Protein AF-0000000078033186 (afdb_homodimer)

Structure (mmCIF, N/CA/C/O backbone):
data_AF-0000000078033186-model_v1
#
loop_
_entity.id
_entity.type
_entity.pdbx_description
1 polymer 'Succinate-semialdehyde dehydrogenase'
#
loop_
_atom_site.group_PDB
_atom_site.id
_atom_site.type_symbol
_atom_site.label_atom_id
_atom_site.label_alt_id
_atom_site.label_comp_id
_atom_site.label_asym_id
_atom_site.label_entity_id
_atom_site.label_seq_id
_atom_site.pdbx_PDB_ins_code
_atom_site.Cartn_x
_atom_site.Cartn_y
_atom_site.Cartn_z
_atom_site.occupancy
_atom_site.B_iso_or_equiv
_atom_site.auth_seq_id
_atom_site.auth_comp_id
_atom_site.auth_asym_id
_atom_site.auth_atom_id
_atom_site.pdbx_PDB_model_num
ATOM 1 N N . MET A 1 1 ? -29.734 -29.344 -22.781 1 25.22 1 MET A N 1
ATOM 2 C CA . MET A 1 1 ? -29.172 -30.688 -22.641 1 25.22 1 MET A CA 1
ATOM 3 C C . MET A 1 1 ? -27.781 -30.625 -22 1 25.22 1 MET A C 1
ATOM 5 O O . MET A 1 1 ? -26.828 -30.156 -22.609 1 25.22 1 MET A O 1
ATOM 9 N N . ILE A 1 2 ? -27.625 -30.25 -20.719 1 39.34 2 ILE A N 1
ATOM 10 C CA . ILE A 1 2 ? -26.391 -30.297 -19.922 1 39.34 2 ILE A CA 1
ATOM 11 C C . ILE A 1 2 ? -25.641 -31.594 -20.234 1 39.34 2 ILE A C 1
ATOM 13 O O . ILE A 1 2 ? -26.172 -32.688 -20.062 1 39.34 2 ILE A O 1
ATOM 17 N N . SER A 1 3 ? -24.766 -31.625 -21.25 1 38.44 3 SER A N 1
ATOM 18 C CA . SER A 1 3 ? -23.938 -32.75 -21.688 1 38.44 3 SER A CA 1
ATOM 19 C C . SER A 1 3 ? -23.625 -33.688 -20.516 1 38.44 3 SER A C 1
ATOM 21 O O . SER A 1 3 ? -23.656 -33.25 -19.359 1 38.44 3 SER A O 1
ATOM 23 N N . LYS A 1 4 ? -23.625 -35.031 -20.75 1 42.16 4 LYS A N 1
ATOM 24 C CA . LYS A 1 4 ? -23.297 -36.156 -19.859 1 42.16 4 LYS A CA 1
ATOM 25 C C . LYS A 1 4 ? -22.062 -35.844 -19.016 1 42.16 4 LYS A C 1
ATOM 27 O O . LYS A 1 4 ? -20.953 -36.25 -19.359 1 42.16 4 LYS A O 1
ATOM 32 N N . ILE A 1 5 ? -21.656 -34.625 -18.703 1 46.28 5 ILE A N 1
ATOM 33 C CA . ILE A 1 5 ? -20.688 -34.312 -17.656 1 46.28 5 ILE A CA 1
ATOM 34 C C . ILE A 1 5 ? -20.875 -35.25 -16.484 1 46.28 5 ILE A C 1
ATOM 36 O O . ILE A 1 5 ? -22.016 -35.5 -16.047 1 46.28 5 ILE A O 1
ATOM 40 N N . HIS A 1 6 ? -19.891 -36.094 -16.156 1 56 6 HIS A N 1
ATOM 41 C CA . HIS A 1 6 ? -19.844 -37.062 -15.078 1 56 6 HIS A CA 1
ATOM 42 C C . HIS A 1 6 ? -20.594 -36.562 -13.852 1 56 6 HIS A C 1
ATOM 44 O O . HIS A 1 6 ? -20.516 -35.375 -13.5 1 56 6 HIS A O 1
ATOM 50 N N . PRO A 1 7 ? -21.609 -37.25 -13.445 1 74 7 PRO A N 1
ATOM 51 C CA . PRO A 1 7 ? -22.531 -37 -12.328 1 74 7 PRO A CA 1
ATOM 52 C C . PRO A 1 7 ? -21.797 -36.594 -11.047 1 74 7 PRO A C 1
ATOM 54 O O . PRO A 1 7 ? -20.906 -37.312 -10.594 1 74 7 PRO A O 1
ATOM 57 N N . LEU A 1 8 ? -21.641 -35.25 -10.844 1 93 8 LEU A N 1
ATOM 58 C CA . LEU A 1 8 ? -21.25 -34.844 -9.5 1 93 8 LEU A CA 1
ATOM 59 C C . LEU A 1 8 ? -22.031 -35.594 -8.438 1 93 8 LEU A C 1
ATOM 61 O O . LEU A 1 8 ? -23.188 -35.969 -8.672 1 93 8 LEU A O 1
ATOM 65 N N . HIS A 1 9 ? -21.344 -36 -7.438 1 95.5 9 HIS A N 1
ATOM 66 C CA . HIS A 1 9 ? -22.062 -36.562 -6.301 1 95.5 9 HIS A CA 1
ATOM 67 C C . HIS A 1 9 ? -23.156 -35.625 -5.816 1 95.5 9 HIS A C 1
ATOM 69 O O . HIS A 1 9 ? -24.266 -36.062 -5.523 1 95.5 9 HIS A O 1
ATOM 75 N N . ASP A 1 10 ? -22.828 -34.375 -5.758 1 96.88 10 ASP A N 1
ATOM 76 C CA . ASP A 1 10 ? -23.781 -33.312 -5.422 1 96.88 10 ASP A CA 1
ATOM 77 C C . ASP A 1 10 ? -24 -32.375 -6.613 1 96.88 10 ASP A C 1
ATOM 79 O O . ASP A 1 10 ? -23.281 -31.391 -6.766 1 96.88 10 ASP A O 1
ATOM 83 N N . PRO A 1 11 ? -24.984 -32.625 -7.363 1 94.94 11 PRO A N 1
ATOM 84 C CA . PRO A 1 11 ? -25.203 -31.844 -8.594 1 94.94 11 PRO A CA 1
ATOM 85 C C . PRO A 1 11 ? -25.469 -30.375 -8.328 1 94.94 11 PRO A C 1
ATOM 87 O O . PRO A 1 11 ? -25.359 -29.547 -9.234 1 94.94 11 PRO A O 1
ATOM 90 N N . PHE A 1 12 ? -25.812 -29.984 -7.055 1 95.38 12 PHE A N 1
ATOM 91 C CA . PHE A 1 12 ? -26.156 -28.609 -6.719 1 95.38 12 PHE A CA 1
ATOM 92 C C . PHE A 1 12 ? -24.906 -27.75 -6.613 1 95.38 12 PHE A C 1
ATOM 94 O O . PHE A 1 12 ? -24.984 -26.531 -6.484 1 95.38 12 PHE A O 1
ATOM 101 N N . LEU A 1 13 ? -23.766 -28.375 -6.719 1 97.88 13 LEU A N 1
ATOM 102 C CA . LEU A 1 13 ? -22.516 -27.625 -6.734 1 97.88 13 LEU A CA 1
ATOM 103 C C . LEU A 1 13 ? -22.266 -27.016 -8.109 1 97.88 13 LEU A C 1
ATOM 105 O O . LEU A 1 13 ? -21.484 -26.062 -8.25 1 97.88 13 LEU A O 1
ATOM 109 N N . MET A 1 14 ? -22.844 -27.578 -9.133 1 97.19 14 MET A N 1
ATOM 110 C CA . MET A 1 14 ? -22.719 -27 -10.469 1 97.19 14 MET A CA 1
ATOM 111 C C . MET A 1 14 ? -23.703 -25.844 -10.641 1 97.19 14 MET A C 1
ATOM 113 O O . MET A 1 14 ? -24.828 -26.031 -11.102 1 97.19 14 MET A O 1
ATOM 117 N N . ARG A 1 15 ? -23.234 -24.656 -10.289 1 96.88 15 ARG A N 1
ATOM 118 C CA . ARG A 1 15 ? -24.031 -23.438 -10.438 1 96.88 15 ARG A CA 1
ATOM 119 C C . ARG A 1 15 ? -23.656 -22.688 -11.711 1 96.88 15 ARG A C 1
ATOM 121 O O . ARG A 1 15 ? -22.484 -22.656 -12.094 1 96.88 15 ARG A O 1
ATOM 128 N N . THR A 1 16 ? -24.656 -22.109 -12.352 1 97.38 16 THR A N 1
ATOM 129 C CA . THR A 1 16 ? -24.391 -21.406 -13.602 1 97.38 16 THR A CA 1
ATOM 130 C C . THR A 1 16 ? -24.984 -20 -13.562 1 97.38 16 THR A C 1
ATOM 132 O O . THR A 1 16 ? -25.172 -19.359 -14.602 1 97.38 16 THR A O 1
ATOM 135 N N . ALA A 1 17 ? -25.406 -19.578 -12.398 1 98.44 17 ALA A N 1
ATOM 136 C CA . ALA A 1 17 ? -25.828 -18.203 -12.148 1 98.44 17 ALA A CA 1
ATOM 137 C C . ALA A 1 17 ? -24.859 -17.5 -11.195 1 98.44 17 ALA A C 1
ATOM 139 O O . ALA A 1 17 ? -24.141 -18.141 -10.438 1 98.44 17 ALA A O 1
ATOM 140 N N . CYS A 1 18 ? -24.859 -16.172 -11.281 1 98.81 18 CYS A N 1
ATOM 141 C CA . CYS A 1 18 ? -24.047 -15.406 -10.344 1 98.81 18 CYS A CA 1
ATOM 142 C C . CYS A 1 18 ? -24.688 -15.383 -8.961 1 98.81 18 CYS A C 1
ATOM 144 O O . CYS A 1 18 ? -25.891 -15.562 -8.836 1 98.81 18 CYS A O 1
ATOM 146 N N . TYR A 1 19 ? -23.859 -15.25 -7.938 1 98.88 19 TYR A N 1
ATOM 147 C CA . TYR A 1 19 ? -24.328 -15.188 -6.551 1 98.88 19 TYR A CA 1
ATOM 148 C C . TYR A 1 19 ? -24.219 -13.773 -6.008 1 98.88 19 TYR A C 1
ATOM 150 O O . TYR A 1 19 ? -23.125 -13.258 -5.789 1 98.88 19 TYR A O 1
ATOM 158 N N . VAL A 1 20 ? -25.359 -13.07 -5.836 1 98.88 20 VAL A N 1
ATOM 159 C CA . VAL A 1 20 ? -25.422 -11.688 -5.379 1 98.88 20 VAL A CA 1
ATOM 160 C C . VAL A 1 20 ? -26.484 -11.539 -4.285 1 98.88 20 VAL A C 1
ATOM 162 O O . VAL A 1 20 ? -27.641 -11.922 -4.484 1 98.88 20 VAL A O 1
ATOM 165 N N . ASN A 1 21 ? -26.078 -11.078 -3.156 1 98.75 21 ASN A N 1
ATOM 166 C CA . ASN A 1 21 ? -26.969 -10.805 -2.039 1 98.75 21 ASN A CA 1
ATOM 167 C C . ASN A 1 21 ? -27.734 -12.055 -1.605 1 98.75 21 ASN A C 1
ATOM 169 O O . ASN A 1 21 ? -28.922 -11.984 -1.306 1 98.75 21 ASN A O 1
ATOM 173 N N . GLY A 1 22 ? -27.047 -13.172 -1.694 1 98.5 22 GLY A N 1
ATOM 174 C CA . GLY A 1 22 ? -27.641 -14.414 -1.222 1 98.5 22 GLY A CA 1
ATOM 175 C C . GLY A 1 22 ? -28.531 -15.086 -2.252 1 98.5 22 GLY A C 1
ATOM 176 O O . GLY A 1 22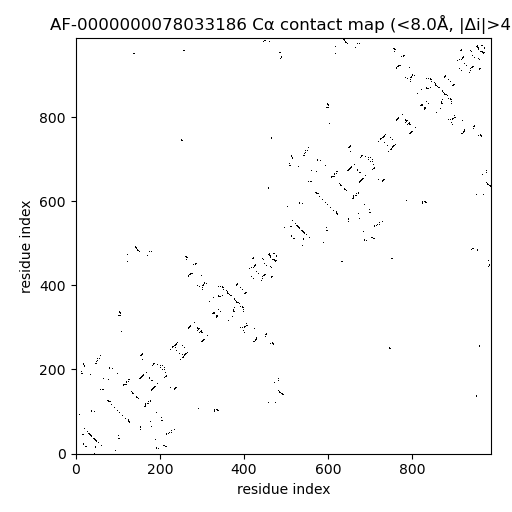 ? -29.141 -16.125 -1.974 1 98.5 22 GLY A O 1
ATOM 177 N N . ASP A 1 23 ? -28.578 -14.547 -3.441 1 98.56 23 ASP A N 1
ATOM 178 C CA . ASP A 1 23 ? -29.438 -15.086 -4.488 1 98.56 23 ASP A CA 1
ATOM 179 C C . ASP A 1 23 ? -28.625 -15.461 -5.73 1 98.56 23 ASP A C 1
ATOM 181 O O . ASP A 1 23 ? -27.562 -14.883 -5.98 1 98.56 23 ASP A O 1
ATOM 185 N N . TRP A 1 24 ? -29.078 -16.453 -6.41 1 98.62 24 TRP A N 1
ATOM 186 C CA . TRP A 1 24 ? -28.531 -16.812 -7.719 1 98.62 24 TRP A CA 1
ATOM 187 C C . TRP A 1 24 ? -29.203 -15.992 -8.828 1 98.62 24 TRP A C 1
ATOM 189 O O . TRP A 1 24 ? -30.422 -16.078 -9.023 1 98.62 24 TRP A O 1
ATOM 199 N N . VAL A 1 25 ? -28.391 -15.156 -9.562 1 98.5 25 VAL A N 1
ATOM 200 C CA . VAL A 1 25 ? -29 -14.148 -10.43 1 98.5 25 VAL A CA 1
ATOM 201 C C . VAL A 1 25 ? -28.391 -14.219 -11.82 1 98.5 25 VAL A C 1
ATOM 203 O O . VAL A 1 25 ? -27.188 -14.453 -11.969 1 98.5 25 VAL A O 1
ATOM 206 N N . ALA A 1 26 ? -29.172 -14.023 -12.859 1 98.38 26 ALA A N 1
ATOM 207 C CA . ALA A 1 26 ? -28.734 -13.859 -14.242 1 98.38 26 ALA A CA 1
ATOM 208 C C . ALA A 1 26 ? -28.266 -12.422 -14.5 1 98.38 26 ALA A C 1
ATOM 210 O O . ALA A 1 26 ? -28.453 -11.547 -13.656 1 98.38 26 ALA A O 1
ATOM 211 N N . ALA A 1 27 ? -27.641 -12.234 -15.609 1 98.56 27 ALA A N 1
ATOM 212 C CA . ALA A 1 27 ? -27.359 -10.859 -16.031 1 98.56 27 ALA A CA 1
ATOM 213 C C . ALA A 1 27 ? -28.656 -10.109 -16.359 1 98.56 27 ALA A C 1
ATOM 215 O O . ALA A 1 27 ? -29.594 -10.68 -16.891 1 98.56 27 ALA A O 1
ATOM 216 N N . GLY A 1 28 ? -28.656 -8.852 -16.016 1 98 28 GLY A N 1
ATOM 217 C CA . GLY A 1 28 ? -29.812 -8.062 -16.391 1 98 28 GLY A CA 1
ATOM 218 C C . GLY A 1 28 ? -30.125 -8.125 -17.875 1 98 28 GLY A C 1
ATOM 219 O O . GLY A 1 28 ? -31.297 -8.141 -18.266 1 98 28 GLY A O 1
ATOM 220 N N . SER A 1 29 ? -29.141 -8.227 -18.688 1 97.56 29 SER A N 1
ATOM 221 C CA . SER A 1 29 ? -29.281 -8.281 -20.141 1 97.56 29 SER A CA 1
ATOM 222 C C . SER A 1 29 ? -29.672 -9.68 -20.609 1 97.56 29 SER A C 1
ATOM 224 O O . SER A 1 29 ? -30.031 -9.875 -21.766 1 97.56 29 SER A O 1
ATOM 226 N N . SER A 1 30 ? -29.516 -10.727 -19.812 1 97.62 30 SER A N 1
ATOM 227 C CA . SER A 1 30 ? -29.766 -12.133 -20.078 1 97.62 30 SER A CA 1
ATOM 228 C C . SER A 1 30 ? -28.656 -12.742 -20.922 1 97.62 30 SER A C 1
ATOM 230 O O . SER A 1 30 ? -28.734 -13.914 -21.312 1 97.62 30 SER A O 1
ATOM 232 N N . LYS A 1 31 ? -27.656 -11.938 -21.156 1 98.19 31 LYS A N 1
ATOM 233 C CA . LYS A 1 31 ? -26.531 -12.453 -21.953 1 98.19 31 LYS A CA 1
ATOM 234 C C . LYS A 1 31 ? -25.719 -13.453 -21.141 1 98.19 31 LYS A C 1
ATOM 236 O O . LYS A 1 31 ? -25.594 -13.328 -19.922 1 98.19 31 LYS A O 1
ATOM 241 N N . LYS A 1 32 ? -25.172 -14.461 -21.797 1 98.31 32 LYS A N 1
ATOM 242 C CA . LYS A 1 32 ? -24.312 -15.5 -21.234 1 98.31 32 LYS A CA 1
ATOM 243 C C . LYS A 1 32 ? -23.078 -15.711 -22.094 1 98.31 32 LYS A C 1
ATOM 245 O O . LYS A 1 32 ? -23 -15.234 -23.234 1 98.31 32 LYS A O 1
ATOM 250 N N . PHE A 1 33 ? -22.047 -16.266 -21.594 1 98.38 33 PHE A N 1
ATOM 251 C CA . PHE A 1 33 ? -20.891 -16.719 -22.344 1 98.38 33 PHE A CA 1
ATOM 252 C C . PHE A 1 33 ? -20.578 -18.188 -22.031 1 98.38 33 PHE A C 1
ATOM 254 O O . PHE A 1 33 ? -21.016 -18.719 -21 1 98.38 33 PHE A O 1
ATOM 261 N N . SER A 1 34 ? -19.906 -18.828 -22.922 1 97.75 34 SER A N 1
ATOM 262 C CA . SER A 1 34 ? -19.672 -20.266 -22.828 1 97.75 34 SER A CA 1
ATOM 263 C C . SER A 1 34 ? -18.375 -20.562 -22.078 1 97.75 34 SER A C 1
ATOM 265 O O . SER A 1 34 ? -17.375 -19.859 -22.25 1 97.75 34 SER A O 1
ATOM 267 N N . VAL A 1 35 ? -18.422 -21.562 -21.234 1 97.69 35 VAL A N 1
ATOM 268 C CA . VAL A 1 35 ? -17.25 -22.172 -20.609 1 97.69 35 VAL A CA 1
ATOM 269 C C . VAL A 1 35 ? -16.969 -23.531 -21.25 1 97.69 35 VAL A C 1
ATOM 271 O O . VAL A 1 35 ? -17.812 -24.422 -21.234 1 97.69 35 VAL A O 1
ATOM 274 N N . GLU A 1 36 ? -15.805 -23.609 -21.812 1 97.06 36 GLU A N 1
ATOM 275 C CA . GLU A 1 36 ? -15.461 -24.828 -22.531 1 97.06 36 GLU A CA 1
ATOM 276 C C . GLU A 1 36 ? -14.352 -25.594 -21.828 1 97.06 36 GLU A C 1
ATOM 278 O O . GLU A 1 36 ? -13.508 -25 -21.156 1 97.06 36 GLU A O 1
ATOM 283 N N . ASN A 1 37 ? -14.414 -26.938 -21.953 1 97.69 37 ASN A N 1
ATOM 284 C CA . ASN A 1 37 ? -13.312 -27.781 -21.5 1 97.69 37 ASN A CA 1
ATOM 285 C C . ASN A 1 37 ? -12.07 -27.609 -22.375 1 97.69 37 ASN A C 1
ATOM 287 O O . ASN A 1 37 ? -12.094 -27.938 -23.562 1 97.69 37 ASN A O 1
ATOM 291 N N . PRO A 1 38 ? -10.953 -27.156 -21.75 1 98 38 PRO A N 1
ATOM 292 C CA . PRO A 1 38 ? -9.773 -26.875 -22.578 1 98 38 PRO A CA 1
ATOM 293 C C . PRO A 1 38 ? -9.219 -28.125 -23.266 1 98 38 PRO A C 1
ATOM 295 O O . PRO A 1 38 ? -8.516 -28.031 -24.266 1 98 38 PRO A O 1
ATOM 298 N N . SER A 1 39 ? -9.5 -29.328 -22.75 1 97.19 39 SER A N 1
ATOM 299 C CA . SER A 1 39 ? -9 -30.578 -23.312 1 97.19 39 SER A CA 1
ATOM 300 C C . SER A 1 39 ? -9.789 -30.984 -24.547 1 97.19 39 SER A C 1
ATOM 302 O O . SER A 1 39 ? -9.203 -31.391 -25.547 1 97.19 39 SER A O 1
ATOM 304 N N . THR A 1 40 ? -11.148 -30.797 -24.484 1 96.12 40 THR A N 1
ATOM 305 C CA . THR A 1 40 ? -12 -31.391 -25.5 1 96.12 40 THR A CA 1
ATOM 306 C C . THR A 1 40 ? -12.695 -30.297 -26.312 1 96.12 40 THR A C 1
ATOM 308 O O . THR A 1 40 ? -13.25 -30.578 -27.391 1 96.12 40 THR A O 1
ATOM 311 N N . LEU A 1 41 ? -12.766 -29.094 -25.797 1 96.81 41 LEU A N 1
ATOM 312 C CA . LEU A 1 41 ? -13.453 -27.938 -26.375 1 96.81 41 LEU A CA 1
ATOM 313 C C . LEU A 1 41 ? -14.969 -28.109 -26.281 1 96.81 41 LEU A C 1
ATOM 315 O O . LEU A 1 41 ? -15.719 -27.312 -26.844 1 96.81 41 LEU A O 1
ATOM 319 N N . ALA A 1 42 ? -15.336 -29.094 -25.562 1 96.62 42 ALA A N 1
ATOM 320 C CA . ALA A 1 42 ? -16.766 -29.312 -25.328 1 96.62 42 ALA A CA 1
ATOM 321 C C . ALA A 1 42 ? -17.328 -28.25 -24.391 1 96.62 42 ALA A C 1
ATOM 323 O O . ALA A 1 42 ? -16.641 -27.812 -23.453 1 96.62 42 ALA A O 1
ATOM 324 N N . LEU A 1 43 ? -18.562 -27.875 -24.641 1 97.44 43 LEU A N 1
ATOM 325 C CA . LEU A 1 43 ? -19.266 -26.953 -23.75 1 97.44 43 LEU A CA 1
ATOM 326 C C . LEU A 1 43 ? -19.484 -27.578 -22.375 1 97.44 43 LEU A C 1
ATOM 328 O O . LEU A 1 43 ? -20.031 -28.688 -22.281 1 97.44 43 LEU A O 1
ATOM 332 N N . VAL A 1 44 ? -19.016 -26.953 -21.344 1 97.12 44 VAL A N 1
ATOM 333 C CA . VAL A 1 44 ? -19.234 -27.406 -19.984 1 97.12 44 VAL A CA 1
ATOM 334 C C . VAL A 1 44 ? -20.516 -26.766 -19.422 1 97.12 44 VAL A C 1
ATOM 336 O O . VAL A 1 44 ? -21.359 -27.469 -18.859 1 97.12 44 VAL A O 1
ATOM 339 N N . ALA A 1 45 ? -20.562 -25.422 -19.531 1 97.38 45 ALA A N 1
ATOM 340 C CA . ALA A 1 45 ? -21.703 -24.656 -19.062 1 97.38 45 ALA A CA 1
ATOM 341 C C . ALA A 1 45 ? -21.719 -23.25 -19.672 1 97.38 45 ALA A C 1
ATOM 343 O O . ALA A 1 45 ? -20.828 -22.906 -20.453 1 97.38 45 ALA A O 1
ATOM 344 N N . GLN A 1 46 ? -22.797 -22.562 -19.438 1 98.12 46 GLN A N 1
ATOM 345 C CA . GLN A 1 46 ? -22.875 -21.141 -19.734 1 98.12 46 GLN A CA 1
ATOM 346 C C . GLN A 1 46 ? -23.094 -20.312 -18.469 1 98.12 46 GLN A C 1
ATOM 348 O O . GLN A 1 46 ? -23.828 -20.734 -17.578 1 98.12 46 GLN A O 1
ATOM 353 N N . CYS A 1 47 ? -22.438 -19.203 -18.359 1 98.38 47 CYS A N 1
ATOM 354 C CA . CYS A 1 47 ? -22.531 -18.344 -17.188 1 98.38 47 CYS A CA 1
ATOM 355 C C . CYS A 1 47 ? -23.016 -16.953 -17.562 1 98.38 47 CYS A C 1
ATOM 357 O O . CYS A 1 47 ? -22.828 -16.531 -18.703 1 98.38 47 CYS A O 1
ATOM 359 N N . PRO A 1 48 ? -23.609 -16.203 -16.625 1 98.75 48 PRO A N 1
ATOM 360 C CA . PRO A 1 48 ? -24.078 -14.844 -16.906 1 98.75 48 PRO A CA 1
ATOM 361 C C . PRO A 1 48 ? -22.938 -13.906 -17.312 1 98.75 48 PRO A C 1
ATOM 363 O O . PRO A 1 48 ? -21.844 -13.984 -16.75 1 98.75 48 PRO A O 1
ATOM 366 N N . ASP A 1 49 ? -23.156 -13.078 -18.297 1 98.81 49 ASP A N 1
ATOM 367 C CA . ASP A 1 49 ? -22.219 -12.047 -18.703 1 98.81 49 ASP A CA 1
ATOM 368 C C . ASP A 1 49 ? -22.578 -10.695 -18.094 1 98.81 49 ASP A C 1
ATOM 370 O O . ASP A 1 49 ? -23.25 -9.875 -18.734 1 98.81 49 ASP A O 1
ATOM 374 N N . PHE A 1 50 ? -22.141 -10.461 -16.859 1 98.75 50 PHE A N 1
ATOM 375 C CA . PHE A 1 50 ? -22.453 -9.242 -16.109 1 98.75 50 PHE A CA 1
ATOM 376 C C . PHE A 1 50 ? -21.828 -8.023 -16.781 1 98.75 50 PHE A C 1
ATOM 378 O O . PHE A 1 50 ? -20.75 -8.109 -17.359 1 98.75 50 PHE A O 1
ATOM 385 N N . ASP A 1 51 ? -22.547 -6.914 -16.734 1 98.31 51 ASP A N 1
ATOM 386 C CA . ASP A 1 51 ? -22.047 -5.625 -17.203 1 98.31 51 ASP A CA 1
ATOM 387 C C . ASP A 1 51 ? -21.891 -4.641 -16.047 1 98.31 51 ASP A C 1
ATOM 389 O O . ASP A 1 51 ? -21.812 -5.051 -14.883 1 98.31 51 ASP A O 1
ATOM 393 N N . VAL A 1 52 ? -21.766 -3.367 -16.328 1 98.56 52 VAL A N 1
ATOM 394 C CA . VAL A 1 52 ? -21.5 -2.312 -15.359 1 98.56 52 VAL A CA 1
ATOM 395 C C . VAL A 1 52 ? -22.641 -2.252 -14.344 1 98.56 52 VAL A C 1
ATOM 397 O O . VAL A 1 52 ? -22.406 -2.23 -13.133 1 98.56 52 VAL A O 1
ATOM 400 N N . GLU A 1 53 ? -23.859 -2.277 -14.82 1 98.62 53 GLU A N 1
ATOM 401 C CA . GLU A 1 53 ? -25.031 -2.15 -13.953 1 98.62 53 GLU A CA 1
ATOM 402 C C . GLU A 1 53 ? -25.141 -3.336 -13 1 98.62 53 GLU A C 1
ATOM 404 O O . GLU A 1 53 ? -25.438 -3.16 -11.812 1 98.62 53 GLU A O 1
ATOM 409 N N . ASP A 1 54 ? -24.938 -4.527 -13.594 1 98.81 54 ASP A N 1
ATOM 410 C CA . ASP A 1 54 ? -24.953 -5.73 -12.758 1 98.81 54 ASP A CA 1
ATOM 411 C C . ASP A 1 54 ? -23.891 -5.656 -11.664 1 98.81 54 ASP A C 1
ATOM 413 O O . ASP A 1 54 ? -24.141 -6.031 -10.523 1 98.81 54 ASP A O 1
ATOM 417 N N . THR A 1 55 ? -22.734 -5.199 -12.047 1 98.88 55 THR A N 1
ATOM 418 C CA . THR A 1 55 ? -21.609 -5.09 -11.117 1 98.88 55 THR A CA 1
ATOM 419 C C . THR A 1 55 ? -21.922 -4.082 -10.016 1 98.88 55 THR A C 1
ATOM 421 O O . THR A 1 55 ? -21.656 -4.336 -8.836 1 98.88 55 THR A O 1
ATOM 424 N N . GLU A 1 56 ? -22.484 -2.957 -10.344 1 98.88 56 GLU A N 1
ATOM 425 C CA . GLU A 1 56 ? -22.859 -1.935 -9.367 1 98.88 56 GLU A CA 1
ATOM 426 C C . GLU A 1 56 ? -23.891 -2.469 -8.375 1 98.88 56 GLU A C 1
ATOM 428 O O . GLU A 1 56 ? -23.844 -2.133 -7.188 1 98.88 56 GLU A O 1
ATOM 433 N N . ALA A 1 57 ? -24.781 -3.295 -8.883 1 98.88 57 ALA A N 1
ATOM 434 C CA . ALA A 1 57 ? -25.766 -3.906 -7.988 1 98.88 57 ALA A CA 1
ATOM 435 C C . ALA A 1 57 ? -25.094 -4.812 -6.965 1 98.88 57 ALA A C 1
ATOM 437 O O . ALA A 1 57 ? -25.484 -4.836 -5.797 1 98.88 57 ALA A O 1
ATOM 438 N N . ALA A 1 58 ? -24.109 -5.57 -7.414 1 98.94 58 ALA A N 1
ATOM 439 C CA . ALA A 1 58 ? -23.359 -6.426 -6.508 1 98.94 58 ALA A CA 1
ATOM 440 C C . ALA A 1 58 ? -22.594 -5.594 -5.48 1 98.94 58 ALA A C 1
ATOM 442 O O . ALA A 1 58 ? -22.531 -5.953 -4.305 1 98.94 58 ALA A O 1
ATOM 443 N N . ILE A 1 59 ? -22 -4.473 -5.906 1 98.94 59 ILE A N 1
ATOM 444 C CA . ILE A 1 59 ? -21.266 -3.57 -5.023 1 98.94 59 ILE A CA 1
ATOM 445 C C . ILE A 1 59 ? -22.219 -3.006 -3.965 1 98.94 59 ILE A C 1
ATOM 447 O O . ILE A 1 59 ? -21.875 -2.959 -2.781 1 98.94 59 ILE A O 1
ATOM 451 N N . GLU A 1 60 ? -23.375 -2.604 -4.375 1 98.88 60 GLU A N 1
ATOM 452 C CA . GLU A 1 60 ? -24.359 -2.066 -3.439 1 98.88 60 GLU A CA 1
ATOM 453 C C . GLU A 1 60 ? -24.781 -3.113 -2.41 1 98.88 60 GLU A C 1
ATOM 455 O O . GLU A 1 60 ? -24.953 -2.799 -1.231 1 98.88 60 GLU A O 1
ATOM 460 N N . ALA A 1 61 ? -24.953 -4.344 -2.889 1 98.94 61 ALA A N 1
ATOM 461 C CA . ALA A 1 61 ? -25.281 -5.434 -1.973 1 98.94 61 ALA A CA 1
ATOM 462 C C . ALA A 1 61 ? -24.188 -5.605 -0.921 1 98.94 61 ALA A C 1
ATOM 464 O O . ALA A 1 61 ? -24.469 -5.754 0.268 1 98.94 61 ALA A O 1
ATOM 465 N N . ALA A 1 62 ? -22.953 -5.613 -1.337 1 98.94 62 ALA A N 1
ATOM 466 C CA . ALA A 1 62 ? -21.812 -5.734 -0.429 1 98.94 62 ALA A CA 1
ATOM 467 C C . ALA A 1 62 ? -21.781 -4.57 0.557 1 98.94 62 ALA A C 1
ATOM 469 O O . ALA A 1 62 ? -21.484 -4.762 1.738 1 98.94 62 ALA A O 1
ATOM 470 N N . HIS A 1 63 ? -22.062 -3.375 0.052 1 98.81 63 HIS A N 1
ATOM 471 C CA . HIS A 1 63 ? -22.047 -2.166 0.868 1 98.81 63 HIS A CA 1
ATOM 472 C C . HIS A 1 63 ? -23.094 -2.252 1.983 1 98.81 63 HIS A C 1
ATOM 474 O O . HIS A 1 63 ? -22.797 -1.931 3.137 1 98.81 63 HIS A O 1
ATOM 480 N N . GLN A 1 64 ? -24.281 -2.666 1.627 1 98.75 64 GLN A N 1
ATOM 481 C CA . GLN A 1 64 ? -25.359 -2.795 2.611 1 98.75 64 GLN A CA 1
ATOM 482 C C . GLN A 1 64 ? -25 -3.84 3.668 1 98.75 64 GLN A C 1
ATOM 484 O O . GLN A 1 64 ? -25.234 -3.623 4.859 1 98.75 64 GLN A O 1
ATOM 489 N N . ALA A 1 65 ? -24.391 -4.902 3.246 1 98.94 65 ALA A N 1
ATOM 490 C CA . ALA A 1 65 ? -24.016 -5.98 4.16 1 98.94 65 ALA A CA 1
ATOM 491 C C . ALA A 1 65 ? -22.875 -5.547 5.082 1 98.94 65 ALA A C 1
ATOM 493 O O . ALA A 1 65 ? -22.797 -5.996 6.227 1 98.94 65 ALA A O 1
ATOM 494 N N . PHE A 1 66 ? -22.062 -4.672 4.637 1 98.81 66 PHE A N 1
ATOM 495 C CA . PHE A 1 66 ? -20.891 -4.246 5.383 1 98.81 66 PHE A CA 1
ATOM 496 C C . PHE A 1 66 ? -21.297 -3.58 6.695 1 98.81 66 PHE A C 1
ATOM 498 O O . PHE A 1 66 ? -20.609 -3.727 7.707 1 98.81 66 PHE A O 1
ATOM 505 N N . ALA A 1 67 ? -22.422 -2.879 6.691 1 97.44 67 ALA A N 1
ATOM 506 C CA . ALA A 1 67 ? -22.875 -2.111 7.852 1 97.44 67 ALA A CA 1
ATOM 507 C C . ALA A 1 67 ? -22.969 -2.994 9.094 1 97.44 67 ALA A C 1
ATOM 509 O O . ALA A 1 67 ? -22.547 -2.596 10.18 1 97.44 67 ALA A O 1
ATOM 510 N N . SER A 1 68 ? -23.453 -4.172 8.891 1 97.94 68 SER A N 1
ATOM 511 C CA . SER A 1 68 ? -23.609 -5.082 10.023 1 97.94 68 SER A CA 1
ATOM 512 C C . SER A 1 68 ? -22.438 -6.047 10.133 1 97.94 68 SER A C 1
ATOM 514 O O . SER A 1 68 ? -22.016 -6.402 11.234 1 97.94 68 SER A O 1
ATOM 516 N N . TYR A 1 69 ? -21.859 -6.488 9.039 1 98.75 69 TYR A N 1
ATOM 517 C CA . TYR A 1 69 ? -20.812 -7.504 9.039 1 98.75 69 TYR A CA 1
ATOM 518 C C . TYR A 1 69 ? -19.578 -7.004 9.758 1 98.75 69 TYR A C 1
ATOM 520 O O . TYR A 1 69 ? -18.891 -7.766 10.445 1 98.75 69 TYR A O 1
ATOM 528 N N . ARG A 1 70 ? -19.234 -5.742 9.602 1 98.06 70 ARG A N 1
ATOM 529 C CA . ARG A 1 70 ? -18.047 -5.168 10.219 1 98.06 70 ARG A CA 1
ATOM 530 C C . ARG A 1 70 ? -18.125 -5.258 11.742 1 98.06 70 ARG A C 1
ATOM 532 O O . ARG A 1 70 ? -17.094 -5.188 12.43 1 98.06 70 ARG A O 1
ATOM 539 N N . LYS A 1 71 ? -19.328 -5.422 12.273 1 97.12 71 LYS A N 1
ATOM 540 C CA . LYS A 1 71 ? -19.531 -5.457 13.719 1 97.12 71 LYS A CA 1
ATOM 541 C C . LYS A 1 71 ? -19.625 -6.895 14.227 1 97.12 71 LYS A C 1
ATOM 543 O O . LYS A 1 71 ? -19.734 -7.125 15.43 1 97.12 71 LYS A O 1
ATOM 548 N N . THR A 1 72 ? -19.594 -7.844 13.312 1 98.31 72 THR A N 1
ATOM 549 C CA . THR A 1 72 ? -19.656 -9.25 13.688 1 98.31 72 THR A CA 1
ATOM 550 C C . THR A 1 72 ? -18.422 -9.656 14.492 1 98.31 72 THR A C 1
ATOM 552 O O . THR A 1 72 ? -17.297 -9.328 14.109 1 98.31 72 THR A O 1
ATOM 555 N N . PRO A 1 73 ? -18.641 -10.359 15.641 1 98.19 73 PRO A N 1
ATOM 556 C CA . PRO A 1 73 ? -17.484 -10.797 16.422 1 98.19 73 PRO A CA 1
ATOM 557 C C . PRO A 1 73 ? -16.516 -11.656 15.602 1 98.19 73 PRO A C 1
ATOM 559 O O . PRO A 1 73 ? -16.938 -12.461 14.773 1 98.19 73 PRO A O 1
ATOM 562 N N . ALA A 1 74 ? -15.273 -11.555 15.891 1 98.31 74 ALA A N 1
ATOM 563 C CA . ALA A 1 74 ? -14.227 -12.25 15.148 1 98.31 74 ALA A CA 1
ATOM 564 C C . ALA A 1 74 ? -14.438 -13.758 15.18 1 98.31 74 ALA A C 1
ATOM 566 O O . ALA A 1 74 ? -14.227 -14.445 14.18 1 98.31 74 ALA A O 1
ATOM 567 N N . ARG A 1 75 ? -14.867 -14.258 16.344 1 98.62 75 ARG A N 1
ATOM 568 C CA . ARG A 1 75 ? -15.062 -15.695 16.484 1 98.62 75 ARG A CA 1
ATOM 569 C C . ARG A 1 75 ? -16.203 -16.188 15.609 1 98.62 75 ARG A C 1
ATOM 571 O O . ARG A 1 75 ? -16.156 -17.312 15.094 1 98.62 75 ARG A O 1
ATOM 578 N N . THR A 1 76 ? -17.234 -15.367 15.375 1 98.81 76 THR A N 1
ATOM 579 C CA . THR A 1 76 ? -18.328 -15.727 14.484 1 98.81 76 THR A CA 1
ATOM 580 C C . THR A 1 76 ? -17.859 -15.805 13.039 1 98.81 76 THR A C 1
ATOM 582 O O . THR A 1 76 ? -18.156 -16.766 12.328 1 98.81 76 THR A O 1
ATOM 585 N N . ARG A 1 77 ? -17.062 -14.844 12.617 1 98.81 77 ARG A N 1
ATOM 586 C CA . ARG A 1 77 ? -16.484 -14.875 11.273 1 98.81 77 ARG A CA 1
ATOM 587 C C . ARG A 1 77 ? -15.57 -16.094 11.102 1 98.81 77 ARG A C 1
ATOM 589 O O . ARG A 1 77 ? -15.609 -16.75 10.062 1 98.81 77 ARG A O 1
ATOM 596 N N . ALA A 1 78 ? -14.82 -16.391 12.18 1 98.88 78 ALA A N 1
ATOM 597 C CA . ALA A 1 78 ? -13.93 -17.547 12.18 1 98.88 78 ALA A CA 1
ATOM 598 C C . ALA A 1 78 ? -14.711 -18.844 11.953 1 98.88 78 ALA A C 1
ATOM 600 O O . ALA A 1 78 ? -14.289 -19.703 11.18 1 98.88 78 ALA A O 1
ATOM 601 N N . ARG A 1 79 ? -15.812 -19 12.625 1 98.88 79 ARG A N 1
ATOM 602 C CA . ARG A 1 79 ? -16.625 -20.203 12.531 1 98.88 79 ARG A CA 1
ATOM 603 C C . ARG A 1 79 ? -17.203 -20.375 11.133 1 98.88 79 ARG A C 1
ATOM 605 O O . ARG A 1 79 ? -17.266 -21.484 10.609 1 98.88 79 ARG A O 1
ATOM 612 N N . TRP A 1 80 ? -17.641 -19.266 10.523 1 98.88 80 TRP A N 1
ATOM 613 C CA . TRP A 1 80 ? -18.156 -19.328 9.156 1 98.88 80 TRP A CA 1
ATOM 614 C C . TRP A 1 80 ? -17.078 -19.766 8.188 1 98.88 80 TRP A C 1
ATOM 616 O O . TRP A 1 80 ? -17.312 -20.625 7.324 1 98.88 80 TRP A O 1
ATOM 626 N N . LEU A 1 81 ? -15.867 -19.25 8.32 1 98.94 81 LEU A N 1
ATOM 627 C CA . LEU A 1 81 ? -14.758 -19.609 7.441 1 98.94 81 LEU A CA 1
ATOM 628 C C . LEU A 1 81 ? -14.359 -21.062 7.633 1 98.94 81 LEU A C 1
ATOM 630 O O . LEU A 1 81 ? -14.086 -21.766 6.66 1 98.94 81 LEU A O 1
ATOM 634 N N . ARG A 1 82 ? -14.328 -21.5 8.883 1 98.88 82 ARG A N 1
ATOM 635 C CA . ARG A 1 82 ? -13.992 -22.891 9.18 1 98.88 82 ARG A CA 1
ATOM 636 C C . ARG A 1 82 ? -15.016 -23.844 8.57 1 98.88 82 ARG A C 1
ATOM 638 O O . ARG A 1 82 ? -14.648 -24.844 7.957 1 98.88 82 ARG A O 1
ATOM 645 N N . ARG A 1 83 ? -16.266 -23.516 8.742 1 98.94 83 ARG A N 1
ATOM 646 C CA . ARG A 1 83 ? -17.328 -24.344 8.172 1 98.94 83 ARG A CA 1
ATOM 647 C C . ARG A 1 83 ? -17.219 -24.406 6.652 1 98.94 83 ARG A C 1
ATOM 649 O O . ARG A 1 83 ? -17.406 -25.453 6.051 1 98.94 83 ARG A O 1
ATOM 656 N N . TRP A 1 84 ? -16.969 -23.25 6.051 1 98.94 84 TRP A N 1
ATOM 657 C CA . TRP A 1 84 ? -16.766 -23.188 4.609 1 98.94 84 TRP A CA 1
ATOM 658 C C . TRP A 1 84 ? -15.617 -24.094 4.18 1 98.94 84 TRP A C 1
ATOM 660 O O . TRP A 1 84 ? -15.734 -24.828 3.203 1 98.94 84 TRP A O 1
ATOM 670 N N . SER A 1 85 ? -14.5 -24.094 4.914 1 98.94 85 SER A N 1
ATOM 671 C CA . SER A 1 85 ? -13.367 -24.969 4.66 1 98.94 85 SER A CA 1
ATOM 672 C C . SER A 1 85 ? -13.766 -26.438 4.754 1 98.94 85 SER A C 1
ATOM 674 O O . SER A 1 85 ? -13.422 -27.234 3.881 1 98.94 85 SER A O 1
ATOM 676 N N . GLU A 1 86 ? -14.492 -26.781 5.762 1 98.88 86 GLU A N 1
ATOM 677 C CA . GLU A 1 86 ? -14.945 -28.156 5.973 1 98.88 86 GLU A CA 1
ATOM 678 C C . GLU A 1 86 ? -15.852 -28.625 4.84 1 98.88 86 GLU A C 1
ATOM 680 O O . GLU A 1 86 ? -15.742 -29.75 4.367 1 98.88 86 GLU A O 1
ATOM 685 N N . LEU A 1 87 ? -16.719 -27.734 4.441 1 98.94 87 LEU A N 1
ATOM 686 C CA . LEU A 1 87 ? -17.625 -28.062 3.346 1 98.94 87 LEU A CA 1
ATOM 687 C C . LEU A 1 87 ? -16.844 -28.297 2.055 1 98.94 87 LEU A C 1
ATOM 689 O O . LEU A 1 87 ? -17.219 -29.156 1.255 1 98.94 87 LEU A O 1
ATOM 693 N N . MET A 1 88 ? -15.82 -27.578 1.833 1 98.94 88 MET A N 1
ATOM 694 C CA . MET A 1 88 ? -14.977 -27.828 0.663 1 98.94 88 MET A CA 1
ATOM 695 C C . MET A 1 88 ? -14.359 -29.219 0.712 1 98.94 88 MET A C 1
ATOM 697 O O . MET A 1 88 ? -14.375 -29.938 -0.281 1 98.94 88 MET A O 1
ATOM 701 N N . ILE A 1 89 ? -13.852 -29.547 1.896 1 98.81 89 ILE A N 1
ATOM 702 C CA . ILE A 1 89 ? -13.203 -30.844 2.068 1 98.81 89 ILE A CA 1
ATOM 703 C C . ILE A 1 89 ? -14.227 -31.969 1.892 1 98.81 89 ILE A C 1
ATOM 705 O O . ILE A 1 89 ? -13.93 -33 1.277 1 98.81 89 ILE A O 1
ATOM 709 N N . GLU A 1 90 ? -15.406 -31.75 2.363 1 98.75 90 GLU A N 1
ATOM 710 C CA . GLU A 1 90 ? -16.484 -32.719 2.223 1 98.75 90 GLU A CA 1
ATOM 711 C C . GLU A 1 90 ? -16.859 -32.938 0.757 1 98.75 90 GLU A C 1
ATOM 713 O O . GLU A 1 90 ? -17.438 -33.938 0.394 1 98.75 90 GLU A O 1
ATOM 718 N N . ASN A 1 91 ? -16.547 -31.984 -0.038 1 98.69 91 ASN A N 1
ATOM 719 C CA . ASN A 1 91 ? -16.938 -32.031 -1.441 1 98.69 91 ASN A CA 1
ATOM 720 C C . ASN A 1 91 ? -15.727 -32 -2.367 1 98.69 91 ASN A C 1
ATOM 722 O O . ASN A 1 91 ? -15.789 -31.453 -3.469 1 98.69 91 ASN A O 1
ATOM 726 N N . VAL A 1 92 ? -14.602 -32.469 -1.941 1 98.56 92 VAL A N 1
ATOM 727 C CA . VAL A 1 92 ? -13.328 -32.344 -2.637 1 98.56 92 VAL A CA 1
ATOM 728 C C . VAL A 1 92 ? -13.43 -33 -4.016 1 98.56 92 VAL A C 1
ATOM 730 O O . VAL A 1 92 ? -12.93 -32.469 -5.004 1 98.56 92 VAL A O 1
ATOM 733 N N . GLU A 1 93 ? -14.102 -34.156 -4.164 1 97.88 93 GLU A N 1
ATOM 734 C CA . GLU A 1 93 ? -14.172 -34.875 -5.426 1 97.88 93 GLU A CA 1
ATOM 735 C C . GLU A 1 93 ? -14.945 -34.062 -6.477 1 97.88 93 GLU A C 1
ATOM 737 O O . GLU A 1 93 ? -14.484 -33.938 -7.609 1 97.88 93 GLU A O 1
ATOM 742 N N . ASP A 1 94 ? -16.062 -33.562 -6.074 1 98.5 94 ASP A N 1
ATOM 743 C CA . ASP A 1 94 ? -16.875 -32.781 -6.992 1 98.5 94 ASP A CA 1
ATOM 744 C C . ASP A 1 94 ? -16.172 -31.5 -7.395 1 98.5 94 ASP A C 1
ATOM 746 O O . ASP A 1 94 ? -16.172 -31.125 -8.57 1 98.5 94 ASP A O 1
ATOM 750 N N . LEU A 1 95 ? -15.609 -30.828 -6.418 1 98.75 95 LEU A N 1
ATOM 751 C CA . LEU A 1 95 ? -14.891 -29.594 -6.715 1 98.75 95 LEU A CA 1
ATOM 752 C C . LEU A 1 95 ? -13.734 -29.859 -7.668 1 98.75 95 LEU A C 1
ATOM 754 O O . LEU A 1 95 ? -13.508 -29.078 -8.602 1 98.75 95 LEU A O 1
ATOM 758 N N . ALA A 1 96 ? -12.969 -30.922 -7.418 1 98.38 96 ALA A N 1
ATOM 759 C CA . ALA A 1 96 ? -11.844 -31.281 -8.281 1 98.38 96 ALA A CA 1
ATOM 760 C C . ALA A 1 96 ? -12.312 -31.547 -9.711 1 98.38 96 ALA A C 1
ATOM 762 O O . ALA A 1 96 ? -11.664 -31.125 -10.672 1 98.38 96 ALA A O 1
ATOM 763 N N . ARG A 1 97 ? -13.375 -32.219 -9.805 1 98.12 97 ARG A N 1
ATOM 764 C CA . ARG A 1 97 ? -13.914 -32.531 -11.125 1 98.12 97 ARG A CA 1
ATOM 765 C C . ARG A 1 97 ? -14.336 -31.25 -11.852 1 98.12 97 ARG A C 1
ATOM 767 O O . ARG A 1 97 ? -14.062 -31.094 -13.039 1 98.12 97 ARG A O 1
ATOM 774 N N . ILE A 1 98 ? -15.023 -30.359 -11.148 1 98.5 98 ILE A N 1
ATOM 775 C CA . ILE A 1 98 ? -15.422 -29.078 -11.727 1 98.5 98 ILE A CA 1
ATOM 776 C C . ILE A 1 98 ? -14.188 -28.312 -12.203 1 98.5 98 ILE A C 1
ATOM 778 O O . ILE A 1 98 ? -14.156 -27.812 -13.328 1 98.5 98 ILE A O 1
ATOM 782 N N . ILE A 1 99 ? -13.117 -28.281 -11.398 1 98.62 99 ILE A N 1
ATOM 783 C CA . ILE A 1 99 ? -11.883 -27.594 -11.766 1 98.62 99 ILE A CA 1
ATOM 784 C C . ILE A 1 99 ? -11.32 -28.219 -13.047 1 98.62 99 ILE A C 1
ATOM 786 O O . ILE A 1 99 ? -10.969 -27.5 -13.984 1 98.62 99 ILE A O 1
ATOM 790 N N . THR A 1 100 ? -11.25 -29.531 -13.102 1 98.12 100 THR A N 1
ATOM 791 C CA . THR A 1 100 ? -10.672 -30.203 -14.258 1 98.12 100 THR A CA 1
ATOM 792 C C . THR A 1 100 ? -11.492 -29.922 -15.516 1 98.12 100 THR A C 1
ATOM 794 O O . THR A 1 100 ? -10.938 -29.703 -16.594 1 98.12 100 THR A O 1
ATOM 797 N N . LEU A 1 101 ? -12.758 -29.844 -15.359 1 97.75 101 LEU A N 1
ATOM 798 C CA . LEU A 1 101 ? -13.648 -29.641 -16.5 1 97.75 101 LEU A CA 1
ATOM 799 C C . LEU A 1 101 ? -13.422 -28.266 -17.109 1 97.75 101 LEU A C 1
ATOM 801 O O . LEU A 1 101 ? -13.438 -28.109 -18.344 1 97.75 101 LEU A O 1
ATOM 805 N N . GLU A 1 102 ? -13.242 -27.297 -16.281 1 97.94 102 GLU A N 1
ATOM 806 C CA . GLU A 1 102 ? -13.172 -25.953 -16.844 1 97.94 102 GLU A CA 1
ATOM 807 C C . GLU A 1 102 ? -11.727 -25.484 -16.984 1 97.94 102 GLU A C 1
ATOM 809 O O . GLU A 1 102 ? -11.453 -24.531 -17.719 1 97.94 102 GLU A O 1
ATOM 814 N N . ASN A 1 103 ? -10.766 -26.047 -16.312 1 97.94 103 ASN A N 1
ATOM 815 C CA . ASN A 1 103 ? -9.367 -25.625 -16.328 1 97.94 103 ASN A CA 1
ATOM 816 C C . ASN A 1 103 ? -8.5 -26.578 -17.141 1 97.94 103 ASN A C 1
ATOM 818 O O . ASN A 1 103 ? -7.461 -26.188 -17.656 1 97.94 103 ASN A O 1
ATOM 822 N N . GLY A 1 104 ? -8.852 -27.859 -17.219 1 97.81 104 GLY A N 1
ATOM 823 C CA . GLY A 1 104 ? -8.156 -28.859 -18.016 1 97.81 104 GLY A CA 1
ATOM 824 C C . GLY A 1 104 ? -7.07 -29.594 -17.25 1 97.81 104 GLY A C 1
ATOM 825 O O . GLY A 1 104 ? -6.562 -30.609 -17.719 1 97.81 104 GLY A O 1
ATOM 826 N N . LYS A 1 105 ? -6.672 -29.141 -16.031 1 98.19 105 LYS A N 1
ATOM 827 C CA . LYS A 1 105 ? -5.594 -29.797 -15.297 1 98.19 105 LYS A CA 1
ATOM 828 C C . LYS A 1 105 ? -5.992 -31.203 -14.859 1 98.19 105 LYS A C 1
ATOM 830 O O . LYS A 1 105 ? -7.18 -31.484 -14.695 1 98.19 105 LYS A O 1
ATOM 835 N N . PRO A 1 106 ? -5.023 -32.062 -14.609 1 97.62 106 PRO A N 1
ATOM 836 C CA . PRO A 1 106 ? -5.324 -33.438 -14.156 1 97.62 106 PRO A CA 1
ATOM 837 C C . PRO A 1 106 ? -6.07 -33.469 -12.828 1 97.62 106 PRO A C 1
ATOM 839 O O . PRO A 1 106 ? -5.852 -32.594 -11.969 1 97.62 106 PRO A O 1
ATOM 842 N N . LEU A 1 107 ? -6.902 -34.438 -12.656 1 96.75 107 LEU A N 1
ATOM 843 C CA . LEU A 1 107 ? -7.738 -34.594 -11.469 1 96.75 107 LEU A CA 1
ATOM 844 C C . LEU A 1 107 ? -6.898 -34.531 -10.203 1 96.75 107 LEU A C 1
ATOM 846 O O . LEU A 1 107 ? -7.316 -33.969 -9.188 1 96.75 107 LEU A O 1
ATOM 850 N N . ALA A 1 108 ? -5.738 -35.125 -10.273 1 96.12 108 ALA A N 1
ATOM 851 C CA . ALA A 1 108 ? -4.863 -35.156 -9.102 1 96.12 108 ALA A CA 1
ATOM 852 C C . ALA A 1 108 ? -4.449 -33.719 -8.711 1 96.12 108 ALA A C 1
ATOM 854 O O . ALA A 1 108 ? -4.441 -33.375 -7.531 1 96.12 108 ALA A O 1
ATOM 855 N N . ASP A 1 109 ? -4.078 -32.906 -9.672 1 97.06 109 ASP A N 1
ATOM 856 C CA . ASP A 1 109 ? -3.725 -31.516 -9.438 1 97.06 109 ASP A CA 1
ATOM 857 C C . ASP A 1 109 ? -4.926 -30.719 -8.922 1 97.06 109 ASP A C 1
ATOM 859 O O . ASP A 1 109 ? -4.781 -29.859 -8.047 1 97.06 109 ASP A O 1
ATOM 863 N N . ALA A 1 110 ? -6.07 -30.984 -9.492 1 98.19 110 ALA A N 1
ATOM 864 C CA . ALA A 1 110 ? -7.293 -30.312 -9.062 1 98.19 110 ALA A CA 1
ATOM 865 C C . ALA A 1 110 ? -7.629 -30.641 -7.613 1 98.19 110 ALA A C 1
ATOM 867 O O . ALA A 1 110 ? -8.031 -29.766 -6.84 1 98.19 110 ALA A O 1
ATOM 868 N N . THR A 1 111 ? -7.496 -31.938 -7.309 1 98.06 111 THR A N 1
ATOM 869 C CA . THR A 1 111 ? -7.738 -32.375 -5.938 1 98.06 111 THR A CA 1
ATOM 870 C C . THR A 1 111 ? -6.809 -31.656 -4.965 1 98.06 111 THR A C 1
ATOM 872 O O . THR A 1 111 ? -7.246 -31.172 -3.922 1 98.06 111 THR A O 1
ATOM 875 N N . ALA A 1 112 ? -5.539 -31.562 -5.32 1 97.12 112 ALA A N 1
ATOM 876 C CA . ALA A 1 112 ? -4.566 -30.859 -4.492 1 97.12 112 ALA A CA 1
ATOM 877 C C . ALA A 1 112 ? -4.941 -29.391 -4.348 1 97.12 112 ALA A C 1
ATOM 879 O O . ALA A 1 112 ? -4.789 -28.797 -3.271 1 97.12 112 ALA A O 1
ATOM 880 N N . GLU A 1 113 ? -5.469 -28.812 -5.383 1 98.19 113 GLU A N 1
ATOM 881 C CA . GLU A 1 113 ? -5.863 -27.406 -5.332 1 98.19 113 GLU A CA 1
ATOM 882 C C . GLU A 1 113 ? -7.027 -27.203 -4.371 1 98.19 113 GLU A C 1
ATOM 884 O O . GLU A 1 113 ? -7.082 -26.188 -3.664 1 98.19 113 GLU A O 1
ATOM 889 N N . VAL A 1 114 ? -7.984 -28.109 -4.406 1 98.81 114 VAL A N 1
ATOM 890 C CA . VAL A 1 114 ? -9.117 -27.969 -3.504 1 98.81 114 VAL A CA 1
ATOM 891 C C . VAL A 1 114 ? -8.633 -27.938 -2.059 1 98.81 114 VAL A C 1
ATOM 893 O O . VAL A 1 114 ? -9.07 -27.094 -1.266 1 98.81 114 VAL A O 1
ATOM 896 N N . HIS A 1 115 ? -7.695 -28.828 -1.758 1 98.62 115 HIS A N 1
ATOM 897 C CA . HIS A 1 115 ? -7.133 -28.844 -0.413 1 98.62 115 HIS A CA 1
ATOM 898 C C . HIS A 1 115 ? -6.402 -27.531 -0.115 1 98.62 115 HIS A C 1
ATOM 900 O O . HIS A 1 115 ? -6.551 -26.969 0.969 1 98.62 115 HIS A O 1
ATOM 906 N N . TYR A 1 116 ? -5.625 -27.125 -1.047 1 98.06 116 TYR A N 1
ATOM 907 C CA . TYR A 1 116 ? -4.891 -25.859 -0.908 1 98.06 116 TYR A CA 1
ATOM 908 C C . TYR A 1 116 ? -5.844 -24.688 -0.738 1 98.06 116 TYR A C 1
ATOM 910 O O . TYR A 1 116 ? -5.645 -23.844 0.138 1 98.06 116 TYR A O 1
ATOM 918 N N . ALA A 1 117 ? -6.902 -24.641 -1.502 1 98.81 117 ALA A N 1
ATOM 919 C CA . ALA A 1 117 ? -7.91 -23.594 -1.428 1 98.81 117 ALA A CA 1
ATOM 920 C C . ALA A 1 117 ? -8.586 -23.578 -0.061 1 98.81 117 ALA A C 1
ATOM 922 O O . ALA A 1 117 ? -8.727 -22.531 0.561 1 98.81 117 ALA A O 1
ATOM 923 N N . ALA A 1 118 ? -8.953 -24.734 0.402 1 98.88 118 ALA A N 1
ATOM 924 C CA . ALA A 1 118 ? -9.625 -24.859 1.692 1 98.88 118 ALA A CA 1
ATOM 925 C C . ALA A 1 118 ? -8.711 -24.422 2.832 1 98.88 118 ALA A C 1
ATOM 927 O O . ALA A 1 118 ? -9.18 -23.875 3.84 1 98.88 118 ALA A O 1
ATOM 928 N N . SER A 1 119 ? -7.441 -24.609 2.627 1 98.75 119 SER A N 1
ATOM 929 C CA . SER A 1 119 ? -6.477 -24.312 3.68 1 98.75 119 SER A CA 1
ATOM 930 C C . SER A 1 119 ? -6.414 -22.828 3.967 1 98.75 119 SER A C 1
ATOM 932 O O . SER A 1 119 ? -6.098 -22.406 5.086 1 98.75 119 SER A O 1
ATOM 934 N N . PHE A 1 120 ? -6.738 -21.984 3.027 1 98.81 120 PHE A N 1
ATOM 935 C CA . PHE A 1 120 ? -6.762 -20.547 3.273 1 98.81 120 PHE A CA 1
ATOM 936 C C . PHE A 1 120 ? -7.91 -20.172 4.207 1 98.81 120 PHE A C 1
ATOM 938 O O . PHE A 1 120 ? -7.746 -19.328 5.09 1 98.81 120 PHE A O 1
ATOM 945 N N . PHE A 1 121 ? -9.109 -20.781 3.971 1 98.88 121 PHE A N 1
ATOM 946 C CA . PHE A 1 121 ? -10.227 -20.516 4.871 1 98.88 121 PHE A CA 1
ATOM 947 C C . PHE A 1 121 ? -9.914 -21.016 6.281 1 98.88 121 PHE A C 1
ATOM 949 O O . PHE A 1 121 ? -10.258 -20.359 7.262 1 98.88 121 PHE A O 1
ATOM 956 N N . GLU A 1 122 ? -9.242 -22.156 6.363 1 98.81 122 GLU A N 1
ATOM 957 C CA . GLU A 1 122 ? -8.812 -22.625 7.676 1 98.81 122 GLU A CA 1
ATOM 958 C C . GLU A 1 122 ? -7.84 -21.656 8.336 1 98.81 122 GLU A C 1
ATOM 960 O O . GLU A 1 122 ? -8.039 -21.25 9.477 1 98.81 122 GLU A O 1
ATOM 965 N N . TRP A 1 123 ? -6.863 -21.266 7.605 1 98.69 123 TRP A N 1
ATOM 966 C CA . TRP A 1 123 ? -5.828 -20.375 8.125 1 98.69 123 TRP A CA 1
ATOM 967 C C . TRP A 1 123 ? -6.426 -19.062 8.609 1 98.69 123 TRP A C 1
ATOM 969 O O . TRP A 1 123 ? -6.172 -18.641 9.734 1 98.69 123 TRP A O 1
ATOM 979 N N . PHE A 1 124 ? -7.258 -18.453 7.859 1 98.81 124 PHE A N 1
ATOM 980 C CA . PHE A 1 124 ? -7.746 -17.125 8.195 1 98.81 124 PHE A CA 1
ATOM 981 C C . PHE A 1 124 ? -8.875 -17.203 9.219 1 98.81 124 PHE A C 1
ATOM 983 O O . PHE A 1 124 ? -9.172 -16.219 9.906 1 98.81 124 PHE A O 1
ATOM 990 N N . SER A 1 125 ? -9.539 -18.375 9.312 1 98.88 125 SER A N 1
ATOM 991 C CA . SER A 1 125 ? -10.414 -18.594 10.461 1 98.88 125 SER A CA 1
ATOM 992 C C . SER A 1 125 ? -9.641 -18.484 11.773 1 98.88 125 SER A C 1
ATOM 994 O O . SER A 1 125 ? -10.188 -18.031 12.781 1 98.88 125 SER A O 1
ATOM 996 N N . GLU A 1 126 ? -8.391 -18.891 11.711 1 98.56 126 GLU A N 1
ATOM 997 C CA . GLU A 1 126 ? -7.523 -18.828 12.883 1 98.56 126 GLU A CA 1
ATOM 998 C C . GLU A 1 126 ? -6.945 -17.438 13.086 1 98.56 126 GLU A C 1
ATOM 1000 O O . GLU A 1 126 ? -6.68 -17.016 14.219 1 98.56 126 GLU A O 1
ATOM 1005 N N . GLU A 1 127 ? -6.777 -16.688 12.031 1 98.38 127 GLU A N 1
ATOM 1006 C CA . GLU A 1 127 ? -6.207 -15.352 12.109 1 98.38 127 GLU A CA 1
ATOM 1007 C C . GLU A 1 127 ? -7.262 -14.32 12.508 1 98.38 127 GLU A C 1
ATOM 1009 O O . GLU A 1 127 ? -6.938 -13.289 13.094 1 98.38 127 GLU A O 1
ATOM 1014 N N . ALA A 1 128 ? -8.523 -14.617 12.273 1 98.44 128 ALA A N 1
ATOM 1015 C CA . ALA A 1 128 ? -9.609 -13.664 12.508 1 98.44 128 ALA A CA 1
ATOM 1016 C C . ALA A 1 128 ? -9.586 -13.164 13.953 1 98.44 128 ALA A C 1
ATOM 1018 O O . ALA A 1 128 ? -9.648 -11.953 14.195 1 98.44 128 ALA A O 1
ATOM 1019 N N . PRO A 1 129 ? -9.414 -14.055 14.992 1 98.25 129 PRO A N 1
ATOM 1020 C CA . PRO A 1 129 ? -9.445 -13.562 16.375 1 98.25 129 PRO A CA 1
ATOM 1021 C C . PRO A 1 129 ? -8.109 -12.961 16.812 1 98.25 129 PRO A C 1
ATOM 1023 O O . PRO A 1 129 ? -7.957 -12.594 17.984 1 98.25 129 PRO A O 1
ATOM 1026 N N . ARG A 1 130 ? -7.145 -12.898 15.891 1 97.75 130 ARG A N 1
ATOM 1027 C CA . ARG A 1 130 ? -5.809 -12.477 16.297 1 97.75 130 ARG A CA 1
ATOM 1028 C C . ARG A 1 130 ? -5.465 -11.109 15.711 1 97.75 130 ARG A C 1
ATOM 1030 O O . ARG A 1 130 ? -4.289 -10.773 15.562 1 97.75 130 ARG A O 1
ATOM 1037 N N . ILE A 1 131 ? -6.453 -10.328 15.352 1 97.5 131 ILE A N 1
ATOM 1038 C CA . ILE A 1 131 ? -6.25 -8.961 14.883 1 97.5 131 ILE A CA 1
ATOM 1039 C C . ILE A 1 131 ? -6.066 -8.031 16.078 1 97.5 131 ILE A C 1
ATOM 1041 O O . ILE A 1 131 ? -7.047 -7.555 16.656 1 97.5 131 ILE A O 1
ATOM 1045 N N . TYR A 1 132 ? -4.809 -7.781 16.406 1 96.69 132 TYR A N 1
ATOM 1046 C CA . TYR A 1 132 ? -4.488 -7.008 17.609 1 96.69 132 TYR A CA 1
ATOM 1047 C C . TYR A 1 132 ? -4.082 -5.586 17.234 1 96.69 132 TYR A C 1
ATOM 1049 O O . TYR A 1 132 ? -3.512 -5.348 16.172 1 96.69 132 TYR A O 1
ATOM 1057 N N . GLY A 1 133 ? -4.48 -4.602 18.141 1 96.75 133 GLY A N 1
ATOM 1058 C CA . GLY A 1 133 ? -3.85 -3.289 18.156 1 96.75 133 GLY A CA 1
ATOM 1059 C C . GLY A 1 133 ? -2.689 -3.201 19.125 1 96.75 133 GLY A C 1
ATOM 1060 O O . GLY A 1 133 ? -2.195 -4.223 19.609 1 96.75 133 GLY A O 1
ATOM 1061 N N . GLU A 1 134 ? -2.115 -2.002 19.25 1 96.94 134 GLU A N 1
ATOM 1062 C CA . GLU A 1 134 ? -0.969 -1.791 20.141 1 96.94 134 GLU A CA 1
ATOM 1063 C C . GLU A 1 134 ? -1.234 -0.663 21.125 1 96.94 134 GLU A C 1
ATOM 1065 O O . GLU A 1 134 ? -2.025 0.242 20.844 1 96.94 134 GLU A O 1
ATOM 1070 N N . THR A 1 135 ? -0.651 -0.851 22.312 1 97.94 135 THR A N 1
ATOM 1071 C CA . THR A 1 135 ? -0.49 0.269 23.234 1 97.94 135 THR A CA 1
ATOM 1072 C C . THR A 1 135 ? 0.906 0.874 23.109 1 97.94 135 THR A C 1
ATOM 1074 O O . THR A 1 135 ? 1.906 0.155 23.172 1 97.94 135 THR A O 1
ATOM 1077 N N . ILE A 1 136 ? 0.942 2.174 22.875 1 97.12 136 ILE A N 1
ATOM 1078 C CA . ILE A 1 136 ? 2.189 2.875 22.594 1 97.12 136 ILE A CA 1
ATOM 1079 C C . ILE A 1 136 ? 2.436 3.947 23.641 1 97.12 136 ILE A C 1
ATOM 1081 O O . ILE A 1 136 ? 1.516 4.672 24.031 1 97.12 136 ILE A O 1
ATOM 1085 N N . GLN A 1 137 ? 3.66 4.012 24.141 1 96.06 137 GLN A N 1
ATOM 1086 C CA . GLN A 1 137 ? 3.998 5.066 25.094 1 96.06 137 GLN A CA 1
ATOM 1087 C C . GLN A 1 137 ? 4.086 6.422 24.391 1 96.06 137 GLN A C 1
ATOM 1089 O O . GLN A 1 137 ? 4.883 6.602 23.469 1 96.06 137 GLN A O 1
ATOM 1094 N N . ALA A 1 138 ? 3.262 7.309 24.797 1 95.31 138 ALA A N 1
ATOM 1095 C CA . ALA A 1 138 ? 3.266 8.648 24.219 1 95.31 138 ALA A CA 1
ATOM 1096 C C . ALA A 1 138 ? 4.461 9.461 24.719 1 95.31 138 ALA A C 1
ATOM 1098 O O . ALA A 1 138 ? 4.895 9.297 25.859 1 95.31 138 ALA A O 1
ATOM 1099 N N . SER A 1 139 ? 5 10.367 23.906 1 94.19 139 SER A N 1
ATOM 1100 C CA . SER A 1 139 ? 6.016 11.312 24.359 1 94.19 139 SER A CA 1
ATOM 1101 C C . SER A 1 139 ? 5.457 12.25 25.438 1 94.19 139 SER A C 1
ATOM 1103 O O . SER A 1 139 ? 6.164 12.609 26.375 1 94.19 139 SER A O 1
ATOM 1105 N N . ASN A 1 140 ? 4.188 12.695 25.219 1 93.44 140 ASN A N 1
ATOM 1106 C CA . ASN A 1 140 ? 3.473 13.484 26.219 1 93.44 140 ASN A CA 1
ATOM 1107 C C . ASN A 1 140 ? 2.922 12.602 27.328 1 93.44 140 ASN A C 1
ATOM 1109 O O . ASN A 1 140 ? 2.01 11.805 27.109 1 93.44 140 ASN A O 1
ATOM 1113 N N . PRO A 1 141 ? 3.4 12.812 28.516 1 93.5 141 PRO A N 1
ATOM 1114 C CA . PRO A 1 141 ? 2.982 11.922 29.609 1 93.5 141 PRO A CA 1
ATOM 1115 C C . PRO A 1 141 ? 1.501 12.062 29.953 1 93.5 141 PRO A C 1
ATOM 1117 O O . PRO A 1 141 ? 0.935 11.203 30.625 1 93.5 141 PRO A O 1
ATOM 1120 N N . SER A 1 142 ? 0.841 13.109 29.469 1 95.12 142 SER A N 1
ATOM 1121 C CA . SER A 1 142 ? -0.577 13.32 29.75 1 95.12 142 SER A CA 1
ATOM 1122 C C . SER A 1 142 ? -1.448 12.656 28.688 1 95.12 142 SER A C 1
ATOM 1124 O O . SER A 1 142 ? -2.666 12.836 28.672 1 95.12 142 SER A O 1
ATOM 1126 N N . CYS A 1 143 ? -0.848 11.875 27.797 1 96.81 143 CYS A N 1
ATOM 1127 C CA . CYS A 1 143 ? -1.596 11.227 26.719 1 96.81 143 CYS A CA 1
ATOM 1128 C C . CYS A 1 143 ? -1.342 9.719 26.719 1 96.81 143 CYS A C 1
ATOM 1130 O O . CYS A 1 143 ? -0.324 9.258 27.234 1 96.81 143 CYS A O 1
ATOM 1132 N N . ARG A 1 144 ? -2.266 8.93 26.312 1 97.69 144 ARG A N 1
ATOM 1133 C CA . ARG A 1 144 ? -2.158 7.512 26 1 97.69 144 ARG A CA 1
ATOM 1134 C C . ARG A 1 144 ? -2.457 7.254 24.531 1 97.69 144 ARG A C 1
ATOM 1136 O O . ARG A 1 144 ? -3.363 7.859 23.953 1 97.69 144 ARG A O 1
ATOM 1143 N N . ILE A 1 145 ? -1.659 6.449 23.891 1 98.38 145 ILE A N 1
ATOM 1144 C CA . ILE A 1 145 ? -1.855 6.129 22.484 1 98.38 145 ILE A CA 1
ATOM 1145 C C . ILE A 1 145 ? -2.156 4.641 22.328 1 98.38 145 ILE A C 1
ATOM 1147 O O . ILE A 1 145 ? -1.453 3.797 22.891 1 98.38 145 ILE A O 1
ATOM 1151 N N . ILE A 1 146 ? -3.209 4.336 21.656 1 98.44 146 ILE A N 1
ATOM 1152 C CA . ILE A 1 146 ? -3.459 2.967 21.219 1 98.44 146 ILE A CA 1
ATOM 1153 C C . ILE A 1 146 ? -3.729 2.949 19.719 1 98.44 146 ILE A C 1
ATOM 1155 O O . ILE A 1 146 ? -4 3.992 19.109 1 98.44 146 ILE A O 1
ATOM 1159 N N . THR A 1 147 ? -3.596 1.798 19.078 1 98.5 147 THR A N 1
ATOM 1160 C CA . THR A 1 147 ? -4.035 1.611 17.703 1 98.5 147 THR A CA 1
ATOM 1161 C C . THR A 1 147 ? -5.156 0.58 17.625 1 98.5 147 THR A C 1
ATOM 1163 O O . THR A 1 147 ? -5.168 -0.386 18.391 1 98.5 147 THR A O 1
ATOM 1166 N N . LEU A 1 148 ? -6.094 0.827 16.812 1 98.31 148 LEU A N 1
ATOM 1167 C CA . LEU A 1 148 ? -7.148 -0.109 16.422 1 98.31 148 LEU A CA 1
ATOM 1168 C C . LEU A 1 148 ? -6.977 -0.565 14.984 1 98.31 148 LEU A C 1
ATOM 1170 O O . LEU A 1 148 ? -6.59 0.225 14.117 1 98.31 148 LEU A O 1
ATOM 1174 N N . LYS A 1 149 ? -7.203 -1.867 14.773 1 98.19 149 LYS A N 1
ATOM 1175 C CA . LYS A 1 149 ? -7.277 -2.396 13.414 1 98.19 149 LYS A CA 1
ATOM 1176 C C . LYS A 1 149 ? -8.727 -2.572 12.969 1 98.19 149 LYS A C 1
ATOM 1178 O O . LYS A 1 149 ? -9.5 -3.273 13.625 1 98.19 149 LYS A O 1
ATOM 1183 N N . GLU A 1 150 ? -9.094 -1.9 11.906 1 98.38 150 GLU A N 1
ATOM 1184 C CA . GLU A 1 150 ? -10.469 -1.922 11.422 1 98.38 150 GLU A CA 1
ATOM 1185 C C . GLU A 1 150 ? -10.539 -2.404 9.977 1 98.38 150 GLU A C 1
ATOM 1187 O O . GLU A 1 150 ? -9.602 -2.186 9.195 1 98.38 150 GLU A O 1
ATOM 1192 N N . PRO A 1 151 ? -11.672 -3.162 9.609 1 98.75 151 PRO A N 1
ATOM 1193 C CA . PRO A 1 151 ? -11.797 -3.549 8.203 1 98.75 151 PRO A CA 1
ATOM 1194 C C . PRO A 1 151 ? -11.828 -2.346 7.262 1 98.75 151 PRO A C 1
ATOM 1196 O O . PRO A 1 151 ? -12.461 -1.332 7.574 1 98.75 151 PRO A O 1
ATOM 1199 N N . ILE A 1 152 ? -11.188 -2.484 6.148 1 98.44 152 ILE A N 1
ATOM 1200 C CA . ILE A 1 152 ? -11.023 -1.377 5.215 1 98.44 152 ILE A CA 1
ATOM 1201 C C . ILE A 1 152 ? -12.359 -1.055 4.547 1 98.44 152 ILE A C 1
ATOM 1203 O O . ILE A 1 152 ? -12.594 0.084 4.141 1 98.44 152 ILE A O 1
ATOM 1207 N N . GLY A 1 153 ? -13.273 -2.113 4.316 1 98.62 153 GLY A N 1
ATOM 1208 C CA . GLY A 1 153 ? -14.562 -1.86 3.691 1 98.62 153 GLY A CA 1
ATOM 1209 C C . GLY A 1 153 ? -14.945 -2.908 2.662 1 98.62 153 GLY A C 1
ATOM 1210 O O . GLY A 1 153 ? -14.656 -4.094 2.84 1 98.62 153 GLY A O 1
ATOM 1211 N N . VAL A 1 154 ? -15.68 -2.461 1.585 1 98.94 154 VAL A N 1
ATOM 1212 C CA . VAL A 1 154 ? -16.047 -3.324 0.469 1 98.94 154 VAL A CA 1
ATOM 1213 C C . VAL A 1 154 ? -14.852 -3.531 -0.448 1 98.94 154 VAL A C 1
ATOM 1215 O O . VAL A 1 154 ? -14.203 -2.564 -0.858 1 98.94 154 VAL A O 1
ATOM 1218 N N . CYS A 1 155 ? -14.57 -4.797 -0.732 1 98.94 155 CYS A N 1
ATOM 1219 C CA . CYS A 1 155 ? -13.383 -5.117 -1.518 1 98.94 155 CYS A CA 1
ATOM 1220 C C . CYS A 1 155 ? -13.766 -5.727 -2.861 1 98.94 155 CYS A C 1
ATOM 1222 O O . CYS A 1 155 ? -14.656 -6.578 -2.932 1 98.94 155 CYS A O 1
ATOM 1224 N N . GLY A 1 156 ? -13.164 -5.203 -3.924 1 98.94 156 GLY A N 1
ATOM 1225 C CA . GLY A 1 156 ? -13.211 -5.848 -5.227 1 98.94 156 GLY A CA 1
ATOM 1226 C C . GLY A 1 156 ? -12.062 -6.809 -5.461 1 98.94 156 GLY A C 1
ATOM 1227 O O . GLY A 1 156 ? -10.898 -6.41 -5.438 1 98.94 156 GLY A O 1
ATOM 1228 N N . LEU A 1 157 ? -12.398 -8.086 -5.703 1 98.94 157 LEU A N 1
ATOM 1229 C CA . LEU A 1 157 ? -11.391 -9.125 -5.863 1 98.94 157 LEU A CA 1
ATOM 1230 C C . LEU A 1 157 ? -11.43 -9.711 -7.27 1 98.94 157 LEU A C 1
ATOM 1232 O O . LEU A 1 157 ? -12.477 -10.18 -7.723 1 98.94 157 LEU A O 1
ATOM 1236 N N . ILE A 1 158 ? -10.312 -9.617 -7.969 1 98.81 158 ILE A N 1
ATOM 1237 C CA . ILE A 1 158 ? -10.203 -10.141 -9.328 1 98.81 158 ILE A CA 1
ATOM 1238 C C . ILE A 1 158 ? -9.219 -11.305 -9.352 1 98.81 158 ILE A C 1
ATOM 1240 O O . ILE A 1 158 ? -8.023 -11.125 -9.094 1 98.81 158 ILE A O 1
ATOM 1244 N N . ALA A 1 159 ? -9.703 -12.461 -9.641 1 97.81 159 ALA A N 1
ATOM 1245 C CA . ALA A 1 159 ? -8.898 -13.68 -9.516 1 97.81 159 ALA A CA 1
ATOM 1246 C C . ALA A 1 159 ? -8.602 -14.281 -10.883 1 97.81 159 ALA A C 1
ATOM 1248 O O . ALA A 1 159 ? -9.414 -14.188 -11.805 1 97.81 159 ALA A O 1
ATOM 1249 N N . PRO A 1 160 ? -7.469 -14.961 -11.031 1 97.88 160 PRO A N 1
ATOM 1250 C CA . PRO A 1 160 ? -7.09 -15.617 -12.289 1 97.88 160 PRO A CA 1
ATOM 1251 C C . PRO A 1 160 ? -7.656 -17.031 -12.406 1 97.88 160 PRO A C 1
ATOM 1253 O O . PRO A 1 160 ? -8.258 -17.531 -11.461 1 97.88 160 PRO A O 1
ATOM 1256 N N . TRP A 1 161 ? -7.398 -17.656 -13.57 1 98.19 161 TRP A N 1
ATOM 1257 C CA . TRP A 1 161 ? -8.07 -18.906 -13.914 1 98.19 161 TRP A CA 1
ATOM 1258 C C . TRP A 1 161 ? -7.215 -20.109 -13.516 1 98.19 161 TRP A C 1
ATOM 1260 O O . TRP A 1 161 ? -7.707 -21.234 -13.477 1 98.19 161 TRP A O 1
ATOM 1270 N N . ASN A 1 162 ? -5.945 -19.891 -13.242 1 97.94 162 ASN A N 1
ATOM 1271 C CA . ASN A 1 162 ? -5.047 -21.047 -13.195 1 97.94 162 ASN A CA 1
ATOM 1272 C C . ASN A 1 162 ? -5.223 -21.828 -11.898 1 97.94 162 ASN A C 1
ATOM 1274 O O . ASN A 1 162 ? -4.965 -23.031 -11.867 1 97.94 162 ASN A O 1
ATOM 1278 N N . PHE A 1 163 ? -5.582 -21.188 -10.844 1 98.25 163 PHE A N 1
ATOM 1279 C CA . PHE A 1 163 ? -6.062 -21.812 -9.617 1 98.25 163 PHE A CA 1
ATOM 1280 C C . PHE A 1 163 ? -7.418 -21.234 -9.219 1 98.25 163 PHE A C 1
ATOM 1282 O O . PHE A 1 163 ? -7.516 -20.484 -8.234 1 98.25 163 PHE A O 1
ATOM 1289 N N . PRO A 1 164 ? -8.469 -21.625 -9.906 1 98.38 164 PRO A N 1
ATOM 1290 C CA . PRO A 1 164 ? -9.758 -20.953 -9.789 1 98.38 164 PRO A CA 1
ATOM 1291 C C . PRO A 1 164 ? -10.367 -21.078 -8.398 1 98.38 164 PRO A C 1
ATOM 1293 O O . PRO A 1 164 ? -11.25 -20.297 -8.031 1 98.38 164 PRO A O 1
ATOM 1296 N N . GLY A 1 165 ? -9.992 -22.062 -7.613 1 98.62 165 GLY A N 1
ATOM 1297 C CA . GLY A 1 165 ? -10.414 -22.172 -6.223 1 98.62 165 GLY A CA 1
ATOM 1298 C C . GLY A 1 165 ? -9.5 -21.422 -5.27 1 98.62 165 GLY A C 1
ATOM 1299 O O . GLY A 1 165 ? -9.938 -20.484 -4.586 1 98.62 165 GLY A O 1
ATOM 1300 N N . ALA A 1 166 ? -8.211 -21.719 -5.379 1 98.5 166 ALA A N 1
ATOM 1301 C CA . ALA A 1 166 ? -7.23 -21.219 -4.41 1 98.5 166 ALA A CA 1
ATOM 1302 C C . ALA A 1 166 ? -7.059 -19.703 -4.527 1 98.5 166 ALA A C 1
ATOM 1304 O O . ALA A 1 166 ? -6.887 -19.016 -3.521 1 98.5 166 ALA A O 1
ATOM 1305 N N . MET A 1 167 ? -7.113 -19.141 -5.75 1 98.12 167 MET A N 1
ATOM 1306 C CA . MET A 1 167 ? -6.93 -17.719 -5.938 1 98.12 167 MET A CA 1
ATOM 1307 C C . MET A 1 167 ? -8.109 -16.938 -5.363 1 98.12 167 MET A C 1
ATOM 1309 O O . MET A 1 167 ? -7.953 -15.781 -4.953 1 98.12 167 MET A O 1
ATOM 1313 N N . ILE A 1 168 ? -9.258 -17.609 -5.316 1 98.44 168 ILE A N 1
ATOM 1314 C CA . ILE A 1 168 ? -10.438 -16.969 -4.746 1 98.44 168 ILE A CA 1
ATOM 1315 C C . ILE A 1 168 ? -10.359 -17 -3.221 1 98.44 168 ILE A C 1
ATOM 1317 O O . ILE A 1 168 ? -10.492 -15.969 -2.566 1 98.44 168 ILE A O 1
ATOM 1321 N N . THR A 1 169 ? -10.07 -18.188 -2.666 1 98.81 169 THR A N 1
ATOM 1322 C CA . THR A 1 169 ? -10.102 -18.328 -1.215 1 98.81 169 THR A CA 1
ATOM 1323 C C . THR A 1 169 ? -8.945 -17.562 -0.573 1 98.81 169 THR A C 1
ATOM 1325 O O . THR A 1 169 ? -9.078 -17.062 0.546 1 98.81 169 THR A O 1
ATOM 1328 N N . ARG A 1 170 ? -7.871 -17.453 -1.347 1 98.44 170 ARG A N 1
ATOM 1329 C CA . ARG A 1 170 ? -6.707 -16.703 -0.88 1 98.44 170 ARG A CA 1
ATOM 1330 C C . ARG A 1 170 ? -7.047 -15.234 -0.667 1 98.44 170 ARG A C 1
ATOM 1332 O O . ARG A 1 170 ? -6.469 -14.57 0.199 1 98.44 170 ARG A O 1
ATOM 1339 N N . LYS A 1 171 ? -8.008 -14.695 -1.401 1 98.81 171 LYS A N 1
ATOM 1340 C CA . LYS A 1 171 ? -8.422 -13.297 -1.309 1 98.81 171 LYS A CA 1
ATOM 1341 C C . LYS A 1 171 ? -9.633 -13.141 -0.393 1 98.81 171 LYS A C 1
ATOM 1343 O O . LYS A 1 171 ? -9.672 -12.25 0.452 1 98.81 171 LYS A O 1
ATOM 1348 N N . VAL A 1 172 ? -10.609 -14.031 -0.508 1 98.94 172 VAL A N 1
ATOM 1349 C CA . VAL A 1 172 ? -11.867 -13.938 0.226 1 98.94 172 VAL A CA 1
ATOM 1350 C C . VAL A 1 172 ? -11.625 -14.25 1.701 1 98.94 172 VAL A C 1
ATOM 1352 O O . VAL A 1 172 ? -12.219 -13.609 2.58 1 98.94 172 VAL A O 1
ATOM 1355 N N . GLY A 1 173 ? -10.766 -15.219 1.97 1 98.94 173 GLY A N 1
ATOM 1356 C CA . GLY A 1 173 ? -10.484 -15.633 3.334 1 98.94 173 GLY A CA 1
ATOM 1357 C C . GLY A 1 173 ? -10.086 -14.484 4.242 1 98.94 173 GLY A C 1
ATOM 1358 O O . GLY A 1 173 ? -10.797 -14.18 5.207 1 98.94 173 GLY A O 1
ATOM 1359 N N . PRO A 1 174 ? -8.969 -13.805 3.881 1 98.94 174 PRO A N 1
ATOM 1360 C CA . PRO A 1 174 ? -8.547 -12.703 4.75 1 98.94 174 PRO A CA 1
ATOM 1361 C C . PRO A 1 174 ? -9.523 -11.531 4.746 1 98.94 174 PRO A C 1
ATOM 1363 O O . PRO A 1 174 ? -9.68 -10.852 5.762 1 98.94 174 PRO A O 1
ATOM 1366 N N . ALA A 1 175 ? -10.188 -11.273 3.641 1 98.94 175 ALA A N 1
ATOM 1367 C CA . ALA A 1 175 ? -11.156 -10.18 3.588 1 98.94 175 ALA A CA 1
ATOM 1368 C C . ALA A 1 175 ? -12.281 -10.391 4.602 1 98.94 175 ALA A C 1
ATOM 1370 O O . ALA A 1 175 ? -12.562 -9.508 5.414 1 98.94 175 ALA A O 1
ATOM 1371 N N . LEU A 1 176 ? -12.859 -11.578 4.57 1 98.94 176 LEU A N 1
ATOM 1372 C CA . LEU A 1 176 ? -13.969 -11.867 5.48 1 98.94 176 LEU A CA 1
ATOM 1373 C C . LEU A 1 176 ? -13.477 -11.938 6.922 1 98.94 176 LEU A C 1
ATOM 1375 O O . LEU A 1 176 ? -14.164 -11.477 7.84 1 98.94 176 LEU A O 1
ATOM 1379 N N . ALA A 1 177 ? -12.305 -12.57 7.098 1 98.94 177 ALA A N 1
ATOM 1380 C CA . ALA A 1 177 ? -11.727 -12.648 8.438 1 98.94 177 ALA A CA 1
ATOM 1381 C C . ALA A 1 177 ? -11.562 -11.258 9.047 1 98.94 177 ALA A C 1
ATOM 1383 O O . ALA A 1 177 ? -11.781 -11.062 10.242 1 98.94 177 ALA A O 1
ATOM 1384 N N . ALA A 1 178 ? -11.211 -10.273 8.289 1 98.88 178 ALA A N 1
ATOM 1385 C CA . ALA A 1 178 ? -10.953 -8.906 8.742 1 98.88 178 ALA A CA 1
ATOM 1386 C C . ALA A 1 178 ? -12.258 -8.164 9.016 1 98.88 178 ALA A C 1
ATOM 1388 O O . ALA A 1 178 ? -12.258 -7.133 9.695 1 98.88 178 ALA A O 1
ATOM 1389 N N . GLY A 1 179 ? -13.352 -8.641 8.445 1 98.88 179 GLY A N 1
ATOM 1390 C CA . GLY A 1 179 ? -14.633 -7.988 8.609 1 98.88 179 GLY A CA 1
ATOM 1391 C C . GLY A 1 179 ? -15.086 -7.227 7.375 1 98.88 179 GLY A C 1
ATOM 1392 O O . GLY A 1 179 ? -15.992 -6.398 7.445 1 98.88 179 GLY A O 1
ATOM 1393 N N . CYS A 1 180 ? -14.43 -7.441 6.25 1 98.94 180 CYS A N 1
ATOM 1394 C CA . CYS A 1 180 ? -14.797 -6.816 4.984 1 98.94 180 CYS A CA 1
ATOM 1395 C C . CYS A 1 180 ? -15.859 -7.625 4.258 1 98.94 180 CYS A C 1
ATOM 1397 O O . CYS A 1 180 ? -16.094 -8.797 4.586 1 98.94 180 CYS A O 1
ATOM 1399 N N . THR A 1 181 ? -16.531 -7.004 3.318 1 98.94 181 THR A N 1
ATOM 1400 C CA . THR A 1 181 ? -17.375 -7.695 2.35 1 98.94 181 THR A CA 1
ATOM 1401 C C . THR A 1 181 ? -16.75 -7.648 0.958 1 98.94 181 THR A C 1
ATOM 1403 O O . THR A 1 181 ? -15.82 -6.867 0.713 1 98.94 181 THR A O 1
ATOM 1406 N N . VAL A 1 182 ? -17.281 -8.594 0.048 1 98.94 182 VAL A N 1
ATOM 1407 C CA . VAL A 1 182 ? -16.484 -8.734 -1.161 1 98.94 182 VAL A CA 1
ATOM 1408 C C . VAL A 1 182 ? -17.391 -8.859 -2.379 1 98.94 182 VAL A C 1
ATOM 1410 O O . VAL A 1 182 ? -18.5 -9.391 -2.283 1 98.94 182 VAL A O 1
ATOM 1413 N N . VAL A 1 183 ? -16.922 -8.328 -3.467 1 99 183 VAL A N 1
ATOM 1414 C CA . VAL A 1 183 ? -17.359 -8.625 -4.828 1 99 183 VAL A CA 1
ATOM 1415 C C . VAL A 1 183 ? -16.219 -9.273 -5.605 1 99 183 VAL A C 1
ATOM 1417 O O . VAL A 1 183 ? -15.195 -8.641 -5.859 1 99 183 VAL A O 1
ATOM 1420 N N . VAL A 1 184 ? -16.438 -10.523 -5.965 1 98.94 184 VAL A N 1
ATOM 1421 C CA . VAL A 1 184 ? -15.398 -11.305 -6.637 1 98.94 184 VAL A CA 1
ATOM 1422 C C . VAL A 1 184 ? -15.727 -11.438 -8.117 1 98.94 184 VAL A C 1
ATOM 1424 O O . VAL A 1 184 ? -16.812 -11.898 -8.484 1 98.94 184 VAL A O 1
ATOM 1427 N N . LYS A 1 185 ? -14.898 -10.953 -8.938 1 98.88 185 LYS A N 1
ATOM 1428 C CA . LYS A 1 185 ? -14.984 -11.273 -10.359 1 98.88 185 LYS A CA 1
ATOM 1429 C C . LYS A 1 185 ? -14.242 -12.562 -10.672 1 98.88 185 LYS A C 1
ATOM 1431 O O . LYS A 1 185 ? -13.008 -12.578 -10.734 1 98.88 185 LYS A O 1
ATOM 1436 N N . ALA A 1 186 ? -14.953 -13.594 -10.938 1 98.5 186 ALA A N 1
ATOM 1437 C CA . ALA A 1 186 ? -14.367 -14.883 -11.297 1 98.5 186 ALA A CA 1
ATOM 1438 C C . ALA A 1 186 ? -13.734 -14.828 -12.688 1 98.5 186 ALA A C 1
ATOM 1440 O O . ALA A 1 186 ? -14.141 -14.031 -13.531 1 98.5 186 ALA A O 1
ATOM 1441 N N . PRO A 1 187 ? -12.703 -15.609 -12.875 1 97.88 187 PRO A N 1
ATOM 1442 C CA . PRO A 1 187 ? -12.125 -15.625 -14.219 1 97.88 187 PRO A CA 1
ATOM 1443 C C . PRO A 1 187 ? -13.086 -16.203 -15.266 1 97.88 187 PRO A C 1
ATOM 1445 O O . PRO A 1 187 ? -13.797 -17.172 -14.992 1 97.88 187 PRO A O 1
ATOM 1448 N N . ALA A 1 188 ? -13.062 -15.641 -16.406 1 97.81 188 ALA A N 1
ATOM 1449 C CA . ALA A 1 188 ? -13.992 -16.047 -17.453 1 97.81 188 ALA A CA 1
ATOM 1450 C C . ALA A 1 188 ? -13.711 -17.469 -17.922 1 97.81 188 ALA A C 1
ATOM 1452 O O . ALA A 1 188 ? -14.633 -18.203 -18.281 1 97.81 188 ALA A O 1
ATOM 1453 N N . GLU A 1 189 ? -12.469 -17.891 -17.828 1 97.44 189 GLU A N 1
ATOM 1454 C CA . GLU A 1 189 ? -12.062 -19.203 -18.328 1 97.44 189 GLU A CA 1
ATOM 1455 C C . GLU A 1 189 ? -12.516 -20.328 -17.391 1 97.44 189 GLU A C 1
ATOM 1457 O O . GLU A 1 189 ? -12.727 -21.453 -17.828 1 97.44 189 GLU A O 1
ATOM 1462 N N . ALA A 1 190 ? -12.633 -19.938 -16.109 1 98.19 190 ALA A N 1
ATOM 1463 C CA . ALA A 1 190 ? -12.938 -20.969 -15.117 1 98.19 190 ALA A CA 1
ATOM 1464 C C . ALA A 1 190 ? -13.828 -20.406 -14.008 1 98.19 190 ALA A C 1
ATOM 1466 O O . ALA A 1 190 ? -13.453 -20.438 -12.836 1 98.19 190 ALA A O 1
ATOM 1467 N N . PRO A 1 191 ? -15.047 -20.016 -14.289 1 98.62 191 PRO A N 1
ATOM 1468 C CA . PRO A 1 191 ? -15.922 -19.375 -13.312 1 98.62 191 PRO A CA 1
ATOM 1469 C C . PRO A 1 191 ? -16.688 -20.375 -12.453 1 98.62 191 PRO A C 1
ATOM 1471 O O . PRO A 1 191 ? -17.234 -20.016 -11.406 1 98.62 191 PRO A O 1
ATOM 1474 N N . LEU A 1 192 ? -16.797 -21.609 -12.906 1 98.69 192 LEU A N 1
ATOM 1475 C CA . LEU A 1 192 ? -17.703 -22.578 -12.289 1 98.69 192 LEU A CA 1
ATOM 1476 C C . LEU A 1 192 ? -17.219 -22.953 -10.891 1 98.69 192 LEU A C 1
ATOM 1478 O O . LEU A 1 192 ? -18.031 -23.141 -9.984 1 98.69 192 LEU A O 1
ATOM 1482 N N . THR A 1 193 ? -15.922 -23.047 -10.727 1 98.81 193 THR A N 1
ATOM 1483 C CA . THR A 1 193 ? -15.359 -23.328 -9.414 1 98.81 193 THR A CA 1
ATOM 1484 C C . THR A 1 193 ? -15.75 -22.234 -8.422 1 98.81 193 THR A C 1
ATOM 1486 O O . THR A 1 193 ? -16.141 -22.531 -7.289 1 98.81 193 THR A O 1
ATOM 1489 N N . ALA A 1 194 ? -15.648 -20.984 -8.812 1 98.75 194 ALA A N 1
ATOM 1490 C CA . ALA A 1 194 ? -16.016 -19.859 -7.957 1 98.75 194 ALA A CA 1
ATOM 1491 C C . ALA A 1 194 ? -17.484 -19.922 -7.562 1 98.75 194 ALA A C 1
ATOM 1493 O O . ALA A 1 194 ? -17.844 -19.641 -6.414 1 98.75 194 ALA A O 1
ATOM 1494 N N . LEU A 1 195 ? -18.297 -20.281 -8.5 1 98.81 195 LEU A N 1
ATOM 1495 C CA . LEU A 1 195 ? -19.734 -20.375 -8.234 1 98.81 195 LEU A CA 1
ATOM 1496 C C . LEU A 1 195 ? -20.031 -21.531 -7.301 1 98.81 195 LEU A C 1
ATOM 1498 O O . LEU A 1 195 ? -20.922 -21.438 -6.453 1 98.81 195 LEU A O 1
ATOM 1502 N N . ALA A 1 196 ? -19.297 -22.656 -7.52 1 98.88 196 ALA A N 1
ATOM 1503 C CA . ALA A 1 196 ? -19.438 -23.766 -6.578 1 98.88 196 ALA A CA 1
ATOM 1504 C C . ALA A 1 196 ? -19.047 -23.328 -5.168 1 98.88 196 ALA A C 1
ATOM 1506 O O . ALA A 1 196 ? -19.688 -23.719 -4.191 1 98.88 196 ALA A O 1
ATOM 1507 N N . LEU A 1 197 ? -17.984 -22.547 -5.027 1 98.94 197 LEU A N 1
ATOM 1508 C CA . LEU A 1 197 ? -17.562 -22.031 -3.734 1 98.94 197 LEU A CA 1
ATOM 1509 C C . LEU A 1 197 ? -18.641 -21.141 -3.129 1 98.94 197 LEU A C 1
ATOM 1511 O O . LEU A 1 197 ? -18.844 -21.125 -1.912 1 98.94 197 LEU A O 1
ATOM 1515 N N . ALA A 1 198 ? -19.328 -20.375 -3.973 1 98.88 198 ALA A N 1
ATOM 1516 C CA . ALA A 1 198 ? -20.422 -19.531 -3.498 1 98.88 198 ALA A CA 1
ATOM 1517 C C . ALA A 1 198 ? -21.547 -20.375 -2.902 1 98.88 198 ALA A C 1
ATOM 1519 O O . ALA A 1 198 ? -22.141 -20.016 -1.882 1 98.88 198 ALA A O 1
ATOM 1520 N N . GLU A 1 199 ? -21.859 -21.469 -3.557 1 98.81 199 GLU A N 1
ATOM 1521 C CA . GLU A 1 199 ? -22.859 -22.406 -3.02 1 98.81 199 GLU A CA 1
ATOM 1522 C C . GLU A 1 199 ? -22.453 -22.891 -1.628 1 98.81 199 GLU A C 1
ATOM 1524 O O . GLU A 1 199 ? -23.297 -22.938 -0.724 1 98.81 199 GLU A O 1
ATOM 1529 N N . LEU A 1 200 ? -21.219 -23.234 -1.525 1 98.94 200 LEU A N 1
ATOM 1530 C CA . LEU A 1 200 ? -20.734 -23.719 -0.235 1 98.94 200 LEU A CA 1
ATOM 1531 C C . LEU A 1 200 ? -20.703 -22.578 0.791 1 98.94 200 LEU A C 1
ATOM 1533 O O . LEU A 1 200 ? -20.922 -22.812 1.983 1 98.94 200 LEU A O 1
ATOM 1537 N N . ALA A 1 201 ? -20.438 -21.328 0.373 1 98.88 201 ALA A N 1
ATOM 1538 C CA . ALA A 1 201 ? -20.562 -20.188 1.268 1 98.88 201 ALA A CA 1
ATOM 1539 C C . ALA A 1 201 ? -21.984 -20.062 1.812 1 98.88 201 ALA A C 1
ATOM 1541 O O . ALA A 1 201 ? -22.172 -19.812 3.004 1 98.88 201 ALA A O 1
ATOM 1542 N N . HIS A 1 202 ? -22.906 -20.219 0.908 1 98.56 202 HIS A N 1
ATOM 1543 C CA . HIS A 1 202 ? -24.312 -20.188 1.279 1 98.56 202 HIS A CA 1
ATOM 1544 C C . HIS A 1 202 ? -24.641 -21.25 2.326 1 98.56 202 HIS A C 1
ATOM 1546 O O . HIS A 1 202 ? -25.281 -20.953 3.336 1 98.56 202 HIS A O 1
ATOM 1552 N N . ARG A 1 203 ? -24.172 -22.422 2.104 1 98.69 203 ARG A N 1
ATOM 1553 C CA . ARG A 1 203 ? -24.422 -23.531 3.006 1 98.69 203 ARG A CA 1
ATOM 1554 C C . ARG A 1 203 ? -23.734 -23.328 4.348 1 98.69 203 ARG A C 1
ATOM 1556 O O . ARG A 1 203 ? -24.219 -23.781 5.383 1 98.69 203 ARG A O 1
ATOM 1563 N N . ALA A 1 204 ? -22.578 -22.641 4.293 1 98.75 204 ALA A N 1
ATOM 1564 C CA . ALA A 1 204 ? -21.812 -22.375 5.512 1 98.75 204 ALA A CA 1
ATOM 1565 C C . ALA A 1 204 ? -22.531 -21.359 6.391 1 98.75 204 ALA A C 1
ATOM 1567 O O . ALA A 1 204 ? -22.172 -21.172 7.559 1 98.75 204 ALA A O 1
ATOM 1568 N N . GLY A 1 205 ? -23.484 -20.609 5.793 1 98.5 205 GLY A N 1
ATOM 1569 C CA . GLY A 1 205 ? -24.266 -19.672 6.57 1 98.5 205 GLY A CA 1
ATOM 1570 C C . GLY A 1 205 ? -23.75 -18.25 6.5 1 98.5 205 GLY A C 1
ATOM 1571 O O . GLY A 1 205 ? -24.109 -17.406 7.32 1 98.5 205 GLY A O 1
ATOM 1572 N N . ILE A 1 206 ? -22.875 -17.953 5.625 1 98.75 206 ILE A N 1
ATOM 1573 C CA . ILE A 1 206 ? -22.375 -16.578 5.469 1 98.75 206 ILE A CA 1
ATOM 1574 C C . ILE A 1 206 ? -23.531 -15.648 5.129 1 98.75 206 ILE A C 1
ATOM 1576 O O . ILE A 1 206 ? -24.328 -15.938 4.234 1 98.75 206 ILE A O 1
ATOM 1580 N N . PRO A 1 207 ? -23.641 -14.492 5.762 1 98.81 207 PRO A N 1
ATOM 1581 C CA . PRO A 1 207 ? -24.797 -13.609 5.582 1 98.81 207 PRO A CA 1
ATOM 1582 C C . PRO A 1 207 ? -24.922 -13.094 4.152 1 98.81 207 PRO A C 1
ATOM 1584 O O . PRO A 1 207 ? -23.922 -12.969 3.441 1 98.81 207 PRO A O 1
ATOM 1587 N N . LYS A 1 208 ? -26.188 -12.758 3.797 1 98.69 208 LYS A N 1
ATOM 1588 C CA . LYS A 1 208 ? -26.484 -12.227 2.469 1 98.69 208 LYS A CA 1
ATOM 1589 C C . LYS A 1 208 ? -25.656 -10.977 2.184 1 98.69 208 LYS A C 1
ATOM 1591 O O . LYS A 1 208 ? -25.484 -10.125 3.059 1 98.69 208 LYS A O 1
ATOM 1596 N N . GLY A 1 209 ? -25.109 -10.906 1.027 1 98.88 209 GLY A N 1
ATOM 1597 C CA . GLY A 1 209 ? -24.406 -9.711 0.559 1 98.88 209 GLY A CA 1
ATOM 1598 C C . GLY A 1 209 ? -22.953 -9.68 0.955 1 98.88 209 GLY A C 1
ATOM 1599 O O . GLY A 1 209 ? -22.172 -8.891 0.413 1 98.88 209 GLY A O 1
ATOM 1600 N N . VAL A 1 210 ? -22.453 -10.461 1.936 1 98.94 210 VAL A N 1
ATOM 1601 C CA . VAL A 1 210 ? -21.078 -10.469 2.414 1 98.94 210 VAL A CA 1
ATOM 1602 C C . VAL A 1 210 ? -20.156 -11.008 1.32 1 98.94 210 VAL A C 1
ATOM 1604 O O . VAL A 1 210 ? -19.062 -10.484 1.12 1 98.94 210 VAL A O 1
ATOM 1607 N N . VAL A 1 211 ? -20.625 -12.039 0.627 1 98.94 211 VAL A N 1
ATOM 1608 C CA . VAL A 1 211 ? -19.922 -12.594 -0.519 1 98.94 211 VAL A CA 1
ATOM 1609 C C . VAL A 1 211 ? -20.766 -12.438 -1.778 1 98.94 211 VAL A C 1
ATOM 1611 O O . VAL A 1 211 ? -21.938 -12.836 -1.802 1 98.94 211 VAL A O 1
ATOM 1614 N N . ASN A 1 212 ? -20.25 -11.82 -2.762 1 99 212 ASN A N 1
ATOM 1615 C CA . ASN A 1 212 ? -20.828 -11.703 -4.09 1 99 212 ASN A CA 1
ATOM 1616 C C . ASN A 1 212 ? -19.875 -12.172 -5.176 1 99 212 ASN A C 1
ATOM 1618 O O . ASN A 1 212 ? -18.766 -11.633 -5.309 1 99 212 ASN A O 1
ATOM 1622 N N . ILE A 1 213 ? -20.234 -13.18 -5.934 1 98.94 213 ILE A N 1
ATOM 1623 C CA . ILE A 1 213 ? -19.406 -13.727 -7 1 98.94 213 ILE A CA 1
ATOM 1624 C C . ILE A 1 213 ? -20.062 -13.477 -8.352 1 98.94 213 ILE A C 1
ATOM 1626 O O . ILE A 1 213 ? -21.188 -13.93 -8.594 1 98.94 213 ILE A O 1
ATOM 1630 N N . ILE A 1 214 ? -19.328 -12.781 -9.18 1 98.94 214 ILE A N 1
ATOM 1631 C CA . ILE A 1 214 ? -19.906 -12.398 -10.461 1 98.94 214 ILE A CA 1
ATOM 1632 C C . ILE A 1 214 ? -19.016 -12.914 -11.594 1 98.94 214 ILE A C 1
ATOM 1634 O O . ILE A 1 214 ? -17.828 -13.188 -11.391 1 98.94 214 ILE A O 1
ATOM 1638 N N . THR A 1 215 ? -19.609 -13.102 -12.773 1 98.81 215 THR A N 1
ATOM 1639 C CA . THR A 1 215 ? -18.906 -13.562 -13.969 1 98.81 215 THR A CA 1
ATOM 1640 C C . THR A 1 215 ? -19.078 -12.562 -15.109 1 98.81 215 THR A C 1
ATOM 1642 O O . THR A 1 215 ? -20.094 -11.852 -15.18 1 98.81 215 THR A O 1
ATOM 1645 N N . ALA A 1 216 ? -18.109 -12.453 -15.875 1 98.62 216 ALA A N 1
ATOM 1646 C CA . ALA A 1 216 ? -18.125 -11.617 -17.078 1 98.62 216 ALA A CA 1
ATOM 1647 C C . ALA A 1 216 ? -17.234 -12.211 -18.156 1 98.62 216 ALA A C 1
ATOM 1649 O O . ALA A 1 216 ? -16.156 -12.742 -17.875 1 98.62 216 ALA A O 1
ATOM 1650 N N . SER A 1 217 ? -17.734 -12.117 -19.422 1 97.56 217 SER A N 1
ATOM 1651 C CA . SER A 1 217 ? -16.938 -12.562 -20.562 1 97.56 217 SER A CA 1
ATOM 1652 C C . SER A 1 217 ? -15.711 -11.688 -20.766 1 97.56 217 SER A C 1
ATOM 1654 O O . SER A 1 217 ? -15.562 -10.656 -20.109 1 97.56 217 SER A O 1
ATOM 1656 N N . ALA A 1 218 ? -14.852 -12.18 -21.641 1 93.06 218 ALA A N 1
ATOM 1657 C CA . ALA A 1 218 ? -13.695 -11.375 -22.016 1 93.06 218 ALA A CA 1
ATOM 1658 C C . ALA A 1 218 ? -14.117 -9.992 -22.516 1 93.06 218 ALA A C 1
ATOM 1660 O O . ALA A 1 218 ? -13.414 -9.008 -22.281 1 93.06 218 ALA A O 1
ATOM 1661 N N . HIS A 1 219 ? -15.242 -9.938 -23.109 1 93.44 219 HIS A N 1
ATOM 1662 C CA . HIS A 1 219 ? -15.758 -8.695 -23.672 1 93.44 219 HIS A CA 1
ATOM 1663 C C . HIS A 1 219 ? -16.109 -7.699 -22.562 1 93.44 219 HIS A C 1
ATOM 1665 O O . HIS A 1 219 ? -15.797 -6.512 -22.672 1 93.44 219 HIS A O 1
ATOM 1671 N N . ASN A 1 220 ? -16.703 -8.141 -21.516 1 97.25 220 ASN A N 1
ATOM 1672 C CA . ASN A 1 220 ? -17.188 -7.25 -20.469 1 97.25 220 ASN A CA 1
ATOM 1673 C C . ASN A 1 220 ? -16.172 -7.098 -19.344 1 97.25 220 ASN A C 1
ATOM 1675 O O . ASN A 1 220 ? -16.328 -6.238 -18.469 1 97.25 220 ASN A O 1
ATOM 1679 N N . THR A 1 221 ? -15.125 -7.879 -19.391 1 97.31 221 THR A N 1
ATOM 1680 C CA . THR A 1 221 ? -14.156 -7.914 -18.312 1 97.31 221 THR A CA 1
ATOM 1681 C C . THR A 1 221 ? -13.531 -6.535 -18.094 1 97.31 221 THR A C 1
ATOM 1683 O O . THR A 1 221 ? -13.305 -6.125 -16.953 1 97.31 221 THR A O 1
ATOM 1686 N N . ILE A 1 222 ? -13.305 -5.793 -19.141 1 97.62 222 ILE A N 1
ATOM 1687 C CA . ILE A 1 222 ? -12.672 -4.48 -19.047 1 97.62 222 ILE A CA 1
ATOM 1688 C C . ILE A 1 222 ? -13.609 -3.51 -18.312 1 97.62 222 ILE A C 1
ATOM 1690 O O . ILE A 1 222 ? -13.188 -2.824 -17.375 1 97.62 222 ILE A O 1
ATOM 1694 N N . ALA A 1 223 ? -14.875 -3.498 -18.719 1 98.25 223 ALA A N 1
ATOM 1695 C CA . ALA A 1 223 ? -15.844 -2.596 -18.094 1 98.25 223 ALA A CA 1
ATOM 1696 C C . ALA A 1 223 ? -16.094 -2.963 -16.641 1 98.25 223 ALA A C 1
ATOM 1698 O O . ALA A 1 223 ? -16.234 -2.084 -15.789 1 98.25 223 ALA A O 1
ATOM 1699 N N . VAL A 1 224 ? -16.203 -4.227 -16.359 1 98.62 224 VAL A N 1
ATOM 1700 C CA . VAL A 1 224 ? -16.422 -4.715 -15.008 1 98.62 224 VAL A CA 1
ATOM 1701 C C . VAL A 1 224 ? -15.211 -4.355 -14.133 1 98.62 224 VAL A C 1
ATOM 1703 O O . VAL A 1 224 ? -15.375 -3.867 -13.016 1 98.62 224 VAL A O 1
ATOM 1706 N N . GLY A 1 225 ? -14.008 -4.629 -14.695 1 98.56 225 GLY A N 1
ATOM 1707 C CA . GLY A 1 225 ? -12.797 -4.25 -13.984 1 98.56 225 GLY A CA 1
ATOM 1708 C C . GLY A 1 225 ? -12.727 -2.764 -13.68 1 98.56 225 GLY A C 1
ATOM 1709 O O . GLY A 1 225 ? -12.375 -2.373 -12.562 1 98.56 225 GLY A O 1
ATOM 1710 N N . LYS A 1 226 ? -13.062 -1.962 -14.609 1 98.69 226 LYS A N 1
ATOM 1711 C CA . LYS A 1 226 ? -13.062 -0.514 -14.422 1 98.69 226 LYS A CA 1
ATOM 1712 C C . LYS A 1 226 ? -14.062 -0.099 -13.344 1 98.69 226 LYS A C 1
ATOM 1714 O O . LYS A 1 226 ? -13.781 0.789 -12.539 1 98.69 226 LYS A O 1
ATOM 1719 N N . THR A 1 227 ? -15.242 -0.758 -13.312 1 98.81 227 THR A N 1
ATOM 1720 C CA . THR A 1 227 ? -16.25 -0.471 -12.297 1 98.81 227 THR A CA 1
ATOM 1721 C C . THR A 1 227 ? -15.727 -0.784 -10.898 1 98.81 227 THR A C 1
ATOM 1723 O O . THR A 1 227 ? -15.867 0.027 -9.984 1 98.81 227 THR A O 1
ATOM 1726 N N . LEU A 1 228 ? -15.055 -1.894 -10.75 1 98.88 228 LEU A N 1
ATOM 1727 C CA . LEU A 1 228 ? -14.523 -2.311 -9.453 1 98.88 228 LEU A CA 1
ATOM 1728 C C . LEU A 1 228 ? -13.414 -1.366 -8.992 1 98.88 228 LEU A C 1
ATOM 1730 O O . LEU A 1 228 ? -13.234 -1.155 -7.793 1 98.88 228 LEU A O 1
ATOM 1734 N N . THR A 1 229 ? -12.664 -0.742 -9.93 1 98.75 229 THR A N 1
ATOM 1735 C CA . THR A 1 229 ? -11.484 0.039 -9.562 1 98.75 229 THR A CA 1
ATOM 1736 C C . THR A 1 229 ? -11.836 1.516 -9.414 1 98.75 229 THR A C 1
ATOM 1738 O O . THR A 1 229 ? -11.078 2.287 -8.82 1 98.75 229 THR A O 1
ATOM 1741 N N . THR A 1 230 ? -12.992 1.937 -9.922 1 98.62 230 THR A N 1
ATOM 1742 C CA . THR A 1 230 ? -13.273 3.369 -9.891 1 98.62 230 THR A CA 1
ATOM 1743 C C . THR A 1 230 ? -14.461 3.666 -8.984 1 98.62 230 THR A C 1
ATOM 1745 O O . THR A 1 230 ? -14.648 4.805 -8.547 1 98.62 230 THR A O 1
ATOM 1748 N N . HIS A 1 231 ? -15.328 2.66 -8.703 1 98.75 231 HIS A N 1
ATOM 1749 C CA . HIS A 1 231 ? -16.516 2.9 -7.875 1 98.75 231 HIS A CA 1
ATOM 1750 C C . HIS A 1 231 ? -16.125 3.367 -6.477 1 98.75 231 HIS A C 1
ATOM 1752 O O . HIS A 1 231 ? -15.297 2.732 -5.816 1 98.75 231 HIS A O 1
ATOM 1758 N N . PRO A 1 232 ? -16.703 4.398 -5.926 1 97.69 232 PRO A N 1
ATOM 1759 C CA . PRO A 1 232 ? -16.25 4.992 -4.672 1 97.69 232 PRO A CA 1
ATOM 1760 C C . PRO A 1 232 ? -16.547 4.117 -3.457 1 97.69 232 PRO A C 1
ATOM 1762 O O . PRO A 1 232 ? -15.906 4.266 -2.41 1 97.69 232 PRO A O 1
ATOM 1765 N N . ILE A 1 233 ? -17.484 3.172 -3.578 1 98.38 233 ILE A N 1
ATOM 1766 C CA . ILE A 1 233 ? -17.844 2.289 -2.473 1 98.38 233 ILE A CA 1
ATOM 1767 C C . ILE A 1 233 ? -16.719 1.281 -2.232 1 98.38 233 ILE A C 1
ATOM 1769 O O . ILE A 1 233 ? -16.484 0.867 -1.095 1 98.38 233 ILE A O 1
ATOM 1773 N N . ILE A 1 234 ? -16.016 0.891 -3.342 1 98.81 234 ILE A N 1
ATOM 1774 C CA . ILE A 1 234 ? -14.906 -0.05 -3.215 1 98.81 234 ILE A CA 1
ATOM 1775 C C . ILE A 1 234 ? -13.711 0.648 -2.58 1 98.81 234 ILE A C 1
ATOM 1777 O O . ILE A 1 234 ? -13.273 1.701 -3.053 1 98.81 234 ILE A O 1
ATOM 1781 N N . LYS A 1 235 ? -13.219 0.007 -1.509 1 98.62 235 LYS A N 1
ATOM 1782 C CA . LYS A 1 235 ? -12.117 0.642 -0.794 1 98.62 235 LYS A CA 1
ATOM 1783 C C . LYS A 1 235 ? -10.805 -0.088 -1.054 1 98.62 235 LYS A C 1
ATOM 1785 O O . LYS A 1 235 ? -9.727 0.454 -0.798 1 98.62 235 LYS A O 1
ATOM 1790 N N . LYS A 1 236 ? -10.891 -1.287 -1.559 1 98.62 236 LYS A N 1
ATOM 1791 C CA . LYS A 1 236 ? -9.711 -2.096 -1.837 1 98.62 236 LYS A CA 1
ATOM 1792 C C . LYS A 1 236 ? -9.93 -2.99 -3.053 1 98.62 236 LYS A C 1
ATOM 1794 O O . LYS A 1 236 ? -11.016 -3.541 -3.238 1 98.62 236 LYS A O 1
ATOM 1799 N N . VAL A 1 237 ? -8.875 -3.129 -3.838 1 98.88 237 VAL A N 1
ATOM 1800 C CA . VAL A 1 237 ? -8.867 -4.074 -4.949 1 98.88 237 VAL A CA 1
ATOM 1801 C C . VAL A 1 237 ? -7.68 -5.023 -4.816 1 98.88 237 VAL A C 1
ATOM 1803 O O . VAL A 1 237 ? -6.559 -4.586 -4.535 1 98.88 237 VAL A O 1
ATOM 1806 N N . SER A 1 238 ? -7.895 -6.273 -4.852 1 98.88 238 SER A N 1
ATOM 1807 C CA . SER A 1 238 ? -6.859 -7.293 -4.984 1 98.88 238 SER A CA 1
ATOM 1808 C C . SER A 1 238 ? -6.918 -7.969 -6.352 1 98.88 238 SER A C 1
ATOM 1810 O O . SER A 1 238 ? -7.992 -8.359 -6.809 1 98.88 238 SER A O 1
ATOM 1812 N N . PHE A 1 239 ? -5.785 -7.977 -7.016 1 98.81 239 PHE A N 1
ATOM 1813 C CA . PHE A 1 239 ? -5.73 -8.523 -8.367 1 98.81 239 PHE A CA 1
ATOM 1814 C C . PHE A 1 239 ? -4.543 -9.461 -8.523 1 98.81 239 PHE A C 1
ATOM 1816 O O . PHE A 1 239 ? -3.434 -9.148 -8.094 1 98.81 239 PHE A O 1
ATOM 1823 N N . THR A 1 240 ? -4.77 -10.586 -9.023 1 98.69 240 THR A N 1
ATOM 1824 C CA . THR A 1 240 ? -3.73 -11.484 -9.516 1 98.69 240 THR A CA 1
ATOM 1825 C C . THR A 1 240 ? -3.852 -11.688 -11.023 1 98.69 240 THR A C 1
ATOM 1827 O O . THR A 1 240 ? -4.906 -12.086 -11.516 1 98.69 240 THR A O 1
ATOM 1830 N N . GLY A 1 241 ? -2.832 -11.367 -11.766 1 97.56 241 GLY A N 1
ATOM 1831 C CA . GLY A 1 241 ? -2.844 -11.492 -13.211 1 97.56 241 GLY A CA 1
ATOM 1832 C C . GLY A 1 241 ? -1.629 -10.867 -13.875 1 97.56 241 GLY A C 1
ATOM 1833 O O . GLY A 1 241 ? -0.533 -10.883 -13.312 1 97.56 241 GLY A O 1
ATOM 1834 N N . SER A 1 242 ? -1.769 -10.414 -15.094 1 96.94 242 SER A N 1
ATOM 1835 C CA . SER A 1 242 ? -0.633 -9.906 -15.859 1 96.94 242 SER A CA 1
ATOM 1836 C C . SER A 1 242 ? -0.211 -8.531 -15.367 1 96.94 242 SER A C 1
ATOM 1838 O O . SER A 1 242 ? -1.037 -7.762 -14.875 1 96.94 242 SER A O 1
ATOM 1840 N N . THR A 1 243 ? 1.062 -8.227 -15.555 1 97.88 243 THR A N 1
ATOM 1841 C CA . THR A 1 243 ? 1.632 -6.945 -15.156 1 97.88 243 THR A CA 1
ATOM 1842 C C . THR A 1 243 ? 0.948 -5.797 -15.891 1 97.88 243 THR A C 1
ATOM 1844 O O . THR A 1 243 ? 0.616 -4.773 -15.281 1 97.88 243 THR A O 1
ATOM 1847 N N . GLY A 1 244 ? 0.708 -5.98 -17.172 1 98.06 244 GLY A N 1
ATOM 1848 C CA . GLY A 1 244 ? 0.061 -4.938 -17.953 1 98.06 244 GLY A CA 1
ATOM 1849 C C . GLY A 1 244 ? -1.3 -4.543 -17.406 1 98.06 244 GLY A C 1
ATOM 1850 O O . GLY A 1 244 ? -1.6 -3.355 -17.281 1 98.06 244 GLY A O 1
ATOM 1851 N N . VAL A 1 245 ? -2.129 -5.559 -17.094 1 98.06 245 VAL A N 1
ATOM 1852 C CA . VAL A 1 245 ? -3.459 -5.297 -16.547 1 98.06 245 VAL A CA 1
ATOM 1853 C C . VAL A 1 245 ? -3.338 -4.676 -15.156 1 98.06 245 VAL A C 1
ATOM 1855 O O . VAL A 1 245 ? -4.09 -3.762 -14.812 1 98.06 245 VAL A O 1
ATOM 1858 N N . GLY A 1 246 ? -2.365 -5.191 -14.352 1 98.62 246 GLY A N 1
ATOM 1859 C CA . GLY A 1 246 ? -2.129 -4.598 -13.039 1 98.62 246 GLY A CA 1
ATOM 1860 C C . GLY A 1 246 ? -1.876 -3.104 -13.102 1 98.62 246 GLY A C 1
ATOM 1861 O O . GLY A 1 246 ? -2.402 -2.346 -12.289 1 98.62 246 GLY A O 1
ATOM 1862 N N . LYS A 1 247 ? -1.07 -2.656 -14.078 1 98.69 247 LYS A N 1
ATOM 1863 C CA . LYS A 1 247 ? -0.768 -1.24 -14.258 1 98.69 247 LYS A CA 1
ATOM 1864 C C . LYS A 1 247 ? -2.031 -0.446 -14.586 1 98.69 247 LYS A C 1
ATOM 1866 O O . LYS A 1 247 ? -2.234 0.648 -14.055 1 98.69 247 LYS A O 1
ATOM 1871 N N . ILE A 1 248 ? -2.898 -1.002 -15.375 1 98.69 248 ILE A N 1
ATOM 1872 C CA . ILE A 1 248 ? -4.148 -0.356 -15.758 1 98.69 248 ILE A CA 1
ATOM 1873 C C . ILE A 1 248 ? -5.043 -0.201 -14.531 1 98.69 248 ILE A C 1
ATOM 1875 O O . ILE A 1 248 ? -5.57 0.884 -14.273 1 98.69 248 ILE A O 1
ATOM 1879 N N . LEU A 1 249 ? -5.227 -1.298 -13.797 1 98.75 249 LEU A N 1
ATOM 1880 C CA . LEU A 1 249 ? -6.109 -1.292 -12.641 1 98.75 249 LEU A CA 1
ATOM 1881 C C . LEU A 1 249 ? -5.605 -0.323 -11.578 1 98.75 249 LEU A C 1
ATOM 1883 O O . LEU A 1 249 ? -6.398 0.362 -10.93 1 98.75 249 LEU A O 1
ATOM 1887 N N . MET A 1 250 ? -4.266 -0.278 -11.375 1 98.75 250 MET A N 1
ATOM 1888 C CA . MET A 1 250 ? -3.699 0.67 -10.422 1 98.75 250 MET A CA 1
ATOM 1889 C C . MET A 1 250 ? -3.982 2.107 -10.844 1 98.75 250 MET A C 1
ATOM 1891 O O . MET A 1 250 ? -4.383 2.934 -10.023 1 98.75 250 MET A O 1
ATOM 1895 N N . SER A 1 251 ? -3.77 2.387 -12.086 1 98.81 251 SER A N 1
ATOM 1896 C CA . SER A 1 251 ? -4.055 3.721 -12.602 1 98.81 251 SER A CA 1
ATOM 1897 C C . SER A 1 251 ? -5.516 4.102 -12.383 1 98.81 251 SER A C 1
ATOM 1899 O O . SER A 1 251 ? -5.812 5.203 -11.922 1 98.81 251 SER A O 1
ATOM 1901 N N . GLN A 1 252 ? -6.453 3.164 -12.68 1 98.81 252 GLN A N 1
ATOM 1902 C CA . GLN A 1 252 ? -7.883 3.393 -12.5 1 98.81 252 GLN A CA 1
ATOM 1903 C C . GLN A 1 252 ? -8.219 3.613 -11.023 1 98.81 252 GLN A C 1
ATOM 1905 O O . GLN A 1 252 ? -9.031 4.477 -10.695 1 98.81 252 GLN A O 1
ATOM 1910 N N . SER A 1 253 ? -7.602 2.869 -10.164 1 98.75 253 SER A N 1
ATOM 1911 C CA . SER A 1 253 ? -7.879 2.9 -8.727 1 98.75 253 SER A CA 1
ATOM 1912 C C . SER A 1 253 ? -7.457 4.23 -8.117 1 98.75 253 SER A C 1
ATOM 1914 O O . SER A 1 253 ? -7.871 4.566 -7.004 1 98.75 253 SER A O 1
ATOM 1916 N N . SER A 1 254 ? -6.602 5.027 -8.828 1 98.62 254 SER A N 1
ATOM 1917 C CA . SER A 1 254 ? -6.102 6.301 -8.32 1 98.62 254 SER A CA 1
ATOM 1918 C C . SER A 1 254 ? -7.23 7.32 -8.18 1 98.62 254 SER A C 1
ATOM 1920 O O . SER A 1 254 ? -7.129 8.258 -7.383 1 98.62 254 SER A O 1
ATOM 1922 N N . THR A 1 255 ? -8.383 7.145 -8.828 1 98.19 255 THR A N 1
ATOM 1923 C CA . THR A 1 255 ? -9.461 8.117 -8.844 1 98.19 255 THR A CA 1
ATOM 1924 C C . THR A 1 255 ? -10.133 8.203 -7.469 1 98.19 255 THR A C 1
ATOM 1926 O O . THR A 1 255 ? -10.742 9.227 -7.133 1 98.19 255 THR A O 1
ATOM 1929 N N . THR A 1 256 ? -10.031 7.117 -6.676 1 97.38 256 THR A N 1
ATOM 1930 C CA . THR A 1 256 ? -10.648 7.109 -5.352 1 97.38 256 THR A CA 1
ATOM 1931 C C . THR A 1 256 ? -9.648 6.645 -4.297 1 97.38 256 THR A C 1
ATOM 1933 O O . THR A 1 256 ? -10.039 6.305 -3.174 1 97.38 256 THR A O 1
ATOM 1936 N N . LEU A 1 257 ? -8.414 6.539 -4.66 1 98.06 257 LEU A N 1
ATOM 1937 C CA . LEU A 1 257 ? -7.285 6.25 -3.779 1 98.06 257 LEU A CA 1
ATOM 1938 C C . LEU A 1 257 ? -7.504 4.945 -3.025 1 98.06 257 LEU A C 1
ATOM 1940 O O . LEU A 1 257 ? -7.324 4.891 -1.806 1 98.06 257 LEU A O 1
ATOM 1944 N N . LYS A 1 258 ? -8.047 3.936 -3.658 1 96.94 258 LYS A N 1
ATOM 1945 C CA . LYS A 1 258 ? -8.242 2.656 -2.98 1 96.94 258 LYS A CA 1
ATOM 1946 C C . LYS A 1 258 ? -6.918 1.927 -2.789 1 96.94 258 LYS A C 1
ATOM 1948 O O . LYS A 1 258 ? -5.984 2.105 -3.574 1 96.94 258 LYS A O 1
ATOM 1953 N N . LYS A 1 259 ? -6.824 1.134 -1.765 1 97.62 259 LYS A N 1
ATOM 1954 C CA . LYS A 1 259 ? -5.656 0.291 -1.524 1 97.62 259 LYS A CA 1
ATOM 1955 C C . LYS A 1 259 ? -5.645 -0.913 -2.463 1 97.62 259 LYS A C 1
ATOM 1957 O O . LYS A 1 259 ? -6.699 -1.372 -2.904 1 97.62 259 LYS A O 1
ATOM 1962 N N . LEU A 1 260 ? -4.438 -1.326 -2.773 1 98.44 260 LEU A N 1
ATOM 1963 C CA . LEU A 1 260 ? -4.32 -2.418 -3.734 1 98.44 260 LEU A CA 1
ATOM 1964 C C . LEU A 1 260 ? -3.395 -3.508 -3.205 1 98.44 260 LEU A C 1
ATOM 1966 O O . LEU A 1 260 ? -2.477 -3.229 -2.432 1 98.44 260 LEU A O 1
ATOM 1970 N N . SER A 1 261 ? -3.658 -4.719 -3.471 1 98.5 261 SER A N 1
ATOM 1971 C CA . SER A 1 261 ? -2.738 -5.852 -3.512 1 98.5 261 SER A CA 1
ATOM 1972 C C . SER A 1 261 ? -2.635 -6.426 -4.922 1 98.5 261 SER A C 1
ATOM 1974 O O . SER A 1 261 ? -3.637 -6.855 -5.496 1 98.5 261 SER A O 1
ATOM 1976 N N . LEU A 1 262 ? -1.427 -6.371 -5.445 1 98.69 262 LEU A N 1
ATOM 1977 C CA . LEU A 1 262 ? -1.199 -6.793 -6.824 1 98.69 262 LEU A CA 1
ATOM 1978 C C . LEU A 1 262 ? -0.198 -7.941 -6.887 1 98.69 262 LEU A C 1
ATOM 1980 O O . LEU A 1 262 ? 0.958 -7.781 -6.488 1 98.69 262 LEU A O 1
ATOM 1984 N N . GLU A 1 263 ? -0.649 -9.062 -7.23 1 98.38 263 GLU A N 1
ATOM 1985 C CA . GLU A 1 263 ? 0.189 -10.219 -7.547 1 98.38 263 GLU A CA 1
ATOM 1986 C C . GLU A 1 263 ? 0.28 -10.438 -9.055 1 98.38 263 GLU A C 1
ATOM 1988 O O . GLU A 1 263 ? -0.668 -10.922 -9.672 1 98.38 263 GLU A O 1
ATOM 1993 N N . LEU A 1 264 ? 1.438 -10.094 -9.602 1 98.25 264 LEU A N 1
ATOM 1994 C CA . LEU A 1 264 ? 1.51 -9.977 -11.055 1 98.25 264 LEU A CA 1
ATOM 1995 C C . LEU A 1 264 ? 2.592 -10.891 -11.625 1 98.25 264 LEU A C 1
ATOM 1997 O O . LEU A 1 264 ? 2.912 -11.922 -11.031 1 98.25 264 LEU A O 1
ATOM 2001 N N . GLY A 1 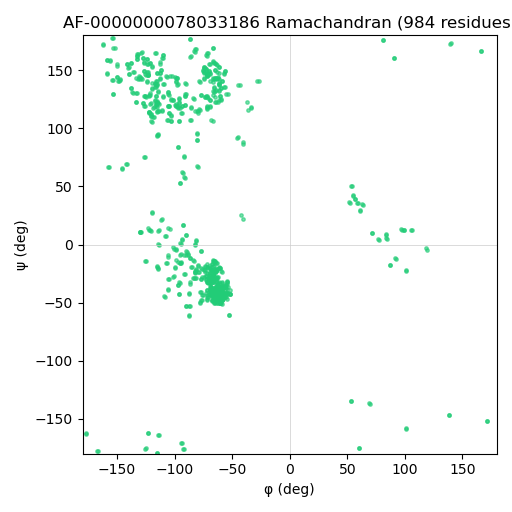265 ? 3.006 -10.617 -12.836 1 95.06 265 GLY A N 1
ATOM 2002 C CA . GLY A 1 265 ? 3.848 -11.539 -13.586 1 95.06 265 GLY A CA 1
ATOM 2003 C C . GLY A 1 265 ? 5.188 -11.805 -12.922 1 95.06 265 GLY A C 1
ATOM 2004 O O . GLY A 1 265 ? 5.668 -10.977 -12.141 1 95.06 265 GLY A O 1
ATOM 2005 N N . GLY A 1 266 ? 5.762 -13 -13.195 1 96.12 266 GLY A N 1
ATOM 2006 C CA . GLY A 1 266 ? 7.094 -13.391 -12.766 1 96.12 266 GLY A CA 1
ATOM 2007 C C . GLY A 1 266 ? 7.957 -13.922 -13.891 1 96.12 266 GLY A C 1
ATOM 2008 O O . GLY A 1 266 ? 7.477 -14.117 -15.008 1 96.12 266 GLY A O 1
ATOM 2009 N N . ASN A 1 267 ? 9.148 -14.008 -13.711 1 97.94 267 ASN A N 1
ATOM 2010 C CA . ASN A 1 267 ? 10.156 -14.648 -14.539 1 97.94 267 ASN A CA 1
ATOM 2011 C C . ASN A 1 267 ? 11.211 -15.359 -13.688 1 97.94 267 ASN A C 1
ATOM 2013 O O . ASN A 1 267 ? 12.391 -14.992 -13.727 1 97.94 267 ASN A O 1
ATOM 2017 N N . ALA A 1 268 ? 10.781 -16.391 -13.07 1 98.62 268 ALA A N 1
ATOM 2018 C CA . ALA A 1 268 ? 11.484 -16.984 -11.945 1 98.62 268 ALA A CA 1
ATOM 2019 C C . ALA A 1 268 ? 12.766 -17.688 -12.406 1 98.62 268 ALA A C 1
ATOM 2021 O O . ALA A 1 268 ? 12.727 -18.531 -13.297 1 98.62 268 ALA A O 1
ATOM 2022 N N . PRO A 1 269 ? 13.93 -17.328 -11.797 1 98.81 269 PRO A N 1
ATOM 2023 C CA . PRO A 1 269 ? 15.133 -18.141 -11.969 1 98.81 269 PRO A CA 1
ATOM 2024 C C . PRO A 1 269 ? 15.133 -19.391 -11.109 1 98.81 269 PRO A C 1
ATOM 2026 O O . PRO A 1 269 ? 14.609 -19.391 -9.992 1 98.81 269 PRO A O 1
ATOM 2029 N N . PHE A 1 270 ? 15.594 -20.422 -11.68 1 98.94 270 PHE A N 1
ATOM 2030 C CA . PHE A 1 270 ? 15.891 -21.672 -11 1 98.94 270 PHE A CA 1
ATOM 2031 C C . PHE A 1 270 ? 17.375 -22.031 -11.141 1 98.94 270 PHE A C 1
ATOM 2033 O O . PHE A 1 270 ? 17.812 -22.438 -12.211 1 98.94 270 PHE A O 1
ATOM 2040 N N . ILE A 1 271 ? 18.109 -21.844 -10.039 1 98.94 271 ILE A N 1
ATOM 2041 C CA . ILE A 1 271 ? 19.562 -21.922 -10.117 1 98.94 271 ILE A CA 1
ATOM 2042 C C . ILE A 1 271 ? 20.047 -23.234 -9.5 1 98.94 271 ILE A C 1
ATOM 2044 O O . ILE A 1 271 ? 19.656 -23.578 -8.391 1 98.94 271 ILE A O 1
ATOM 2048 N N . VAL A 1 272 ? 20.938 -23.969 -10.242 1 98.94 272 VAL A N 1
ATOM 2049 C CA . VAL A 1 272 ? 21.547 -25.188 -9.742 1 98.94 272 VAL A CA 1
ATOM 2050 C C . VAL A 1 272 ? 23.062 -25.016 -9.68 1 98.94 272 VAL A C 1
ATOM 2052 O O . VAL A 1 272 ? 23.734 -24.953 -10.719 1 98.94 272 VAL A O 1
ATOM 2055 N N . PHE A 1 273 ? 23.609 -24.938 -8.492 1 98.88 273 PHE A N 1
ATOM 2056 C CA . PHE A 1 273 ? 25.047 -24.828 -8.297 1 98.88 273 PHE A CA 1
ATOM 2057 C C . PHE A 1 273 ? 25.703 -26.188 -8.359 1 98.88 273 PHE A C 1
ATOM 2059 O O . PHE A 1 273 ? 25.031 -27.219 -8.258 1 98.88 273 PHE A O 1
ATOM 2066 N N . GLU A 1 274 ? 27.047 -26.219 -8.492 1 98.44 274 GLU A N 1
ATOM 2067 C CA . GLU A 1 274 ? 27.797 -27.453 -8.672 1 98.44 274 GLU A CA 1
ATOM 2068 C C . GLU A 1 274 ? 27.75 -28.312 -7.414 1 98.44 274 GLU A C 1
ATOM 2070 O O . GLU A 1 274 ? 27.906 -29.531 -7.484 1 98.44 274 GLU A O 1
ATOM 2075 N N . ASP A 1 275 ? 27.484 -27.703 -6.281 1 98.25 275 ASP A N 1
ATOM 2076 C CA . ASP A 1 275 ? 27.484 -28.453 -5.027 1 98.25 275 ASP A CA 1
ATOM 2077 C C . ASP A 1 275 ? 26.094 -28.953 -4.676 1 98.25 275 ASP A C 1
ATOM 2079 O O . ASP A 1 275 ? 25.891 -29.562 -3.625 1 98.25 275 ASP A O 1
ATOM 2083 N N . ALA A 1 276 ? 25.078 -28.734 -5.578 1 98 276 ALA A N 1
ATOM 2084 C CA . ALA A 1 276 ? 23.703 -29.125 -5.328 1 98 276 ALA A CA 1
ATOM 2085 C C . ALA A 1 276 ? 23.531 -30.641 -5.395 1 98 276 ALA A C 1
ATOM 2087 O O . ALA A 1 276 ? 24.297 -31.328 -6.086 1 98 276 ALA A O 1
ATOM 2088 N N . ASP A 1 277 ? 22.625 -31.188 -4.59 1 97.25 277 ASP A N 1
ATOM 2089 C CA . ASP A 1 277 ? 22.109 -32.531 -4.867 1 97.25 277 ASP A CA 1
ATOM 2090 C C . ASP A 1 277 ? 21.281 -32.562 -6.145 1 97.25 277 ASP A C 1
ATOM 2092 O O . ASP A 1 277 ? 20.125 -32.094 -6.145 1 97.25 277 ASP A O 1
ATOM 2096 N N . LEU A 1 278 ? 21.797 -33.094 -7.152 1 98.38 278 LEU A N 1
ATOM 2097 C CA . LEU A 1 278 ? 21.203 -32.969 -8.477 1 98.38 278 LEU A CA 1
ATOM 2098 C C . LEU A 1 278 ? 19.875 -33.719 -8.547 1 98.38 278 LEU A C 1
ATOM 2100 O O . LEU A 1 278 ? 18.984 -33.344 -9.305 1 98.38 278 LEU A O 1
ATOM 2104 N N . ASP A 1 279 ? 19.75 -34.812 -7.793 1 97.44 279 ASP A N 1
ATOM 2105 C CA . ASP A 1 279 ? 18.484 -35.531 -7.773 1 97.44 279 ASP A CA 1
ATOM 2106 C C . ASP A 1 279 ? 17.391 -34.719 -7.125 1 97.44 279 ASP A C 1
ATOM 2108 O O . ASP A 1 279 ? 16.266 -34.625 -7.652 1 97.44 279 ASP A O 1
ATOM 2112 N N . VAL A 1 280 ? 17.672 -34.094 -6.02 1 97.12 280 VAL A N 1
ATOM 2113 C CA . VAL A 1 280 ? 16.719 -33.25 -5.32 1 97.12 280 VAL A CA 1
ATOM 2114 C C . VAL A 1 280 ? 16.391 -32.031 -6.184 1 97.12 280 VAL A C 1
ATOM 2116 O O . VAL A 1 280 ? 15.227 -31.625 -6.2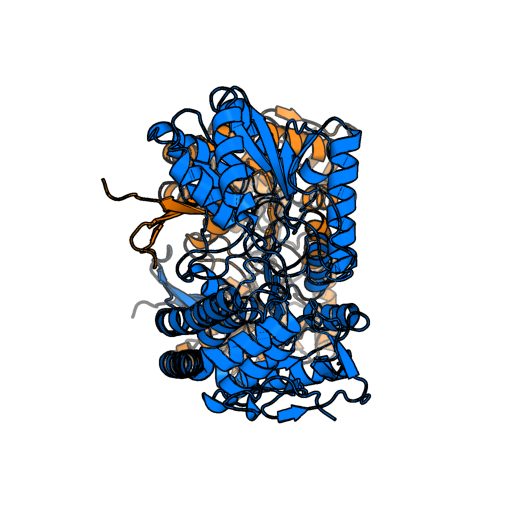73 1 97.12 280 VAL A O 1
ATOM 2119 N N . ALA A 1 281 ? 17.422 -31.484 -6.801 1 98.44 281 ALA A N 1
ATOM 2120 C CA . ALA A 1 281 ? 17.234 -30.328 -7.672 1 98.44 281 ALA A CA 1
ATOM 2121 C C . ALA A 1 281 ? 16.312 -30.672 -8.844 1 98.44 281 ALA A C 1
ATOM 2123 O O . ALA A 1 281 ? 15.453 -29.875 -9.227 1 98.44 281 ALA A O 1
ATOM 2124 N N . ALA A 1 282 ? 16.547 -31.844 -9.43 1 98.62 282 ALA A N 1
ATOM 2125 C CA . ALA A 1 282 ? 15.719 -32.281 -10.555 1 98.62 282 ALA A CA 1
ATOM 2126 C C . ALA A 1 282 ? 14.258 -32.406 -10.141 1 98.62 282 ALA A C 1
ATOM 2128 O O . ALA A 1 282 ? 13.352 -31.953 -10.844 1 98.62 282 ALA A O 1
ATOM 2129 N N . GLN A 1 283 ? 14.055 -33.062 -9.023 1 97.19 283 GLN A N 1
ATOM 2130 C CA . GLN A 1 283 ? 12.695 -33.188 -8.508 1 97.19 283 GLN A CA 1
ATOM 2131 C C . GLN A 1 283 ? 12.086 -31.828 -8.219 1 97.19 283 GLN A C 1
ATOM 2133 O O . GLN A 1 283 ? 10.906 -31.594 -8.469 1 97.19 283 GLN A O 1
ATOM 2138 N N . GLY A 1 284 ? 12.914 -30.984 -7.633 1 97.81 284 GLY A N 1
ATOM 2139 C CA . GLY A 1 284 ? 12.469 -29.625 -7.379 1 97.81 284 GLY A CA 1
ATOM 2140 C C . GLY A 1 284 ? 12.062 -28.875 -8.641 1 97.81 284 GLY A C 1
ATOM 2141 O O . GLY A 1 284 ? 11.055 -28.172 -8.648 1 97.81 284 GLY A O 1
ATOM 2142 N N . LEU A 1 285 ? 12.828 -28.984 -9.672 1 98.75 285 LEU A N 1
ATOM 2143 C CA . LEU A 1 285 ? 12.5 -28.328 -10.93 1 98.75 285 LEU A CA 1
ATOM 2144 C C . LEU A 1 285 ? 11.18 -28.844 -11.492 1 98.75 285 LEU A C 1
ATOM 2146 O O . LEU A 1 285 ? 10.352 -28.062 -11.969 1 98.75 285 LEU A O 1
ATOM 2150 N N . ILE A 1 286 ? 11.047 -30.188 -11.453 1 98.06 286 ILE A N 1
ATOM 2151 C CA . ILE A 1 286 ? 9.828 -30.812 -11.961 1 98.06 286 ILE A CA 1
ATOM 2152 C C . ILE A 1 286 ? 8.617 -30.25 -11.219 1 98.06 286 ILE A C 1
ATOM 2154 O O . ILE A 1 286 ? 7.621 -29.859 -11.836 1 98.06 286 ILE A O 1
ATOM 2158 N N . ALA A 1 287 ? 8.711 -30.125 -9.938 1 96.25 287 ALA A N 1
ATOM 2159 C CA . ALA A 1 287 ? 7.633 -29.609 -9.094 1 96.25 287 ALA A CA 1
ATOM 2160 C C . ALA A 1 287 ? 7.352 -28.141 -9.391 1 96.25 287 ALA A C 1
ATOM 2162 O O . ALA A 1 287 ? 6.211 -27.688 -9.266 1 96.25 287 ALA A O 1
ATOM 2163 N N . SER A 1 288 ? 8.32 -27.422 -9.781 1 97.44 288 SER A N 1
ATOM 2164 C CA . SER A 1 288 ? 8.219 -25.969 -9.984 1 97.44 288 SER A CA 1
ATOM 2165 C C . SER A 1 288 ? 7.738 -25.656 -11.398 1 97.44 288 SER A C 1
ATOM 2167 O O . SER A 1 288 ? 6.898 -24.766 -11.578 1 97.44 288 SER A O 1
ATOM 2169 N N . LYS A 1 289 ? 8.18 -26.281 -12.375 1 98.06 289 LYS A N 1
ATOM 2170 C CA . LYS A 1 289 ? 8.078 -25.828 -13.758 1 98.06 289 LYS A CA 1
ATOM 2171 C C . LYS A 1 289 ? 6.863 -26.438 -14.453 1 98.06 289 LYS A C 1
ATOM 2173 O O . LYS A 1 289 ? 6.258 -25.797 -15.32 1 98.06 289 LYS A O 1
ATOM 2178 N N . PHE A 1 290 ? 6.508 -27.641 -14.102 1 97.56 290 PHE A N 1
ATOM 2179 C CA . PHE A 1 290 ? 5.598 -28.328 -15.008 1 97.56 290 PHE A CA 1
ATOM 2180 C C . PHE A 1 290 ? 4.242 -28.547 -14.352 1 97.56 290 PHE A C 1
ATOM 2182 O O . PHE A 1 290 ? 3.33 -29.109 -14.969 1 97.56 290 PHE A O 1
ATOM 2189 N N . ARG A 1 291 ? 4.125 -28.094 -13.086 1 93.44 291 ARG A N 1
ATOM 2190 C CA . ARG A 1 291 ? 2.799 -28.109 -12.484 1 93.44 291 ARG A CA 1
ATOM 2191 C C . ARG A 1 291 ? 1.789 -27.375 -13.352 1 93.44 291 ARG A C 1
ATOM 2193 O O . ARG A 1 291 ? 2.066 -26.266 -13.82 1 93.44 291 ARG A O 1
ATOM 2200 N N . ILE A 1 292 ? 0.666 -28 -13.633 1 95.69 292 ILE A N 1
ATOM 2201 C CA . ILE A 1 292 ? -0.388 -27.438 -14.477 1 95.69 292 ILE A CA 1
ATOM 2202 C C . ILE A 1 292 ? 0.193 -27.031 -15.828 1 95.69 292 ILE A C 1
ATOM 2204 O O . ILE A 1 292 ? -0.08 -25.938 -16.312 1 95.69 292 ILE A O 1
ATOM 2208 N N . SER A 1 293 ? 1.06 -27.906 -16.344 1 97.56 293 SER A N 1
ATOM 2209 C CA . SER A 1 293 ? 1.732 -27.672 -17.625 1 97.56 293 SER A CA 1
ATOM 2210 C C . SER A 1 293 ? 2.414 -26.312 -17.641 1 97.56 293 SER A C 1
ATOM 2212 O O . SER A 1 293 ? 2.363 -25.594 -18.656 1 97.56 293 SER A O 1
ATOM 2214 N N . GLY A 1 294 ? 2.938 -25.906 -16.531 1 97.81 294 GLY A N 1
ATOM 2215 C CA . GLY A 1 294 ? 3.734 -24.688 -16.438 1 97.81 294 GLY A CA 1
ATOM 2216 C C . GLY A 1 294 ? 2.896 -23.438 -16.281 1 97.81 294 GLY A C 1
ATOM 2217 O O . GLY A 1 294 ? 3.422 -22.312 -16.328 1 97.81 294 GLY A O 1
ATOM 2218 N N . GLN A 1 295 ? 1.569 -23.562 -16.062 1 97.88 295 GLN A N 1
ATOM 2219 C CA . GLN A 1 295 ? 0.672 -22.406 -15.969 1 97.88 295 GLN A CA 1
ATOM 2220 C C . GLN A 1 295 ? 0.455 -22 -14.516 1 97.88 295 GLN A C 1
ATOM 2222 O O . GLN A 1 295 ? -0.685 -21.859 -14.07 1 97.88 295 GLN A O 1
ATOM 2227 N N . THR A 1 296 ? 1.542 -21.797 -13.805 1 96.75 296 THR A N 1
ATOM 2228 C CA . THR A 1 296 ? 1.573 -21.312 -12.43 1 96.75 296 THR A CA 1
ATOM 2229 C C . THR A 1 296 ? 2.424 -20.047 -12.32 1 96.75 296 THR A C 1
ATOM 2231 O O . THR A 1 296 ? 3.494 -19.953 -12.922 1 96.75 296 THR A O 1
ATOM 2234 N N . CYS A 1 297 ? 2.031 -19.109 -11.57 1 95.38 297 CYS A N 1
ATOM 2235 C CA . CYS A 1 297 ? 2.672 -17.797 -11.523 1 95.38 297 CYS A CA 1
ATOM 2236 C C . CYS A 1 297 ? 4.098 -17.922 -10.992 1 95.38 297 CYS A C 1
ATOM 2238 O O . CYS A 1 297 ? 4.953 -17.094 -11.32 1 95.38 297 CYS A O 1
ATOM 2240 N N . VAL A 1 298 ? 4.367 -18.984 -10.203 1 97.12 298 VAL A N 1
ATOM 2241 C CA . VAL A 1 298 ? 5.676 -19.094 -9.57 1 97.12 298 VAL A CA 1
ATOM 2242 C C . VAL A 1 298 ? 6.527 -20.125 -10.297 1 97.12 298 VAL A C 1
ATOM 2244 O O . VAL A 1 298 ? 7.605 -20.5 -9.828 1 97.12 298 VAL A O 1
ATOM 2247 N N . CYS A 1 299 ? 6.184 -20.531 -11.383 1 97.44 299 CYS A N 1
ATOM 2248 C CA . CYS A 1 299 ? 6.934 -21.516 -12.156 1 97.44 299 CYS A CA 1
ATOM 2249 C C . CYS A 1 299 ? 8.312 -20.984 -12.531 1 97.44 299 CYS A C 1
ATOM 2251 O O . CYS A 1 299 ? 8.453 -19.812 -12.875 1 97.44 299 CYS A O 1
ATOM 2253 N N . ALA A 1 300 ? 9.289 -21.906 -12.5 1 97.94 300 ALA A N 1
ATOM 2254 C CA . ALA A 1 300 ? 10.602 -21.578 -13.047 1 97.94 300 ALA A CA 1
ATOM 2255 C C . ALA A 1 300 ? 10.508 -21.234 -14.531 1 97.94 300 ALA A C 1
ATOM 2257 O O . ALA A 1 300 ? 9.852 -21.938 -15.305 1 97.94 300 ALA A O 1
ATOM 2258 N N . ASN A 1 301 ? 11.047 -20.094 -14.883 1 97.25 301 ASN A N 1
ATOM 2259 C CA . ASN A 1 301 ? 11.039 -19.672 -16.281 1 97.25 301 ASN A CA 1
ATOM 2260 C C . ASN A 1 301 ? 12.422 -19.812 -16.922 1 97.25 301 ASN A C 1
ATOM 2262 O O . ASN A 1 301 ? 12.531 -20.141 -18.109 1 97.25 301 ASN A O 1
ATOM 2266 N N . ARG A 1 302 ? 13.438 -19.516 -16.188 1 98.56 302 ARG A N 1
ATOM 2267 C CA . ARG A 1 302 ? 14.828 -19.594 -16.594 1 98.56 302 ARG A CA 1
ATOM 2268 C C . ARG A 1 302 ? 15.617 -20.516 -15.68 1 98.56 302 ARG A C 1
ATOM 2270 O O . ARG A 1 302 ? 15.844 -20.203 -14.516 1 98.56 302 ARG A O 1
ATOM 2277 N N . ILE A 1 303 ? 16.078 -21.641 -16.25 1 98.88 303 ILE A N 1
ATOM 2278 C CA . ILE A 1 303 ? 16.828 -22.625 -15.477 1 98.88 303 ILE A CA 1
ATOM 2279 C C . ILE A 1 303 ? 18.328 -22.391 -15.672 1 98.88 303 ILE A C 1
ATOM 2281 O O . ILE A 1 303 ? 18.875 -22.688 -16.734 1 98.88 303 ILE A O 1
ATOM 2285 N N . LEU A 1 304 ? 18.953 -21.859 -14.656 1 98.88 304 LEU A N 1
ATOM 2286 C CA . LEU A 1 304 ? 20.391 -21.562 -14.68 1 98.88 304 LEU A CA 1
ATOM 2287 C C . LEU A 1 304 ? 21.172 -22.688 -14.016 1 98.88 304 LEU A C 1
ATOM 2289 O O . LEU A 1 304 ? 21.031 -22.922 -12.82 1 98.88 304 LEU A O 1
ATOM 2293 N N . VAL A 1 305 ? 22.031 -23.344 -14.781 1 98.94 305 VAL A N 1
ATOM 2294 C CA . VAL A 1 305 ? 22.781 -24.484 -14.273 1 98.94 305 VAL A CA 1
ATOM 2295 C C . VAL A 1 305 ? 24.281 -24.219 -14.398 1 98.94 305 VAL A C 1
ATOM 2297 O O . VAL A 1 305 ? 24.766 -23.812 -15.461 1 98.94 305 VAL A O 1
ATOM 2300 N N . GLN A 1 306 ? 24.969 -24.438 -13.312 1 98.88 306 GLN A N 1
ATOM 2301 C CA . GLN A 1 306 ? 26.422 -24.219 -13.359 1 98.88 306 GLN A CA 1
ATOM 2302 C C . GLN A 1 306 ? 27.078 -25.172 -14.359 1 98.88 306 GLN A C 1
ATOM 2304 O O . GLN A 1 306 ? 26.734 -26.359 -14.422 1 98.88 306 GLN A O 1
ATOM 2309 N N . ARG A 1 307 ? 28.078 -24.688 -15.039 1 98.62 307 ARG A N 1
ATOM 2310 C CA . ARG A 1 307 ? 28.625 -25.359 -16.219 1 98.62 307 ARG A CA 1
ATOM 2311 C C . ARG A 1 307 ? 29.109 -26.766 -15.867 1 98.62 307 ARG A C 1
ATOM 2313 O O . ARG A 1 307 ? 28.922 -27.703 -16.641 1 98.62 307 ARG A O 1
ATOM 2320 N N . GLN A 1 308 ? 29.641 -26.953 -14.711 1 98.19 308 GLN A N 1
ATOM 2321 C CA . GLN A 1 308 ? 30.25 -28.219 -14.297 1 98.19 308 GLN A CA 1
ATOM 2322 C C . GLN A 1 308 ? 29.203 -29.312 -14.203 1 98.19 308 GLN A C 1
ATOM 2324 O O . GLN A 1 308 ? 29.531 -30.5 -14.328 1 98.19 308 GLN A O 1
ATOM 2329 N N . VAL A 1 309 ? 27.953 -28.953 -13.953 1 98.69 309 VAL A N 1
ATOM 2330 C CA . VAL A 1 309 ? 26.922 -29.969 -13.727 1 98.69 309 VAL A CA 1
ATOM 2331 C C . VAL A 1 309 ? 25.812 -29.828 -14.766 1 98.69 309 VAL A C 1
ATOM 2333 O O . VAL A 1 309 ? 24.75 -30.438 -14.633 1 98.69 309 VAL A O 1
ATOM 2336 N N . TYR A 1 310 ? 25.984 -29.062 -15.805 1 98.62 310 TYR A N 1
ATOM 2337 C CA . TYR A 1 310 ? 24.984 -28.719 -16.797 1 98.62 310 TYR A CA 1
ATOM 2338 C C . TYR A 1 310 ? 24.438 -29.969 -17.484 1 98.62 310 TYR A C 1
ATOM 2340 O O . TYR A 1 310 ? 23.234 -30.203 -17.484 1 98.62 310 TYR A O 1
ATOM 2348 N N . ASP A 1 311 ? 25.328 -30.828 -17.984 1 98.56 311 ASP A N 1
ATOM 2349 C CA . ASP A 1 311 ? 24.906 -32 -18.75 1 98.56 311 ASP A CA 1
ATOM 2350 C C . ASP A 1 311 ? 24.25 -33.031 -17.844 1 98.56 311 ASP A C 1
ATOM 2352 O O . ASP A 1 311 ? 23.219 -33.625 -18.188 1 98.56 311 ASP A O 1
ATOM 2356 N N . ALA A 1 312 ? 24.891 -33.25 -16.719 1 98.69 312 ALA A N 1
ATOM 2357 C CA . ALA A 1 312 ? 24.359 -34.219 -15.789 1 98.69 312 ALA A CA 1
ATOM 2358 C C . ALA A 1 312 ? 22.953 -33.844 -15.336 1 98.69 312 ALA A C 1
ATOM 2360 O O . ALA A 1 312 ? 22.062 -34.719 -15.258 1 98.69 312 ALA A O 1
ATOM 2361 N N . PHE A 1 313 ? 22.766 -32.625 -15.016 1 98.75 313 PHE A N 1
ATOM 2362 C CA . PHE A 1 313 ? 21.469 -32.156 -14.531 1 98.75 313 PHE A CA 1
ATOM 2363 C C . PHE A 1 313 ? 20.422 -32.25 -15.625 1 98.75 313 PHE A C 1
ATOM 2365 O O . PHE A 1 313 ? 19.312 -32.719 -15.391 1 98.75 313 PHE A O 1
ATOM 2372 N N . THR A 1 314 ? 20.703 -31.75 -16.812 1 98.5 314 THR A N 1
ATOM 2373 C CA . THR A 1 314 ? 19.75 -31.75 -17.922 1 98.5 314 THR A CA 1
ATOM 2374 C C . THR A 1 314 ? 19.312 -33.156 -18.266 1 98.5 314 THR A C 1
ATOM 2376 O O . THR A 1 314 ? 18.156 -33.406 -18.578 1 98.5 314 THR A O 1
ATOM 2379 N N . ARG A 1 315 ? 20.25 -34.062 -18.203 1 98.44 315 ARG A N 1
ATOM 2380 C CA . ARG A 1 315 ? 19.938 -35.469 -18.469 1 98.44 315 ARG A CA 1
ATOM 2381 C C . ARG A 1 315 ? 18.969 -36.031 -17.438 1 98.44 315 ARG A C 1
ATOM 2383 O O . ARG A 1 315 ? 18.047 -36.75 -17.781 1 98.44 315 ARG A O 1
ATOM 2390 N N . LYS A 1 316 ? 19.234 -35.719 -16.219 1 98.56 316 LYS A N 1
ATOM 2391 C CA . LYS A 1 316 ? 18.344 -36.188 -15.148 1 98.56 316 LYS A CA 1
ATOM 2392 C C . LYS A 1 316 ? 16.938 -35.656 -15.352 1 98.56 316 LYS A C 1
ATOM 2394 O O . LYS A 1 316 ? 15.961 -36.375 -15.125 1 98.56 316 LYS A O 1
ATOM 2399 N N . VAL A 1 317 ? 16.797 -34.438 -15.711 1 98.75 317 VAL 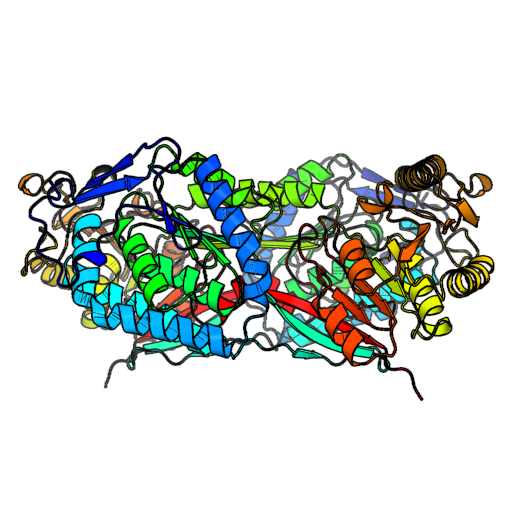A N 1
ATOM 2400 C CA . VAL A 1 317 ? 15.492 -33.844 -15.945 1 98.75 317 VAL A CA 1
ATOM 2401 C C . VAL A 1 317 ? 14.82 -34.5 -17.141 1 98.75 317 VAL A C 1
ATOM 2403 O O . VAL A 1 317 ? 13.633 -34.812 -17.109 1 98.75 317 VAL A O 1
ATOM 2406 N N . LEU A 1 318 ? 15.625 -34.719 -18.219 1 98.69 318 LEU A N 1
ATOM 2407 C CA . LEU A 1 318 ? 15.109 -35.375 -19.422 1 98.69 318 LEU A CA 1
ATOM 2408 C C . LEU A 1 318 ? 14.531 -36.75 -19.094 1 98.69 318 LEU A C 1
ATOM 2410 O O . LEU A 1 318 ? 13.461 -37.094 -19.594 1 98.69 318 LEU A O 1
ATOM 2414 N N . ASP A 1 319 ? 15.227 -37.469 -18.266 1 98.56 319 ASP A N 1
ATOM 2415 C CA . ASP A 1 319 ? 14.797 -38.812 -17.891 1 98.56 319 ASP A CA 1
ATOM 2416 C C . ASP A 1 319 ? 13.438 -38.781 -17.203 1 98.56 319 ASP A C 1
ATOM 2418 O O . ASP A 1 319 ? 12.594 -39.656 -17.438 1 98.56 319 ASP A O 1
ATOM 2422 N N . ILE A 1 320 ? 13.227 -37.812 -16.375 1 98.5 320 ILE A N 1
ATOM 2423 C CA . ILE A 1 320 ? 11.953 -37.719 -15.68 1 98.5 320 ILE A CA 1
ATOM 2424 C C . ILE A 1 320 ? 10.867 -37.281 -16.656 1 98.5 320 ILE A C 1
ATOM 2426 O O . ILE A 1 320 ? 9.773 -37.844 -16.672 1 98.5 320 ILE A O 1
ATOM 2430 N N . VAL A 1 321 ? 11.141 -36.344 -17.516 1 98.12 321 VAL A N 1
ATOM 2431 C CA . VAL A 1 321 ? 10.172 -35.75 -18.438 1 98.12 321 VAL A CA 1
ATOM 2432 C C . VAL A 1 321 ? 9.664 -36.812 -19.406 1 98.12 321 VAL A C 1
ATOM 2434 O O . VAL A 1 321 ? 8.492 -36.812 -19.812 1 98.12 321 VAL A O 1
ATOM 2437 N N . ARG A 1 322 ? 10.5 -37.719 -19.734 1 97.81 322 ARG A N 1
ATOM 2438 C CA . ARG A 1 322 ? 10.164 -38.781 -20.672 1 97.81 322 ARG A CA 1
ATOM 2439 C C . ARG A 1 322 ? 9.078 -39.719 -20.109 1 97.81 322 ARG A C 1
ATOM 2441 O O . ARG A 1 322 ? 8.422 -40.438 -20.859 1 97.81 322 ARG A O 1
ATOM 2448 N N . THR A 1 323 ? 8.867 -39.594 -18.844 1 97.94 323 THR A N 1
ATOM 2449 C CA . THR A 1 323 ? 7.855 -40.438 -18.203 1 97.94 323 THR A CA 1
ATOM 2450 C C . THR A 1 323 ? 6.5 -39.719 -18.203 1 97.94 323 THR A C 1
ATOM 2452 O O . THR A 1 323 ? 5.488 -40.312 -17.828 1 97.94 323 THR A O 1
ATOM 2455 N N . PHE A 1 324 ? 6.41 -38.5 -18.562 1 98.06 324 PHE A N 1
ATOM 2456 C CA . PHE A 1 324 ? 5.191 -37.688 -18.5 1 98.06 324 PHE A CA 1
ATOM 2457 C C . PHE A 1 324 ? 4.199 -38.125 -19.562 1 98.06 324 PHE A C 1
ATOM 2459 O O . PHE A 1 324 ? 4.594 -38.594 -20.641 1 98.06 324 PHE A O 1
ATOM 2466 N N . LYS A 1 325 ? 2.973 -38.031 -19.266 1 97.94 325 LYS A N 1
ATOM 2467 C CA . LYS A 1 325 ? 1.879 -38.281 -20.188 1 97.94 325 LYS A CA 1
ATOM 2468 C C . LYS A 1 325 ? 0.965 -37.062 -20.328 1 97.94 325 LYS A C 1
ATOM 2470 O O . LYS A 1 325 ? 0.237 -36.719 -19.391 1 97.94 325 LYS A O 1
ATOM 2475 N N . VAL A 1 326 ? 0.948 -36.469 -21.516 1 98.25 326 VAL A N 1
ATOM 2476 C CA . VAL A 1 326 ? 0.112 -35.312 -21.797 1 98.25 326 VAL A CA 1
ATOM 2477 C C . VAL A 1 326 ? -1.24 -35.75 -22.344 1 98.25 326 VAL A C 1
ATOM 2479 O O . VAL A 1 326 ? -1.305 -36.625 -23.219 1 98.25 326 VAL A O 1
ATOM 2482 N N . GLY A 1 327 ? -2.299 -35.281 -21.75 1 98 327 GLY A N 1
ATOM 2483 C CA . GLY A 1 327 ? -3.615 -35.688 -22.219 1 98 327 GLY A CA 1
ATOM 2484 C C . GLY A 1 327 ? -4.746 -35 -21.484 1 98 327 GLY A C 1
ATOM 2485 O O . GLY A 1 327 ? -4.547 -33.969 -20.875 1 98 327 GLY A O 1
ATOM 2486 N N . ASP A 1 328 ? -5.941 -35.594 -21.625 1 97.62 328 ASP A N 1
ATOM 2487 C CA . ASP A 1 328 ? -7.141 -35.062 -20.984 1 97.62 328 ASP A CA 1
ATOM 2488 C C . ASP A 1 328 ? -7.035 -35.156 -19.453 1 97.62 328 ASP A C 1
ATOM 2490 O O . ASP A 1 328 ? -6.586 -36.188 -18.922 1 97.62 328 ASP A O 1
ATOM 2494 N N . GLY A 1 329 ? -7.402 -34.125 -18.797 1 96.69 329 GLY A N 1
ATOM 2495 C CA . GLY A 1 329 ? -7.25 -34.062 -17.344 1 96.69 329 GLY A CA 1
ATOM 2496 C C . GLY A 1 329 ? -8.078 -35.094 -16.609 1 96.69 329 GLY A C 1
ATOM 2497 O O . GLY A 1 329 ? -7.766 -35.438 -15.469 1 96.69 329 GLY A O 1
ATOM 2498 N N . LEU A 1 330 ? -9.094 -35.594 -17.219 1 96 330 LEU A N 1
ATOM 2499 C CA . LEU A 1 330 ? -9.977 -36.562 -16.547 1 96 330 LEU A CA 1
ATOM 2500 C C . LEU A 1 330 ? -9.461 -38 -16.734 1 96 330 LEU A C 1
ATOM 2502 O O . LEU A 1 330 ? -9.953 -38.906 -16.078 1 96 330 LEU A O 1
ATOM 2506 N N . SER A 1 331 ? -8.469 -38.094 -17.578 1 95.12 331 SER A N 1
ATOM 2507 C CA . SER A 1 331 ? -7.875 -39.406 -17.766 1 95.12 331 SER A CA 1
ATOM 2508 C C . SER A 1 331 ? -7.004 -39.812 -16.562 1 95.12 331 SER A C 1
ATOM 2510 O O . SER A 1 331 ? -6.242 -38.969 -16.062 1 95.12 331 SER A O 1
ATOM 2512 N N . GLU A 1 332 ? -6.996 -41 -16.188 1 92.44 332 GLU A N 1
ATOM 2513 C CA . GLU A 1 332 ? -6.297 -41.5 -14.992 1 92.44 332 GLU A CA 1
ATOM 2514 C C . GLU A 1 332 ? -4.785 -41.5 -15.211 1 92.44 332 GLU A C 1
ATOM 2516 O O . GLU A 1 332 ? -4.016 -41.438 -14.242 1 92.44 332 GLU A O 1
ATOM 2521 N N . THR A 1 333 ? -4.379 -41.562 -16.391 1 94.38 333 THR A N 1
ATOM 2522 C CA . THR A 1 333 ? -2.953 -41.719 -16.656 1 94.38 333 THR A CA 1
ATOM 2523 C C . THR A 1 333 ? -2.305 -40.375 -16.984 1 94.38 333 THR A C 1
ATOM 2525 O O . THR A 1 333 ? -1.077 -40.281 -17.016 1 94.38 333 THR A O 1
ATOM 2528 N N . THR A 1 334 ? -3.164 -39.406 -17.234 1 97.19 334 THR A N 1
ATOM 2529 C CA . THR A 1 334 ? -2.65 -38.125 -17.641 1 97.19 334 THR A CA 1
ATOM 2530 C C . THR A 1 334 ? -1.867 -37.469 -16.5 1 97.19 334 THR A C 1
ATOM 2532 O O . THR A 1 334 ? -2.354 -37.406 -15.367 1 97.19 334 THR A O 1
ATOM 2535 N N . THR A 1 335 ? -0.651 -37.031 -16.766 1 97.5 335 THR A N 1
ATOM 2536 C CA . THR A 1 335 ? 0.145 -36.312 -15.773 1 97.5 335 THR A CA 1
ATOM 2537 C C . THR A 1 335 ? 0.116 -34.812 -16.031 1 97.5 335 THR A C 1
ATOM 2539 O O . THR A 1 335 ? 0.312 -34 -15.125 1 97.5 335 THR A O 1
ATOM 2542 N N . HIS A 1 336 ? -0.065 -34.406 -17.266 1 98.25 336 HIS A N 1
ATOM 2543 C CA . HIS A 1 336 ? -0.098 -33 -17.656 1 98.25 336 HIS A CA 1
ATOM 2544 C C . HIS A 1 336 ? -1.232 -32.719 -18.641 1 98.25 336 HIS A C 1
ATOM 2546 O O . HIS A 1 336 ? -1.42 -33.469 -19.609 1 98.25 336 HIS A O 1
ATOM 2552 N N . GLY A 1 337 ? -2.014 -31.688 -18.344 1 98.31 337 GLY A N 1
ATOM 2553 C CA . GLY A 1 337 ? -3.16 -31.344 -19.156 1 98.31 337 GLY A CA 1
ATOM 2554 C C . GLY A 1 337 ? -2.84 -30.297 -20.219 1 98.31 337 GLY A C 1
ATOM 2555 O O . GLY A 1 337 ? -1.67 -30.047 -20.516 1 98.31 337 GLY A O 1
ATOM 2556 N N . PRO A 1 338 ? -3.871 -29.812 -20.859 1 98.5 338 PRO A N 1
ATOM 2557 C CA . PRO A 1 338 ? -3.711 -28.781 -21.891 1 98.5 338 PRO A CA 1
ATOM 2558 C C . PRO A 1 338 ? -3.342 -27.422 -21.297 1 98.5 338 PRO A C 1
ATOM 2560 O O . PRO A 1 338 ? -3.365 -27.25 -20.078 1 98.5 338 PRO A O 1
ATOM 2563 N N . LEU A 1 339 ? -2.877 -26.516 -22.172 1 98.56 339 LEU A N 1
ATOM 2564 C CA . LEU A 1 339 ? -2.918 -25.094 -21.812 1 98.56 339 LEU A CA 1
ATOM 2565 C C . LEU A 1 339 ? -4.348 -24.578 -21.859 1 98.56 339 LEU A C 1
ATOM 2567 O O . LEU A 1 339 ? -5.234 -25.203 -22.438 1 98.56 339 LEU A O 1
ATOM 2571 N N . ILE A 1 340 ? -4.66 -23.438 -21.266 1 98.25 340 ILE A N 1
ATOM 2572 C CA . ILE A 1 340 ? -6.004 -22.969 -20.938 1 98.25 340 ILE A CA 1
ATOM 2573 C C . ILE A 1 340 ? -6.746 -22.625 -22.219 1 98.25 340 ILE A C 1
ATOM 2575 O O . ILE A 1 340 ? -7.961 -22.797 -22.312 1 98.25 340 ILE A O 1
ATOM 2579 N N . HIS A 1 341 ? -6.066 -22.062 -23.219 1 96.81 341 HIS A N 1
ATOM 2580 C CA . HIS A 1 341 ? -6.645 -21.75 -24.516 1 96.81 341 HIS A CA 1
ATOM 2581 C C . HIS A 1 341 ? -5.578 -21.734 -25.609 1 96.81 341 HIS A C 1
ATOM 2583 O O . HIS A 1 341 ? -4.387 -21.875 -25.312 1 96.81 341 HIS A O 1
ATOM 2589 N N . GLN A 1 342 ? -6.023 -21.516 -26.781 1 97.12 342 GLN A N 1
ATOM 2590 C CA . GLN A 1 342 ? -5.16 -21.641 -27.953 1 97.12 342 GLN A CA 1
ATOM 2591 C C . GLN A 1 342 ? -4.086 -20.562 -27.953 1 97.12 342 GLN A C 1
ATOM 2593 O O . GLN A 1 342 ? -2.949 -20.797 -28.359 1 97.12 342 GLN A O 1
ATOM 2598 N N . ARG A 1 343 ? -4.422 -19.422 -27.562 1 96.25 343 ARG A N 1
ATOM 2599 C CA . ARG A 1 343 ? -3.465 -18.312 -27.531 1 96.25 343 ARG A CA 1
ATOM 2600 C C . ARG A 1 343 ? -2.271 -18.656 -26.641 1 96.25 343 ARG A C 1
ATOM 2602 O O . ARG A 1 343 ? -1.143 -18.25 -26.938 1 96.25 343 ARG A O 1
ATOM 2609 N N . ALA A 1 344 ? -2.484 -19.328 -25.531 1 97.88 344 ALA A N 1
ATOM 2610 C CA . ALA A 1 344 ? -1.404 -19.766 -24.641 1 97.88 344 ALA A CA 1
ATOM 2611 C C . ALA A 1 344 ? -0.478 -20.75 -25.344 1 97.88 344 ALA A C 1
ATOM 2613 O O . ALA A 1 344 ? 0.746 -20.641 -25.25 1 97.88 344 ALA A O 1
ATOM 2614 N N . ALA A 1 345 ? -1.055 -21.672 -26.062 1 98.25 345 ALA A N 1
ATOM 2615 C CA . ALA A 1 345 ? -0.262 -22.625 -26.828 1 98.25 345 ALA A CA 1
ATOM 2616 C C . ALA A 1 345 ? 0.562 -21.938 -27.906 1 98.25 345 ALA A C 1
ATOM 2618 O O . ALA A 1 345 ? 1.719 -22.281 -28.141 1 98.25 345 ALA A O 1
ATOM 2619 N N . GLN A 1 346 ? -0.045 -20.953 -28.516 1 98.19 346 GLN A N 1
ATOM 2620 C CA . GLN A 1 346 ? 0.645 -20.188 -29.547 1 98.19 346 GLN A CA 1
ATOM 2621 C C . GLN A 1 346 ? 1.828 -19.422 -28.969 1 98.19 346 GLN A C 1
ATOM 2623 O O . GLN A 1 346 ? 2.883 -19.328 -29.609 1 98.19 346 GLN A O 1
ATOM 2628 N N . LYS A 1 347 ? 1.653 -18.859 -27.828 1 98 347 LYS A N 1
ATOM 2629 C CA . LYS A 1 347 ? 2.744 -18.156 -27.172 1 98 347 LYS A CA 1
ATOM 2630 C C . LYS A 1 347 ? 3.914 -19.094 -26.875 1 98 347 LYS A C 1
ATOM 2632 O O . LYS A 1 347 ? 5.074 -18.719 -27.078 1 98 347 LYS A O 1
ATOM 2637 N N . VAL A 1 348 ? 3.615 -20.25 -26.375 1 98.56 348 VAL A N 1
ATOM 2638 C CA . VAL A 1 348 ? 4.641 -21.25 -26.109 1 98.56 348 VAL A CA 1
ATOM 2639 C C . VAL A 1 348 ? 5.395 -21.578 -27.406 1 98.56 348 VAL A C 1
ATOM 2641 O O . VAL A 1 348 ? 6.629 -21.625 -27.406 1 98.56 348 VAL A O 1
ATOM 2644 N N . ASP A 1 349 ? 4.625 -21.781 -28.438 1 98.62 349 ASP A N 1
ATOM 2645 C CA . ASP A 1 349 ? 5.219 -22.062 -29.75 1 98.62 349 ASP A CA 1
ATOM 2646 C C . ASP A 1 349 ? 6.137 -20.938 -30.188 1 98.62 349 ASP A C 1
ATOM 2648 O O . ASP A 1 349 ? 7.23 -21.172 -30.703 1 98.62 349 ASP A O 1
ATOM 2652 N N . GLU A 1 350 ? 5.699 -19.75 -30 1 98.62 350 GLU A N 1
ATOM 2653 C CA . GLU A 1 350 ? 6.484 -18.578 -30.359 1 98.62 350 GLU A CA 1
ATOM 2654 C C . GLU A 1 350 ? 7.789 -18.516 -29.562 1 98.62 350 GLU A C 1
ATOM 2656 O O . GLU A 1 350 ? 8.836 -18.156 -30.109 1 98.62 350 GLU A O 1
ATOM 2661 N N . HIS A 1 351 ? 7.766 -18.844 -28.281 1 98.69 351 HIS A N 1
ATOM 2662 C CA . HIS A 1 351 ? 8.961 -18.828 -27.453 1 98.69 351 HIS A CA 1
ATOM 2663 C C . HIS A 1 351 ? 9.961 -19.891 -27.922 1 98.69 351 HIS A C 1
ATOM 2665 O O . HIS A 1 351 ? 11.172 -19.625 -27.938 1 98.69 351 HIS A O 1
ATOM 2671 N N . VAL A 1 352 ? 9.477 -21.047 -28.281 1 98.81 352 VAL A N 1
ATOM 2672 C CA . VAL A 1 352 ? 10.344 -22.109 -28.766 1 98.81 352 VAL A CA 1
ATOM 2673 C C . VAL A 1 352 ? 11.016 -21.672 -30.078 1 98.81 352 VAL A C 1
ATOM 2675 O O . VAL A 1 352 ? 12.234 -21.781 -30.219 1 98.81 352 VAL A O 1
ATOM 2678 N N . LYS A 1 353 ? 10.211 -21.156 -31 1 98.75 353 LYS A N 1
ATOM 2679 C CA . LYS A 1 353 ? 10.727 -20.75 -32.312 1 98.75 353 LYS A CA 1
ATOM 2680 C C . LYS A 1 353 ? 11.75 -19.625 -32.156 1 98.75 353 LYS A C 1
ATOM 2682 O O . LYS A 1 353 ? 12.773 -19.625 -32.844 1 98.75 353 LYS A O 1
ATOM 2687 N N . ASP A 1 354 ? 11.43 -18.719 -31.312 1 98.75 354 ASP A N 1
ATOM 2688 C CA . ASP A 1 354 ? 12.383 -17.641 -31.062 1 98.75 354 ASP A CA 1
ATOM 2689 C C . ASP A 1 354 ? 13.703 -18.172 -30.531 1 98.75 354 ASP A C 1
ATOM 2691 O O . ASP A 1 354 ? 14.773 -17.812 -31.031 1 98.75 354 ASP A O 1
ATOM 2695 N N . ALA A 1 355 ? 13.695 -19 -29.516 1 98.75 355 ALA A N 1
ATOM 2696 C CA . ALA A 1 355 ? 14.891 -19.562 -28.891 1 98.75 355 ALA A CA 1
ATOM 2697 C C . ALA A 1 355 ? 15.711 -20.344 -29.922 1 98.75 355 ALA A C 1
ATOM 2699 O O . ALA A 1 355 ? 16.922 -20.172 -30.016 1 98.75 355 ALA A O 1
ATOM 2700 N N . VAL A 1 356 ? 15.047 -21.172 -30.688 1 98.69 356 VAL A N 1
ATOM 2701 C CA . VAL A 1 356 ? 15.727 -22.016 -31.672 1 98.69 356 VAL A CA 1
ATOM 2702 C C . VAL A 1 356 ? 16.344 -21.141 -32.75 1 98.69 356 VAL A C 1
ATOM 2704 O O . VAL A 1 356 ? 17.484 -21.391 -33.188 1 98.69 356 VAL A O 1
ATOM 2707 N N . SER A 1 357 ? 15.586 -20.172 -33.188 1 98.56 357 SER A N 1
ATOM 2708 C CA . SER A 1 357 ? 16.094 -19.281 -34.219 1 98.56 357 SER A CA 1
ATOM 2709 C C . SER A 1 357 ? 17.344 -18.531 -33.719 1 98.56 357 SER A C 1
ATOM 2711 O O . SER A 1 357 ? 18.141 -18.078 -34.531 1 98.56 357 SER A O 1
ATOM 2713 N N . LYS A 1 358 ? 17.5 -18.484 -32.469 1 98.31 358 LYS A N 1
ATOM 2714 C CA . LYS A 1 358 ? 18.625 -17.734 -31.906 1 98.31 358 LYS A CA 1
ATOM 2715 C C . LYS A 1 358 ? 19.688 -18.688 -31.359 1 98.31 358 LYS A C 1
ATOM 2717 O O . LYS A 1 358 ? 20.562 -18.266 -30.609 1 98.31 358 LYS A O 1
ATOM 2722 N N . GLY A 1 359 ? 19.531 -19.938 -31.594 1 98.19 359 GLY A N 1
ATOM 2723 C CA . GLY A 1 359 ? 20.656 -20.844 -31.375 1 98.19 359 GLY A CA 1
ATOM 2724 C C . GLY A 1 359 ? 20.391 -21.906 -30.328 1 98.19 359 GLY A C 1
ATOM 2725 O O . GLY A 1 359 ? 21.203 -22.812 -30.125 1 98.19 359 GLY A O 1
ATOM 2726 N N . ALA A 1 360 ? 19.266 -21.906 -29.672 1 98.69 360 ALA A N 1
ATOM 2727 C CA . ALA A 1 360 ? 18.922 -22.938 -28.703 1 98.69 360 ALA A CA 1
ATOM 2728 C C . ALA A 1 360 ? 18.641 -24.266 -29.391 1 98.69 360 ALA A C 1
ATOM 2730 O O . ALA A 1 360 ? 18.328 -24.297 -30.594 1 98.69 360 ALA A O 1
ATOM 2731 N N . ARG A 1 361 ? 18.812 -25.312 -28.656 1 98.56 361 ARG A N 1
ATOM 2732 C CA . ARG A 1 361 ? 18.516 -26.641 -29.172 1 98.56 361 ARG A CA 1
ATOM 2733 C C . ARG A 1 361 ? 17.359 -27.281 -28.406 1 98.56 361 ARG A C 1
ATOM 2735 O O . ARG A 1 361 ? 17.297 -27.172 -27.172 1 98.56 361 ARG A O 1
ATOM 2742 N N . VAL A 1 362 ? 16.484 -27.906 -29.188 1 98.75 362 VAL A N 1
ATOM 2743 C CA . VAL A 1 362 ? 15.391 -28.656 -28.578 1 98.75 362 VAL A CA 1
ATOM 2744 C C . VAL A 1 362 ? 15.891 -30.031 -28.109 1 98.75 362 VAL A C 1
ATOM 2746 O O . VAL A 1 362 ? 16.266 -30.859 -28.938 1 98.75 362 VAL A O 1
ATOM 2749 N N . LEU A 1 363 ? 15.922 -30.266 -26.891 1 98.5 363 LEU A N 1
ATOM 2750 C CA . LEU A 1 363 ? 16.328 -31.531 -26.328 1 98.5 363 LEU A CA 1
ATOM 2751 C C . LEU A 1 363 ? 15.141 -32.5 -26.25 1 98.5 363 LEU A C 1
ATOM 2753 O O . LEU A 1 363 ? 15.32 -33.719 -26.359 1 98.5 363 LEU A O 1
ATOM 2757 N N . HIS A 1 364 ? 13.984 -31.984 -26.047 1 98.5 364 HIS A N 1
ATOM 2758 C CA . HIS A 1 364 ? 12.75 -32.75 -25.953 1 98.5 364 HIS A CA 1
ATOM 2759 C C . HIS A 1 364 ? 11.539 -31.906 -26.328 1 98.5 364 HIS A C 1
ATOM 2761 O O . HIS A 1 364 ? 11.484 -30.719 -26 1 98.5 364 HIS A O 1
ATOM 2767 N N . GLY A 1 365 ? 10.57 -32.5 -27.031 1 98.38 365 GLY A N 1
ATOM 2768 C CA . GLY A 1 365 ? 9.32 -31.828 -27.344 1 98.38 365 GLY A CA 1
ATOM 2769 C C . GLY A 1 365 ? 9.492 -30.688 -28.328 1 98.38 365 GLY A C 1
ATOM 2770 O O . GLY A 1 365 ? 10.102 -30.859 -29.391 1 98.38 365 GLY A O 1
ATOM 2771 N N . GLY A 1 366 ? 8.836 -29.547 -28.078 1 97.75 366 GLY A N 1
ATOM 2772 C CA . GLY A 1 366 ? 9.023 -28.328 -28.844 1 97.75 366 GLY A CA 1
ATOM 2773 C C . GLY A 1 366 ? 7.945 -28.109 -29.891 1 97.75 366 GLY A C 1
ATOM 2774 O O . GLY A 1 366 ? 8.039 -27.188 -30.703 1 97.75 366 GLY A O 1
ATOM 2775 N N . GLU A 1 367 ? 6.871 -28.922 -29.766 1 97.94 367 GLU A N 1
ATOM 2776 C CA . GLU A 1 367 ? 5.871 -28.797 -30.828 1 97.94 367 GLU A CA 1
ATOM 2777 C C . GLU A 1 367 ? 4.457 -28.859 -30.25 1 97.94 367 GLU A C 1
ATOM 2779 O O . GLU A 1 367 ? 4.223 -29.484 -29.234 1 97.94 367 GLU A O 1
ATOM 2784 N N . PRO A 1 368 ? 3.521 -28.203 -30.969 1 98.19 368 PRO A N 1
ATOM 2785 C CA . PRO A 1 368 ? 2.117 -28.438 -30.625 1 98.19 368 PRO A CA 1
ATOM 2786 C C . PRO A 1 368 ? 1.694 -29.891 -30.797 1 98.19 368 PRO A C 1
ATOM 2788 O O . PRO A 1 368 ? 2.127 -30.562 -31.734 1 98.19 368 PRO A O 1
ATOM 2791 N N . LEU A 1 369 ? 0.938 -30.391 -29.844 1 98.25 369 LEU A N 1
ATOM 2792 C CA . LEU A 1 369 ? 0.391 -31.75 -29.969 1 98.25 369 LEU A CA 1
ATOM 2793 C C . LEU A 1 369 ? -0.991 -31.703 -30.609 1 98.25 369 LEU A C 1
ATOM 2795 O O . LEU A 1 369 ? -1.99 -32.031 -29.969 1 98.25 369 LEU A O 1
ATOM 2799 N N . LYS A 1 370 ? -1.052 -31.516 -31.844 1 96.56 370 LYS A N 1
ATOM 2800 C CA . LYS A 1 370 ? -2.271 -31.266 -32.625 1 96.56 370 LYS A CA 1
ATOM 2801 C C . LYS A 1 370 ? -3.234 -32.438 -32.531 1 96.56 370 LYS A C 1
ATOM 2803 O O . LYS A 1 370 ? -4.453 -32.25 -32.562 1 96.56 370 LYS A O 1
ATOM 2808 N N . HIS A 1 371 ? -2.746 -33.656 -32.406 1 97 371 HIS A N 1
ATOM 2809 C CA . HIS A 1 371 ? -3.584 -34.844 -32.375 1 97 371 HIS A CA 1
ATOM 2810 C C . HIS A 1 371 ? -4.418 -34.875 -31.094 1 97 371 HIS A C 1
ATOM 2812 O O . HIS A 1 371 ? -5.441 -35.562 -31.031 1 97 371 HIS A O 1
ATOM 2818 N N . LEU A 1 372 ? -4 -34.188 -30.078 1 97.62 372 LEU A N 1
ATOM 2819 C CA . LEU A 1 372 ? -4.754 -34.125 -28.828 1 97.62 372 LEU A CA 1
ATOM 2820 C C . LEU A 1 372 ? -5.719 -32.938 -28.844 1 97.62 372 LEU A C 1
ATOM 2822 O O . LEU A 1 372 ? -6.703 -32.938 -28.109 1 97.62 372 LEU A O 1
ATOM 2826 N N . GLY A 1 373 ? -5.43 -31.906 -29.625 1 97.31 373 GLY A N 1
ATOM 2827 C CA . GLY A 1 373 ? -6.254 -30.703 -29.719 1 97.31 373 GLY A CA 1
ATOM 2828 C C . GLY A 1 373 ? -5.441 -29.438 -29.781 1 97.31 373 GLY A C 1
ATOM 2829 O O . GLY A 1 373 ? -4.223 -29.453 -29.594 1 97.31 373 GLY A O 1
ATOM 2830 N N . PRO A 1 374 ? -6.086 -28.281 -30.016 1 97.88 374 PRO A N 1
ATOM 2831 C CA . PRO A 1 374 ? -5.383 -27.031 -30.281 1 97.88 374 PRO A CA 1
ATOM 2832 C C . PRO A 1 374 ? -4.738 -26.422 -29.031 1 97.88 374 PRO A C 1
ATOM 2834 O O . PRO A 1 374 ? -3.859 -25.562 -29.141 1 97.88 374 PRO A O 1
ATOM 2837 N N . ASN A 1 375 ? -5.172 -26.844 -27.875 1 98.56 375 ASN A N 1
ATOM 2838 C CA . ASN A 1 375 ? -4.668 -26.234 -26.641 1 98.56 375 ASN A CA 1
ATOM 2839 C C . ASN A 1 375 ? -3.506 -27.047 -26.062 1 98.56 375 ASN A C 1
ATOM 2841 O O . ASN A 1 375 ? -2.979 -26.703 -25 1 98.56 375 ASN A O 1
ATOM 2845 N N . PHE A 1 376 ? -3.1 -28.125 -26.734 1 98.62 376 PHE A N 1
ATOM 2846 C CA . PHE A 1 376 ? -2.057 -28.984 -26.188 1 98.62 376 PHE A CA 1
ATOM 2847 C C . PHE A 1 376 ? -0.698 -28.625 -26.781 1 98.62 376 PHE A C 1
ATOM 2849 O O . PHE A 1 376 ? -0.595 -28.328 -27.969 1 98.62 376 PHE A O 1
ATOM 2856 N N . PHE A 1 377 ? 0.267 -28.594 -26 1 98.69 377 PHE A N 1
ATOM 2857 C CA . PHE A 1 377 ? 1.665 -28.406 -26.375 1 98.69 377 PHE A CA 1
ATOM 2858 C C . PHE A 1 377 ? 2.557 -29.422 -25.656 1 98.69 377 PHE A C 1
ATOM 2860 O O . PHE A 1 377 ? 2.297 -29.766 -24.5 1 98.69 377 PHE A O 1
ATOM 2867 N N . ASP A 1 378 ? 3.537 -29.891 -26.312 1 98.31 378 ASP A N 1
ATOM 2868 C CA . ASP A 1 378 ? 4.426 -30.906 -25.75 1 98.31 378 ASP A CA 1
ATOM 2869 C C . ASP A 1 378 ? 5.281 -30.328 -24.625 1 98.31 378 ASP A C 1
ATOM 2871 O O . ASP A 1 378 ? 5.605 -29.141 -24.625 1 98.31 378 ASP A O 1
ATOM 2875 N N . ILE A 1 379 ? 5.605 -31.219 -23.594 1 98.62 379 ILE A N 1
ATOM 2876 C CA . ILE A 1 379 ? 6.609 -30.844 -22.594 1 98.62 379 ILE A CA 1
ATOM 2877 C C . ILE A 1 379 ? 7.945 -30.578 -23.281 1 98.62 379 ILE A C 1
ATOM 2879 O O . ILE A 1 379 ? 8.461 -31.438 -24 1 98.62 379 ILE A O 1
ATOM 2883 N N . THR A 1 380 ? 8.516 -29.359 -23.062 1 98.81 380 THR A N 1
ATOM 2884 C CA . THR A 1 380 ? 9.625 -28.922 -23.891 1 98.81 380 THR A CA 1
ATOM 2885 C C . THR A 1 380 ? 10.859 -28.609 -23.031 1 98.81 380 THR A C 1
ATOM 2887 O O . THR A 1 380 ? 10.758 -27.953 -22.016 1 98.81 380 THR A O 1
ATOM 2890 N N . LEU A 1 381 ? 11.977 -29.203 -23.391 1 98.88 381 LEU A N 1
ATOM 2891 C CA . LEU A 1 381 ? 13.289 -28.859 -22.844 1 98.88 381 LEU A CA 1
ATOM 2892 C C . LEU A 1 381 ? 14.164 -28.188 -23.891 1 98.88 381 LEU A C 1
ATOM 2894 O O . LEU A 1 381 ? 14.445 -28.766 -24.938 1 98.88 381 LEU A O 1
ATOM 2898 N N . LEU A 1 382 ? 14.492 -26.922 -23.641 1 98.88 382 LEU A N 1
ATOM 2899 C CA . LEU A 1 382 ? 15.422 -26.188 -24.484 1 98.88 382 LEU A CA 1
ATOM 2900 C C . LEU A 1 382 ? 16.781 -26.031 -23.812 1 98.88 382 LEU A C 1
ATOM 2902 O O . LEU A 1 382 ? 16.859 -25.641 -22.641 1 98.88 382 LEU A O 1
ATOM 2906 N N . VAL A 1 383 ? 17.844 -26.375 -24.484 1 98.62 383 VAL A N 1
ATOM 2907 C CA . VAL A 1 383 ? 19.188 -26.25 -23.938 1 98.62 383 VAL A CA 1
ATOM 2908 C C . VAL A 1 383 ? 20 -25.25 -24.766 1 98.62 383 VAL A C 1
ATOM 2910 O O . VAL A 1 383 ? 19.562 -24.844 -25.844 1 98.62 383 VAL A O 1
ATOM 2913 N N . ASP A 1 384 ? 21.141 -24.797 -24.203 1 98.06 384 ASP A N 1
ATOM 2914 C CA . ASP A 1 384 ? 22.047 -23.828 -24.844 1 98.06 384 ASP A CA 1
ATOM 2915 C C . ASP A 1 384 ? 21.344 -22.484 -25.047 1 98.06 384 ASP A C 1
ATOM 2917 O O . ASP A 1 384 ? 21.5 -21.859 -26.094 1 98.06 384 ASP A O 1
ATOM 2921 N N . MET A 1 385 ? 20.5 -22.203 -24.094 1 98.44 385 MET A N 1
ATOM 2922 C CA . MET A 1 385 ? 19.812 -20.906 -24.109 1 98.44 385 MET A CA 1
ATOM 2923 C C . MET A 1 385 ? 20.812 -19.781 -23.922 1 98.44 385 MET A C 1
ATOM 2925 O O . MET A 1 385 ? 21.875 -19.969 -23.328 1 98.44 385 MET A O 1
ATOM 2929 N N . ALA A 1 386 ? 20.453 -18.578 -24.391 1 96.69 386 ALA A N 1
ATOM 2930 C CA . ALA A 1 386 ? 21.297 -17.391 -24.281 1 96.69 386 ALA A CA 1
ATOM 2931 C C . ALA A 1 386 ? 20.469 -16.156 -23.969 1 96.69 386 ALA A C 1
ATOM 2933 O O . ALA A 1 386 ? 19.266 -16.109 -24.234 1 96.69 386 ALA A O 1
ATOM 2934 N N . PRO A 1 387 ? 21.156 -15.133 -23.344 1 95.19 387 PRO A N 1
ATOM 2935 C CA . PRO A 1 387 ? 20.453 -13.859 -23.125 1 95.19 387 PRO A CA 1
ATOM 2936 C C . PRO A 1 387 ? 19.906 -13.273 -24.422 1 95.19 387 PRO A C 1
ATOM 2938 O O . PRO A 1 387 ? 20.469 -13.484 -25.5 1 95.19 387 PRO A O 1
ATOM 2941 N N . GLY A 1 388 ? 18.828 -12.57 -24.328 1 95.31 388 GLY A N 1
ATOM 2942 C CA . GLY A 1 388 ? 18.25 -11.906 -25.5 1 95.31 388 GLY A CA 1
ATOM 2943 C C . GLY A 1 388 ? 17.078 -12.656 -26.078 1 95.31 388 GLY A C 1
ATOM 2944 O O . GLY A 1 388 ? 16.297 -12.094 -26.859 1 95.31 388 GLY A O 1
ATOM 2945 N N . MET A 1 389 ? 17 -13.961 -25.797 1 97.88 389 MET A N 1
ATOM 2946 C CA . MET A 1 389 ? 15.836 -14.734 -26.203 1 97.88 389 MET A CA 1
ATOM 2947 C C . MET A 1 389 ? 14.586 -14.258 -25.484 1 97.88 389 MET A C 1
ATOM 2949 O O . MET A 1 389 ? 14.656 -13.789 -24.344 1 97.88 389 MET A O 1
ATOM 2953 N N . LYS A 1 390 ? 13.344 -14.367 -26.094 1 97.81 390 LYS A N 1
ATOM 2954 C CA . LYS A 1 390 ? 12.086 -13.836 -25.562 1 97.81 390 LYS A CA 1
ATOM 2955 C C . LYS A 1 390 ? 11.812 -14.359 -24.156 1 97.81 390 LYS A C 1
ATOM 2957 O O . LYS A 1 390 ? 11.289 -13.633 -23.312 1 97.81 390 LYS A O 1
ATOM 2962 N N . ILE A 1 391 ? 12.195 -15.602 -23.906 1 97.56 391 ILE A N 1
ATOM 2963 C CA . ILE A 1 391 ? 11.93 -16.25 -22.625 1 97.56 391 ILE A CA 1
ATOM 2964 C C . ILE A 1 391 ? 12.656 -15.516 -21.5 1 97.56 391 ILE A C 1
ATOM 2966 O O . ILE A 1 391 ? 12.281 -15.625 -20.328 1 97.56 391 ILE A O 1
ATOM 2970 N N . CYS A 1 392 ? 13.695 -14.734 -21.781 1 97 392 CYS A N 1
ATOM 2971 C CA . CYS A 1 392 ? 14.477 -14.008 -20.797 1 97 392 CYS A CA 1
ATOM 2972 C C . CYS A 1 392 ? 13.695 -12.812 -20.25 1 97 392 CYS A C 1
ATOM 2974 O O . CYS A 1 392 ? 13.922 -12.375 -19.125 1 97 392 CYS A O 1
ATOM 2976 N N . THR A 1 393 ? 12.68 -12.312 -21 1 94.94 393 THR A N 1
ATOM 2977 C CA . THR A 1 393 ? 12.008 -11.086 -20.594 1 94.94 393 THR A CA 1
ATOM 2978 C C . THR A 1 393 ? 10.5 -11.305 -20.484 1 94.94 393 THR A C 1
ATOM 2980 O O . THR A 1 393 ? 9.797 -10.484 -19.891 1 94.94 393 THR A O 1
ATOM 2983 N N . GLU A 1 394 ? 10.055 -12.406 -21.031 1 96.06 394 GLU A N 1
ATOM 2984 C CA . GLU A 1 394 ? 8.625 -12.695 -21 1 96.06 394 GLU A CA 1
ATOM 2985 C C . GLU A 1 394 ? 8.336 -13.961 -20.203 1 96.06 394 GLU A C 1
ATOM 2987 O O . GLU A 1 394 ? 9.094 -14.93 -20.266 1 96.06 394 GLU A O 1
ATOM 2992 N N . GLU A 1 395 ? 7.305 -13.906 -19.406 1 96.5 395 GLU A N 1
ATOM 2993 C CA . GLU A 1 395 ? 6.809 -15.109 -18.75 1 96.5 395 GLU A CA 1
ATOM 2994 C C . GLU A 1 395 ? 6.172 -16.062 -19.766 1 96.5 395 GLU A C 1
ATOM 2996 O O . GLU A 1 395 ? 5.266 -15.672 -20.516 1 96.5 395 GLU A O 1
ATOM 3001 N N . THR A 1 396 ? 6.648 -17.25 -19.797 1 97.19 396 THR A N 1
ATOM 3002 C CA . THR A 1 396 ? 6.129 -18.219 -20.75 1 97.19 396 THR A CA 1
ATOM 3003 C C . THR A 1 396 ? 4.727 -18.672 -20.344 1 97.19 396 THR A C 1
ATOM 3005 O O . THR A 1 396 ? 3.799 -18.625 -21.156 1 97.19 396 THR A O 1
ATOM 3008 N N . PHE A 1 397 ? 4.594 -19 -19.047 1 97.81 397 PHE A N 1
ATOM 3009 C CA . PHE A 1 397 ? 3.342 -19.547 -18.531 1 97.81 397 PHE A CA 1
ATOM 3010 C C . PHE A 1 397 ? 2.893 -20.75 -19.328 1 97.81 397 PHE A C 1
ATOM 3012 O O . PHE A 1 397 ? 1.753 -20.812 -19.797 1 97.81 397 PHE A O 1
ATOM 3019 N N . GLY A 1 398 ? 3.773 -21.688 -19.531 1 98.31 398 GLY A N 1
ATOM 3020 C CA . GLY A 1 398 ? 3.631 -22.891 -20.312 1 98.31 398 GLY A CA 1
ATOM 3021 C C . GLY A 1 398 ? 4.738 -23.906 -20.078 1 98.31 398 GLY A C 1
ATOM 3022 O O . GLY A 1 398 ? 5.625 -23.672 -19.25 1 98.31 398 GLY A O 1
ATOM 3023 N N . PRO A 1 399 ? 4.727 -24.984 -20.766 1 98.56 399 PRO A N 1
ATOM 3024 C CA . PRO A 1 399 ? 5.551 -26.141 -20.391 1 98.56 399 PRO A CA 1
ATOM 3025 C C . PRO A 1 399 ? 6.922 -26.125 -21.047 1 98.56 399 PRO A C 1
ATOM 3027 O O . PRO A 1 399 ? 7.312 -27.109 -21.688 1 98.56 399 PRO A O 1
ATOM 3030 N N . ILE A 1 400 ? 7.703 -25.062 -20.828 1 98.75 400 ILE A N 1
ATOM 3031 C CA . ILE A 1 400 ? 9.055 -24.953 -21.375 1 98.75 400 ILE A CA 1
ATOM 3032 C C . ILE A 1 400 ? 10.062 -24.844 -20.219 1 98.75 400 ILE A C 1
ATOM 3034 O O . ILE A 1 400 ? 9.984 -23.922 -19.406 1 98.75 400 ILE A O 1
ATOM 3038 N N . ALA A 1 401 ? 10.945 -25.812 -20.125 1 98.75 401 ALA A N 1
ATOM 3039 C CA . ALA A 1 401 ? 12.141 -25.641 -19.297 1 98.75 401 ALA A CA 1
ATOM 3040 C C . ALA A 1 401 ? 13.312 -25.141 -20.141 1 98.75 401 ALA A C 1
ATOM 3042 O O . ALA A 1 401 ? 13.797 -25.859 -21.031 1 98.75 401 ALA A O 1
ATOM 3043 N N . ALA A 1 402 ? 13.758 -23.953 -19.906 1 98.81 402 ALA A N 1
ATOM 3044 C CA . ALA A 1 402 ? 14.828 -23.312 -20.672 1 98.81 402 ALA A CA 1
ATOM 3045 C C . ALA A 1 402 ? 16.125 -23.297 -19.891 1 98.81 402 ALA A C 1
ATOM 3047 O O . ALA A 1 402 ? 16.266 -22.578 -18.891 1 98.81 402 ALA A O 1
ATOM 3048 N N . PHE A 1 403 ? 17.172 -24.062 -20.359 1 98.88 403 PHE A N 1
ATOM 3049 C CA . PHE A 1 403 ? 18.406 -24.266 -19.594 1 98.88 403 PHE A CA 1
ATOM 3050 C C . PHE A 1 403 ? 19.5 -23.328 -20.078 1 98.88 403 PHE A C 1
ATOM 3052 O O . PHE A 1 403 ? 19.859 -23.312 -21.25 1 98.88 403 PHE A O 1
ATOM 3059 N N . PHE A 1 404 ? 19.938 -22.516 -19.203 1 98.81 404 PHE A N 1
ATOM 3060 C CA . PHE A 1 404 ? 21.078 -21.625 -19.359 1 98.81 404 PHE A CA 1
ATOM 3061 C C . PHE A 1 404 ? 22.281 -22.125 -18.547 1 98.81 404 PHE A C 1
ATOM 3063 O O . PHE A 1 404 ? 22.109 -22.656 -17.453 1 98.81 404 PHE A O 1
ATOM 3070 N N . ALA A 1 405 ? 23.469 -21.938 -19.078 1 98.69 405 ALA A N 1
ATOM 3071 C CA . ALA A 1 405 ? 24.672 -22.234 -18.328 1 98.69 405 ALA A CA 1
ATOM 3072 C C . ALA A 1 405 ? 25.25 -20.969 -17.688 1 98.69 405 ALA A C 1
ATOM 3074 O O . ALA A 1 405 ? 25.125 -19.875 -18.25 1 98.69 405 ALA A O 1
ATOM 3075 N N . PHE A 1 406 ? 25.781 -21.062 -16.516 1 98.5 406 PHE A N 1
ATOM 3076 C CA . PHE A 1 406 ? 26.531 -19.984 -15.891 1 98.5 406 PHE A CA 1
ATOM 3077 C C . PHE A 1 406 ? 27.844 -20.516 -15.312 1 98.5 406 PHE A C 1
ATOM 3079 O O . PHE A 1 406 ? 28.016 -21.719 -15.164 1 98.5 406 PHE A O 1
ATOM 3086 N N . ASP A 1 407 ? 28.812 -19.578 -14.992 1 98.5 407 ASP A N 1
ATOM 3087 C CA . ASP A 1 407 ? 30.141 -20.016 -14.547 1 98.5 407 ASP A CA 1
ATOM 3088 C C . ASP A 1 407 ? 30.344 -19.719 -13.062 1 98.5 407 ASP A C 1
ATOM 3090 O O . ASP A 1 407 ? 30.875 -20.547 -12.336 1 98.5 407 ASP A O 1
ATOM 3094 N N . THR A 1 408 ? 29.953 -18.531 -12.617 1 98.44 408 THR A N 1
ATOM 3095 C CA . THR A 1 408 ? 30.219 -18.125 -11.242 1 98.44 408 THR A CA 1
ATOM 3096 C C . THR A 1 408 ? 28.922 -17.734 -10.531 1 98.44 408 THR A C 1
ATOM 3098 O O . THR A 1 408 ? 27.906 -17.5 -11.18 1 98.44 408 THR A O 1
ATOM 3101 N N . GLU A 1 409 ? 28.953 -17.75 -9.188 1 98.5 409 GLU A N 1
ATOM 3102 C CA . GLU A 1 409 ? 27.828 -17.281 -8.383 1 98.5 409 GLU A CA 1
ATOM 3103 C C . GLU A 1 409 ? 27.391 -15.883 -8.812 1 98.5 409 GLU A C 1
ATOM 3105 O O . GLU A 1 409 ? 26.188 -15.617 -8.938 1 98.5 409 GLU A O 1
ATOM 3110 N N . ALA A 1 410 ? 28.312 -14.984 -9.062 1 98.38 410 ALA A N 1
ATOM 3111 C CA . ALA A 1 410 ? 28.016 -13.625 -9.492 1 98.38 410 ALA A CA 1
ATOM 3112 C C . ALA A 1 410 ? 27.281 -13.609 -10.828 1 98.38 410 ALA A C 1
ATOM 3114 O O . ALA A 1 410 ? 26.344 -12.82 -11.023 1 98.38 410 ALA A O 1
ATOM 3115 N N . ASP A 1 411 ? 27.703 -14.492 -11.711 1 98.06 411 ASP A N 1
ATOM 3116 C CA . ASP A 1 411 ? 27.047 -14.617 -13.008 1 98.06 411 ASP A CA 1
ATOM 3117 C C . ASP A 1 411 ? 25.578 -15.039 -12.836 1 98.06 411 ASP A C 1
ATOM 3119 O O . ASP A 1 411 ? 24.688 -14.492 -13.492 1 98.06 411 ASP A O 1
ATOM 3123 N N . ALA A 1 412 ? 25.375 -16.031 -12.031 1 98.56 412 ALA A N 1
ATOM 3124 C CA . ALA A 1 412 ? 24.031 -16.562 -11.789 1 98.56 412 ALA A CA 1
ATOM 3125 C C . ALA A 1 412 ? 23.109 -15.477 -11.242 1 98.56 412 ALA A C 1
ATOM 3127 O O . ALA A 1 412 ? 21.969 -15.336 -11.688 1 98.56 412 ALA A O 1
ATOM 3128 N N . ILE A 1 413 ? 23.594 -14.695 -10.305 1 98.62 413 ILE A N 1
ATOM 3129 C CA . ILE A 1 413 ? 22.812 -13.641 -9.664 1 98.62 413 ILE A CA 1
ATOM 3130 C C . ILE A 1 413 ? 22.469 -12.555 -10.68 1 98.62 413 ILE A C 1
ATOM 3132 O O . ILE A 1 413 ? 21.344 -12.07 -10.742 1 98.62 413 ILE A O 1
ATOM 3136 N N . GLU A 1 414 ? 23.453 -12.156 -11.469 1 98.12 414 GLU A N 1
ATOM 3137 C CA . GLU A 1 414 ? 23.25 -11.141 -12.492 1 98.12 414 GLU A CA 1
ATOM 3138 C C . GLU A 1 414 ? 22.188 -11.586 -13.492 1 98.12 414 GLU A C 1
ATOM 3140 O O . GLU A 1 414 ? 21.281 -10.82 -13.828 1 98.12 414 GLU A O 1
ATOM 3145 N N . MET A 1 415 ? 22.297 -12.812 -13.969 1 98.06 415 MET A N 1
ATOM 3146 C CA . MET A 1 415 ? 21.328 -13.359 -14.914 1 98.06 415 MET A CA 1
ATOM 3147 C C . MET A 1 415 ? 19.938 -13.445 -14.281 1 98.06 415 MET A C 1
ATOM 3149 O O . MET A 1 415 ? 18.938 -13.117 -14.922 1 98.06 415 MET A O 1
ATOM 3153 N N . ALA A 1 416 ? 19.891 -13.898 -13.047 1 98.5 416 ALA A N 1
ATOM 3154 C CA . ALA A 1 416 ? 18.641 -14.078 -12.336 1 98.5 416 ALA A CA 1
ATOM 3155 C C . ALA A 1 416 ? 17.906 -12.75 -12.164 1 98.5 416 ALA A C 1
ATOM 3157 O O . ALA A 1 416 ? 16.688 -12.68 -12.281 1 98.5 416 ALA A O 1
ATOM 3158 N N . ASN A 1 417 ? 18.625 -11.695 -11.891 1 97.75 417 ASN A N 1
ATOM 3159 C CA . ASN A 1 417 ? 18.031 -10.406 -11.539 1 97.75 417 ASN A CA 1
ATOM 3160 C C . ASN A 1 417 ? 17.781 -9.547 -12.766 1 97.75 417 ASN A C 1
ATOM 3162 O O . ASN A 1 417 ? 17.156 -8.484 -12.672 1 97.75 417 ASN A O 1
ATOM 3166 N N . ASP A 1 418 ? 18.234 -10.031 -13.938 1 96.94 418 ASP A N 1
ATOM 3167 C CA . ASP A 1 418 ? 18.094 -9.25 -15.164 1 96.94 418 ASP A CA 1
ATOM 3168 C C . ASP A 1 418 ? 16.688 -9.375 -15.742 1 96.94 418 ASP A C 1
ATOM 3170 O O . ASP A 1 418 ? 16.5 -9.906 -16.828 1 96.94 418 ASP A O 1
ATOM 3174 N N . THR A 1 419 ? 15.75 -8.859 -15.062 1 96.5 419 THR A N 1
ATOM 3175 C CA . THR A 1 419 ? 14.344 -8.812 -15.438 1 96.5 419 THR A CA 1
ATOM 3176 C C . THR A 1 419 ? 13.617 -7.707 -14.672 1 96.5 419 THR A C 1
ATOM 3178 O O . THR A 1 419 ? 14.078 -7.27 -13.617 1 96.5 419 THR A O 1
ATOM 3181 N N . GLU A 1 420 ? 12.492 -7.238 -15.156 1 96.19 420 GLU A N 1
ATOM 3182 C CA . GLU A 1 420 ? 11.742 -6.145 -14.539 1 96.19 420 GLU A CA 1
ATOM 3183 C C . GLU A 1 420 ? 10.789 -6.668 -13.469 1 96.19 420 GLU A C 1
ATOM 3185 O O . GLU A 1 420 ? 10.242 -5.887 -12.68 1 96.19 420 GLU A O 1
ATOM 3190 N N . VAL A 1 421 ? 10.586 -7.965 -13.406 1 97.69 421 VAL A N 1
ATOM 3191 C CA . VAL A 1 421 ? 9.648 -8.578 -12.469 1 97.69 421 VAL A CA 1
ATOM 3192 C C . VAL A 1 421 ? 10.406 -9.359 -11.406 1 97.69 421 VAL A C 1
ATOM 3194 O O . VAL A 1 421 ? 11.602 -9.641 -11.57 1 97.69 421 VAL A O 1
ATOM 3197 N N . GLY A 1 422 ? 9.797 -9.656 -10.258 1 98.25 422 GLY A N 1
ATOM 3198 C CA . GLY A 1 422 ? 10.461 -10.336 -9.156 1 98.25 422 GLY A CA 1
ATOM 3199 C C . GLY A 1 422 ? 9.492 -11.039 -8.227 1 98.25 422 GLY A C 1
ATOM 3200 O O . GLY A 1 422 ? 9.422 -10.719 -7.035 1 98.25 422 GLY A O 1
ATOM 3201 N N . LEU A 1 423 ? 8.781 -12.117 -8.703 1 98.5 423 LEU A N 1
ATOM 3202 C CA . LEU A 1 423 ? 7.805 -12.844 -7.902 1 98.5 423 LEU A CA 1
ATOM 3203 C C . LEU A 1 423 ? 8.477 -13.953 -7.094 1 98.5 423 LEU A C 1
ATOM 3205 O O . LEU A 1 423 ? 8.562 -13.875 -5.867 1 98.5 423 LEU A O 1
ATOM 3209 N N . ALA A 1 424 ? 9.094 -14.898 -7.816 1 98.75 424 ALA A N 1
ATOM 3210 C CA . ALA A 1 424 ? 9.711 -16.047 -7.145 1 98.75 424 ALA A CA 1
ATOM 3211 C C . ALA A 1 424 ? 11.07 -16.375 -7.758 1 98.75 424 ALA A C 1
ATOM 3213 O O . ALA A 1 424 ? 11.352 -16 -8.898 1 98.75 424 ALA A O 1
ATOM 3214 N N . GLY A 1 425 ? 11.883 -17 -7.023 1 98.81 425 GLY A N 1
ATOM 3215 C CA . GLY A 1 425 ? 13.156 -17.578 -7.441 1 98.81 425 GLY A CA 1
ATOM 3216 C C . GLY A 1 425 ? 13.547 -18.797 -6.637 1 98.81 425 GLY A C 1
ATOM 3217 O O . GLY A 1 425 ? 13.133 -18.953 -5.484 1 98.81 425 GLY A O 1
ATOM 3218 N N . TYR A 1 426 ? 14.344 -19.625 -7.242 1 98.88 426 TYR A N 1
ATOM 3219 C CA . TYR A 1 426 ? 14.75 -20.891 -6.633 1 98.88 426 TYR A CA 1
ATOM 3220 C C . TYR A 1 426 ? 16.25 -21.125 -6.82 1 98.88 426 TYR A C 1
ATOM 3222 O O . TYR A 1 426 ? 16.828 -20.734 -7.836 1 98.88 426 TYR A O 1
ATOM 3230 N N . PHE A 1 427 ? 16.797 -21.797 -5.84 1 98.88 427 PHE A N 1
ATOM 3231 C CA . PHE A 1 427 ? 18.156 -22.266 -6.086 1 98.88 427 PHE A CA 1
ATOM 3232 C C . PHE A 1 427 ? 18.484 -23.469 -5.203 1 98.88 427 PHE A C 1
ATOM 3234 O O . PHE A 1 427 ? 17.812 -23.703 -4.199 1 98.88 427 PHE A O 1
ATOM 3241 N N . PHE A 1 428 ? 19.469 -24.219 -5.637 1 98.75 428 PHE A N 1
ATOM 3242 C CA . PHE A 1 428 ? 19.906 -25.438 -4.961 1 98.75 428 PHE A CA 1
ATOM 3243 C C . PHE A 1 428 ? 21.406 -25.406 -4.711 1 98.75 428 PHE A C 1
ATOM 3245 O O . PHE A 1 428 ? 22.188 -25.219 -5.645 1 98.75 428 PHE A O 1
ATOM 3252 N N . SER A 1 429 ? 21.812 -25.5 -3.537 1 98.44 429 SER A N 1
ATOM 3253 C CA . SER A 1 429 ? 23.203 -25.5 -3.066 1 98.44 429 SER A CA 1
ATOM 3254 C C . SER A 1 429 ? 23.312 -26.141 -1.687 1 98.44 429 SER A C 1
ATOM 3256 O O . SER A 1 429 ? 22.391 -26.031 -0.869 1 98.44 429 SER A O 1
ATOM 3258 N N . GLN A 1 430 ? 24.406 -26.812 -1.415 1 97.12 430 GLN A N 1
ATOM 3259 C CA . GLN A 1 430 ? 24.656 -27.406 -0.104 1 97.12 430 GLN A CA 1
ATOM 3260 C C . GLN A 1 430 ? 25.609 -26.531 0.717 1 97.12 430 GLN A C 1
ATOM 3262 O O . GLN A 1 430 ? 25.906 -26.844 1.869 1 97.12 430 GLN A O 1
ATOM 3267 N N . ASP A 1 431 ? 26.109 -25.453 0.109 1 97.81 431 ASP A N 1
ATOM 3268 C CA . ASP A 1 431 ? 26.969 -24.516 0.815 1 97.81 431 ASP A CA 1
ATOM 3269 C C . ASP A 1 431 ? 26.156 -23.562 1.688 1 97.81 431 ASP A C 1
ATOM 3271 O O . ASP A 1 431 ? 25.406 -22.734 1.174 1 97.81 431 ASP A O 1
ATOM 3275 N N . ALA A 1 432 ? 26.344 -23.672 2.955 1 97.19 432 ALA A N 1
ATOM 3276 C CA . ALA A 1 432 ? 25.516 -22.938 3.916 1 97.19 432 ALA A CA 1
ATOM 3277 C C . ALA A 1 432 ? 25.656 -21.422 3.715 1 97.19 432 ALA A C 1
ATOM 3279 O O . ALA A 1 432 ? 24.672 -20.688 3.812 1 97.19 432 ALA A O 1
ATOM 3280 N N . SER A 1 433 ? 26.922 -20.953 3.5 1 98.19 433 SER A N 1
ATOM 3281 C CA . SER A 1 433 ? 27.141 -19.531 3.307 1 98.19 433 SER A CA 1
ATOM 3282 C C . SER A 1 433 ? 26.5 -19.047 2.006 1 98.19 433 SER A C 1
ATOM 3284 O O . SER A 1 433 ? 25.906 -17.969 1.965 1 98.19 433 SER A O 1
ATOM 3286 N N . ARG A 1 434 ? 26.609 -19.812 0.937 1 98.12 434 ARG A N 1
ATOM 3287 C CA . ARG A 1 434 ? 26.016 -19.469 -0.355 1 98.12 434 ARG A CA 1
ATOM 3288 C C . ARG A 1 434 ? 24.5 -19.359 -0.255 1 98.12 434 ARG A C 1
ATOM 3290 O O . ARG A 1 434 ? 23.891 -18.484 -0.881 1 98.12 434 ARG A O 1
ATOM 3297 N N . CYS A 1 435 ? 23.875 -20.281 0.491 1 98.31 435 CYS A N 1
ATOM 3298 C CA . CYS A 1 435 ? 22.422 -20.266 0.62 1 98.31 435 CYS A CA 1
ATOM 3299 C C . CYS A 1 435 ? 21.938 -18.922 1.138 1 98.31 435 CYS A C 1
ATOM 3301 O O . CYS A 1 435 ? 20.922 -18.406 0.673 1 98.31 435 CYS A O 1
ATOM 3303 N N . TRP A 1 436 ? 22.672 -18.312 2.023 1 98.06 436 TRP A N 1
ATOM 3304 C CA . TRP A 1 436 ? 22.297 -16.984 2.537 1 98.06 436 TRP A CA 1
ATOM 3305 C C . TRP A 1 436 ? 22.609 -15.898 1.521 1 98.06 436 TRP A C 1
ATOM 3307 O O . TRP A 1 436 ? 21.766 -15.055 1.226 1 98.06 436 TRP A O 1
ATOM 3317 N N . ARG A 1 437 ? 23.844 -15.891 0.91 1 98.31 437 ARG A N 1
ATOM 3318 C CA . ARG A 1 437 ? 24.266 -14.859 -0.028 1 98.31 437 ARG A CA 1
ATOM 3319 C C . ARG A 1 437 ? 23.312 -14.773 -1.217 1 98.31 437 ARG A C 1
ATOM 3321 O O . ARG A 1 437 ? 22.906 -13.688 -1.615 1 98.31 437 ARG A O 1
ATOM 3328 N N . VAL A 1 438 ? 22.922 -15.953 -1.702 1 98.81 438 VAL A N 1
ATOM 3329 C CA . VAL A 1 438 ? 22.109 -15.992 -2.908 1 98.81 438 VAL A CA 1
ATOM 3330 C C . VAL A 1 438 ? 20.672 -15.609 -2.568 1 98.81 438 VAL A C 1
ATOM 3332 O O . VAL A 1 438 ? 20.031 -14.852 -3.299 1 98.81 438 VAL A O 1
ATOM 3335 N N . ALA A 1 439 ? 20.125 -16.125 -1.462 1 98.81 439 ALA A N 1
ATOM 3336 C CA . ALA A 1 439 ? 18.766 -15.758 -1.048 1 98.81 439 ALA A CA 1
ATOM 3337 C C . ALA A 1 439 ? 18.625 -14.25 -0.888 1 98.81 439 ALA A C 1
ATOM 3339 O O . ALA A 1 439 ? 17.641 -13.656 -1.335 1 98.81 439 ALA A O 1
ATOM 3340 N N . GLU A 1 440 ? 19.625 -13.602 -0.298 1 98.06 440 GLU A N 1
ATOM 3341 C CA . GLU A 1 440 ? 19.609 -12.164 -0.048 1 98.06 440 GLU A CA 1
ATOM 3342 C C . GLU A 1 440 ? 19.797 -11.375 -1.34 1 98.06 440 GLU A C 1
ATOM 3344 O O . GLU A 1 440 ? 19.281 -10.266 -1.486 1 98.06 440 GLU A O 1
ATOM 3349 N N . ALA A 1 441 ? 20.516 -11.945 -2.271 1 98.19 441 ALA A N 1
ATOM 3350 C CA . ALA A 1 441 ? 20.891 -11.219 -3.477 1 98.19 441 ALA A CA 1
ATOM 3351 C C . ALA A 1 441 ? 19.781 -11.25 -4.52 1 98.19 441 ALA A C 1
ATOM 3353 O O . ALA A 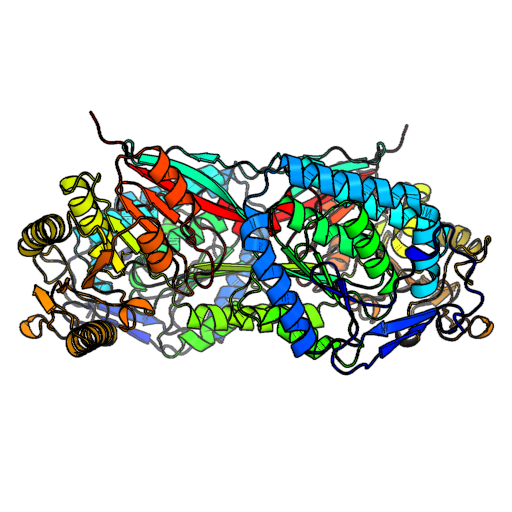1 441 ? 19.672 -10.344 -5.352 1 98.19 441 ALA A O 1
ATOM 3354 N N . LEU A 1 442 ? 18.969 -12.305 -4.508 1 98.75 442 LEU A N 1
ATOM 3355 C CA . LEU A 1 442 ? 17.906 -12.422 -5.5 1 98.75 442 LEU A CA 1
ATOM 3356 C C . LEU A 1 442 ? 16.859 -11.328 -5.297 1 98.75 442 LEU A C 1
ATOM 3358 O O . LEU A 1 442 ? 16.422 -11.07 -4.168 1 98.75 442 LEU A O 1
ATOM 3362 N N . GLU A 1 443 ? 16.469 -10.641 -6.383 1 98.12 443 GLU A N 1
ATOM 3363 C CA . GLU A 1 443 ? 15.492 -9.562 -6.336 1 98.12 443 GLU A CA 1
ATOM 3364 C C . GLU A 1 443 ? 14.086 -10.07 -6.621 1 98.12 443 GLU A C 1
ATOM 3366 O O . GLU A 1 443 ? 13.445 -9.641 -7.582 1 98.12 443 GLU A O 1
ATOM 3371 N N . VAL A 1 444 ? 13.625 -10.961 -5.742 1 98.75 444 VAL A N 1
ATOM 3372 C CA . VAL A 1 444 ? 12.297 -11.57 -5.809 1 98.75 444 VAL A CA 1
ATOM 3373 C C . VAL A 1 444 ? 11.641 -11.516 -4.43 1 98.75 444 VAL A C 1
ATOM 3375 O O . VAL A 1 444 ? 12.312 -11.312 -3.42 1 98.75 444 VAL A O 1
ATOM 3378 N N . GLY A 1 445 ? 10.312 -11.695 -4.457 1 98.69 445 GLY A N 1
ATOM 3379 C CA . GLY A 1 445 ? 9.578 -11.664 -3.203 1 98.69 445 GLY A CA 1
ATOM 3380 C C . GLY A 1 445 ? 9.625 -12.984 -2.457 1 98.69 445 GLY A C 1
ATOM 3381 O O . GLY A 1 445 ? 9.445 -13.023 -1.238 1 98.69 445 GLY A O 1
ATOM 3382 N N . MET A 1 446 ? 9.859 -14.078 -3.184 1 98.88 446 MET A N 1
ATOM 3383 C CA . MET A 1 446 ? 9.859 -15.406 -2.58 1 98.88 446 MET A CA 1
ATOM 3384 C C . MET A 1 446 ? 11.008 -16.25 -3.111 1 98.88 446 MET A C 1
ATOM 3386 O O . MET A 1 446 ? 11.258 -16.281 -4.316 1 98.88 446 MET A O 1
ATOM 3390 N N . VAL A 1 447 ? 11.68 -16.922 -2.195 1 98.94 447 VAL A N 1
ATOM 3391 C CA . VAL A 1 447 ? 12.82 -17.734 -2.58 1 98.94 447 VAL A CA 1
ATOM 3392 C C . VAL A 1 447 ? 12.641 -19.156 -2.061 1 98.94 447 VAL A C 1
ATOM 3394 O O . VAL A 1 447 ? 12.336 -19.359 -0.884 1 98.94 447 VAL A O 1
ATOM 3397 N N . GLY A 1 448 ? 12.766 -20.109 -2.922 1 98.81 448 GLY A N 1
ATOM 3398 C CA . GLY A 1 448 ? 12.93 -21.5 -2.523 1 98.81 448 GLY A CA 1
ATOM 3399 C C . GLY A 1 448 ? 14.375 -21.953 -2.5 1 98.81 448 GLY A C 1
ATOM 3400 O O . GLY A 1 448 ? 15.07 -21.891 -3.518 1 98.81 448 GLY A O 1
ATOM 3401 N N . VAL A 1 449 ? 14.875 -22.344 -1.388 1 98.81 449 VAL A N 1
ATOM 3402 C CA . VAL A 1 449 ? 16.219 -22.891 -1.222 1 98.81 449 VAL A CA 1
ATOM 3403 C C . VAL A 1 449 ? 16.141 -24.406 -1.082 1 98.81 449 VAL A C 1
ATOM 3405 O O . VAL A 1 449 ? 15.602 -24.922 -0.094 1 98.81 449 VAL A O 1
ATOM 3408 N N . ASN A 1 450 ? 16.625 -25.125 -2.064 1 98.31 450 ASN A N 1
ATOM 3409 C CA . ASN A 1 450 ? 16.609 -26.594 -2.096 1 98.31 450 ASN A CA 1
ATOM 3410 C C . ASN A 1 450 ? 15.18 -27.125 -2.051 1 98.31 450 ASN A C 1
ATOM 3412 O O . ASN A 1 450 ? 14.922 -28.172 -1.439 1 98.31 450 ASN A O 1
ATOM 3416 N N . VAL A 1 451 ? 14.266 -26.422 -2.547 1 97.75 451 VAL A N 1
ATOM 3417 C CA . VAL A 1 451 ? 12.867 -26.828 -2.689 1 97.75 451 VAL A CA 1
ATOM 3418 C C . VAL A 1 451 ? 12.258 -26.125 -3.906 1 97.75 451 VAL A C 1
ATOM 3420 O O . VAL A 1 451 ? 12.594 -24.984 -4.211 1 97.75 451 VAL A O 1
ATOM 3423 N N . GLY A 1 452 ? 11.414 -26.828 -4.566 1 97 452 GLY A N 1
ATOM 3424 C CA . GLY A 1 452 ? 10.867 -26.297 -5.809 1 97 452 GLY A CA 1
ATOM 3425 C C . GLY A 1 452 ? 9.438 -25.828 -5.676 1 97 452 GLY A C 1
ATOM 3426 O O . GLY A 1 452 ? 8.914 -25.156 -6.574 1 97 452 GLY A O 1
ATOM 3427 N N . SER A 1 453 ? 8.758 -26.078 -4.594 1 95.62 453 SER A N 1
ATOM 3428 C CA . SER A 1 453 ? 7.387 -25.656 -4.309 1 95.62 453 SER A CA 1
ATOM 3429 C C . SER A 1 453 ? 7.324 -24.812 -3.041 1 95.62 453 SER A C 1
ATOM 3431 O O . SER A 1 453 ? 7.621 -25.297 -1.948 1 95.62 453 SER A O 1
ATOM 3433 N N . ILE A 1 454 ? 6.832 -23.547 -3.176 1 96.25 454 ILE A N 1
ATOM 3434 C CA . ILE A 1 454 ? 6.992 -22.625 -2.045 1 96.25 454 ILE A CA 1
ATOM 3435 C C . ILE A 1 454 ? 5.625 -22.109 -1.6 1 96.25 454 ILE A C 1
ATOM 3437 O O . ILE A 1 454 ? 5.539 -21.188 -0.79 1 96.25 454 ILE A O 1
ATOM 3441 N N . SER A 1 455 ? 4.531 -22.641 -2.006 1 94.56 455 SER A N 1
ATOM 3442 C CA . SER A 1 455 ? 3.201 -22.172 -1.636 1 94.56 455 SER A CA 1
ATOM 3443 C C . SER A 1 455 ? 2.766 -22.734 -0.29 1 94.56 455 SER A C 1
ATOM 3445 O O . SER A 1 455 ? 2.865 -23.938 -0.059 1 94.56 455 SER A O 1
ATOM 3447 N N . ASP A 1 456 ? 2.406 -21.984 0.613 1 96.81 456 ASP A N 1
ATOM 3448 C CA . ASP A 1 456 ? 1.955 -22.297 1.966 1 96.81 456 ASP A CA 1
ATOM 3449 C C . ASP A 1 456 ? 1.024 -21.219 2.498 1 96.81 456 ASP A C 1
ATOM 3451 O O . ASP A 1 456 ? 1.338 -20.031 2.412 1 96.81 456 ASP A O 1
ATOM 3455 N N . PRO A 1 457 ? -0.191 -21.609 3.037 1 97.62 457 PRO A N 1
ATOM 3456 C CA . PRO A 1 457 ? -1.097 -20.578 3.559 1 97.62 457 PRO A CA 1
ATOM 3457 C C . PRO A 1 457 ? -0.464 -19.75 4.672 1 97.62 457 PRO A C 1
ATOM 3459 O O . PRO A 1 457 ? -0.854 -18.594 4.883 1 97.62 457 PRO A O 1
ATOM 3462 N N . ALA A 1 458 ? 0.543 -20.328 5.336 1 97.44 458 ALA A N 1
ATOM 3463 C CA . ALA A 1 458 ? 1.193 -19.641 6.445 1 97.44 458 ALA A CA 1
ATOM 3464 C C . ALA A 1 458 ? 2.266 -18.672 5.941 1 97.44 458 ALA A C 1
ATOM 3466 O O . ALA A 1 458 ? 2.754 -17.828 6.695 1 97.44 458 ALA A O 1
ATOM 3467 N N . ALA A 1 459 ? 2.648 -18.797 4.707 1 97.56 459 ALA A N 1
ATOM 3468 C CA . ALA A 1 459 ? 3.744 -18.016 4.152 1 97.56 459 ALA A CA 1
ATOM 3469 C C . ALA A 1 459 ? 3.213 -16.812 3.375 1 97.56 459 ALA A C 1
ATOM 3471 O O . ALA A 1 459 ? 2.205 -16.906 2.67 1 97.56 459 ALA A O 1
ATOM 3472 N N . PRO A 1 460 ? 3.883 -15.641 3.512 1 98.19 460 PRO A N 1
ATOM 3473 C CA . PRO A 1 460 ? 3.455 -14.5 2.705 1 98.19 460 PRO A CA 1
ATOM 3474 C C . PRO A 1 460 ? 3.805 -14.656 1.227 1 98.19 460 PRO A C 1
ATOM 3476 O O . PRO A 1 460 ? 4.984 -14.75 0.874 1 98.19 460 PRO A O 1
ATOM 3479 N N . PHE A 1 461 ? 2.789 -14.695 0.44 1 98.44 461 PHE A N 1
ATOM 3480 C CA . PHE A 1 461 ? 2.896 -14.859 -1.005 1 98.44 461 PHE A CA 1
ATOM 3481 C C . PHE A 1 461 ? 2.838 -13.508 -1.709 1 98.44 461 PHE A C 1
ATOM 3483 O O . PHE A 1 461 ? 1.899 -12.734 -1.506 1 98.44 461 PHE A O 1
ATOM 3490 N N . GLY A 1 462 ? 3.834 -13.148 -2.482 1 97.94 462 GLY A N 1
ATOM 3491 C CA . GLY A 1 462 ? 3.818 -11.906 -3.238 1 97.94 462 GLY A CA 1
ATOM 3492 C C . GLY A 1 462 ? 5.18 -11.523 -3.783 1 97.94 462 GLY A C 1
ATOM 3493 O O . GLY A 1 462 ? 6.188 -12.148 -3.445 1 97.94 462 GLY A O 1
ATOM 3494 N N . GLY A 1 463 ? 5.242 -10.586 -4.684 1 98 463 GLY A N 1
ATOM 3495 C CA . GLY A 1 463 ? 6.461 -10.242 -5.395 1 98 463 GLY A CA 1
ATOM 3496 C C . GLY A 1 463 ? 6.949 -8.836 -5.09 1 98 463 GLY A C 1
ATOM 3497 O O . GLY A 1 463 ? 6.441 -8.18 -4.176 1 98 463 GLY A O 1
ATOM 3498 N N . VAL A 1 464 ? 8.055 -8.492 -5.734 1 98 464 VAL A N 1
ATOM 3499 C CA . VAL A 1 464 ? 8.656 -7.164 -5.75 1 98 464 VAL A CA 1
ATOM 3500 C C . VAL A 1 464 ? 8.828 -6.691 -7.191 1 98 464 VAL A C 1
ATOM 3502 O O . VAL A 1 464 ? 8.359 -7.34 -8.125 1 98 464 VAL A O 1
ATOM 3505 N N . LYS A 1 465 ? 9.469 -5.496 -7.395 1 97.44 465 LYS A N 1
ATOM 3506 C CA . LYS A 1 465 ? 9.602 -4.906 -8.727 1 97.44 465 LYS A CA 1
ATOM 3507 C C . LYS A 1 465 ? 8.242 -4.805 -9.414 1 97.44 465 LYS A C 1
ATOM 3509 O O . LYS A 1 465 ? 7.281 -4.301 -8.836 1 97.44 465 LYS A O 1
ATOM 3514 N N . GLN A 1 466 ? 8.156 -5.176 -10.641 1 97.88 466 GLN A N 1
ATOM 3515 C CA . GLN A 1 466 ? 6.891 -5.008 -11.352 1 97.88 466 GLN A CA 1
ATOM 3516 C C . GLN A 1 466 ? 6.039 -6.27 -11.258 1 97.88 466 GLN A C 1
ATOM 3518 O O . GLN A 1 466 ? 5.109 -6.457 -12.047 1 97.88 466 GLN A O 1
ATOM 3523 N N . SER A 1 467 ? 6.379 -7.156 -10.305 1 98.44 467 SER A N 1
ATOM 3524 C CA . SER A 1 467 ? 5.484 -8.242 -9.914 1 98.44 467 SER A CA 1
ATOM 3525 C C . SER A 1 467 ? 4.441 -7.766 -8.906 1 98.44 467 SER A C 1
ATOM 3527 O O . SER A 1 467 ? 3.586 -8.539 -8.477 1 98.44 467 SER A O 1
ATOM 3529 N N . GLY A 1 468 ? 4.504 -6.48 -8.57 1 97.81 468 GLY A N 1
ATOM 3530 C CA . GLY A 1 468 ? 3.457 -5.855 -7.777 1 97.81 468 GLY A CA 1
ATOM 3531 C C . GLY A 1 468 ? 3.828 -5.699 -6.316 1 97.81 468 GLY A C 1
ATOM 3532 O O . GLY A 1 468 ? 4.996 -5.488 -5.984 1 97.81 468 GLY A O 1
ATOM 3533 N N . PHE A 1 469 ? 2.818 -5.582 -5.488 1 97.81 469 PHE A N 1
ATOM 3534 C CA . PHE A 1 469 ? 3.01 -5.387 -4.059 1 97.81 469 PHE A CA 1
ATOM 3535 C C . PHE A 1 469 ? 1.817 -5.922 -3.273 1 97.81 469 PHE A C 1
ATOM 3537 O O . PHE A 1 469 ? 0.784 -6.258 -3.857 1 97.81 469 PHE A O 1
ATOM 3544 N N . GLY A 1 470 ? 1.959 -6.023 -1.895 1 97.44 470 GLY A N 1
ATOM 3545 C CA . GLY A 1 470 ? 1.033 -6.75 -1.041 1 97.44 470 GLY A CA 1
ATOM 3546 C C . GLY A 1 470 ? 1.42 -8.203 -0.841 1 97.44 470 GLY A C 1
ATOM 3547 O O . GLY A 1 470 ? 2.275 -8.727 -1.557 1 97.44 470 GLY A O 1
ATOM 3548 N N . ARG A 1 471 ? 0.908 -8.773 0.142 1 98.44 471 ARG A N 1
ATOM 3549 C CA . ARG A 1 471 ? 1.148 -10.188 0.399 1 98.44 471 ARG A CA 1
ATOM 3550 C C . ARG A 1 471 ? -0.163 -10.938 0.615 1 98.44 471 ARG A C 1
ATOM 3552 O O . ARG A 1 471 ? -1.128 -10.375 1.133 1 98.44 471 ARG A O 1
ATOM 3559 N N . GLU A 1 472 ? -0.227 -12.047 0.18 1 98.25 472 GLU A N 1
ATOM 3560 C CA . GLU A 1 472 ? -1.344 -12.969 0.366 1 98.25 472 GLU A CA 1
ATOM 3561 C C . GLU A 1 472 ? -0.938 -14.164 1.227 1 98.25 472 GLU A C 1
ATOM 3563 O O . GLU A 1 472 ? 0.194 -14.641 1.135 1 98.25 472 GLU A O 1
ATOM 3568 N N . GLY A 1 473 ? -1.826 -14.633 2.064 1 97.69 473 GLY A N 1
ATOM 3569 C CA . GLY A 1 473 ? -1.475 -15.648 3.041 1 97.69 473 GLY A CA 1
ATOM 3570 C C . GLY A 1 473 ? -0.79 -15.086 4.27 1 97.69 473 GLY A C 1
ATOM 3571 O O . GLY A 1 473 ? -0.606 -13.867 4.383 1 97.69 473 GLY A O 1
ATOM 3572 N N . SER A 1 474 ? -0.518 -15.953 5.227 1 97.25 474 SER A N 1
ATOM 3573 C CA . SER A 1 474 ? 0.184 -15.586 6.453 1 97.25 474 SER A CA 1
ATOM 3574 C C . SER A 1 474 ? -0.579 -14.516 7.227 1 97.25 474 SER A C 1
ATOM 3576 O O . SER A 1 474 ? -1.714 -14.18 6.879 1 97.25 474 SER A O 1
ATOM 3578 N N . LYS A 1 475 ? -0.007 -14.039 8.289 1 96.5 475 LYS A N 1
ATOM 3579 C CA . LYS A 1 475 ? -0.594 -12.914 9.023 1 96.5 475 LYS A CA 1
ATOM 3580 C C . LYS A 1 475 ? -0.508 -11.625 8.211 1 96.5 475 LYS A C 1
ATOM 3582 O O . LYS A 1 475 ? -1.266 -10.688 8.461 1 96.5 475 LYS A O 1
ATOM 3587 N N . TYR A 1 476 ? 0.406 -11.602 7.215 1 97.25 476 TYR A N 1
ATOM 3588 C CA . TYR A 1 476 ? 0.549 -10.414 6.375 1 97.25 476 TYR A CA 1
ATOM 3589 C C . TYR A 1 476 ? -0.666 -10.234 5.473 1 97.25 476 TYR A C 1
ATOM 3591 O O . TYR A 1 476 ? -1.046 -9.109 5.148 1 97.25 476 TYR A O 1
ATOM 3599 N N . GLY A 1 477 ? -1.263 -11.359 5.102 1 98.19 477 GLY A N 1
ATOM 3600 C CA . GLY A 1 477 ? -2.377 -11.312 4.168 1 98.19 477 GLY A CA 1
ATOM 3601 C C . GLY A 1 477 ? -3.609 -10.641 4.738 1 98.19 477 GLY A C 1
ATOM 3602 O O . GLY A 1 477 ? -4.312 -9.914 4.027 1 98.19 477 GLY A O 1
ATOM 3603 N N . ILE A 1 478 ? -3.965 -10.867 6.004 1 98.5 478 ILE A N 1
ATOM 3604 C CA . ILE A 1 478 ? -5.16 -10.273 6.598 1 98.5 478 ILE A CA 1
ATOM 3605 C C . ILE A 1 478 ? -4.926 -8.781 6.84 1 98.5 478 ILE A C 1
ATOM 3607 O O . ILE A 1 478 ? -5.859 -7.98 6.746 1 98.5 478 ILE A O 1
ATOM 3611 N N . ASP A 1 479 ? -3.648 -8.375 7.043 1 97.88 479 ASP A N 1
ATOM 3612 C CA . ASP A 1 479 ? -3.316 -6.965 7.262 1 97.88 479 ASP A CA 1
ATOM 3613 C C . ASP A 1 479 ? -3.672 -6.121 6.039 1 97.88 479 ASP A C 1
ATOM 3615 O O . ASP A 1 479 ? -3.973 -4.934 6.168 1 97.88 479 ASP A O 1
ATOM 3619 N N . GLU A 1 480 ? -3.658 -6.746 4.852 1 98.06 480 GLU A N 1
ATOM 3620 C CA . GLU A 1 480 ? -3.961 -6.055 3.604 1 98.06 480 GLU A CA 1
ATOM 3621 C C . GLU A 1 480 ? -5.406 -5.57 3.578 1 98.06 480 GLU A C 1
ATOM 3623 O O . GLU A 1 480 ? -5.766 -4.715 2.768 1 98.06 480 GLU A O 1
ATOM 3628 N N . TYR A 1 481 ? -6.266 -6.047 4.477 1 98.81 481 TYR A N 1
ATOM 3629 C CA . TYR A 1 481 ? -7.695 -5.746 4.465 1 98.81 481 TYR A CA 1
ATOM 3630 C C . TYR A 1 481 ? -8.086 -4.926 5.688 1 98.81 481 TYR A C 1
ATOM 3632 O O . TYR A 1 481 ? -9.273 -4.801 6.004 1 98.81 481 TYR A O 1
ATOM 3640 N N . LEU A 1 482 ? -7.039 -4.426 6.387 1 98.56 482 LEU A N 1
ATOM 3641 C CA . LEU A 1 482 ? -7.227 -3.641 7.598 1 98.56 482 LEU A CA 1
ATOM 3642 C C . LEU A 1 482 ? -6.648 -2.24 7.434 1 98.56 482 LEU A C 1
ATOM 3644 O O . LEU A 1 482 ? -5.75 -2.027 6.621 1 98.56 482 LEU A O 1
ATOM 3648 N N . VAL A 1 483 ? -7.188 -1.294 8.164 1 98.25 483 VAL A N 1
ATOM 3649 C CA . VAL A 1 483 ? -6.566 0.009 8.367 1 98.25 483 VAL A CA 1
ATOM 3650 C C . VAL A 1 483 ? -6.211 0.18 9.844 1 98.25 483 VAL A C 1
ATOM 3652 O O . VAL A 1 483 ? -6.879 -0.376 10.719 1 98.25 483 VAL A O 1
ATOM 3655 N N . THR A 1 484 ? -5.141 0.886 10.094 1 98.38 484 THR A N 1
ATOM 3656 C CA . THR A 1 484 ? -4.723 1.226 11.445 1 98.38 484 THR A CA 1
ATOM 3657 C C . THR A 1 484 ? -5.277 2.586 11.859 1 98.38 484 THR A C 1
ATOM 3659 O O . THR A 1 484 ? -5.031 3.592 11.188 1 98.38 484 THR A O 1
ATOM 3662 N N . LYS A 1 485 ? -6.055 2.584 12.883 1 98.62 485 LYS A N 1
ATOM 3663 C CA . LYS A 1 485 ? -6.52 3.834 13.477 1 98.62 485 LYS A CA 1
ATOM 3664 C C . LYS A 1 485 ? -5.754 4.152 14.758 1 98.62 485 LYS A C 1
ATOM 3666 O O . LYS A 1 485 ? -5.645 3.309 15.648 1 98.62 485 LYS A O 1
ATOM 3671 N N . MET A 1 486 ? -5.18 5.316 14.789 1 98.81 486 MET A N 1
ATOM 3672 C CA . MET A 1 486 ? -4.516 5.789 16 1 98.81 486 MET A CA 1
ATOM 3673 C C . MET A 1 486 ? -5.484 6.57 16.891 1 98.81 486 MET A C 1
ATOM 3675 O O . MET A 1 486 ? -6.203 7.445 16.406 1 98.81 486 MET A O 1
ATOM 3679 N N . VAL A 1 487 ? -5.559 6.242 18.172 1 98.81 487 VAL A N 1
ATOM 3680 C CA . VAL A 1 487 ? -6.367 6.965 19.141 1 98.81 487 VAL A CA 1
ATOM 3681 C C . VAL A 1 487 ? -5.473 7.496 20.25 1 98.81 487 VAL A C 1
ATOM 3683 O O . VAL A 1 487 ? -4.832 6.723 20.969 1 98.81 487 VAL A O 1
ATOM 3686 N N . MET A 1 488 ? -5.34 8.742 20.328 1 98.69 488 MET A N 1
ATOM 3687 C CA . MET A 1 488 ? -4.645 9.406 21.422 1 98.69 488 MET A CA 1
ATOM 3688 C C . MET A 1 488 ? -5.637 9.984 22.422 1 98.69 488 MET A C 1
ATOM 3690 O O . MET A 1 488 ? -6.508 10.773 22.062 1 98.69 488 MET A O 1
ATOM 3694 N N . THR A 1 489 ? -5.535 9.625 23.672 1 98.38 489 THR A N 1
ATOM 3695 C CA . THR A 1 489 ? -6.453 10.062 24.719 1 98.38 489 THR A CA 1
ATOM 3696 C C . THR A 1 489 ? -5.73 10.922 25.75 1 98.38 489 THR A C 1
ATOM 3698 O O . THR A 1 489 ? -4.719 10.5 26.312 1 98.38 489 THR A O 1
ATOM 3701 N N . GLY A 1 490 ? -6.262 12.188 25.938 1 97.31 490 GLY A N 1
ATOM 3702 C CA . GLY A 1 490 ? -5.773 13 27.047 1 97.31 490 GLY A CA 1
ATOM 3703 C C . GLY A 1 490 ? -6.25 12.508 28.406 1 97.31 490 GLY A C 1
ATOM 3704 O O . GLY A 1 490 ? -7.43 12.195 28.578 1 97.31 490 GLY A O 1
ATOM 3705 N N . VAL A 1 491 ? -5.23 12.328 29.312 1 92.5 491 VAL A N 1
ATOM 3706 C CA . VAL A 1 491 ? -5.559 11.891 30.672 1 92.5 491 VAL A CA 1
ATOM 3707 C C . VAL A 1 491 ? -5.203 12.984 31.672 1 92.5 491 VAL A C 1
ATOM 3709 O O . VAL A 1 491 ? -4.027 13.289 31.875 1 92.5 491 VAL A O 1
ATOM 3712 N N . SER A 1 492 ? -6.191 13.828 32.031 1 78 492 SER A N 1
ATOM 3713 C CA . SER A 1 492 ? -5.988 14.953 32.938 1 78 492 SER A CA 1
ATOM 3714 C C . SER A 1 492 ? -5.648 14.484 34.344 1 78 492 SER A C 1
ATOM 3716 O O . SER A 1 492 ? -6.031 13.383 34.75 1 78 492 SER A O 1
ATOM 3718 N N . GLU A 1 493 ? -4.672 15.227 35 1 70.19 493 GLU A N 1
ATOM 3719 C CA . GLU A 1 493 ? -4.426 14.977 36.438 1 70.19 493 GLU A CA 1
ATOM 3720 C C . GLU A 1 493 ? -5.668 15.281 37.281 1 70.19 493 GLU A C 1
ATOM 3722 O O . GLU A 1 493 ? -6.43 16.203 36.938 1 70.19 493 GLU A O 1
ATOM 3727 N N . SER A 1 494 ? -6.137 14.273 38.031 1 53.94 494 SER A N 1
ATOM 3728 C CA . SER A 1 494 ? -7.188 14.562 39 1 53.94 494 SER A CA 1
ATOM 3729 C C . SER A 1 494 ? -6.789 15.711 39.938 1 53.94 494 SER A C 1
ATOM 3731 O O . SER A 1 494 ? -5.602 15.938 40.156 1 53.94 494 SER A O 1
ATOM 3733 N N . MET B 1 1 ? 23.734 40.5 -3.033 1 25.27 1 MET B N 1
ATOM 3734 C CA . MET B 1 1 ? 23.562 41.219 -1.776 1 25.27 1 MET B CA 1
ATOM 3735 C C . MET B 1 1 ? 22.547 40.5 -0.881 1 25.27 1 MET B C 1
ATOM 3737 O O . MET B 1 1 ? 21.359 40.5 -1.173 1 25.27 1 MET B O 1
ATOM 3741 N N . ILE B 1 2 ? 22.812 39.312 -0.358 1 39.06 2 ILE B N 1
ATOM 3742 C CA . ILE B 1 2 ? 22 38.594 0.625 1 39.06 2 ILE B CA 1
ATOM 3743 C C . ILE B 1 2 ? 21.469 39.562 1.67 1 39.06 2 ILE B C 1
ATOM 3745 O O . ILE B 1 2 ? 22.25 40.281 2.334 1 39.06 2 ILE B O 1
ATOM 3749 N N . SER B 1 3 ? 20.328 40.219 1.447 1 37.97 3 SER B N 1
ATOM 3750 C CA . SER B 1 3 ? 19.656 41.156 2.332 1 37.97 3 SER B CA 1
ATOM 3751 C C . SER B 1 3 ? 20 40.875 3.795 1 37.97 3 SER B C 1
ATOM 3753 O O . SER B 1 3 ? 20.375 39.75 4.148 1 3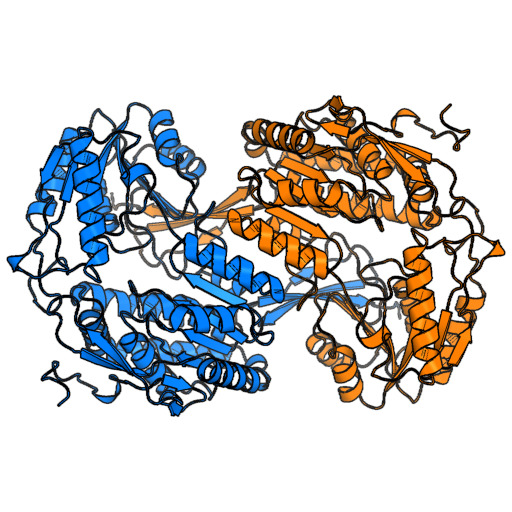7.97 3 SER B O 1
ATOM 3755 N N . LYS B 1 4 ? 20.188 41.969 4.621 1 42.06 4 LYS B N 1
ATOM 3756 C CA . LYS B 1 4 ? 20.422 42.031 6.062 1 42.06 4 LYS B CA 1
ATOM 3757 C C . LYS B 1 4 ? 19.547 41.031 6.805 1 42.06 4 LYS B C 1
ATOM 3759 O O . LYS B 1 4 ? 18.5 41.375 7.355 1 42.06 4 LYS B O 1
ATOM 3764 N N . ILE B 1 5 ? 19 39.938 6.27 1 45.78 5 ILE B N 1
ATOM 3765 C CA . ILE B 1 5 ? 18.422 38.844 7.023 1 45.78 5 ILE B CA 1
ATOM 3766 C C . ILE B 1 5 ? 19.234 38.594 8.289 1 45.78 5 ILE B C 1
ATOM 3768 O O . ILE B 1 5 ? 20.469 38.594 8.242 1 45.78 5 ILE B O 1
ATOM 3772 N N . HIS B 1 6 ? 18.625 38.656 9.453 1 55.88 6 HIS B N 1
ATOM 3773 C CA . HIS B 1 6 ? 19.141 38.438 10.797 1 55.88 6 HIS B CA 1
ATOM 3774 C C . HIS B 1 6 ? 20.219 37.375 10.82 1 55.88 6 HIS B C 1
ATOM 3776 O O . HIS B 1 6 ? 20.062 36.344 10.164 1 55.88 6 HIS B O 1
ATOM 3782 N N . PRO B 1 7 ? 21.422 37.688 11.195 1 73.81 7 PRO B N 1
ATOM 3783 C CA . PRO B 1 7 ? 22.656 36.906 11.281 1 73.81 7 PRO B CA 1
ATOM 3784 C C . PRO B 1 7 ? 22.438 35.562 11.938 1 73.81 7 PRO B C 1
ATOM 3786 O O . PRO B 1 7 ? 21.938 35.469 13.062 1 73.81 7 PRO B O 1
ATOM 3789 N N . LEU B 1 8 ? 22.156 34.531 11.078 1 92.88 8 LEU B N 1
ATOM 3790 C CA . LEU B 1 8 ? 22.281 33.188 11.633 1 92.88 8 LEU B CA 1
ATOM 3791 C C . LEU B 1 8 ? 23.578 33.062 12.438 1 92.88 8 LEU B C 1
ATOM 3793 O O . LEU B 1 8 ? 24.578 33.688 12.125 1 92.88 8 LEU B O 1
ATOM 3797 N N . HIS B 1 9 ? 23.438 32.438 13.555 1 95.56 9 HIS B N 1
ATOM 3798 C CA . HIS B 1 9 ? 24.656 32.125 14.281 1 95.56 9 HIS B CA 1
ATOM 3799 C C . HIS B 1 9 ? 25.641 31.359 13.398 1 95.56 9 HIS B C 1
ATOM 3801 O O . HIS B 1 9 ? 26.844 31.656 13.414 1 95.56 9 HIS B O 1
ATOM 3807 N N . ASP B 1 10 ? 25.125 30.453 12.633 1 96.94 10 ASP B N 1
ATOM 3808 C CA . ASP B 1 10 ? 25.891 29.703 11.641 1 96.94 10 ASP B CA 1
ATOM 3809 C C . ASP B 1 10 ? 25.422 30.016 10.227 1 96.94 10 ASP B C 1
ATOM 3811 O O . ASP B 1 10 ? 24.531 29.344 9.695 1 96.94 10 ASP B O 1
ATOM 3815 N N . PRO B 1 11 ? 26.031 30.922 9.594 1 95 11 PRO B N 1
ATOM 3816 C CA . PRO B 1 11 ? 25.562 31.375 8.281 1 95 11 PRO B CA 1
ATOM 3817 C C . PRO B 1 11 ? 25.625 30.266 7.219 1 95 11 PRO B C 1
ATOM 3819 O O . PRO B 1 11 ? 24.984 30.391 6.168 1 95 11 PRO B O 1
ATOM 3822 N N . PHE B 1 12 ? 26.375 29.156 7.477 1 95.44 12 PHE B N 1
ATOM 3823 C CA . PHE B 1 12 ? 26.547 28.094 6.5 1 95.44 12 PHE B CA 1
ATOM 3824 C C . PHE B 1 12 ? 25.297 27.203 6.438 1 95.44 12 PHE B C 1
ATOM 3826 O O . PHE B 1 12 ? 25.188 26.344 5.566 1 95.44 12 PHE B O 1
ATOM 3833 N N . LEU B 1 13 ? 24.359 27.453 7.305 1 97.94 13 LEU B N 1
ATOM 3834 C CA . LEU B 1 13 ? 23.094 26.734 7.254 1 97.94 13 LEU B CA 1
ATOM 3835 C C . LEU B 1 13 ? 22.188 27.312 6.176 1 97.94 13 LEU B C 1
ATOM 3837 O O . LEU B 1 13 ? 21.25 26.656 5.723 1 97.94 13 LEU B O 1
ATOM 3841 N N . MET B 1 14 ? 22.406 28.562 5.812 1 97.25 14 MET B N 1
ATOM 3842 C CA . MET B 1 14 ? 21.641 29.141 4.715 1 97.25 14 MET B CA 1
ATOM 3843 C C . MET B 1 14 ? 22.203 28.719 3.367 1 97.25 14 MET B C 1
ATOM 3845 O O . MET B 1 14 ? 23.062 29.406 2.803 1 97.25 14 MET B O 1
ATOM 3849 N N . ARG B 1 15 ? 21.688 27.609 2.865 1 96.94 15 ARG B N 1
ATOM 3850 C CA . ARG B 1 15 ? 22.109 27.094 1.566 1 96.94 15 ARG B CA 1
ATOM 3851 C C . ARG B 1 15 ? 21.109 27.469 0.481 1 96.94 15 ARG B C 1
ATOM 3853 O O . ARG B 1 15 ? 19.891 27.5 0.723 1 96.94 15 ARG B O 1
ATOM 3860 N N . THR B 1 16 ? 21.625 27.75 -0.711 1 97.44 16 THR B N 1
ATOM 3861 C CA . THR B 1 16 ? 20.75 28.172 -1.798 1 97.44 16 THR B CA 1
ATOM 3862 C C . THR B 1 16 ? 21.016 27.359 -3.059 1 97.44 16 THR B C 1
ATOM 3864 O O . THR B 1 16 ? 20.609 27.75 -4.156 1 97.44 16 THR B O 1
ATOM 3867 N N . ALA B 1 17 ? 21.781 26.328 -2.918 1 98.5 17 ALA B N 1
ATOM 3868 C CA . ALA B 1 17 ? 22 25.328 -3.971 1 98.5 17 ALA B CA 1
ATOM 3869 C C . ALA B 1 17 ? 21.391 23.984 -3.586 1 98.5 17 ALA B C 1
ATOM 3871 O O . ALA B 1 17 ? 21.172 23.703 -2.402 1 98.5 17 ALA B O 1
ATOM 3872 N N . CYS B 1 18 ? 21.078 23.203 -4.602 1 98.81 18 CYS B N 1
ATOM 3873 C CA . CYS B 1 18 ? 20.594 21.844 -4.34 1 98.81 18 CYS B CA 1
ATOM 3874 C C . CYS B 1 18 ? 21.719 20.938 -3.879 1 98.81 18 CYS B C 1
ATOM 3876 O O . CYS B 1 18 ? 22.891 21.203 -4.172 1 98.81 18 CYS B O 1
ATOM 3878 N N . TYR B 1 19 ? 21.391 19.938 -3.092 1 98.88 19 TYR B N 1
ATOM 3879 C CA . TYR B 1 19 ? 22.359 18.969 -2.584 1 98.88 19 TYR B CA 1
ATOM 3880 C C . TYR B 1 19 ? 22.219 17.625 -3.299 1 98.88 19 TYR B C 1
ATOM 3882 O O . TYR B 1 19 ? 21.219 16.922 -3.104 1 98.88 19 TYR B O 1
ATOM 3890 N N . VAL B 1 20 ? 23.156 17.266 -4.191 1 98.88 20 VAL B N 1
ATOM 3891 C CA . VAL B 1 20 ? 23.109 16.047 -4.988 1 98.88 20 VAL B CA 1
ATOM 3892 C C . VAL B 1 20 ? 24.484 15.359 -4.949 1 98.88 20 VAL B C 1
ATOM 3894 O O . VAL B 1 20 ? 25.5 15.977 -5.254 1 98.88 20 VAL B O 1
ATOM 3897 N N . ASN B 1 21 ? 24.5 14.148 -4.52 1 98.75 21 ASN B N 1
ATOM 3898 C CA . ASN B 1 21 ? 25.703 13.32 -4.5 1 98.75 21 ASN B CA 1
ATOM 3899 C C . ASN B 1 21 ? 26.797 13.961 -3.656 1 98.75 21 ASN B C 1
ATOM 3901 O O . ASN B 1 21 ? 27.969 13.93 -4.035 1 98.75 21 ASN B O 1
ATOM 3905 N N . GLY B 1 22 ? 26.375 14.602 -2.594 1 98.5 22 GLY B N 1
ATOM 3906 C CA . GLY B 1 22 ? 27.344 15.172 -1.663 1 98.5 22 GLY B CA 1
ATOM 3907 C C . GLY B 1 22 ? 27.844 16.531 -2.082 1 98.5 22 GLY B C 1
ATOM 3908 O O . GLY B 1 22 ? 28.703 17.125 -1.418 1 98.5 22 GLY B O 1
ATOM 3909 N N . ASP B 1 23 ? 27.281 17.078 -3.131 1 98.56 23 ASP B N 1
ATOM 3910 C CA . ASP B 1 23 ? 27.734 18.375 -3.643 1 98.56 23 ASP B CA 1
ATOM 3911 C C . ASP B 1 23 ? 26.578 19.375 -3.701 1 98.56 23 ASP B C 1
ATOM 3913 O O . ASP B 1 23 ? 25.406 18.969 -3.836 1 98.56 23 ASP B O 1
ATOM 3917 N N . TRP B 1 24 ? 26.891 20.594 -3.521 1 98.62 24 TRP B N 1
ATOM 3918 C CA . TRP B 1 24 ? 25.938 21.688 -3.738 1 98.62 24 TRP B CA 1
ATOM 3919 C C . TRP B 1 24 ? 25.922 22.109 -5.203 1 98.62 24 TRP B C 1
ATOM 3921 O O . TRP B 1 24 ? 26.938 22.547 -5.742 1 98.62 24 TRP B O 1
ATOM 3931 N N . VAL B 1 25 ? 24.734 21.969 -5.887 1 98.56 25 VAL B N 1
ATOM 3932 C CA . VAL B 1 25 ? 24.734 22.078 -7.34 1 98.56 25 VAL B CA 1
ATOM 3933 C C . VAL B 1 25 ? 23.625 23.031 -7.781 1 98.56 25 VAL B C 1
ATOM 3935 O O . VAL B 1 25 ? 22.547 23.062 -7.195 1 98.56 25 VAL B O 1
ATOM 3938 N N . ALA B 1 26 ? 23.859 23.812 -8.805 1 98.38 26 ALA B N 1
ATOM 3939 C CA . ALA B 1 26 ? 22.859 24.641 -9.484 1 98.38 26 ALA B CA 1
ATOM 3940 C C . ALA B 1 26 ? 22.062 23.828 -10.492 1 98.38 26 ALA B C 1
ATOM 3942 O O . ALA B 1 26 ? 22.391 22.672 -10.766 1 98.38 26 ALA B O 1
ATOM 3943 N N . ALA B 1 27 ? 21.016 24.391 -10.977 1 98.56 27 ALA B N 1
ATOM 3944 C CA . ALA B 1 27 ? 20.312 23.766 -12.102 1 98.56 27 ALA B CA 1
ATOM 3945 C C . ALA B 1 27 ? 21.172 23.781 -13.352 1 98.56 27 ALA B C 1
ATOM 3947 O O . ALA B 1 27 ? 21.922 24.734 -13.602 1 98.56 27 ALA B O 1
ATOM 3948 N N . GLY B 1 28 ? 21.078 22.719 -14.094 1 98 28 GLY B N 1
ATOM 3949 C CA . GLY B 1 28 ? 21.812 22.719 -15.359 1 98 28 GLY B CA 1
ATOM 3950 C C . GLY B 1 28 ? 21.484 23.906 -16.234 1 98 28 GLY B C 1
ATOM 3951 O O . GLY B 1 28 ? 22.359 24.438 -16.922 1 98 28 GLY B O 1
ATOM 3952 N N . SER B 1 29 ? 20.281 24.391 -16.188 1 97.56 29 SER B N 1
ATOM 3953 C CA . SER B 1 29 ? 19.812 25.531 -16.984 1 97.56 29 SER B CA 1
ATOM 3954 C C . SER B 1 29 ? 20.266 26.844 -16.359 1 97.56 29 SER B C 1
ATOM 3956 O O . SER B 1 29 ? 20.141 27.906 -16.984 1 97.56 29 SER B O 1
ATOM 3958 N N . SER B 1 30 ? 20.656 26.906 -15.109 1 97.62 30 SER B N 1
ATOM 3959 C CA . SER B 1 30 ? 21.047 28.062 -14.312 1 97.62 30 SER B CA 1
ATOM 3960 C C . SER B 1 30 ? 19.828 28.844 -13.852 1 97.62 30 SER B C 1
ATOM 3962 O O . SER B 1 30 ? 19.969 29.906 -13.234 1 97.62 30 SER B O 1
ATOM 3964 N N . LYS B 1 31 ? 18.688 28.312 -14.164 1 98.19 31 LYS B N 1
ATOM 3965 C CA . LYS B 1 31 ? 17.469 29 -13.742 1 98.19 31 LYS B CA 1
ATOM 3966 C C . LYS B 1 31 ? 17.266 28.891 -12.234 1 98.19 31 LYS B C 1
ATOM 3968 O O . LYS B 1 31 ? 17.641 27.891 -11.625 1 98.19 31 LYS B O 1
ATOM 3973 N N . LYS B 1 32 ? 16.703 29.922 -11.609 1 98.31 32 LYS B N 1
ATOM 3974 C CA . LYS B 1 32 ? 16.375 30 -10.195 1 98.31 32 LYS B CA 1
ATOM 3975 C C . LYS B 1 32 ? 14.961 30.531 -9.984 1 98.31 32 LYS B C 1
ATOM 3977 O O . LYS B 1 32 ? 14.344 31.047 -10.914 1 98.31 32 LYS B O 1
ATOM 3982 N N . PHE B 1 33 ? 14.367 30.312 -8.891 1 98.38 33 PHE B N 1
ATOM 3983 C CA . PHE B 1 33 ? 13.117 30.922 -8.477 1 98.38 33 PHE B CA 1
ATOM 3984 C C . PHE B 1 33 ? 13.258 31.578 -7.113 1 98.38 33 PHE B C 1
ATOM 3986 O O . PHE B 1 33 ? 14.172 31.25 -6.352 1 98.38 33 PHE B O 1
ATOM 3993 N N . SER B 1 34 ? 12.43 32.531 -6.828 1 97.81 34 SER B N 1
ATOM 3994 C CA . SER B 1 34 ? 12.531 33.344 -5.617 1 97.81 34 SER B CA 1
ATOM 3995 C C . SER B 1 34 ? 11.742 32.719 -4.469 1 97.81 34 SER B C 1
ATOM 3997 O O . SER B 1 34 ? 10.648 32.156 -4.672 1 97.81 34 SER B O 1
ATOM 3999 N N . VAL B 1 35 ? 12.32 32.75 -3.299 1 97.75 35 VAL B N 1
ATOM 4000 C CA . VAL B 1 35 ? 11.664 32.438 -2.033 1 97.75 35 VAL B CA 1
ATOM 4001 C C . VAL B 1 35 ? 11.406 33.719 -1.262 1 97.75 35 VAL B C 1
ATOM 4003 O O . VAL B 1 35 ? 12.352 34.469 -0.948 1 97.75 35 VAL B O 1
ATOM 4006 N N . GLU B 1 36 ? 10.172 33.969 -1.008 1 97.12 36 GLU B N 1
ATOM 4007 C CA . GLU B 1 36 ? 9.797 35.219 -0.357 1 97.12 36 GLU B CA 1
ATOM 4008 C C . GLU B 1 36 ? 9.25 34.969 1.045 1 97.12 36 GLU B C 1
ATOM 4010 O O . GLU B 1 36 ? 8.664 33.938 1.312 1 97.12 36 GLU B O 1
ATOM 4015 N N . ASN B 1 37 ? 9.508 35.938 1.939 1 97.75 37 ASN B N 1
ATOM 4016 C CA . ASN B 1 37 ? 8.883 35.938 3.258 1 97.75 37 ASN B CA 1
ATOM 4017 C C . ASN B 1 37 ? 7.391 36.219 3.174 1 97.75 37 ASN B C 1
ATOM 4019 O O . ASN B 1 37 ? 6.984 37.312 2.77 1 97.75 37 ASN B O 1
ATOM 4023 N N . PRO B 1 38 ? 6.555 35.25 3.621 1 98 38 PRO B N 1
ATOM 4024 C CA . PRO B 1 38 ? 5.113 35.469 3.457 1 98 38 PRO B CA 1
ATOM 4025 C C . PRO B 1 38 ? 4.586 36.656 4.242 1 98 38 PRO B C 1
ATOM 4027 O O . PRO B 1 38 ? 3.527 37.188 3.916 1 98 38 PRO B O 1
ATOM 4030 N N . SER B 1 39 ? 5.281 37.094 5.289 1 97.31 39 SER B N 1
ATOM 4031 C CA . SER B 1 39 ? 4.855 38.219 6.117 1 97.31 39 SER B CA 1
ATOM 4032 C C . SER B 1 39 ? 5.125 39.562 5.426 1 97.31 39 SER B C 1
ATOM 4034 O O . SER B 1 39 ? 4.281 40.438 5.449 1 97.31 39 SER B O 1
ATOM 4036 N N . THR B 1 40 ? 6.332 39.656 4.766 1 96.25 40 THR B N 1
ATOM 4037 C CA . THR B 1 40 ? 6.781 40.969 4.297 1 96.25 40 THR B CA 1
ATOM 4038 C C . THR B 1 40 ? 6.852 41 2.773 1 96.25 40 THR B C 1
ATOM 4040 O O . THR B 1 40 ? 6.961 42.062 2.176 1 96.25 40 THR B O 1
ATOM 4043 N N . LEU B 1 41 ? 6.895 39.844 2.127 1 96.94 41 LEU B N 1
ATOM 4044 C CA . LEU B 1 41 ? 7.047 39.656 0.689 1 96.94 41 LEU B CA 1
ATOM 4045 C C . LEU B 1 41 ? 8.461 40 0.244 1 96.94 41 LEU B C 1
ATOM 4047 O O . LEU B 1 41 ? 8.75 40.031 -0.955 1 96.94 41 LEU B O 1
ATOM 4051 N N . ALA B 1 42 ? 9.281 40.188 1.22 1 96.69 42 ALA B N 1
ATOM 4052 C CA . ALA B 1 42 ? 10.688 40.438 0.91 1 96.69 42 ALA B CA 1
ATOM 4053 C C . ALA B 1 42 ? 11.367 39.156 0.403 1 96.69 42 ALA B C 1
ATOM 4055 O O . ALA B 1 42 ? 11.062 38.062 0.859 1 96.69 42 ALA B O 1
ATOM 4056 N N . LEU B 1 43 ? 12.289 39.344 -0.525 1 97.5 43 LEU B N 1
ATOM 4057 C CA . LEU B 1 43 ? 13.102 38.25 -1.018 1 97.5 43 LEU B CA 1
ATOM 4058 C C . LEU B 1 43 ? 13.984 37.688 0.09 1 97.5 43 LEU B C 1
ATOM 4060 O O . LEU B 1 43 ? 14.734 38.438 0.726 1 97.5 43 LEU B O 1
ATOM 4064 N N . VAL B 1 44 ? 13.875 36.438 0.369 1 97.19 44 VAL B N 1
ATOM 4065 C CA . VAL B 1 44 ? 14.727 35.75 1.349 1 97.19 44 VAL B CA 1
ATOM 4066 C C . VAL B 1 44 ? 15.961 35.188 0.656 1 97.19 44 VAL B C 1
ATOM 4068 O O . VAL B 1 44 ? 17.094 35.375 1.112 1 97.19 44 VAL B O 1
ATOM 4071 N N . ALA B 1 45 ? 15.703 34.406 -0.421 1 97.44 45 ALA B N 1
ATOM 4072 C CA . ALA B 1 45 ? 16.766 33.781 -1.208 1 97.44 45 ALA B CA 1
ATOM 4073 C C . ALA B 1 45 ? 16.234 33.344 -2.572 1 97.44 45 ALA B C 1
ATOM 4075 O O . ALA B 1 45 ? 15.062 33.531 -2.883 1 97.44 45 ALA B O 1
ATOM 4076 N N . GLN B 1 46 ? 17.156 32.906 -3.395 1 98.12 46 GLN B N 1
ATOM 4077 C CA . GLN B 1 46 ? 16.812 32.25 -4.641 1 98.12 46 GLN B CA 1
ATOM 4078 C C . GLN B 1 46 ? 17.375 30.812 -4.656 1 98.12 46 GLN B C 1
ATOM 4080 O O . GLN B 1 46 ? 18.469 30.562 -4.168 1 98.12 46 GLN B O 1
ATOM 4085 N N . CYS B 1 47 ? 16.609 29.891 -5.148 1 98.38 47 CYS B N 1
ATOM 4086 C CA . CYS B 1 47 ? 17.016 28.484 -5.199 1 98.38 47 CYS B CA 1
ATOM 4087 C C . CYS B 1 47 ? 17 27.969 -6.629 1 98.38 47 CYS B C 1
ATOM 4089 O O . CYS B 1 47 ? 16.297 28.5 -7.484 1 98.38 47 CYS B O 1
ATOM 4091 N N . PRO B 1 48 ? 17.797 26.906 -6.922 1 98.75 48 PRO B N 1
ATOM 4092 C CA . PRO B 1 48 ? 17.812 26.344 -8.273 1 98.75 48 PRO B CA 1
ATOM 4093 C C . PRO B 1 48 ? 16.453 25.812 -8.711 1 98.75 48 PRO B C 1
ATOM 4095 O O . PRO B 1 48 ? 15.727 25.219 -7.906 1 98.75 48 PRO B O 1
ATOM 4098 N N . ASP B 1 49 ? 16.078 26.047 -9.945 1 98.81 49 ASP B N 1
ATOM 4099 C CA . ASP B 1 49 ? 14.875 25.5 -10.547 1 98.81 49 ASP B CA 1
ATOM 4100 C C . ASP B 1 49 ? 15.18 24.25 -11.367 1 98.81 49 ASP B C 1
ATOM 4102 O O . ASP B 1 49 ? 15.359 24.328 -12.586 1 98.81 49 ASP B O 1
ATOM 4106 N N . PHE B 1 50 ? 15.25 23.094 -10.695 1 98.75 50 PHE B N 1
ATOM 4107 C CA . PHE B 1 50 ? 15.586 21.812 -11.312 1 98.75 50 PHE B CA 1
ATOM 4108 C C . PHE B 1 50 ? 14.523 21.406 -12.328 1 98.75 50 PHE B C 1
ATOM 4110 O O . PHE B 1 50 ? 13.336 21.688 -12.141 1 98.75 50 PHE B O 1
ATOM 4117 N N . ASP B 1 51 ? 14.953 20.797 -13.406 1 98.31 51 ASP B N 1
ATOM 4118 C CA . ASP B 1 51 ? 14.062 20.219 -14.414 1 98.31 51 ASP B CA 1
ATOM 4119 C C . ASP B 1 51 ? 14.203 18.703 -14.453 1 98.31 51 ASP B C 1
ATOM 4121 O O . ASP B 1 51 ? 14.68 18.094 -13.5 1 98.31 51 ASP B O 1
ATOM 4125 N N . VAL B 1 52 ? 13.719 18.062 -15.5 1 98.56 52 VAL B N 1
ATOM 4126 C CA . VAL B 1 52 ? 13.68 16.609 -15.648 1 98.56 52 VAL B CA 1
ATOM 4127 C C . VAL B 1 52 ? 15.102 16.047 -15.625 1 98.56 52 VAL B C 1
ATOM 4129 O O . VAL B 1 52 ? 15.383 15.094 -14.898 1 98.56 52 VAL B O 1
ATOM 4132 N N . GLU B 1 53 ? 15.992 16.656 -16.359 1 98.62 53 GLU B N 1
ATOM 4133 C CA . GLU B 1 53 ? 17.359 16.172 -16.469 1 98.62 53 GLU B CA 1
ATOM 4134 C C . GLU B 1 53 ? 18.078 16.25 -15.133 1 98.62 53 GLU B C 1
ATOM 4136 O O . GLU B 1 53 ? 18.797 15.32 -14.75 1 98.62 53 GLU B O 1
ATOM 4141 N N . ASP B 1 54 ? 17.891 17.422 -14.484 1 98.81 54 ASP B N 1
ATOM 4142 C CA . ASP B 1 54 ? 18.484 17.594 -13.156 1 98.81 54 ASP B CA 1
ATOM 4143 C C . ASP B 1 54 ? 17.969 16.516 -12.195 1 98.81 54 ASP B C 1
ATOM 4145 O O . ASP B 1 54 ? 18.75 15.961 -11.406 1 98.81 54 ASP B O 1
ATOM 4149 N N . THR B 1 55 ? 16.703 16.266 -12.258 1 98.88 55 THR B N 1
ATOM 4150 C CA . THR B 1 55 ? 16.062 15.297 -11.383 1 98.88 55 THR B CA 1
ATOM 4151 C C . THR B 1 55 ? 16.594 13.891 -11.664 1 98.88 55 THR B C 1
ATOM 4153 O O . THR B 1 55 ? 16.891 13.133 -10.734 1 98.88 55 THR B O 1
ATOM 4156 N N . GLU B 1 56 ? 16.75 13.523 -12.906 1 98.88 56 GLU B N 1
ATOM 4157 C CA . GLU B 1 56 ? 17.281 12.219 -13.289 1 98.88 56 GLU B CA 1
ATOM 4158 C C . GLU B 1 56 ? 18.703 12.031 -12.781 1 98.88 56 GLU B C 1
ATOM 4160 O O . GLU B 1 56 ? 19.078 10.93 -12.375 1 98.88 56 GLU B O 1
ATOM 4165 N N . ALA B 1 57 ? 19.453 13.117 -12.812 1 98.88 57 ALA B N 1
ATOM 4166 C CA . ALA B 1 57 ? 20.812 13.047 -12.289 1 98.88 57 ALA B CA 1
ATOM 4167 C C . ALA B 1 57 ? 20.812 12.742 -10.797 1 98.88 57 ALA B C 1
ATOM 4169 O O . ALA B 1 57 ? 21.641 11.969 -10.312 1 98.88 57 ALA B O 1
ATOM 4170 N N . ALA B 1 58 ? 19.906 13.367 -10.07 1 98.94 58 ALA B N 1
ATOM 4171 C CA . ALA B 1 58 ? 19.766 13.094 -8.641 1 98.94 58 ALA B CA 1
ATOM 4172 C C . ALA B 1 58 ? 19.344 11.656 -8.398 1 98.94 58 ALA B C 1
ATOM 4174 O O . ALA B 1 58 ? 19.844 11.008 -7.473 1 98.94 58 ALA B O 1
ATOM 4175 N N . ILE B 1 59 ? 18.422 11.125 -9.211 1 98.94 59 ILE B N 1
ATOM 4176 C CA . ILE B 1 59 ? 17.969 9.75 -9.102 1 98.94 59 ILE B CA 1
ATOM 4177 C C . ILE B 1 59 ? 19.125 8.789 -9.336 1 98.94 59 ILE B C 1
ATOM 4179 O O . ILE B 1 59 ? 19.297 7.82 -8.602 1 98.94 59 ILE B O 1
ATOM 4183 N N . GLU B 1 60 ? 19.906 9.062 -10.336 1 98.88 60 GLU B N 1
ATOM 4184 C CA . GLU B 1 60 ? 21.062 8.219 -10.633 1 98.88 60 GLU B CA 1
ATOM 4185 C C . GLU B 1 60 ? 22.062 8.219 -9.484 1 98.88 60 GLU B C 1
ATOM 4187 O O . GLU B 1 60 ? 22.641 7.18 -9.156 1 98.88 60 GLU B O 1
ATOM 4192 N N . ALA B 1 61 ? 22.281 9.398 -8.898 1 98.94 61 ALA B N 1
ATOM 4193 C CA . ALA B 1 61 ? 23.156 9.492 -7.734 1 98.94 61 ALA B CA 1
ATOM 4194 C C . ALA B 1 61 ? 22.641 8.609 -6.598 1 98.94 61 ALA B C 1
ATOM 4196 O O . ALA B 1 61 ? 23.422 7.887 -5.973 1 98.94 61 ALA B O 1
ATOM 4197 N N . ALA B 1 62 ? 21.375 8.672 -6.312 1 98.94 62 ALA B N 1
ATOM 4198 C CA . ALA B 1 62 ? 20.766 7.855 -5.273 1 98.94 62 ALA B CA 1
ATOM 4199 C C . ALA B 1 62 ? 20.906 6.371 -5.59 1 98.94 62 ALA B C 1
ATOM 4201 O O . ALA B 1 62 ? 21.156 5.559 -4.695 1 98.94 62 ALA B O 1
ATOM 4202 N N . HIS B 1 63 ? 20.703 6.031 -6.852 1 98.88 63 HIS B N 1
ATOM 4203 C CA . HIS B 1 63 ? 20.797 4.648 -7.309 1 98.88 63 HIS B CA 1
ATOM 4204 C C . HIS B 1 63 ? 22.188 4.086 -7.074 1 98.88 63 HIS B C 1
ATOM 4206 O O . HIS B 1 63 ? 22.344 2.967 -6.574 1 98.88 63 HIS B O 1
ATOM 4212 N N . GLN B 1 64 ? 23.203 4.848 -7.453 1 98.75 64 GLN B N 1
ATOM 4213 C CA . GLN B 1 64 ? 24.578 4.418 -7.27 1 98.75 64 GLN B CA 1
ATOM 4214 C C . GLN B 1 64 ? 24.906 4.238 -5.789 1 98.75 64 GLN B C 1
ATOM 4216 O O . GLN B 1 64 ? 25.562 3.266 -5.406 1 98.75 64 GLN B O 1
ATOM 4221 N N . ALA B 1 65 ? 24.391 5.121 -4.977 1 98.94 65 ALA B N 1
ATOM 4222 C CA . ALA B 1 65 ? 24.656 5.066 -3.539 1 98.94 65 ALA B CA 1
ATOM 4223 C C . ALA B 1 65 ? 23.938 3.883 -2.9 1 98.94 65 ALA B C 1
ATOM 4225 O O . ALA B 1 65 ? 24.422 3.309 -1.921 1 98.94 65 ALA B O 1
ATOM 4226 N N . PHE B 1 66 ? 22.844 3.486 -3.457 1 98.81 66 PHE B N 1
ATOM 4227 C CA . PHE B 1 66 ? 22.031 2.424 -2.891 1 98.81 66 PHE B CA 1
ATOM 4228 C C . PHE B 1 66 ? 22.797 1.107 -2.848 1 98.81 66 PHE B C 1
ATOM 4230 O O . PHE B 1 66 ? 22.625 0.317 -1.917 1 98.81 66 PHE B O 1
ATOM 4237 N N . ALA B 1 67 ? 23.656 0.875 -3.826 1 97.44 67 ALA B N 1
ATOM 4238 C CA . ALA B 1 67 ? 24.391 -0.387 -3.963 1 97.44 67 ALA B CA 1
ATOM 4239 C C . ALA B 1 67 ? 25.156 -0.718 -2.688 1 97.44 67 ALA B C 1
ATOM 4241 O O . ALA B 1 67 ? 25.156 -1.864 -2.232 1 97.44 67 ALA B O 1
ATOM 4242 N N . SER B 1 68 ? 25.75 0.28 -2.113 1 97.94 68 SER B N 1
ATOM 4243 C CA . SER B 1 68 ? 26.531 0.058 -0.903 1 97.94 68 SER B CA 1
ATOM 4244 C C . SER B 1 68 ? 25.719 0.367 0.349 1 97.94 68 SER B C 1
ATOM 4246 O O . SER B 1 68 ? 25.859 -0.307 1.371 1 97.94 68 SER B O 1
ATOM 4248 N N . TYR B 1 69 ? 24.844 1.346 0.324 1 98.75 69 TYR B N 1
ATOM 4249 C CA . TYR B 1 69 ? 24.109 1.792 1.507 1 98.75 69 TYR B CA 1
ATOM 4250 C C . TYR B 1 69 ? 23.188 0.695 2.027 1 98.75 69 TYR B C 1
ATOM 4252 O O . TYR B 1 69 ? 23.016 0.544 3.238 1 98.75 69 TYR B O 1
ATOM 4260 N N . ARG B 1 70 ? 22.594 -0.068 1.146 1 98.12 70 ARG B N 1
ATOM 4261 C CA . ARG B 1 70 ? 21.672 -1.13 1.539 1 98.12 70 ARG B CA 1
ATOM 4262 C C . ARG B 1 70 ? 22.375 -2.18 2.391 1 98.12 70 ARG B C 1
ATOM 4264 O O . ARG B 1 70 ? 21.734 -2.93 3.123 1 98.12 70 ARG B O 1
ATOM 4271 N N . LYS B 1 71 ? 23.688 -2.232 2.305 1 97.19 71 LYS B N 1
ATOM 4272 C CA . LYS B 1 71 ? 24.469 -3.236 3.018 1 97.19 71 LYS B CA 1
ATOM 4273 C C . LYS B 1 71 ? 25.047 -2.666 4.312 1 97.19 71 LYS B C 1
ATOM 4275 O O . LYS B 1 71 ? 25.688 -3.387 5.086 1 97.19 71 LYS B O 1
ATOM 4280 N N . THR B 1 72 ? 24.844 -1.371 4.535 1 98.31 72 THR B N 1
ATOM 4281 C CA . THR B 1 72 ? 25.328 -0.735 5.75 1 98.31 72 THR B CA 1
ATOM 4282 C C . THR B 1 72 ? 24.641 -1.314 6.98 1 98.31 72 THR B C 1
ATOM 4284 O O . THR B 1 72 ? 23.422 -1.461 7.004 1 98.31 72 THR B O 1
ATOM 4287 N N . PRO B 1 73 ? 25.438 -1.663 8.031 1 98.19 73 PRO B N 1
ATOM 4288 C CA . PRO B 1 73 ? 24.812 -2.188 9.242 1 98.19 73 PRO B CA 1
ATOM 4289 C C . PRO B 1 73 ? 23.781 -1.228 9.836 1 98.19 73 PRO B C 1
ATOM 4291 O O . PRO B 1 73 ? 23.984 -0.01 9.812 1 98.19 73 PRO B O 1
ATOM 4294 N N . ALA B 1 74 ? 22.781 -1.756 10.43 1 98.38 74 ALA B N 1
ATOM 4295 C CA . ALA B 1 74 ? 21.672 -0.971 10.984 1 98.38 74 ALA B CA 1
ATOM 4296 C C . ALA B 1 74 ? 22.188 0.022 12.031 1 98.38 74 ALA B C 1
ATOM 4298 O O . ALA B 1 74 ? 21.719 1.163 12.086 1 98.38 74 ALA B O 1
ATOM 4299 N N . ARG B 1 75 ? 23.125 -0.425 12.844 1 98.62 75 ARG B N 1
ATOM 4300 C CA . ARG B 1 75 ? 23.641 0.427 13.906 1 98.62 75 ARG B CA 1
ATOM 4301 C C . ARG B 1 75 ? 24.406 1.617 13.336 1 98.62 75 ARG B C 1
ATOM 4303 O O . ARG B 1 75 ? 24.375 2.713 13.906 1 98.62 75 ARG B O 1
ATOM 4310 N N . THR B 1 76 ? 25.078 1.471 12.18 1 98.81 76 THR B N 1
ATOM 4311 C CA . THR B 1 76 ? 25.75 2.576 11.516 1 98.81 76 THR B CA 1
ATOM 4312 C C . THR B 1 76 ? 24.75 3.598 10.992 1 98.81 76 THR B C 1
ATOM 4314 O O . THR B 1 76 ? 24.906 4.801 11.203 1 98.81 76 THR B O 1
ATOM 4317 N N . ARG B 1 77 ? 23.672 3.137 10.383 1 98.81 77 ARG B N 1
ATOM 4318 C CA . ARG B 1 77 ? 22.625 4.035 9.93 1 98.81 77 ARG B CA 1
ATOM 4319 C C . ARG B 1 77 ? 21.984 4.766 11.102 1 98.81 77 ARG B C 1
ATOM 4321 O O . ARG B 1 77 ? 21.719 5.965 11.023 1 98.81 77 ARG B O 1
ATOM 4328 N N . ALA B 1 78 ? 21.812 4.02 12.211 1 98.88 78 ALA B N 1
ATOM 4329 C CA . ALA B 1 78 ? 21.234 4.586 13.438 1 98.88 78 ALA B CA 1
ATOM 4330 C C . ALA B 1 78 ? 22.094 5.734 13.953 1 98.88 78 ALA B C 1
ATOM 4332 O O . ALA B 1 78 ? 21.578 6.781 14.344 1 98.88 78 ALA B O 1
ATOM 4333 N N . ARG B 1 79 ? 23.375 5.559 13.969 1 98.88 79 ARG B N 1
ATOM 4334 C CA . ARG B 1 79 ? 24.297 6.57 14.492 1 98.88 79 ARG B CA 1
ATOM 4335 C C . ARG B 1 79 ? 24.281 7.824 13.625 1 98.88 79 ARG B C 1
ATOM 4337 O O . ARG B 1 79 ? 24.344 8.945 14.141 1 98.88 79 ARG B O 1
ATOM 4344 N N . TRP B 1 80 ? 24.219 7.645 12.297 1 98.88 80 TRP B N 1
ATOM 4345 C CA . TRP B 1 80 ? 24.125 8.797 11.398 1 98.88 80 TRP B CA 1
ATOM 4346 C C . TRP B 1 80 ? 22.844 9.586 11.648 1 98.88 80 TRP B C 1
ATOM 4348 O O . TRP B 1 80 ? 22.875 10.82 11.719 1 98.88 80 TRP B O 1
ATOM 4358 N N . LEU B 1 81 ? 21.719 8.906 11.828 1 98.94 81 LEU B N 1
ATOM 4359 C CA . LEU B 1 81 ? 20.438 9.57 12.078 1 98.94 81 LEU B CA 1
ATOM 4360 C C . LEU B 1 81 ? 20.453 10.289 13.422 1 98.94 81 LEU B C 1
ATOM 4362 O O . LEU B 1 81 ? 19.953 11.406 13.531 1 98.94 81 LEU B O 1
ATOM 4366 N N . ARG B 1 82 ? 21.031 9.648 14.422 1 98.88 82 ARG B N 1
ATOM 4367 C CA . ARG B 1 82 ? 21.125 10.25 15.742 1 98.88 82 ARG B CA 1
ATOM 4368 C C . ARG B 1 82 ? 21.984 11.516 15.711 1 98.88 82 ARG B C 1
ATOM 4370 O O . ARG B 1 82 ? 21.594 12.547 16.266 1 98.88 82 ARG B O 1
ATOM 4377 N N . ARG B 1 83 ? 23.094 11.438 15.047 1 98.94 83 ARG B N 1
ATOM 4378 C CA . ARG B 1 83 ? 23.969 12.602 14.922 1 98.94 83 ARG B CA 1
ATOM 4379 C C . ARG B 1 83 ? 23.25 13.734 14.188 1 98.94 83 ARG B C 1
ATOM 4381 O O . ARG B 1 83 ? 23.391 14.898 14.57 1 98.94 83 ARG B O 1
ATOM 4388 N N . TRP B 1 84 ? 22.562 13.383 13.117 1 98.94 84 TRP B N 1
ATOM 4389 C CA . TRP B 1 84 ? 21.766 14.367 12.383 1 98.94 84 TRP B CA 1
ATOM 4390 C C . TRP B 1 84 ? 20.75 15.039 13.289 1 98.94 84 TRP B C 1
ATOM 4392 O O . TRP B 1 84 ? 20.594 16.266 13.266 1 98.94 84 TRP B O 1
ATOM 4402 N N . SER B 1 85 ? 20.062 14.273 14.148 1 98.94 85 SER B N 1
ATOM 4403 C CA . SER B 1 85 ? 19.125 14.797 15.125 1 98.94 85 SER B CA 1
ATOM 4404 C C . SER B 1 85 ? 19.797 15.75 16.094 1 98.94 85 SER B C 1
ATOM 4406 O O . SER B 1 85 ? 19.297 16.844 16.359 1 98.94 85 SER B O 1
ATOM 4408 N N . GLU B 1 86 ? 20.938 15.383 16.594 1 98.88 86 GLU B N 1
ATOM 4409 C CA . GLU B 1 86 ? 21.688 16.203 17.531 1 98.88 86 GLU B CA 1
ATOM 4410 C C . GLU B 1 86 ? 22.125 17.516 16.906 1 98.88 86 GLU B C 1
ATOM 4412 O O . GLU B 1 86 ? 22.047 18.578 17.531 1 98.88 86 GLU B O 1
ATOM 4417 N N . LEU B 1 87 ? 22.547 17.406 15.68 1 98.94 87 LEU B N 1
ATOM 4418 C CA . LEU B 1 87 ? 22.969 18.609 14.969 1 98.94 87 LEU B CA 1
ATOM 4419 C C . LEU B 1 87 ? 21.812 19.578 14.773 1 98.94 87 LEU B C 1
ATOM 4421 O O . LEU B 1 87 ? 21.984 20.797 14.828 1 98.94 87 LEU B O 1
ATOM 4425 N N . MET B 1 88 ? 20.656 19.062 14.555 1 98.94 88 MET B N 1
ATOM 4426 C CA . MET B 1 88 ? 19.469 19.906 14.445 1 98.94 88 MET B CA 1
ATOM 4427 C C . MET B 1 88 ? 19.203 20.656 15.758 1 98.94 88 MET B C 1
ATOM 4429 O O . MET B 1 88 ? 18.969 21.859 15.758 1 98.94 88 MET B O 1
ATOM 4433 N N . ILE B 1 89 ? 19.312 19.891 16.844 1 98.81 89 ILE B N 1
ATOM 4434 C CA . ILE B 1 89 ? 19.062 20.469 18.156 1 98.81 89 ILE B CA 1
ATOM 4435 C C . ILE B 1 89 ? 20.109 21.531 18.469 1 98.81 89 ILE B C 1
ATOM 4437 O O . ILE B 1 89 ? 19.797 22.594 19.016 1 98.81 89 ILE B O 1
ATOM 4441 N N . GLU B 1 90 ? 21.312 21.281 18.062 1 98.69 90 GLU B N 1
ATOM 4442 C CA . GLU B 1 90 ? 22.406 22.219 18.281 1 98.69 90 GLU B CA 1
ATOM 4443 C C . GLU B 1 90 ? 22.188 23.516 17.484 1 98.69 90 GLU B C 1
ATOM 4445 O O . GLU B 1 90 ? 22.75 24.562 17.812 1 98.69 90 GLU B O 1
ATOM 4450 N N . ASN B 1 91 ? 21.391 23.422 16.484 1 98.69 91 ASN B N 1
ATOM 4451 C CA . ASN B 1 91 ? 21.188 24.562 15.617 1 98.69 91 ASN B CA 1
ATOM 4452 C C . ASN B 1 91 ? 19.719 25 15.602 1 98.69 91 ASN B C 1
ATOM 4454 O O . ASN B 1 91 ? 19.219 25.469 14.578 1 98.69 91 ASN B O 1
ATOM 4458 N N . VAL B 1 92 ? 18.984 24.766 16.625 1 98.62 92 VAL B N 1
ATOM 4459 C CA . VAL B 1 92 ? 17.547 24.953 16.688 1 98.62 92 VAL B CA 1
ATOM 4460 C C . VAL B 1 92 ? 17.203 26.406 16.391 1 98.62 92 VAL B C 1
ATOM 4462 O O . VAL B 1 92 ? 16.234 26.688 15.672 1 98.62 92 VAL B O 1
ATOM 4465 N N . GLU B 1 93 ? 17.969 27.391 16.891 1 97.94 93 GLU B N 1
ATOM 4466 C CA . GLU B 1 93 ? 17.656 28.797 16.719 1 97.94 93 GLU B CA 1
ATOM 4467 C C . GLU B 1 93 ? 17.75 29.219 15.258 1 97.94 93 GLU B C 1
ATOM 4469 O O . GLU B 1 93 ? 16.844 29.859 14.727 1 97.94 93 GLU B O 1
ATOM 4474 N N . ASP B 1 94 ? 18.812 28.812 14.641 1 98.5 94 ASP B N 1
ATOM 4475 C CA . ASP B 1 94 ? 19 29.141 13.227 1 98.5 94 ASP B CA 1
ATOM 4476 C C . ASP B 1 94 ? 17.953 28.469 12.352 1 98.5 94 ASP B C 1
ATOM 4478 O O . ASP B 1 94 ? 17.406 29.094 11.445 1 98.5 94 ASP B O 1
ATOM 4482 N N . LEU B 1 95 ? 17.719 27.203 12.617 1 98.81 95 LEU B N 1
ATOM 4483 C CA . LEU B 1 95 ? 16.719 26.484 11.844 1 98.81 95 LEU B CA 1
ATOM 4484 C C . LEU B 1 95 ? 15.344 27.141 12 1 98.81 95 LEU B C 1
ATOM 4486 O O . LEU B 1 95 ? 14.609 27.281 11.023 1 98.81 95 LEU B O 1
ATOM 4490 N N . ALA B 1 96 ? 14.984 27.484 13.234 1 98.38 96 ALA B N 1
ATOM 4491 C CA . ALA B 1 96 ? 13.695 28.141 13.492 1 98.38 96 ALA B CA 1
ATOM 4492 C C . ALA B 1 96 ? 13.586 29.453 12.734 1 98.38 96 ALA B C 1
ATOM 4494 O O . ALA B 1 96 ? 12.523 29.766 12.18 1 98.38 96 ALA B O 1
ATOM 4495 N N . ARG B 1 97 ? 14.617 30.172 12.75 1 98.12 97 ARG B N 1
ATOM 4496 C CA . ARG B 1 97 ? 14.617 31.453 12.039 1 98.12 97 ARG B CA 1
ATOM 4497 C C . ARG B 1 97 ? 14.445 31.25 10.539 1 98.12 97 ARG B C 1
ATOM 4499 O O . ARG B 1 97 ? 13.688 31.969 9.891 1 98.12 97 ARG B O 1
ATOM 4506 N N . ILE B 1 98 ? 15.172 30.281 9.977 1 98.5 98 ILE B N 1
ATOM 4507 C CA . ILE B 1 98 ? 15.039 29.969 8.562 1 98.5 98 ILE B CA 1
ATOM 4508 C C . ILE B 1 98 ? 13.594 29.578 8.25 1 98.5 98 ILE B C 1
ATOM 4510 O O . ILE B 1 98 ? 13.008 30.078 7.281 1 98.5 98 ILE B O 1
ATOM 4514 N N . ILE B 1 99 ? 12.961 28.75 9.086 1 98.62 99 ILE B N 1
ATOM 4515 C CA . ILE B 1 99 ? 11.578 28.344 8.898 1 98.62 99 ILE B CA 1
ATOM 4516 C C . ILE B 1 99 ? 10.672 29.578 8.898 1 98.62 99 ILE B C 1
ATOM 4518 O O . ILE B 1 99 ? 9.828 29.734 8.008 1 98.62 99 ILE B O 1
ATOM 4522 N N . THR B 1 100 ? 10.852 30.453 9.867 1 98.19 100 THR B N 1
ATOM 4523 C CA . THR B 1 100 ? 9.992 31.625 9.984 1 98.19 100 THR B CA 1
ATOM 4524 C C . THR B 1 100 ? 10.148 32.531 8.766 1 98.19 100 THR B C 1
ATOM 4526 O O . THR B 1 100 ? 9.172 33.094 8.266 1 98.19 100 THR B O 1
ATOM 4529 N N . LEU B 1 101 ? 11.328 32.625 8.266 1 97.81 101 LEU B N 1
ATOM 4530 C CA . LEU B 1 101 ? 11.609 33.5 7.141 1 97.81 101 LEU B CA 1
ATOM 4531 C C . LEU B 1 101 ? 10.883 33.031 5.883 1 97.81 101 LEU B C 1
ATOM 4533 O O . LEU B 1 101 ? 10.375 33.844 5.113 1 97.81 101 LEU B O 1
ATOM 4537 N N . GLU B 1 102 ? 10.867 31.75 5.703 1 98 102 GLU B N 1
ATOM 4538 C CA . GLU B 1 102 ? 10.312 31.281 4.438 1 98 102 GLU B CA 1
ATOM 4539 C C . GLU B 1 102 ? 8.875 30.812 4.605 1 98 102 GLU B C 1
ATOM 4541 O O . GLU B 1 102 ? 8.141 30.672 3.625 1 98 102 GLU B O 1
ATOM 4546 N N . ASN B 1 103 ? 8.406 30.484 5.773 1 97.94 103 ASN B N 1
ATOM 4547 C CA . ASN B 1 103 ? 7.074 29.953 6.035 1 97.94 103 ASN B CA 1
ATOM 4548 C C . ASN B 1 103 ? 6.16 31 6.66 1 97.94 103 ASN B C 1
ATOM 4550 O O . ASN B 1 103 ? 4.941 30.938 6.508 1 97.94 103 ASN B O 1
ATOM 4554 N N . GLY B 1 104 ? 6.695 31.953 7.418 1 97.88 104 GLY B N 1
ATOM 4555 C CA . GLY B 1 104 ? 5.949 33.031 8.008 1 97.88 104 GLY B CA 1
ATOM 4556 C C . GLY B 1 104 ? 5.445 32.75 9.406 1 97.88 104 GLY B C 1
ATOM 4557 O O . GLY B 1 104 ? 5.012 33.625 10.125 1 97.88 104 GLY B O 1
ATOM 4558 N N . LYS B 1 105 ? 5.5 31.469 9.891 1 98.19 105 LYS B N 1
ATOM 4559 C CA . LYS B 1 105 ? 4.969 31.141 11.203 1 98.19 105 LYS B CA 1
ATOM 4560 C C . LYS B 1 105 ? 5.785 31.797 12.312 1 98.19 105 LYS B C 1
ATOM 4562 O O . LYS B 1 105 ? 6.965 32.094 12.133 1 98.19 105 LYS B O 1
ATOM 4567 N N . PRO B 1 106 ? 5.195 31.969 13.5 1 97.69 106 PRO B N 1
ATOM 4568 C CA . PRO B 1 106 ? 5.918 32.594 14.617 1 97.69 106 PRO B CA 1
ATOM 4569 C C . PRO B 1 106 ? 7.137 31.766 15.047 1 97.69 106 PRO B C 1
ATOM 4571 O O . PRO B 1 106 ? 7.121 30.531 14.961 1 97.69 106 PRO B O 1
ATOM 4574 N N . LEU B 1 107 ? 8.141 32.438 15.516 1 96.81 107 LEU B N 1
ATOM 4575 C CA . LEU B 1 107 ? 9.398 31.812 15.914 1 96.81 107 LEU B CA 1
ATOM 4576 C C . LEU B 1 107 ? 9.164 30.688 16.906 1 96.81 107 LEU B C 1
ATOM 4578 O O . LEU B 1 107 ? 9.836 29.656 16.859 1 96.81 107 LEU B O 1
ATOM 4582 N N . ALA B 1 108 ? 8.203 30.891 17.781 1 96.19 108 ALA B N 1
ATOM 4583 C CA . ALA B 1 108 ? 7.91 29.859 18.781 1 96.19 108 ALA B CA 1
ATOM 4584 C C . ALA B 1 108 ? 7.418 28.578 18.109 1 96.19 108 ALA B C 1
ATOM 4586 O O . ALA B 1 108 ? 7.824 27.469 18.484 1 96.19 108 ALA B O 1
ATOM 4587 N N . ASP B 1 109 ? 6.535 28.672 17.141 1 97.12 109 ASP B N 1
ATOM 4588 C CA . ASP B 1 109 ? 6.039 27.531 16.375 1 97.12 109 ASP B CA 1
ATOM 4589 C C . ASP B 1 109 ? 7.164 26.891 15.57 1 97.12 109 ASP B C 1
ATOM 4591 O O . ASP B 1 109 ? 7.227 25.656 15.469 1 97.12 109 ASP B O 1
ATOM 4595 N N . ALA B 1 110 ? 8 27.688 14.992 1 98.25 110 ALA B N 1
ATOM 4596 C CA . ALA B 1 110 ? 9.133 27.188 14.219 1 98.25 110 ALA B CA 1
ATOM 4597 C C . ALA B 1 110 ? 10.094 26.406 15.109 1 98.25 110 ALA B C 1
ATOM 4599 O O . ALA B 1 110 ? 10.594 25.344 14.719 1 98.25 110 ALA B O 1
ATOM 4600 N N . THR B 1 111 ? 10.352 26.969 16.281 1 98.12 111 THR B N 1
ATOM 4601 C CA . THR B 1 111 ? 11.219 26.297 17.234 1 98.12 111 THR B CA 1
ATOM 4602 C C . THR B 1 111 ? 10.648 24.922 17.609 1 98.12 111 THR B C 1
ATOM 4604 O O . THR B 1 111 ? 11.375 23.938 17.625 1 98.12 111 THR B O 1
ATOM 4607 N N . ALA B 1 112 ? 9.352 24.891 17.875 1 97.12 112 ALA B N 1
ATOM 4608 C CA . ALA B 1 112 ? 8.688 23.625 18.188 1 97.12 112 ALA B CA 1
ATOM 4609 C C . ALA B 1 112 ? 8.797 22.641 17.031 1 97.12 112 ALA B C 1
ATOM 4611 O O . ALA B 1 112 ? 8.984 21.438 17.234 1 97.12 112 ALA B O 1
ATOM 4612 N N . GLU B 1 113 ? 8.727 23.141 15.836 1 98.19 113 GLU B N 1
ATOM 4613 C CA . GLU B 1 113 ? 8.82 22.281 14.664 1 98.19 113 GLU B CA 1
ATOM 4614 C C . GLU B 1 113 ? 10.211 21.656 14.547 1 98.19 113 GLU B C 1
ATOM 4616 O O . GLU B 1 113 ? 10.352 20.5 14.148 1 98.19 113 GLU B O 1
ATOM 4621 N N . VAL B 1 114 ? 11.234 22.469 14.805 1 98.81 114 VAL B N 1
ATOM 4622 C CA . VAL B 1 114 ? 12.586 21.938 14.711 1 98.81 114 VAL B CA 1
ATOM 4623 C C . VAL B 1 114 ? 12.734 20.75 15.664 1 98.81 114 VAL B C 1
ATOM 4625 O O . VAL B 1 114 ? 13.289 19.719 15.281 1 98.81 114 VAL B O 1
ATOM 4628 N N . HIS B 1 115 ? 12.203 20.922 16.875 1 98.62 115 HIS B N 1
ATOM 4629 C CA . HIS B 1 115 ? 12.25 19.812 17.828 1 98.62 115 HIS B CA 1
ATOM 4630 C C . HIS B 1 115 ? 11.461 18.609 17.328 1 98.62 115 HIS B C 1
ATOM 4632 O O . HIS B 1 115 ? 11.93 17.469 17.422 1 98.62 115 HIS B O 1
ATOM 4638 N N . TYR B 1 116 ? 10.312 18.875 16.828 1 98.06 116 TYR B N 1
ATOM 4639 C CA . TYR B 1 116 ? 9.469 17.828 16.281 1 98.06 116 TYR B CA 1
ATOM 4640 C C . TYR B 1 116 ? 10.156 17.141 15.109 1 98.06 116 TYR B C 1
ATOM 4642 O O . TYR B 1 116 ? 10.164 15.906 15.031 1 98.06 116 TYR B O 1
ATOM 4650 N N . ALA B 1 117 ? 10.766 17.875 14.242 1 98.81 117 ALA B N 1
ATOM 4651 C CA . ALA B 1 117 ? 11.484 17.344 13.086 1 98.81 117 ALA B CA 1
ATOM 4652 C C . ALA B 1 117 ? 12.648 16.453 13.531 1 98.81 117 ALA B C 1
ATOM 4654 O O . ALA B 1 117 ? 12.82 15.344 13.023 1 98.81 117 ALA B O 1
ATOM 4655 N N . ALA B 1 118 ? 13.391 16.938 14.477 1 98.88 118 ALA B N 1
ATOM 4656 C CA . ALA B 1 118 ? 14.547 16.188 14.977 1 98.88 118 ALA B CA 1
ATOM 4657 C C . ALA B 1 118 ? 14.117 14.891 15.641 1 98.88 118 ALA B C 1
ATOM 4659 O O . ALA B 1 118 ? 14.836 13.891 15.586 1 98.88 118 ALA B O 1
ATOM 4660 N N . SER B 1 119 ? 12.938 14.914 16.203 1 98.75 119 SER B N 1
ATOM 4661 C CA . SER B 1 119 ? 12.461 13.758 16.938 1 98.75 119 SER B CA 1
ATOM 4662 C C . SER B 1 119 ? 12.227 12.562 16.016 1 98.75 119 SER B C 1
ATOM 4664 O O . SER B 1 119 ? 12.328 11.414 16.438 1 98.75 119 SER B O 1
ATOM 4666 N N . PHE B 1 120 ? 11.969 12.773 14.75 1 98.81 120 PHE B N 1
ATOM 4667 C CA . PHE B 1 120 ? 11.805 11.672 13.812 1 98.81 120 PHE B CA 1
ATOM 4668 C C . PHE B 1 120 ? 13.133 10.969 13.562 1 98.81 120 PHE B C 1
ATOM 4670 O O . PHE B 1 120 ? 13.188 9.742 13.484 1 98.81 120 PHE B O 1
ATOM 4677 N N . PHE B 1 121 ? 14.227 11.781 13.398 1 98.88 121 PHE B N 1
ATOM 4678 C CA . PHE B 1 121 ? 15.539 11.164 13.227 1 98.88 121 PHE B CA 1
ATOM 4679 C C . PHE B 1 121 ? 15.93 10.375 14.469 1 98.88 121 PHE B C 1
ATOM 4681 O O . PHE B 1 121 ? 16.516 9.297 14.367 1 98.88 121 PHE B O 1
ATOM 4688 N N . GLU B 1 122 ? 15.586 10.914 15.641 1 98.81 122 GLU B N 1
ATOM 4689 C CA . GLU B 1 122 ? 15.844 10.172 16.875 1 98.81 122 GLU B CA 1
ATOM 4690 C C . GLU B 1 122 ? 15.055 8.867 16.891 1 98.81 122 GLU B C 1
ATOM 4692 O O . GLU B 1 122 ? 15.617 7.797 17.125 1 98.81 122 GLU B O 1
ATOM 4697 N N . TRP B 1 123 ? 13.805 8.953 16.625 1 98.69 123 TRP B N 1
ATOM 4698 C CA . TRP B 1 123 ? 12.922 7.793 16.672 1 98.69 123 TRP B CA 1
ATOM 4699 C C . TRP B 1 123 ? 13.398 6.703 15.719 1 98.69 123 TRP B C 1
ATOM 4701 O O . TRP B 1 123 ? 13.547 5.547 16.109 1 98.69 123 TRP B O 1
ATOM 4711 N N . PHE B 1 124 ? 13.711 7.035 14.523 1 98.81 124 PHE B N 1
ATOM 4712 C CA . PHE B 1 124 ? 14.023 6.023 13.523 1 98.81 124 PHE B CA 1
ATOM 4713 C C . PHE B 1 124 ? 15.469 5.543 13.664 1 98.81 124 PHE B C 1
ATOM 4715 O O . PHE B 1 124 ? 15.82 4.465 13.188 1 98.81 124 PHE B O 1
ATOM 4722 N N . SER B 1 125 ? 16.328 6.367 14.32 1 98.88 125 SER B N 1
ATOM 4723 C CA . SER B 1 125 ? 17.625 5.824 14.734 1 98.88 125 SER B CA 1
ATOM 4724 C C . SER B 1 125 ? 17.438 4.633 15.664 1 98.88 125 SER B C 1
ATOM 4726 O O . SER B 1 125 ? 18.25 3.703 15.656 1 98.88 125 SER B O 1
ATOM 4728 N N . GLU B 1 126 ? 16.375 4.684 16.438 1 98.56 126 GLU B N 1
ATOM 4729 C CA . GLU B 1 126 ? 16.078 3.609 17.391 1 98.56 126 GLU B CA 1
ATOM 4730 C C . GLU B 1 126 ? 15.375 2.447 16.688 1 98.56 126 GLU B C 1
ATOM 4732 O O . GLU B 1 126 ? 15.523 1.293 17.094 1 98.56 126 GLU B O 1
ATOM 4737 N N . GLU B 1 127 ? 14.648 2.711 15.648 1 98.38 127 GLU B N 1
ATOM 4738 C CA . GLU B 1 127 ? 13.906 1.678 14.93 1 98.38 127 GLU B CA 1
ATOM 4739 C C . GLU B 1 127 ? 14.812 0.931 13.953 1 98.38 127 GLU B C 1
ATOM 4741 O O . GLU B 1 127 ? 14.562 -0.235 13.641 1 98.38 127 GLU B O 1
ATOM 4746 N N . ALA B 1 128 ? 15.883 1.554 13.523 1 98.44 128 ALA B N 1
ATOM 4747 C CA . ALA B 1 128 ? 16.766 0.981 12.5 1 98.44 128 ALA B CA 1
ATOM 4748 C C . ALA B 1 128 ? 17.234 -0.411 12.906 1 98.44 128 ALA B C 1
ATOM 4750 O O . ALA B 1 128 ? 17.156 -1.357 12.125 1 98.44 128 ALA B O 1
ATOM 4751 N N . PRO B 1 129 ? 17.703 -0.635 14.195 1 98.25 129 PRO B N 1
ATOM 4752 C CA . PRO B 1 129 ? 18.188 -1.964 14.555 1 98.25 129 PRO B CA 1
ATOM 4753 C C . PRO B 1 129 ? 17.078 -2.939 14.906 1 98.25 129 PRO B C 1
ATOM 4755 O O . PRO B 1 129 ? 17.344 -4.07 15.32 1 98.25 129 PRO B O 1
ATOM 4758 N N . ARG B 1 130 ? 15.82 -2.498 14.758 1 97.75 130 ARG B N 1
ATOM 4759 C CA . ARG B 1 130 ? 14.711 -3.33 15.219 1 97.75 130 ARG B CA 1
ATOM 4760 C C . ARG B 1 130 ? 13.891 -3.85 14.039 1 97.75 130 ARG B C 1
ATOM 4762 O O . ARG B 1 130 ? 12.719 -4.203 14.195 1 97.75 130 ARG B O 1
ATOM 4769 N N . ILE B 1 131 ? 14.469 -3.883 12.859 1 97.5 131 ILE B N 1
ATOM 4770 C CA . ILE B 1 131 ? 13.82 -4.453 11.68 1 97.5 131 ILE B CA 1
ATOM 4771 C C . ILE B 1 131 ? 13.961 -5.973 11.695 1 97.5 131 ILE B C 1
ATOM 4773 O O . ILE B 1 131 ? 14.977 -6.512 11.25 1 97.5 131 ILE B O 1
ATOM 4777 N N . TYR B 1 132 ? 12.945 -6.633 12.219 1 96.69 132 TYR B N 1
ATOM 4778 C CA . TYR B 1 132 ? 13 -8.078 12.414 1 96.69 132 TYR B CA 1
ATOM 4779 C C . TYR B 1 132 ? 12.203 -8.805 11.336 1 96.69 132 TYR B C 1
ATOM 4781 O O . TYR B 1 132 ? 11.211 -8.273 10.82 1 96.69 132 TYR B O 1
ATOM 4789 N N . GLY B 1 133 ? 12.719 -10.023 10.922 1 96.75 133 GLY B N 1
ATOM 4790 C CA . GLY B 1 133 ? 11.906 -11.008 10.219 1 96.75 133 GLY B CA 1
ATOM 4791 C C . GLY B 1 133 ? 11.25 -12.016 11.148 1 96.75 133 GLY B C 1
ATOM 4792 O O . GLY B 1 133 ? 11.203 -11.805 12.359 1 96.75 133 GLY B O 1
ATOM 4793 N N . GLU B 1 134 ? 10.562 -12.984 10.562 1 97 134 GLU B N 1
ATOM 4794 C CA . GLU B 1 134 ? 9.859 -14 11.344 1 97 134 GLU B CA 1
ATOM 4795 C C . GLU B 1 134 ? 10.281 -15.406 10.938 1 97 134 GLU B C 1
ATOM 4797 O O . GLU B 1 134 ? 10.703 -15.633 9.797 1 97 134 GLU B O 1
ATOM 4802 N N . THR B 1 135 ? 10.289 -16.281 11.953 1 98 135 THR B N 1
ATOM 4803 C CA . THR B 1 135 ? 10.305 -17.719 11.688 1 98 135 THR B CA 1
ATOM 4804 C C . THR B 1 135 ? 8.891 -18.297 11.742 1 98 135 THR B C 1
ATOM 4806 O O . THR B 1 135 ? 8.164 -18.062 12.711 1 98 135 THR B O 1
ATOM 4809 N N . ILE B 1 136 ? 8.516 -18.969 10.664 1 97.19 136 ILE B N 1
ATOM 4810 C CA . ILE B 1 136 ? 7.148 -19.453 10.5 1 97.19 136 ILE B CA 1
ATOM 4811 C C . ILE B 1 136 ? 7.156 -20.969 10.375 1 97.19 136 ILE B C 1
ATOM 4813 O O . ILE B 1 136 ? 7.988 -21.547 9.664 1 97.19 136 ILE B O 1
ATOM 4817 N N . GLN B 1 137 ? 6.254 -21.625 11.109 1 96.12 137 GLN B N 1
ATOM 4818 C CA . GLN B 1 137 ? 6.137 -23.078 10.977 1 96.12 137 GLN B CA 1
ATOM 4819 C C . GLN B 1 137 ? 5.5 -23.453 9.641 1 96.12 137 GLN B C 1
ATOM 4821 O O . GLN B 1 137 ? 4.371 -23.047 9.352 1 96.12 137 GLN B O 1
ATOM 4826 N N . ALA B 1 138 ? 6.227 -24.156 8.867 1 95.31 138 ALA B N 1
ATOM 4827 C CA . ALA B 1 138 ? 5.715 -24.594 7.566 1 95.31 138 ALA B CA 1
ATOM 4828 C C . ALA B 1 138 ? 4.699 -25.719 7.727 1 95.31 138 ALA B C 1
ATOM 4830 O O . ALA B 1 138 ? 4.816 -26.547 8.633 1 95.31 138 ALA B O 1
ATOM 4831 N N . SER B 1 139 ? 3.695 -25.812 6.848 1 94.31 139 SER B N 1
ATOM 4832 C CA . SER B 1 139 ? 2.789 -26.953 6.809 1 94.31 139 SER B CA 1
ATOM 4833 C C . SER B 1 139 ? 3.535 -28.234 6.453 1 94.31 139 SER B C 1
ATOM 4835 O O . SER B 1 139 ? 3.223 -29.297 6.977 1 94.31 139 SER B O 1
ATOM 4837 N N . ASN B 1 140 ? 4.48 -28.109 5.48 1 93.44 140 ASN B N 1
ATOM 4838 C CA . ASN B 1 140 ? 5.367 -29.219 5.137 1 93.44 140 ASN B CA 1
ATOM 4839 C C . ASN B 1 140 ? 6.496 -29.375 6.152 1 93.44 140 ASN B C 1
ATOM 4841 O O . ASN B 1 140 ? 7.371 -28.516 6.25 1 93.44 140 ASN B O 1
ATOM 4845 N N . PRO B 1 141 ? 6.508 -30.484 6.832 1 93.44 141 PRO B N 1
ATOM 4846 C CA . PRO B 1 141 ? 7.504 -30.641 7.895 1 93.44 141 PRO B CA 1
ATOM 4847 C C . PRO B 1 141 ? 8.93 -30.688 7.355 1 93.44 141 PRO B C 1
ATOM 4849 O O . PRO B 1 141 ? 9.891 -30.531 8.117 1 93.44 141 PRO B O 1
ATOM 4852 N N . SER B 1 142 ? 9.125 -30.875 6.062 1 95.12 142 SER B N 1
ATOM 4853 C CA . SER B 1 142 ? 10.453 -30.938 5.469 1 95.12 142 SER B CA 1
ATOM 4854 C C . SER B 1 142 ? 10.922 -29.547 5.035 1 95.12 142 SER B C 1
ATOM 4856 O O . SER B 1 142 ? 11.961 -29.422 4.387 1 95.12 142 SER B O 1
ATOM 4858 N N . CYS B 1 143 ? 10.188 -28.5 5.387 1 96.81 143 CYS B N 1
ATOM 4859 C CA . CYS B 1 143 ? 10.539 -27.156 4.988 1 96.81 143 CYS B CA 1
ATOM 4860 C C . CYS B 1 143 ? 10.609 -26.234 6.199 1 96.81 143 CYS B C 1
ATOM 4862 O O . CYS B 1 143 ? 10.008 -26.516 7.238 1 96.81 143 CYS B O 1
ATOM 4864 N N . ARG B 1 144 ? 11.43 -25.234 6.195 1 97.69 144 ARG B N 1
ATOM 4865 C CA . ARG B 1 144 ? 11.484 -24.109 7.121 1 97.69 144 ARG B CA 1
ATOM 4866 C C . ARG B 1 144 ? 11.203 -22.797 6.406 1 97.69 144 ARG B C 1
ATOM 4868 O O . ARG B 1 144 ? 11.656 -22.594 5.277 1 97.69 144 ARG B O 1
ATOM 4875 N N . ILE B 1 145 ? 10.398 -21.969 6.992 1 98.38 145 ILE B N 1
ATOM 4876 C CA . ILE B 1 145 ? 10.062 -20.672 6.391 1 98.38 145 ILE B CA 1
ATOM 4877 C C . ILE B 1 145 ? 10.562 -19.547 7.281 1 98.38 145 ILE B C 1
ATOM 4879 O O . ILE B 1 145 ? 10.336 -19.547 8.5 1 98.38 145 ILE B O 1
ATOM 4883 N N . ILE B 1 146 ? 11.289 -18.641 6.719 1 98.44 146 ILE B N 1
ATOM 4884 C CA . ILE B 1 146 ? 11.594 -17.375 7.395 1 98.44 146 ILE B CA 1
ATOM 4885 C C . ILE B 1 146 ? 11.227 -16.203 6.492 1 98.44 146 ILE B C 1
ATOM 4887 O O . ILE B 1 146 ? 11.016 -16.375 5.289 1 98.44 146 ILE B O 1
ATOM 4891 N N . THR B 1 147 ? 11.055 -15.016 7.051 1 98.5 147 THR B N 1
ATOM 4892 C CA . THR B 1 147 ? 10.914 -13.797 6.273 1 98.5 147 THR B CA 1
ATOM 4893 C C . THR B 1 147 ? 12.086 -12.852 6.531 1 98.5 147 THR B C 1
ATOM 4895 O O . THR B 1 147 ? 12.609 -12.789 7.648 1 98.5 147 THR B O 1
ATOM 4898 N N . LEU B 1 148 ? 12.547 -12.219 5.539 1 98.31 148 LEU B N 1
ATOM 4899 C CA . LEU B 1 148 ? 13.516 -11.133 5.594 1 98.31 148 LEU B CA 1
ATOM 4900 C C . LEU B 1 148 ? 12.859 -9.805 5.223 1 98.31 148 LEU B C 1
ATOM 4902 O O . LEU B 1 148 ? 12.008 -9.75 4.332 1 98.31 148 LEU B O 1
ATOM 4906 N N . LYS B 1 149 ? 13.219 -8.766 5.988 1 98.19 149 LYS B N 1
ATOM 4907 C CA . LYS B 1 149 ? 12.836 -7.406 5.621 1 98.19 149 LYS B CA 1
ATOM 4908 C C . LYS B 1 149 ? 13.977 -6.68 4.918 1 98.19 149 LYS B C 1
ATOM 4910 O O . LYS B 1 149 ? 15.07 -6.555 5.469 1 98.19 149 LYS B O 1
ATOM 4915 N N . GLU B 1 150 ? 13.734 -6.25 3.703 1 98.38 150 GLU B N 1
ATOM 4916 C CA . GLU B 1 150 ? 14.766 -5.609 2.893 1 98.38 150 GLU B CA 1
ATOM 4917 C C . GLU B 1 150 ? 14.328 -4.215 2.451 1 98.38 150 GLU B C 1
ATOM 4919 O O . GLU B 1 150 ? 13.141 -3.961 2.258 1 98.38 150 GLU B O 1
ATOM 4924 N N . PRO B 1 151 ? 15.336 -3.236 2.35 1 98.75 151 PRO B N 1
ATOM 4925 C CA . PRO B 1 151 ? 14.953 -1.922 1.83 1 98.75 151 PRO B CA 1
ATOM 4926 C C . PRO B 1 151 ? 14.359 -1.993 0.425 1 98.75 151 PRO B C 1
ATOM 4928 O O . PRO B 1 151 ? 14.844 -2.75 -0.417 1 98.75 151 PRO B O 1
ATOM 4931 N N . ILE B 1 152 ? 13.367 -1.204 0.194 1 98.44 152 ILE B N 1
ATOM 4932 C CA . ILE B 1 152 ? 12.617 -1.26 -1.054 1 98.44 152 ILE B CA 1
ATOM 4933 C C . ILE B 1 152 ? 13.469 -0.714 -2.197 1 98.44 152 ILE B C 1
ATOM 4935 O O . ILE B 1 152 ? 13.281 -1.101 -3.354 1 98.44 152 ILE B O 1
ATOM 4939 N N . GLY B 1 153 ? 14.383 0.316 -1.922 1 98.62 153 GLY B N 1
ATOM 4940 C CA . GLY B 1 153 ? 15.227 0.87 -2.971 1 98.62 153 GLY B CA 1
ATOM 4941 C C . GLY B 1 153 ? 15.352 2.381 -2.9 1 98.62 153 GLY B C 1
ATOM 4942 O O . GLY B 1 153 ? 15.406 2.955 -1.811 1 98.62 153 GLY B O 1
ATOM 4943 N N . VAL B 1 154 ? 15.477 3.049 -4.102 1 98.94 154 VAL B N 1
ATOM 4944 C CA . VAL B 1 154 ? 15.523 4.504 -4.211 1 98.94 154 VAL B CA 1
ATOM 4945 C C . VAL B 1 154 ? 14.117 5.078 -4.055 1 98.94 154 VAL B C 1
ATOM 4947 O O . VAL B 1 154 ? 13.18 4.633 -4.723 1 98.94 154 VAL B O 1
ATOM 4950 N N . CYS B 1 155 ? 13.992 6.039 -3.164 1 98.94 155 CYS B N 1
ATOM 4951 C CA . CYS B 1 155 ? 12.68 6.59 -2.859 1 98.94 155 CYS B CA 1
ATOM 4952 C C . CYS B 1 155 ? 12.586 8.047 -3.287 1 98.94 155 CYS B C 1
ATOM 4954 O O . CYS B 1 155 ? 13.516 8.828 -3.055 1 98.94 155 CYS B O 1
ATOM 4956 N N . GLY B 1 156 ? 11.516 8.398 -3.986 1 98.94 156 GLY B N 1
ATOM 4957 C CA . GLY B 1 156 ? 11.156 9.781 -4.227 1 98.94 156 GLY B CA 1
ATOM 4958 C C . GLY B 1 156 ? 10.227 10.352 -3.17 1 98.94 156 GLY B C 1
ATOM 4959 O O . GLY B 1 156 ? 9.125 9.844 -2.973 1 98.94 156 GLY B O 1
ATOM 4960 N N . LEU B 1 157 ? 10.672 11.406 -2.5 1 98.94 157 LEU B N 1
ATOM 4961 C CA . LEU B 1 157 ? 9.914 11.992 -1.4 1 98.94 157 LEU B CA 1
ATOM 4962 C C . LEU B 1 157 ? 9.492 13.422 -1.731 1 98.94 157 LEU B C 1
ATOM 4964 O O . LEU B 1 157 ? 10.328 14.266 -2.051 1 98.94 157 LEU B O 1
ATOM 4968 N N . ILE B 1 158 ? 8.195 13.664 -1.716 1 98.81 158 ILE B N 1
ATOM 4969 C CA . ILE B 1 158 ? 7.645 14.984 -2.012 1 98.81 158 ILE B CA 1
ATOM 4970 C C . ILE B 1 158 ? 6.984 15.555 -0.76 1 98.81 158 ILE B C 1
ATOM 4972 O O . ILE B 1 158 ? 5.992 15.016 -0.271 1 98.81 158 ILE B O 1
ATOM 4976 N N . ALA B 1 159 ? 7.527 16.609 -0.259 1 97.75 159 ALA B N 1
ATOM 4977 C CA . ALA B 1 159 ? 7.109 17.141 1.036 1 97.75 159 ALA B CA 1
ATOM 4978 C C . ALA B 1 159 ? 6.398 18.484 0.876 1 97.75 159 ALA B C 1
ATOM 4980 O O . ALA B 1 159 ? 6.727 19.266 -0.022 1 97.75 159 ALA B O 1
ATOM 4981 N N . PRO B 1 160 ? 5.465 18.812 1.761 1 97.88 160 PRO B N 1
ATOM 4982 C CA . PRO B 1 160 ? 4.742 20.078 1.73 1 97.88 160 PRO B CA 1
ATOM 4983 C C . PRO B 1 160 ? 5.473 21.188 2.479 1 97.88 160 PRO B C 1
ATOM 4985 O O . PRO B 1 160 ? 6.496 20.938 3.117 1 97.88 160 PRO B O 1
ATOM 4988 N N . TRP B 1 161 ? 4.883 22.406 2.434 1 98.19 161 TRP B N 1
ATOM 4989 C CA . TRP B 1 161 ? 5.578 23.594 2.895 1 98.19 161 TRP B CA 1
ATOM 4990 C C . TRP B 1 161 ? 5.223 23.906 4.344 1 98.19 161 TRP B C 1
ATOM 4992 O O . TRP B 1 161 ? 5.902 24.703 5 1 98.19 161 TRP B O 1
ATOM 5002 N N . ASN B 1 162 ? 4.164 23.312 4.848 1 97.94 162 ASN B N 1
ATOM 5003 C CA . ASN B 1 162 ? 3.611 23.844 6.094 1 97.94 162 ASN B CA 1
ATOM 5004 C C . ASN B 1 162 ? 4.453 23.422 7.297 1 97.94 162 ASN B C 1
ATOM 5006 O O . ASN B 1 162 ? 4.473 24.125 8.312 1 97.94 162 ASN B O 1
ATOM 5010 N N . PHE B 1 163 ? 5.082 22.312 7.23 1 98.31 163 PHE B N 1
ATOM 5011 C CA . PHE B 1 163 ? 6.137 21.891 8.148 1 98.31 163 PHE B CA 1
ATOM 5012 C C . PHE B 1 163 ? 7.391 21.484 7.383 1 98.31 163 PHE B C 1
ATOM 5014 O O . PHE B 1 163 ? 7.734 20.312 7.32 1 98.31 163 PHE B O 1
ATOM 5021 N N . PRO B 1 164 ? 8.125 22.469 6.875 1 98.38 164 PRO B N 1
ATOM 5022 C CA . PRO B 1 164 ? 9.188 22.203 5.906 1 98.38 164 PRO B CA 1
ATOM 5023 C C . PRO B 1 164 ? 10.328 21.359 6.492 1 98.38 164 PRO B C 1
ATOM 5025 O O . PRO B 1 164 ? 11.102 20.766 5.746 1 98.38 164 PRO B O 1
ATOM 5028 N N . GLY B 1 165 ? 10.516 21.344 7.805 1 98.62 165 GLY B N 1
ATOM 5029 C CA . GLY B 1 165 ? 11.477 20.469 8.445 1 98.62 165 GLY B CA 1
ATOM 5030 C C . GLY B 1 165 ? 10.906 19.094 8.773 1 98.62 165 GLY B C 1
ATOM 5031 O O . GLY B 1 165 ? 11.391 18.078 8.281 1 98.62 165 GLY B O 1
ATOM 5032 N N . ALA B 1 166 ? 9.766 19.109 9.469 1 98.5 166 ALA B N 1
ATOM 5033 C CA . ALA B 1 166 ? 9.195 17.891 10.016 1 98.5 166 ALA B CA 1
ATOM 5034 C C . ALA B 1 166 ? 8.695 16.969 8.906 1 98.5 166 ALA B C 1
ATOM 5036 O O . ALA B 1 166 ? 8.812 15.742 9.008 1 98.5 166 ALA B O 1
ATOM 5037 N N . MET B 1 167 ? 8.133 17.516 7.82 1 98.12 167 MET B N 1
ATOM 5038 C CA . MET B 1 167 ? 7.605 16.703 6.738 1 98.12 167 MET B CA 1
ATOM 5039 C C . MET B 1 167 ? 8.734 16 5.984 1 98.12 167 MET B C 1
ATOM 5041 O O . MET B 1 167 ? 8.539 14.93 5.418 1 98.12 167 MET B O 1
ATOM 5045 N N . ILE B 1 168 ? 9.914 16.625 6.039 1 98.44 168 ILE B N 1
ATOM 5046 C CA . ILE B 1 168 ? 11.07 16.031 5.391 1 98.44 168 ILE B CA 1
ATOM 5047 C C . ILE B 1 168 ? 11.625 14.906 6.258 1 98.44 168 ILE B C 1
ATOM 5049 O O . ILE B 1 168 ? 11.812 13.781 5.785 1 98.44 168 ILE B O 1
ATOM 5053 N N . THR B 1 169 ? 11.844 15.211 7.547 1 98.81 169 THR B N 1
ATOM 5054 C CA . THR B 1 169 ? 12.492 14.234 8.414 1 98.81 169 THR B CA 1
ATOM 5055 C C . THR B 1 169 ? 11.578 13.039 8.672 1 98.81 169 THR B C 1
ATOM 5057 O O . THR B 1 169 ? 12.047 11.914 8.844 1 98.81 169 THR B O 1
ATOM 5060 N N . ARG B 1 170 ? 10.281 13.32 8.602 1 98.44 170 ARG B N 1
ATOM 5061 C CA . ARG B 1 170 ? 9.289 12.266 8.773 1 98.44 170 ARG B CA 1
ATOM 5062 C C . ARG B 1 170 ? 9.391 11.227 7.664 1 98.44 170 ARG B C 1
ATOM 5064 O O . ARG B 1 170 ? 9.102 10.047 7.879 1 98.44 170 ARG B O 1
ATOM 5071 N N . LYS B 1 171 ? 9.836 11.609 6.484 1 98.81 171 LYS B N 1
ATOM 5072 C CA . LYS B 1 171 ? 9.969 10.719 5.332 1 98.81 171 LYS B CA 1
ATOM 5073 C C . LYS B 1 171 ? 11.391 10.18 5.215 1 98.81 171 LYS B C 1
ATOM 5075 O O . LYS B 1 171 ? 11.586 8.984 4.98 1 98.81 171 LYS B O 1
ATOM 5080 N N . VAL B 1 172 ? 12.383 11.031 5.41 1 98.94 172 VAL B N 1
ATOM 5081 C CA . VAL B 1 172 ? 13.789 10.68 5.219 1 98.94 172 VAL B CA 1
ATOM 5082 C C . VAL B 1 172 ? 14.242 9.742 6.336 1 98.94 172 VAL B C 1
ATOM 5084 O O . VAL B 1 172 ? 15 8.797 6.094 1 98.94 172 VAL B O 1
ATOM 5087 N N . GLY B 1 173 ? 13.773 10 7.555 1 98.94 173 GLY B N 1
ATOM 5088 C CA . GLY B 1 173 ? 14.172 9.203 8.711 1 98.94 173 GLY B CA 1
ATOM 5089 C C . GLY B 1 173 ? 13.961 7.715 8.5 1 98.94 173 GLY B C 1
ATOM 5090 O O . GLY B 1 173 ? 14.922 6.941 8.5 1 98.94 173 GLY B O 1
ATOM 5091 N N . PRO B 1 174 ? 12.688 7.32 8.258 1 98.94 174 PRO B N 1
ATOM 5092 C CA . PRO B 1 174 ? 12.445 5.887 8.086 1 98.94 174 PRO B CA 1
ATOM 5093 C C . PRO B 1 174 ? 13.086 5.328 6.812 1 98.94 174 PRO B C 1
ATOM 5095 O O . PRO B 1 174 ? 13.516 4.172 6.789 1 98.94 174 PRO B O 1
ATOM 5098 N N . ALA B 1 175 ? 13.18 6.109 5.758 1 98.94 175 ALA B N 1
ATOM 5099 C CA . ALA B 1 175 ? 13.805 5.637 4.527 1 98.94 175 ALA B CA 1
ATOM 5100 C C . ALA B 1 175 ? 15.258 5.246 4.762 1 98.94 175 ALA B C 1
ATOM 5102 O O . ALA B 1 175 ? 15.672 4.133 4.43 1 98.94 175 ALA B O 1
ATOM 5103 N N . LEU B 1 176 ? 16 6.152 5.391 1 98.94 176 LEU B N 1
ATOM 5104 C CA . LEU B 1 176 ? 17.406 5.883 5.633 1 98.94 176 LEU B CA 1
ATOM 5105 C C . LEU B 1 176 ? 17.578 4.773 6.66 1 98.94 176 LEU B C 1
ATOM 5107 O O . LEU B 1 176 ? 18.484 3.936 6.531 1 98.94 176 LEU B O 1
ATOM 5111 N N . ALA B 1 177 ? 16.734 4.812 7.703 1 98.94 177 ALA B N 1
ATOM 5112 C CA . ALA B 1 177 ? 16.781 3.758 8.711 1 98.94 177 ALA B CA 1
ATOM 5113 C C . ALA B 1 177 ? 16.609 2.381 8.078 1 98.94 177 ALA B C 1
ATOM 5115 O O . ALA B 1 177 ? 17.266 1.417 8.484 1 98.94 177 ALA B O 1
ATOM 5116 N N . ALA B 1 178 ? 15.789 2.23 7.082 1 98.88 178 ALA B N 1
ATOM 5117 C CA . ALA B 1 178 ? 15.484 0.967 6.418 1 98.88 178 ALA B CA 1
ATOM 5118 C C . ALA B 1 178 ? 16.609 0.542 5.488 1 98.88 178 ALA B C 1
ATOM 5120 O O . ALA B 1 178 ? 16.688 -0.621 5.086 1 98.88 178 ALA B O 1
ATOM 5121 N N . GLY B 1 179 ? 17.438 1.499 5.086 1 98.88 179 GLY B N 1
ATOM 5122 C CA . GLY B 1 179 ? 18.531 1.208 4.164 1 98.88 179 GLY B CA 1
ATOM 5123 C C . GLY B 1 179 ? 18.266 1.719 2.76 1 98.88 179 GLY B C 1
ATOM 5124 O O . GLY B 1 179 ? 18.938 1.312 1.812 1 98.88 179 GLY B O 1
ATOM 5125 N N . CYS B 1 180 ? 17.266 2.559 2.578 1 98.94 180 CYS B N 1
ATOM 5126 C CA . CYS B 1 180 ? 16.953 3.162 1.29 1 98.94 180 CYS B CA 1
ATOM 5127 C C . CYS B 1 180 ? 17.766 4.43 1.065 1 98.94 180 CYS B C 1
ATOM 5129 O O . CYS B 1 180 ? 18.328 4.988 2.01 1 98.94 180 CYS B O 1
ATOM 5131 N N . THR B 1 181 ? 17.844 4.863 -0.167 1 98.94 181 THR B N 1
ATOM 5132 C CA . THR B 1 181 ? 18.328 6.191 -0.52 1 98.94 181 THR B CA 1
ATOM 5133 C C . THR B 1 181 ? 17.203 7.066 -1.045 1 98.94 181 THR B C 1
ATOM 5135 O O . THR B 1 181 ? 16.125 6.559 -1.382 1 98.94 181 THR B O 1
ATOM 5138 N N . VAL B 1 182 ? 17.484 8.453 -1.049 1 98.94 182 VAL B N 1
ATOM 5139 C CA . VAL B 1 182 ? 16.297 9.273 -1.265 1 98.94 182 VAL B CA 1
ATOM 5140 C C . VAL B 1 182 ? 16.641 10.438 -2.195 1 98.94 182 VAL B C 1
ATOM 5142 O O . VAL B 1 182 ? 17.766 10.93 -2.195 1 98.94 182 VAL B O 1
ATOM 5145 N N . VAL B 1 183 ? 15.672 10.805 -2.973 1 99 183 VAL B N 1
ATOM 5146 C CA . VAL B 1 183 ? 15.562 12.086 -3.658 1 99 183 VAL B CA 1
ATOM 5147 C C . VAL B 1 183 ? 14.359 12.859 -3.125 1 99 183 VAL B C 1
ATOM 5149 O O . VAL B 1 183 ? 13.211 12.43 -3.309 1 99 183 VAL B O 1
ATOM 5152 N N . VAL B 1 184 ? 14.641 13.961 -2.486 1 98.94 184 VAL B N 1
ATOM 5153 C CA . VAL B 1 184 ? 13.602 14.758 -1.842 1 98.94 184 VAL B CA 1
ATOM 5154 C C . VAL B 1 184 ? 13.312 16 -2.678 1 98.94 184 VAL B C 1
ATOM 5156 O O . VAL B 1 184 ? 14.219 16.781 -2.977 1 98.94 184 VAL B O 1
ATOM 5159 N N . LYS B 1 185 ? 12.148 16.141 -3.125 1 98.88 185 LYS B N 1
ATOM 5160 C CA . LYS B 1 185 ? 11.703 17.406 -3.684 1 98.88 185 LYS B CA 1
ATOM 5161 C C . LYS B 1 185 ? 11.164 18.328 -2.596 1 98.88 185 LYS B C 1
ATOM 5163 O O . LYS B 1 185 ? 10.047 18.141 -2.111 1 98.88 185 LYS B O 1
ATOM 5168 N N . ALA B 1 186 ? 11.891 19.328 -2.262 1 98.5 186 ALA B N 1
ATOM 5169 C CA . ALA B 1 186 ? 11.477 20.312 -1.263 1 98.5 186 ALA B CA 1
ATOM 5170 C C . ALA B 1 186 ? 10.328 21.172 -1.787 1 98.5 186 ALA B C 1
ATOM 5172 O O . ALA B 1 186 ? 10.188 21.359 -2.998 1 98.5 186 ALA B O 1
ATOM 5173 N N . PRO B 1 187 ? 9.492 21.609 -0.89 1 97.88 187 PRO B N 1
ATOM 5174 C CA . PRO B 1 187 ? 8.43 22.5 -1.363 1 97.88 187 PRO B CA 1
ATOM 5175 C C . PRO B 1 187 ? 8.969 23.828 -1.893 1 97.88 187 PRO B C 1
ATOM 5177 O O . PRO B 1 187 ? 9.898 24.391 -1.314 1 97.88 187 PRO B O 1
ATOM 5180 N N . ALA B 1 188 ? 8.367 24.312 -2.893 1 97.81 188 ALA B N 1
ATOM 5181 C CA . ALA B 1 188 ? 8.844 25.531 -3.539 1 97.81 188 ALA B CA 1
ATOM 5182 C C . ALA B 1 188 ? 8.688 26.734 -2.617 1 97.81 188 ALA B C 1
ATOM 5184 O O . ALA B 1 188 ? 9.5 27.656 -2.656 1 97.81 188 ALA B O 1
ATOM 5185 N N . GLU B 1 189 ? 7.699 26.703 -1.756 1 97.44 189 GLU B N 1
ATOM 5186 C CA . GLU B 1 189 ? 7.391 27.828 -0.89 1 97.44 189 GLU B CA 1
ATOM 5187 C C . GLU B 1 189 ? 8.398 27.953 0.249 1 97.44 189 GLU B C 1
ATOM 5189 O O . GLU B 1 189 ? 8.633 29.047 0.772 1 97.44 189 GLU B O 1
ATOM 5194 N N . ALA B 1 190 ? 8.953 26.766 0.603 1 98.19 190 ALA B N 1
ATOM 5195 C CA . ALA B 1 190 ? 9.828 26.75 1.769 1 98.19 190 ALA B CA 1
ATOM 5196 C C . ALA B 1 190 ? 10.969 25.75 1.591 1 98.19 190 ALA B C 1
ATOM 5198 O O . ALA B 1 190 ? 11.117 24.828 2.391 1 98.19 190 ALA B O 1
ATOM 5199 N N . PRO B 1 191 ? 11.859 25.953 0.649 1 98.62 191 PRO B N 1
ATOM 5200 C CA . PRO B 1 191 ? 12.914 24.984 0.336 1 98.62 191 PRO B CA 1
ATOM 5201 C C . PRO B 1 191 ? 14.148 25.141 1.227 1 98.62 191 PRO B C 1
ATOM 5203 O O . PRO B 1 191 ? 14.984 24.234 1.293 1 98.62 191 PRO B O 1
ATOM 5206 N N . LEU B 1 192 ? 14.305 26.312 1.853 1 98.69 192 LEU B N 1
ATOM 5207 C CA . LEU B 1 192 ? 15.555 26.656 2.521 1 98.69 192 LEU B CA 1
ATOM 5208 C C . LEU B 1 192 ? 15.773 25.766 3.744 1 98.69 192 LEU B C 1
ATOM 5210 O O . LEU B 1 192 ? 16.906 25.375 4.039 1 98.69 192 LEU B O 1
ATOM 5214 N N . THR B 1 193 ? 14.703 25.453 4.438 1 98.81 193 THR B N 1
ATOM 5215 C CA . THR B 1 193 ? 14.789 24.531 5.574 1 98.81 193 THR B CA 1
ATOM 5216 C C . THR B 1 193 ? 15.336 23.172 5.141 1 98.81 193 THR B C 1
ATOM 5218 O O . THR B 1 193 ? 16.203 22.609 5.805 1 98.81 193 THR B O 1
ATOM 5221 N N . ALA B 1 194 ? 14.836 22.641 4.051 1 98.75 194 ALA B N 1
ATOM 5222 C CA . ALA B 1 194 ? 15.289 21.344 3.527 1 98.75 194 ALA B CA 1
ATOM 5223 C C . ALA B 1 194 ? 16.766 21.391 3.178 1 98.75 194 ALA B C 1
ATOM 5225 O O . ALA B 1 194 ? 17.5 20.438 3.441 1 98.75 194 ALA B O 1
ATOM 5226 N N . LEU B 1 195 ? 17.172 22.484 2.6 1 98.81 195 LEU B N 1
ATOM 5227 C CA . LEU B 1 195 ? 18.578 22.625 2.225 1 98.81 195 LEU B CA 1
ATOM 5228 C C . LEU B 1 195 ? 19.469 22.75 3.461 1 98.81 195 LEU B C 1
ATOM 5230 O O . LEU B 1 195 ? 20.594 22.234 3.479 1 98.81 195 LEU B O 1
ATOM 5234 N N . ALA B 1 196 ? 18.953 23.484 4.473 1 98.88 196 ALA B N 1
ATOM 5235 C CA . ALA B 1 196 ? 19.672 23.531 5.742 1 98.88 196 ALA B CA 1
ATOM 5236 C C . ALA B 1 196 ? 19.812 22.141 6.344 1 98.88 196 ALA B C 1
ATOM 5238 O O . ALA B 1 196 ? 20.875 21.797 6.887 1 98.88 196 ALA B O 1
ATOM 5239 N N . LEU B 1 197 ? 18.781 21.328 6.266 1 98.94 197 LEU B N 1
ATOM 5240 C CA . LEU B 1 197 ? 18.844 19.938 6.742 1 98.94 197 LEU B CA 1
ATOM 5241 C C . LEU B 1 197 ? 19.875 19.141 5.965 1 98.94 197 LEU B C 1
ATOM 5243 O O . LEU B 1 197 ? 20.547 18.266 6.531 1 98.94 197 LEU B O 1
ATOM 5247 N N . ALA B 1 198 ? 19.984 19.406 4.676 1 98.88 198 ALA B N 1
ATOM 5248 C CA . ALA B 1 198 ? 20.984 18.719 3.859 1 98.88 198 ALA B CA 1
ATOM 5249 C C . ALA B 1 198 ? 22.391 19.047 4.344 1 98.88 198 ALA B C 1
ATOM 5251 O O . ALA B 1 198 ? 23.266 18.172 4.375 1 98.88 198 ALA B O 1
ATOM 5252 N N . GLU B 1 199 ? 22.625 20.312 4.668 1 98.81 199 GLU B N 1
ATOM 5253 C CA . GLU B 1 199 ? 23.906 20.703 5.234 1 98.81 199 GLU B CA 1
ATOM 5254 C C . GLU B 1 199 ? 24.219 19.906 6.496 1 98.81 199 GLU B C 1
ATOM 5256 O O . GLU B 1 199 ? 25.344 19.438 6.68 1 98.81 199 GLU B O 1
ATOM 5261 N N . LEU B 1 200 ? 23.234 19.797 7.32 1 98.94 200 LEU B N 1
ATOM 5262 C CA . LEU B 1 200 ? 23.422 19.062 8.562 1 98.94 200 LEU B CA 1
ATOM 5263 C C . LEU B 1 200 ? 23.594 17.578 8.289 1 98.94 200 LEU B C 1
ATOM 5265 O O . LEU B 1 200 ? 24.328 16.891 9.016 1 98.94 200 LEU B O 1
ATOM 5269 N N . ALA B 1 201 ? 22.938 17.016 7.246 1 98.88 201 ALA B N 1
ATOM 5270 C CA . ALA B 1 201 ? 23.188 15.648 6.828 1 98.88 201 ALA B CA 1
ATOM 5271 C C . ALA B 1 201 ? 24.656 15.445 6.445 1 98.88 201 ALA B C 1
ATOM 5273 O O . ALA B 1 201 ? 25.266 14.438 6.824 1 98.88 201 ALA B O 1
ATOM 5274 N N . HIS B 1 202 ? 25.141 16.406 5.703 1 98.56 202 HIS B N 1
ATOM 5275 C CA . HIS B 1 202 ? 26.531 16.375 5.297 1 98.56 202 HIS B CA 1
ATOM 5276 C C . HIS B 1 202 ? 27.453 16.359 6.512 1 98.56 202 HIS B C 1
ATOM 5278 O O . HIS B 1 202 ? 28.391 15.547 6.57 1 98.56 202 HIS B O 1
ATOM 5284 N N . ARG B 1 203 ? 27.188 17.188 7.449 1 98.69 203 ARG B N 1
ATOM 5285 C CA . ARG B 1 203 ? 28 17.281 8.656 1 98.69 203 ARG B CA 1
ATOM 5286 C C . ARG B 1 203 ? 27.891 16.031 9.508 1 98.69 203 ARG B C 1
ATOM 5288 O O . ARG B 1 203 ? 28.828 15.648 10.203 1 98.69 203 ARG B O 1
ATOM 5295 N N . ALA B 1 204 ? 26.703 15.398 9.438 1 98.75 204 ALA B N 1
ATOM 5296 C CA . ALA B 1 204 ? 26.469 14.18 10.211 1 98.75 204 ALA B CA 1
ATOM 5297 C C . ALA B 1 204 ? 27.25 13.008 9.633 1 98.75 204 ALA B C 1
ATOM 5299 O O . ALA B 1 204 ? 27.391 11.969 10.281 1 98.75 204 ALA B O 1
ATOM 5300 N N . GLY B 1 205 ? 27.719 13.164 8.375 1 98.5 205 GLY B N 1
ATOM 5301 C CA . GLY B 1 205 ? 28.562 12.133 7.777 1 98.5 205 GLY B CA 1
ATOM 5302 C C . GLY B 1 205 ? 27.781 11.164 6.906 1 98.5 205 GLY B C 1
ATOM 5303 O O . GLY B 1 205 ? 28.281 10.094 6.566 1 98.5 205 GLY B O 1
ATOM 5304 N N . ILE B 1 206 ? 26.578 11.445 6.559 1 98.75 206 ILE B N 1
ATOM 5305 C CA . ILE B 1 206 ? 25.812 10.586 5.664 1 98.75 206 ILE B CA 1
ATOM 5306 C C . ILE B 1 206 ? 26.516 10.461 4.32 1 98.75 206 ILE B C 1
ATOM 5308 O O . ILE B 1 206 ? 26.922 11.469 3.73 1 98.75 206 ILE B O 1
ATOM 5312 N N . PRO B 1 207 ? 26.641 9.289 3.762 1 98.81 207 PRO B N 1
ATOM 5313 C CA . PRO B 1 207 ? 27.438 9.078 2.541 1 98.81 207 PRO B CA 1
ATOM 5314 C C . PRO B 1 207 ? 26.859 9.828 1.341 1 98.81 207 PRO B C 1
ATOM 5316 O O . PRO B 1 207 ? 25.656 10.078 1.278 1 98.81 207 PRO B O 1
ATOM 5319 N N . LYS B 1 208 ? 27.766 10.117 0.388 1 98.69 208 LYS B N 1
ATOM 5320 C CA . LYS B 1 208 ? 27.375 10.82 -0.834 1 98.69 208 LYS B CA 1
ATOM 5321 C C . LYS B 1 208 ? 26.281 10.062 -1.574 1 98.69 208 LYS B C 1
ATOM 5323 O O . LYS B 1 208 ? 26.312 8.836 -1.665 1 98.69 208 LYS B O 1
ATOM 5328 N N . GLY B 1 209 ? 25.312 10.766 -2.016 1 98.88 209 GLY B N 1
ATOM 5329 C CA . GLY B 1 209 ? 24.266 10.211 -2.863 1 98.88 209 GLY B CA 1
ATOM 5330 C C . GLY B 1 209 ? 23.125 9.602 -2.078 1 98.88 209 GLY B C 1
ATOM 5331 O O . GLY B 1 209 ? 22.047 9.336 -2.631 1 98.88 209 GLY B O 1
ATOM 5332 N N . VAL B 1 210 ? 23.234 9.273 -0.777 1 98.94 210 VAL B N 1
ATOM 5333 C CA . VAL B 1 210 ? 22.203 8.656 0.049 1 98.94 210 VAL B CA 1
ATOM 5334 C C . VAL B 1 210 ? 21.031 9.625 0.237 1 98.94 210 VAL B C 1
ATOM 5336 O O . VAL B 1 210 ? 19.875 9.219 0.197 1 98.94 210 VAL B O 1
ATOM 5339 N N . VAL B 1 211 ? 21.375 10.898 0.438 1 98.94 211 VAL B N 1
ATOM 5340 C CA . VAL B 1 211 ? 20.391 11.969 0.529 1 98.94 211 VAL B CA 1
ATOM 5341 C C . VAL B 1 211 ? 20.609 12.961 -0.608 1 98.94 211 VAL B C 1
ATOM 5343 O O . VAL B 1 211 ? 21.719 13.469 -0.806 1 98.94 211 VAL B O 1
ATOM 5346 N N . ASN B 1 212 ? 19.609 13.188 -1.372 1 99 212 ASN B N 1
ATOM 5347 C CA . ASN B 1 212 ? 19.562 14.211 -2.412 1 99 212 ASN B CA 1
ATOM 5348 C C . ASN B 1 212 ? 18.359 15.117 -2.254 1 99 212 ASN B C 1
ATOM 5350 O O . ASN B 1 212 ? 17.219 14.648 -2.281 1 99 212 ASN B O 1
ATOM 5354 N N . ILE B 1 213 ? 18.562 16.406 -2.064 1 98.94 213 ILE B N 1
ATOM 5355 C CA . ILE B 1 213 ? 17.5 17.375 -1.891 1 98.94 213 ILE B CA 1
ATOM 5356 C C . ILE B 1 213 ? 17.484 18.344 -3.07 1 98.94 213 ILE B C 1
ATOM 5358 O O . ILE B 1 213 ? 18.469 19.031 -3.322 1 98.94 213 ILE B O 1
ATOM 5362 N N . ILE B 1 214 ? 16.344 18.359 -3.719 1 98.94 214 ILE B N 1
ATOM 5363 C CA . ILE B 1 214 ? 16.266 19.172 -4.926 1 98.94 214 ILE B CA 1
ATOM 5364 C C . ILE B 1 214 ? 15.109 20.172 -4.789 1 98.94 214 ILE B C 1
ATOM 5366 O O . ILE B 1 214 ? 14.188 19.969 -3.992 1 98.94 214 ILE B O 1
ATOM 5370 N N . THR B 1 215 ? 15.188 21.281 -5.52 1 98.81 215 THR B N 1
ATOM 5371 C CA . THR B 1 215 ? 14.164 22.328 -5.535 1 98.81 215 THR B CA 1
ATOM 5372 C C . THR B 1 215 ? 13.648 22.562 -6.953 1 98.81 215 THR B C 1
ATOM 5374 O O . THR B 1 215 ? 14.383 22.344 -7.926 1 98.81 215 THR B O 1
ATOM 5377 N N . ALA B 1 216 ? 12.461 22.875 -7.039 1 98.62 216 ALA B N 1
ATOM 5378 C CA . ALA B 1 216 ? 11.82 23.219 -8.305 1 98.62 216 ALA B CA 1
ATOM 5379 C C . ALA B 1 216 ? 10.695 24.234 -8.086 1 98.62 216 ALA B C 1
ATOM 5381 O O . ALA B 1 216 ? 9.961 24.156 -7.094 1 98.62 216 ALA B O 1
ATOM 5382 N N . SER B 1 217 ? 10.594 25.188 -9.023 1 97.56 217 SER B N 1
ATOM 5383 C CA . SER B 1 217 ? 9.516 26.156 -8.984 1 97.56 217 SER B CA 1
ATOM 5384 C C . SER B 1 217 ? 8.164 25.5 -9.234 1 97.56 217 SER B C 1
ATOM 5386 O O . SER B 1 217 ? 8.102 24.312 -9.578 1 97.56 217 SER B O 1
ATOM 5388 N N . ALA B 1 218 ? 7.137 26.297 -8.992 1 93 218 ALA B N 1
ATOM 5389 C CA . ALA B 1 218 ? 5.793 25.828 -9.312 1 93 218 ALA B CA 1
ATOM 5390 C C . ALA B 1 218 ? 5.699 25.391 -10.766 1 93 218 ALA B C 1
ATOM 5392 O O . ALA B 1 218 ? 4.969 24.453 -11.094 1 93 218 ALA B O 1
ATOM 5393 N N . HIS B 1 219 ? 6.445 26.031 -11.594 1 93.44 219 HIS B N 1
ATOM 5394 C CA . HIS B 1 219 ? 6.426 25.734 -13.023 1 93.44 219 HIS B CA 1
ATOM 5395 C C . HIS B 1 219 ? 6.996 24.344 -13.312 1 93.44 219 HIS B C 1
ATOM 5397 O O . HIS B 1 219 ? 6.438 23.594 -14.117 1 93.44 219 HIS B O 1
ATOM 5403 N N . ASN B 1 220 ? 8.031 23.969 -12.656 1 97.25 220 ASN B N 1
ATOM 5404 C CA . ASN B 1 220 ? 8.727 22.719 -12.953 1 97.25 220 ASN B CA 1
ATOM 5405 C C . ASN B 1 220 ? 8.242 21.594 -12.047 1 97.25 220 ASN B C 1
ATOM 5407 O O . ASN B 1 220 ? 8.562 20.422 -12.281 1 97.25 220 ASN B O 1
ATOM 5411 N N . THR B 1 221 ? 7.457 21.922 -11.07 1 97.31 221 THR B N 1
ATOM 5412 C CA . THR B 1 221 ? 7.043 20.953 -10.07 1 97.31 221 THR B CA 1
ATOM 5413 C C . THR B 1 221 ? 6.305 19.781 -10.719 1 97.31 221 THR B C 1
ATOM 5415 O O . THR B 1 221 ? 6.477 18.641 -10.312 1 97.31 221 THR B O 1
ATOM 5418 N N . ILE B 1 222 ? 5.539 20.031 -11.727 1 97.56 222 ILE B N 1
ATOM 5419 C CA . ILE B 1 222 ? 4.754 19 -12.383 1 97.56 222 ILE B CA 1
ATOM 5420 C C . ILE B 1 222 ? 5.684 18.016 -13.094 1 97.56 222 ILE B C 1
ATOM 5422 O O . ILE B 1 222 ? 5.559 16.797 -12.93 1 97.56 222 ILE B O 1
ATOM 5426 N N . ALA B 1 223 ? 6.637 18.547 -13.844 1 98.25 223 ALA B N 1
ATOM 5427 C CA . ALA B 1 223 ? 7.574 17.703 -14.586 1 98.25 223 ALA B CA 1
ATOM 5428 C C . ALA B 1 223 ? 8.469 16.922 -13.633 1 98.25 223 ALA B C 1
ATOM 5430 O O . ALA B 1 223 ? 8.773 15.75 -13.891 1 98.25 223 ALA B O 1
ATOM 5431 N N . VAL B 1 224 ? 8.93 17.547 -12.594 1 98.62 224 VAL B N 1
ATOM 5432 C CA . VAL B 1 224 ? 9.773 16.906 -11.594 1 98.62 224 VAL B CA 1
ATOM 5433 C C . VAL B 1 224 ? 8.992 15.789 -10.898 1 98.62 224 VAL B C 1
ATOM 5435 O O . VAL B 1 224 ? 9.5 14.68 -10.727 1 98.62 224 VAL B O 1
ATOM 5438 N N . GLY B 1 225 ? 7.75 16.141 -10.508 1 98.56 225 GLY B N 1
ATOM 5439 C CA . GLY B 1 225 ? 6.891 15.125 -9.906 1 98.56 225 GLY B CA 1
ATOM 5440 C C . GLY B 1 225 ? 6.66 13.93 -10.812 1 98.56 225 GLY B C 1
ATOM 5441 O O . GLY B 1 225 ? 6.719 12.781 -10.359 1 98.56 225 GLY B O 1
ATOM 5442 N N . LYS B 1 226 ? 6.41 14.172 -12.039 1 98.69 226 LYS B N 1
ATOM 5443 C CA . LYS B 1 226 ? 6.199 13.102 -13.008 1 98.69 226 LYS B CA 1
ATOM 5444 C C . LYS B 1 226 ? 7.449 12.234 -13.156 1 98.69 226 LYS B C 1
ATOM 5446 O O . LYS B 1 226 ? 7.352 11.016 -13.266 1 98.69 226 LYS B O 1
ATOM 5451 N N . THR B 1 227 ? 8.641 12.867 -13.141 1 98.81 227 THR B N 1
ATOM 5452 C CA . THR B 1 227 ? 9.898 12.125 -13.219 1 98.81 227 THR B CA 1
ATOM 5453 C C . THR B 1 227 ? 10.062 11.195 -12.023 1 98.81 227 THR B C 1
ATOM 5455 O O . THR B 1 227 ? 10.398 10.016 -12.188 1 98.81 227 THR B O 1
ATOM 5458 N N . LEU B 1 228 ? 9.75 11.664 -10.844 1 98.88 228 LEU B N 1
ATOM 5459 C CA . LEU B 1 228 ? 9.883 10.875 -9.625 1 98.88 228 LEU B CA 1
ATOM 5460 C C . LEU B 1 228 ? 8.898 9.711 -9.625 1 98.88 228 LEU B C 1
ATOM 5462 O O . LEU B 1 228 ? 9.188 8.648 -9.062 1 98.88 228 LEU B O 1
ATOM 5466 N N . THR B 1 229 ? 7.727 9.844 -10.281 1 98.69 229 THR B N 1
ATOM 5467 C CA . THR B 1 229 ? 6.676 8.836 -10.18 1 98.69 229 THR B CA 1
ATOM 5468 C C . THR B 1 229 ? 6.766 7.848 -11.336 1 98.69 229 THR B C 1
ATOM 5470 O O . THR B 1 229 ? 6.176 6.766 -11.281 1 98.69 229 THR B O 1
ATOM 5473 N N . THR B 1 230 ? 7.496 8.188 -12.398 1 98.62 230 THR B N 1
ATOM 5474 C CA . THR B 1 230 ? 7.477 7.293 -13.555 1 98.62 230 THR B CA 1
ATOM 5475 C C . THR B 1 230 ? 8.852 6.672 -13.781 1 98.62 230 THR B C 1
ATOM 5477 O O . THR B 1 230 ? 8.969 5.652 -14.469 1 98.62 230 THR B O 1
ATOM 5480 N N . HIS B 1 231 ? 9.938 7.277 -13.242 1 98.75 231 HIS B N 1
ATOM 5481 C CA . HIS B 1 231 ? 11.281 6.746 -13.461 1 98.75 231 HIS B CA 1
ATOM 5482 C C . HIS B 1 231 ? 11.414 5.336 -12.898 1 98.75 231 HIS B C 1
ATOM 5484 O O . HIS B 1 231 ? 11.078 5.094 -11.734 1 98.75 231 HIS B O 1
ATOM 5490 N N . PRO B 1 232 ? 11.953 4.379 -13.609 1 97.69 232 PRO B N 1
ATOM 5491 C CA . PRO B 1 232 ? 11.945 2.977 -13.188 1 97.69 232 PRO B CA 1
ATOM 5492 C C . PRO B 1 232 ? 12.875 2.705 -12.008 1 97.69 232 PRO B C 1
ATOM 5494 O O . PRO B 1 232 ? 12.711 1.711 -11.297 1 97.69 232 PRO B O 1
ATOM 5497 N N . ILE B 1 233 ? 13.852 3.586 -11.766 1 98.38 233 ILE B N 1
ATOM 5498 C CA . ILE B 1 233 ? 14.797 3.41 -10.672 1 98.38 233 ILE B CA 1
ATOM 5499 C C . ILE B 1 233 ? 14.102 3.662 -9.336 1 98.38 233 ILE B C 1
ATOM 5501 O O . ILE B 1 233 ? 14.438 3.043 -8.32 1 98.38 233 ILE B O 1
ATOM 5505 N N . ILE B 1 234 ? 13.094 4.59 -9.352 1 98.81 234 ILE B N 1
ATOM 5506 C CA . ILE B 1 234 ? 12.352 4.883 -8.133 1 98.81 234 ILE B CA 1
ATOM 5507 C C . ILE B 1 234 ? 11.406 3.729 -7.82 1 98.81 234 ILE B C 1
ATOM 5509 O O . ILE B 1 234 ? 10.609 3.314 -8.672 1 98.81 234 ILE B O 1
ATOM 5513 N N . LYS B 1 235 ? 11.531 3.25 -6.578 1 98.62 235 LYS B N 1
ATOM 5514 C CA . LYS B 1 235 ? 10.719 2.096 -6.207 1 98.62 235 LYS B CA 1
ATOM 5515 C C . LYS B 1 235 ? 9.586 2.5 -5.27 1 98.62 235 LYS B C 1
ATOM 5517 O O . LYS B 1 235 ? 8.625 1.749 -5.09 1 98.62 235 LYS B O 1
ATOM 5522 N N . LYS B 1 236 ? 9.688 3.664 -4.691 1 98.62 236 LYS B N 1
ATOM 5523 C CA . LYS B 1 236 ? 8.68 4.16 -3.758 1 98.62 236 LYS B CA 1
ATOM 5524 C C . LYS B 1 236 ? 8.555 5.676 -3.84 1 98.62 236 LYS B C 1
ATOM 5526 O O . LYS B 1 236 ? 9.555 6.383 -3.982 1 98.62 236 LYS B O 1
ATOM 5531 N N . VAL B 1 237 ? 7.328 6.137 -3.717 1 98.88 237 VAL B N 1
ATOM 5532 C CA . VAL B 1 237 ? 7.059 7.566 -3.611 1 98.88 237 VAL B CA 1
ATOM 5533 C C . VAL B 1 237 ? 6.238 7.848 -2.354 1 98.88 237 VAL B C 1
ATOM 5535 O O . VAL B 1 237 ? 5.273 7.137 -2.062 1 98.88 237 VAL B O 1
ATOM 5538 N N . SER B 1 238 ? 6.656 8.727 -1.548 1 98.88 238 SER B N 1
ATOM 5539 C CA . SER B 1 238 ? 5.879 9.273 -0.441 1 98.88 238 SER B CA 1
ATOM 5540 C C . SER B 1 238 ? 5.5 10.727 -0.7 1 98.88 238 SER B C 1
ATOM 5542 O O . SER B 1 238 ? 6.348 11.531 -1.098 1 98.88 238 SER B O 1
ATOM 5544 N N . PHE B 1 239 ? 4.223 11 -0.574 1 98.81 239 PHE B N 1
ATOM 5545 C CA . PHE B 1 239 ? 3.729 12.344 -0.868 1 98.81 239 PHE B CA 1
ATOM 5546 C C . PHE B 1 239 ? 2.793 12.828 0.233 1 98.81 239 PHE B C 1
ATOM 5548 O O . PHE B 1 239 ? 1.916 12.086 0.682 1 98.81 239 PHE B O 1
ATOM 5555 N N . THR B 1 240 ? 3.014 13.961 0.705 1 98.69 240 THR B N 1
ATOM 5556 C CA . THR B 1 240 ? 2.064 14.695 1.537 1 98.69 240 THR B CA 1
ATOM 5557 C C . THR B 1 240 ? 1.593 15.961 0.833 1 98.69 240 THR B C 1
ATOM 5559 O O . THR B 1 240 ? 2.408 16.797 0.426 1 98.69 240 THR B O 1
ATOM 5562 N N . GLY B 1 241 ? 0.318 16.109 0.615 1 97.5 241 GLY B N 1
ATOM 5563 C CA . GLY B 1 241 ? -0.24 17.25 -0.075 1 97.5 241 GLY B CA 1
ATOM 5564 C C . GLY B 1 241 ? -1.718 17.109 -0.385 1 97.5 241 GLY B C 1
ATOM 5565 O O . GLY B 1 241 ? -2.459 16.484 0.382 1 97.5 241 GLY B O 1
ATOM 5566 N N . SER B 1 242 ? -2.184 17.75 -1.431 1 97 242 SER B N 1
ATOM 5567 C CA . SER B 1 242 ? -3.607 17.766 -1.747 1 97 242 SER B CA 1
ATOM 5568 C C . SER B 1 242 ? -4.059 16.422 -2.334 1 97 242 SER B C 1
ATOM 5570 O O . SER B 1 242 ? -3.271 15.727 -2.971 1 97 242 SER B O 1
ATOM 5572 N N . THR B 1 243 ? -5.328 16.109 -2.137 1 97.88 243 THR B N 1
ATOM 5573 C CA . THR B 1 243 ? -5.926 14.883 -2.635 1 97.88 243 THR B CA 1
ATOM 5574 C C . THR B 1 243 ? -5.844 14.82 -4.156 1 97.88 243 THR B C 1
ATOM 5576 O O . THR B 1 243 ? -5.504 13.773 -4.723 1 97.88 243 THR B O 1
ATOM 5579 N N . GLY B 1 244 ? -6.117 15.93 -4.801 1 98.06 244 GLY B N 1
ATOM 5580 C CA . GLY B 1 244 ? -6.07 15.961 -6.254 1 98.06 244 GLY B CA 1
ATOM 5581 C C . GLY B 1 244 ? -4.715 15.578 -6.812 1 98.06 244 GLY B C 1
ATOM 5582 O O . GLY B 1 244 ? -4.625 14.773 -7.746 1 98.06 244 GLY B O 1
ATOM 5583 N N . VAL B 1 245 ? -3.648 16.156 -6.234 1 98.06 245 VAL B N 1
ATOM 5584 C CA . VAL B 1 245 ? -2.293 15.852 -6.684 1 98.06 245 VAL B CA 1
ATOM 5585 C C . VAL B 1 245 ? -1.953 14.398 -6.348 1 98.06 245 VAL B C 1
ATOM 5587 O O . VAL B 1 245 ? -1.318 13.703 -7.141 1 98.06 245 VAL B O 1
ATOM 5590 N N . GLY B 1 246 ? -2.391 13.945 -5.141 1 98.62 246 GLY B N 1
ATOM 5591 C CA . GLY B 1 246 ? -2.182 12.555 -4.781 1 98.62 246 GLY B CA 1
ATOM 5592 C C . GLY B 1 246 ? -2.725 11.586 -5.812 1 98.62 246 GLY B C 1
ATOM 5593 O O . GLY B 1 246 ? -2.068 10.594 -6.152 1 98.62 246 GLY B O 1
ATOM 5594 N N . LYS B 1 247 ? -3.924 11.859 -6.332 1 98.69 247 LYS B N 1
ATOM 5595 C CA . LYS B 1 247 ? -4.547 11.016 -7.355 1 98.69 247 LYS B CA 1
ATOM 5596 C C . LYS B 1 247 ? -3.709 10.992 -8.633 1 98.69 247 LYS B C 1
ATOM 5598 O O . LYS B 1 247 ? -3.523 9.938 -9.234 1 98.69 247 LYS B O 1
ATOM 5603 N N . ILE B 1 248 ? -3.162 12.109 -9 1 98.69 248 ILE B N 1
ATOM 5604 C CA . ILE B 1 248 ? -2.332 12.219 -10.195 1 98.69 248 ILE B CA 1
ATOM 5605 C C . ILE B 1 248 ? -1.062 11.391 -10.023 1 98.69 248 ILE B C 1
ATOM 5607 O O . ILE B 1 248 ? -0.701 10.602 -10.898 1 98.69 248 ILE B O 1
ATOM 5611 N N . LEU B 1 249 ? -0.379 11.602 -8.891 1 98.81 249 LEU B N 1
ATOM 5612 C CA . LEU B 1 249 ? 0.884 10.914 -8.641 1 98.81 249 LEU B CA 1
ATOM 5613 C C . LEU B 1 249 ? 0.681 9.406 -8.578 1 98.81 249 LEU B C 1
ATOM 5615 O O . LEU B 1 249 ? 1.519 8.641 -9.062 1 98.81 249 LEU B O 1
ATOM 5619 N N . MET B 1 250 ? -0.431 8.953 -7.957 1 98.75 250 MET B N 1
ATOM 5620 C CA . MET B 1 250 ? -0.728 7.527 -7.914 1 98.75 250 MET B CA 1
ATOM 5621 C C . MET B 1 250 ? -0.934 6.973 -9.32 1 98.75 250 MET B C 1
ATOM 5623 O O . MET B 1 250 ? -0.402 5.914 -9.664 1 98.75 250 MET B O 1
ATOM 5627 N N . SER B 1 251 ? -1.694 7.672 -10.102 1 98.81 251 SER B N 1
ATOM 5628 C CA . SER B 1 251 ? -1.919 7.246 -11.477 1 98.81 251 SER B CA 1
ATOM 5629 C C . SER B 1 251 ? -0.604 7.125 -12.242 1 98.81 251 SER B C 1
ATOM 5631 O O . SER B 1 251 ? -0.369 6.133 -12.938 1 98.81 251 SER B O 1
ATOM 5633 N N . GLN B 1 252 ? 0.289 8.133 -12.102 1 98.81 252 GLN B N 1
ATOM 5634 C CA . GLN B 1 252 ? 1.589 8.141 -12.758 1 98.81 252 GLN B CA 1
ATOM 5635 C C . GLN B 1 252 ? 2.453 6.977 -12.273 1 98.81 252 GLN B C 1
ATOM 5637 O O . GLN B 1 252 ? 3.146 6.34 -13.07 1 98.81 252 GLN B O 1
ATOM 5642 N N . SER B 1 253 ? 2.404 6.691 -11.008 1 98.75 253 SER B N 1
ATOM 5643 C CA . SER B 1 253 ? 3.236 5.672 -10.383 1 98.75 253 SER B CA 1
ATOM 5644 C C . SER B 1 253 ? 2.855 4.277 -10.867 1 98.75 253 SER B C 1
ATOM 5646 O O . SER B 1 253 ? 3.617 3.322 -10.688 1 98.75 253 SER B O 1
ATOM 5648 N N . SER B 1 254 ? 1.648 4.121 -11.484 1 98.62 254 SER B N 1
ATOM 5649 C CA . SER B 1 254 ? 1.166 2.822 -11.938 1 98.62 254 SER B CA 1
ATOM 5650 C C . SER B 1 254 ? 2.025 2.283 -13.078 1 98.62 254 SER B C 1
ATOM 5652 O O . SER B 1 254 ? 2.08 1.072 -13.305 1 98.62 254 SER B O 1
ATOM 5654 N N . THR B 1 255 ? 2.811 3.109 -13.773 1 98.12 255 THR B N 1
ATOM 5655 C CA . THR B 1 255 ? 3.578 2.703 -14.945 1 98.12 255 THR B CA 1
ATOM 5656 C C . THR B 1 255 ? 4.715 1.765 -14.547 1 98.12 255 THR B C 1
ATOM 5658 O O . THR B 1 255 ? 5.188 0.976 -15.367 1 98.12 255 THR B O 1
ATOM 5661 N N . THR B 1 256 ? 5.168 1.854 -13.289 1 97.44 256 THR B N 1
ATOM 5662 C CA . THR B 1 256 ? 6.254 0.998 -12.828 1 97.44 256 THR B CA 1
ATOM 5663 C C . THR B 1 256 ? 5.887 0.316 -11.508 1 97.44 256 THR B C 1
ATOM 5665 O O . THR B 1 256 ? 6.754 -0.221 -10.82 1 97.44 256 THR B O 1
ATOM 5668 N N . LEU B 1 257 ? 4.656 0.412 -11.125 1 98.06 257 LEU B N 1
ATOM 5669 C CA . LEU B 1 257 ? 4.066 -0.274 -9.977 1 98.06 257 LEU B CA 1
ATOM 5670 C C . LEU B 1 257 ? 4.832 0.053 -8.695 1 98.06 257 LEU B C 1
ATOM 5672 O O . LEU B 1 257 ? 5.172 -0.846 -7.926 1 98.06 257 LEU B O 1
ATOM 5676 N N . LYS B 1 258 ? 5.27 1.282 -8.516 1 97.06 258 LYS B N 1
ATOM 5677 C CA . LYS B 1 258 ? 5.977 1.642 -7.285 1 97.06 258 LYS B CA 1
ATOM 5678 C C . LYS B 1 258 ? 5.02 1.721 -6.102 1 97.06 258 LYS B C 1
ATOM 5680 O O . LYS B 1 258 ? 3.834 2.012 -6.273 1 97.06 258 LYS B O 1
ATOM 5685 N N . LYS B 1 259 ? 5.504 1.454 -4.926 1 97.62 259 LYS B N 1
ATOM 5686 C CA . LYS B 1 259 ? 4.727 1.589 -3.699 1 97.62 259 LYS B CA 1
ATOM 5687 C C . LYS B 1 259 ? 4.57 3.055 -3.307 1 97.62 259 LYS B C 1
ATOM 5689 O O . LYS B 1 259 ? 5.418 3.887 -3.641 1 97.62 259 LYS B O 1
ATOM 5694 N N . LEU B 1 260 ? 3.459 3.316 -2.654 1 98.44 260 LEU B N 1
ATOM 5695 C CA . LEU B 1 260 ? 3.18 4.707 -2.314 1 98.44 260 LEU B CA 1
ATOM 5696 C C . LEU B 1 260 ? 2.789 4.84 -0.845 1 98.44 260 LEU B C 1
ATOM 5698 O O . LEU B 1 260 ? 2.23 3.91 -0.261 1 98.44 260 LEU B O 1
ATOM 5702 N N . SER B 1 261 ? 3.141 5.863 -0.21 1 98.56 261 SER B N 1
ATOM 5703 C CA . SER B 1 261 ? 2.525 6.441 0.98 1 98.56 261 SER B CA 1
ATOM 5704 C C . SER B 1 261 ? 1.967 7.832 0.692 1 98.56 261 SER B C 1
ATOM 5706 O O . SER B 1 261 ? 2.703 8.734 0.286 1 98.56 261 SER B O 1
ATOM 5708 N N . LEU B 1 262 ? 0.677 7.949 0.874 1 98.69 262 LEU B N 1
ATOM 5709 C CA . LEU B 1 262 ? -0.012 9.188 0.538 1 98.69 262 LEU B CA 1
ATOM 5710 C C . LEU B 1 262 ? -0.704 9.773 1.764 1 98.69 262 LEU B C 1
ATOM 5712 O O . LEU B 1 262 ? -1.604 9.156 2.33 1 98.69 262 LEU B O 1
ATOM 5716 N N . GLU B 1 263 ? -0.223 10.844 2.227 1 98.38 263 GLU B N 1
ATOM 5717 C CA . GLU B 1 263 ? -0.873 11.648 3.254 1 98.38 263 GLU B CA 1
ATOM 5718 C C . GLU B 1 263 ? -1.532 12.883 2.648 1 98.38 263 GLU B C 1
ATOM 5720 O O . GLU B 1 263 ? -0.85 13.844 2.289 1 98.38 263 GLU B O 1
ATOM 5725 N N . LEU B 1 264 ? -2.855 12.844 2.576 1 98.31 264 LEU B N 1
ATOM 5726 C CA . LEU B 1 264 ? -3.541 13.828 1.742 1 98.31 264 LEU B CA 1
ATOM 5727 C C . LEU B 1 264 ? -4.555 14.625 2.559 1 98.31 264 LEU B C 1
ATOM 5729 O O . LEU B 1 264 ? -4.391 14.781 3.771 1 98.31 264 LEU B O 1
ATOM 5733 N N . GLY B 1 265 ? -5.473 15.266 1.895 1 95.25 265 GLY B N 1
ATOM 5734 C CA . GLY B 1 265 ? -6.344 16.25 2.52 1 95.25 265 GLY B CA 1
ATOM 5735 C C . GLY B 1 265 ? -7.211 15.656 3.619 1 95.25 265 GLY B C 1
ATOM 5736 O O . GLY B 1 265 ? -7.492 14.461 3.619 1 95.25 265 GLY B O 1
ATOM 5737 N N . GLY B 1 266 ? -7.59 16.516 4.59 1 96.12 266 GLY B N 1
ATOM 5738 C CA . GLY B 1 266 ? -8.523 16.188 5.656 1 96.12 266 GLY B CA 1
ATOM 5739 C C . GLY B 1 266 ? -9.648 17.188 5.797 1 96.12 266 GLY B C 1
ATOM 5740 O O . GLY B 1 266 ? -9.648 18.234 5.145 1 96.12 266 GLY B O 1
ATOM 5741 N N . ASN B 1 267 ? -10.609 16.875 6.457 1 98 267 ASN B N 1
ATOM 5742 C CA . ASN B 1 267 ? -11.719 17.703 6.902 1 98 267 ASN B CA 1
ATOM 5743 C C . ASN B 1 267 ? -12.18 17.328 8.305 1 98 267 ASN B C 1
ATOM 5745 O O . ASN B 1 267 ? -13.312 16.891 8.5 1 98 267 ASN B O 1
ATOM 5749 N N . ALA B 1 268 ? -11.336 17.625 9.227 1 98.62 268 ALA B N 1
ATOM 5750 C CA . ALA B 1 268 ? -11.398 17.016 10.555 1 98.62 268 ALA B CA 1
ATOM 5751 C C . ALA B 1 268 ? -12.586 17.562 11.352 1 98.62 268 ALA B C 1
ATOM 5753 O O . ALA B 1 268 ? -12.75 18.766 11.492 1 98.62 268 ALA B O 1
ATOM 5754 N N . PRO B 1 269 ? -13.43 16.641 11.883 1 98.81 269 PRO B N 1
ATOM 5755 C CA . PRO B 1 269 ? -14.422 17.062 12.883 1 98.81 269 PRO B CA 1
ATOM 5756 C C . PRO B 1 269 ? -13.82 17.234 14.273 1 98.81 269 PRO B C 1
ATOM 5758 O O . PRO B 1 269 ? -12.898 16.5 14.648 1 98.81 269 PRO B O 1
ATOM 5761 N N . PHE B 1 270 ? -14.273 18.219 14.914 1 98.94 270 PHE B N 1
ATOM 5762 C CA . PHE B 1 270 ? -14.008 18.453 16.328 1 98.94 270 PHE B CA 1
ATOM 5763 C C . PHE B 1 270 ? -15.312 18.5 17.125 1 98.94 270 PHE B C 1
ATOM 5765 O O . PHE B 1 270 ? -16.062 19.469 17.031 1 98.94 270 PHE B O 1
ATOM 5772 N N . ILE B 1 271 ? -15.547 17.422 17.891 1 98.94 271 ILE B N 1
ATOM 5773 C CA . ILE B 1 271 ? -16.859 17.25 18.5 1 98.94 271 ILE B CA 1
ATOM 5774 C C . ILE B 1 271 ? -16.781 17.547 20 1 98.94 271 ILE B C 1
ATOM 5776 O O . ILE B 1 271 ? -15.898 17.031 20.688 1 98.94 271 ILE B O 1
ATOM 5780 N N . VAL B 1 272 ? -17.719 18.391 20.5 1 98.94 272 VAL B N 1
ATOM 5781 C CA . VAL B 1 272 ? -17.828 18.688 21.922 1 98.94 272 VAL B CA 1
ATOM 5782 C C . VAL B 1 272 ? -19.188 18.234 22.453 1 98.94 272 VAL B C 1
ATOM 5784 O O . VAL B 1 272 ? -20.219 18.828 22.125 1 98.94 272 VAL B O 1
ATOM 5787 N N . PHE B 1 273 ? -19.188 17.203 23.25 1 98.88 273 PHE B N 1
ATOM 5788 C CA . PHE B 1 273 ? -20.422 16.703 23.859 1 98.88 273 PHE B CA 1
ATOM 5789 C C . PHE B 1 273 ? -20.766 17.5 25.109 1 98.88 273 PHE B C 1
ATOM 5791 O O . PHE B 1 273 ? -19.922 18.219 25.641 1 98.88 273 PHE B O 1
ATOM 5798 N N . GLU B 1 274 ? -22 17.344 25.609 1 98.44 274 GLU B N 1
ATOM 5799 C CA . GLU B 1 274 ? -22.5 18.125 26.734 1 98.44 274 GLU B CA 1
ATOM 5800 C C . GLU B 1 274 ? -21.766 17.75 28.031 1 98.44 274 GLU B C 1
ATOM 5802 O O . GLU B 1 274 ? -21.703 18.562 28.953 1 98.44 274 GLU B O 1
ATOM 5807 N N . ASP B 1 275 ? -21.188 16.594 28.078 1 98.25 275 ASP B N 1
ATOM 5808 C CA . ASP B 1 275 ? -20.531 16.141 29.297 1 98.25 275 ASP B CA 1
ATOM 5809 C C . ASP B 1 275 ? -19.047 16.484 29.281 1 98.25 275 ASP B C 1
ATOM 5811 O O . ASP B 1 275 ? -18.312 16.141 30.203 1 98.25 275 ASP B O 1
ATOM 5815 N N . ALA B 1 276 ? -18.562 17.203 28.219 1 97.94 276 ALA B N 1
ATOM 5816 C CA . ALA B 1 276 ? -17.156 17.547 28.078 1 97.94 276 ALA B CA 1
ATOM 5817 C C . ALA B 1 276 ? -16.734 18.594 29.094 1 97.94 276 ALA B C 1
ATOM 5819 O O . ALA B 1 276 ? -17.562 19.406 29.547 1 97.94 276 ALA B O 1
ATOM 5820 N N . ASP B 1 277 ? -15.469 18.531 29.547 1 97.25 277 ASP B N 1
ATOM 5821 C CA . ASP B 1 277 ? -14.867 19.703 30.188 1 97.25 277 ASP B CA 1
ATOM 5822 C C . ASP B 1 277 ? -14.641 20.828 29.172 1 97.25 277 ASP B C 1
ATOM 5824 O O . ASP B 1 277 ? -13.719 20.766 28.359 1 97.25 277 ASP B O 1
ATOM 5828 N N . LEU B 1 278 ? -15.414 21.828 29.25 1 98.38 278 LEU B N 1
ATOM 5829 C CA . LEU B 1 278 ? -15.453 22.828 28.203 1 98.38 278 LEU B CA 1
ATOM 5830 C C . LEU B 1 278 ? -14.156 23.641 28.172 1 98.38 278 LEU B C 1
ATOM 5832 O O . LEU B 1 278 ? -13.742 24.125 27.125 1 98.38 278 LEU B O 1
ATOM 5836 N N . ASP B 1 279 ? -13.516 23.797 29.344 1 97.44 279 ASP B N 1
ATOM 5837 C CA . ASP B 1 279 ? -12.242 24.516 29.359 1 97.44 279 ASP B CA 1
ATOM 5838 C C . ASP B 1 279 ? -11.156 23.719 28.641 1 97.44 279 ASP B C 1
ATOM 5840 O O . ASP B 1 279 ? -10.398 24.266 27.844 1 97.44 279 ASP B O 1
ATOM 5844 N N . VAL B 1 280 ? -11.086 22.438 28.891 1 97.12 280 VAL B N 1
ATOM 5845 C CA . VAL B 1 280 ? -10.117 21.562 28.234 1 97.12 280 VAL B CA 1
ATOM 5846 C C . VAL B 1 280 ? -10.414 21.484 26.75 1 97.12 280 VAL B C 1
ATOM 5848 O O . VAL B 1 280 ? -9.5 21.531 25.922 1 97.12 280 VAL B O 1
ATOM 5851 N N . ALA B 1 281 ? -11.703 21.391 26.438 1 98.44 281 ALA B N 1
ATOM 5852 C CA . ALA B 1 281 ? -12.125 21.328 25.031 1 98.44 281 ALA B CA 1
ATOM 5853 C C . ALA B 1 281 ? -11.727 22.594 24.297 1 98.44 281 ALA B C 1
ATOM 5855 O O . ALA B 1 281 ? -11.273 22.547 23.141 1 98.44 281 ALA B O 1
ATOM 5856 N N . ALA B 1 282 ? -11.93 23.734 24.938 1 98.62 282 ALA B N 1
ATOM 5857 C CA . ALA B 1 282 ? -11.57 25.016 24.312 1 98.62 282 ALA B CA 1
ATOM 5858 C C . ALA B 1 282 ? -10.07 25.078 24.047 1 98.62 282 ALA B C 1
ATOM 5860 O O . ALA B 1 282 ? -9.648 25.484 22.953 1 98.62 282 ALA B O 1
ATOM 5861 N N . GLN B 1 283 ? -9.297 24.719 25.047 1 97.25 283 GLN B N 1
ATOM 5862 C CA . GLN B 1 283 ? -7.855 24.688 24.859 1 97.25 283 GLN B CA 1
ATOM 5863 C C . GLN B 1 283 ? -7.465 23.719 23.75 1 97.25 283 GLN B C 1
ATOM 5865 O O . GLN B 1 283 ? -6.562 23.984 22.953 1 97.25 283 GLN B O 1
ATOM 5870 N N . GLY B 1 284 ? -8.133 22.578 23.781 1 97.81 284 GLY B N 1
ATOM 5871 C CA . GLY B 1 284 ? -7.902 21.594 22.719 1 97.81 284 GLY B CA 1
ATOM 5872 C C . GLY B 1 284 ? -8.203 22.141 21.344 1 97.81 284 GLY B C 1
ATOM 5873 O O . GLY B 1 284 ? -7.449 21.891 20.391 1 97.81 284 GLY B O 1
ATOM 5874 N N . LEU B 1 285 ? -9.281 22.812 21.188 1 98.75 285 LEU B N 1
ATOM 5875 C CA . LEU B 1 285 ? -9.641 23.391 19.891 1 98.75 285 LEU B CA 1
ATOM 5876 C C . LEU B 1 285 ? -8.586 24.391 19.438 1 98.75 285 LEU B C 1
ATOM 5878 O O . LEU B 1 285 ? -8.203 24.406 18.266 1 98.75 285 LEU B O 1
ATOM 5882 N N . ILE B 1 286 ? -8.195 25.25 20.391 1 98.06 286 ILE B N 1
ATOM 5883 C CA . ILE B 1 286 ? -7.195 26.266 20.062 1 98.06 286 ILE B CA 1
ATOM 5884 C C . ILE B 1 286 ? -5.922 25.609 19.562 1 98.06 286 ILE B C 1
ATOM 5886 O O . ILE B 1 286 ? -5.359 26.016 18.547 1 98.06 286 ILE B O 1
ATOM 5890 N N . ALA B 1 287 ? -5.504 24.547 20.188 1 96.19 287 ALA B N 1
ATOM 5891 C CA . ALA B 1 287 ? -4.297 23.812 19.812 1 96.19 287 ALA B CA 1
ATOM 5892 C C . ALA B 1 287 ? -4.453 23.141 18.453 1 96.19 287 ALA B C 1
ATOM 5894 O O . ALA B 1 287 ? -3.48 22.984 17.719 1 96.19 287 ALA B O 1
ATOM 5895 N N . SER B 1 288 ? -5.625 22.781 18.109 1 97.44 288 SER B N 1
ATOM 5896 C CA . SER B 1 288 ? -5.906 22.016 16.891 1 97.44 288 SER B CA 1
ATOM 5897 C C . SER B 1 288 ? -6.117 22.953 15.703 1 97.44 288 SER B C 1
ATOM 5899 O O . SER B 1 288 ? -5.613 22.688 14.609 1 97.44 288 SER B O 1
ATOM 5901 N N . LYS B 1 289 ? -6.789 24 15.836 1 98.06 289 LYS B N 1
ATOM 5902 C CA . LYS B 1 289 ? -7.359 24.734 14.711 1 98.06 289 LYS B CA 1
ATOM 5903 C C . LYS B 1 289 ? -6.445 25.875 14.289 1 98.06 289 LYS B C 1
ATOM 5905 O O . LYS B 1 289 ? -6.391 26.234 13.109 1 98.06 289 LYS B O 1
ATOM 5910 N N . PHE B 1 290 ? -5.738 26.469 15.219 1 97.56 290 PHE B N 1
ATOM 5911 C CA . PHE B 1 290 ? -5.168 27.766 14.867 1 97.56 290 PHE B CA 1
ATOM 5912 C C . PHE B 1 290 ? -3.645 27.688 14.828 1 97.56 290 PHE B C 1
ATOM 5914 O O . PHE B 1 290 ? -2.977 28.688 14.539 1 97.56 290 PHE B O 1
ATOM 5921 N N . ARG B 1 291 ? -3.113 26.484 15.109 1 93.44 291 ARG B N 1
ATOM 5922 C CA . ARG B 1 291 ? -1.68 26.312 14.898 1 93.44 291 ARG B CA 1
ATOM 5923 C C . ARG B 1 291 ? -1.286 26.672 13.469 1 93.44 291 ARG B C 1
ATOM 5925 O O . ARG B 1 291 ? -1.943 26.25 12.516 1 93.44 291 ARG B O 1
ATOM 5932 N N . ILE B 1 292 ? -0.279 27.5 13.328 1 95.75 292 ILE B N 1
ATOM 5933 C CA . ILE B 1 292 ? 0.199 27.969 12.031 1 95.75 292 ILE B CA 1
ATOM 5934 C C . ILE B 1 292 ? -0.958 28.594 11.25 1 95.75 292 ILE B C 1
ATOM 5936 O O . ILE B 1 292 ? -1.137 28.297 10.062 1 95.75 292 ILE B O 1
ATOM 5940 N N . SER B 1 293 ? -1.761 29.375 11.977 1 97.62 293 SER B N 1
ATOM 5941 C CA . SER B 1 293 ? -2.932 30.031 11.406 1 97.62 293 SER B CA 1
ATOM 5942 C C . SER B 1 293 ? -3.818 29.031 10.664 1 97.62 293 SER B C 1
ATOM 5944 O O . SER B 1 293 ? -4.328 29.328 9.586 1 97.62 293 SER B O 1
ATOM 5946 N N . GLY B 1 294 ? -3.914 27.859 11.164 1 97.81 294 GLY B N 1
ATOM 5947 C CA . GLY B 1 294 ? -4.824 26.844 10.648 1 97.81 294 GLY B CA 1
ATOM 5948 C C . GLY B 1 294 ? -4.262 26.078 9.461 1 97.81 294 GLY B C 1
ATOM 5949 O O . GLY B 1 294 ? -4.973 25.297 8.828 1 97.81 294 GLY B O 1
ATOM 5950 N N . GLN B 1 295 ? -2.975 26.266 9.125 1 97.94 295 GLN B N 1
ATOM 5951 C CA . GLN B 1 295 ? -2.365 25.641 7.965 1 97.94 295 GLN B CA 1
ATOM 5952 C C . GLN B 1 295 ? -1.656 24.344 8.352 1 97.94 295 GLN B C 1
ATOM 5954 O O . GLN B 1 295 ? -0.486 24.141 8.016 1 97.94 295 GLN B O 1
ATOM 5959 N N . THR B 1 296 ? -2.371 23.469 9.023 1 96.75 296 THR B N 1
ATOM 5960 C CA . THR B 1 296 ? -1.932 22.125 9.414 1 96.75 296 THR B CA 1
ATOM 5961 C C . THR B 1 296 ? -2.895 21.062 8.891 1 96.75 296 THR B C 1
ATOM 5963 O O . THR B 1 296 ? -4.113 21.25 8.945 1 96.75 296 THR B O 1
ATOM 5966 N N . CYS B 1 297 ? -2.42 19.984 8.445 1 95.44 297 CYS B N 1
ATOM 5967 C CA . CYS B 1 297 ? -3.23 18.984 7.766 1 95.44 297 CYS B CA 1
ATOM 5968 C C . CYS B 1 297 ? -4.254 18.375 8.719 1 95.44 297 CYS B C 1
ATOM 5970 O O . CYS B 1 297 ? -5.309 17.906 8.289 1 95.44 297 CYS B O 1
ATOM 5972 N N . VAL B 1 298 ? -3.963 18.438 10.039 1 97.19 298 VAL B N 1
ATOM 5973 C CA . VAL B 1 298 ? -4.844 17.766 10.992 1 97.19 298 VAL B CA 1
ATOM 5974 C C . VAL B 1 298 ? -5.691 18.812 11.727 1 97.19 298 VAL B C 1
ATOM 5976 O O . VAL B 1 298 ? -6.367 18.484 12.703 1 97.19 298 VAL B O 1
ATOM 5979 N N . CYS B 1 299 ? -5.75 19.953 11.305 1 97.44 299 CYS B N 1
ATOM 5980 C CA . CYS B 1 299 ? -6.539 21 11.93 1 97.44 299 CYS B CA 1
ATOM 5981 C C . CYS B 1 299 ? -8.023 20.656 11.906 1 97.44 299 CYS B C 1
ATOM 5983 O O . CYS B 1 299 ? -8.523 20.125 10.914 1 97.44 299 CYS B O 1
ATOM 5985 N N . ALA B 1 300 ? -8.703 21.047 12.992 1 97.88 300 ALA B N 1
ATOM 5986 C CA . ALA B 1 300 ? -10.164 20.984 13 1 97.88 300 ALA B CA 1
ATOM 5987 C C . ALA B 1 300 ? -10.758 21.859 11.906 1 97.88 300 ALA B C 1
ATOM 5989 O O . ALA B 1 300 ? -10.352 23.016 11.742 1 97.88 300 ALA B O 1
ATOM 5990 N N . ASN B 1 301 ? -11.609 21.281 11.109 1 97.25 301 ASN B N 1
ATOM 5991 C CA . ASN B 1 301 ? -12.258 22.031 10.039 1 97.25 301 ASN B CA 1
ATOM 5992 C C . ASN B 1 301 ? -13.719 22.328 10.367 1 97.25 301 ASN B C 1
ATOM 5994 O O . ASN B 1 301 ? -14.242 23.375 10.008 1 97.25 301 ASN B O 1
ATOM 5998 N N . ARG B 1 302 ? -14.375 21.391 10.961 1 98.56 302 ARG B N 1
ATOM 5999 C CA . ARG B 1 302 ? -15.773 21.469 11.375 1 98.56 302 ARG B CA 1
ATOM 6000 C C . ARG B 1 302 ? -15.922 21.234 12.875 1 98.56 302 ARG B C 1
ATOM 6002 O O . ARG B 1 302 ? -15.711 20.125 13.352 1 98.56 302 ARG B O 1
ATOM 6009 N N . ILE B 1 303 ? -16.328 22.281 13.594 1 98.88 303 ILE B N 1
ATOM 6010 C CA . ILE B 1 303 ? -16.484 22.188 15.039 1 98.88 303 ILE B CA 1
ATOM 6011 C C . ILE B 1 303 ? -17.953 21.891 15.375 1 98.88 303 ILE B C 1
ATOM 6013 O O . ILE B 1 303 ? -18.812 22.781 15.266 1 98.88 303 ILE B O 1
ATOM 6017 N N . LEU B 1 304 ? -18.203 20.672 15.766 1 98.88 304 LEU B N 1
ATOM 6018 C CA . LEU B 1 304 ? -19.547 20.219 16.125 1 98.88 304 LEU B CA 1
ATOM 6019 C C . LEU B 1 304 ? -19.75 20.312 17.641 1 98.88 304 LEU B C 1
ATOM 6021 O O . LEU B 1 304 ? -19.078 19.609 18.406 1 98.88 304 LEU B O 1
ATOM 6025 N N . VAL B 1 305 ? -20.688 21.125 18.062 1 98.94 305 VAL B N 1
ATOM 6026 C CA . VAL B 1 305 ? -20.922 21.344 19.484 1 98.94 305 VAL B CA 1
ATOM 6027 C C . VAL B 1 305 ? -22.375 20.969 19.844 1 98.94 305 VAL B C 1
ATOM 6029 O O . VAL B 1 305 ? -23.312 21.391 19.172 1 98.94 305 VAL B O 1
ATOM 6032 N N . GLN B 1 306 ? -22.484 20.156 20.859 1 98.88 306 GLN B N 1
ATOM 6033 C CA . GLN B 1 306 ? -23.844 19.781 21.281 1 98.88 306 GLN B CA 1
ATOM 6034 C C . GLN B 1 306 ? -24.641 21 21.719 1 98.88 306 GLN B C 1
ATOM 6036 O O . GLN B 1 306 ? -24.125 21.875 22.406 1 98.88 306 GLN B O 1
ATOM 6041 N N . ARG B 1 307 ? -25.906 21 21.391 1 98.62 307 ARG B N 1
ATOM 6042 C CA . ARG B 1 307 ? -26.75 22.188 21.5 1 98.62 307 ARG B CA 1
ATOM 6043 C C . ARG B 1 307 ? -26.766 22.734 22.922 1 98.62 307 ARG B C 1
ATOM 6045 O O . ARG B 1 307 ? -26.734 23.953 23.125 1 98.62 307 ARG B O 1
ATOM 6052 N N . GLN B 1 308 ? -26.719 21.906 23.891 1 98.19 308 GLN B N 1
ATOM 6053 C CA . GLN B 1 308 ? -26.844 22.297 25.297 1 98.19 308 GLN B CA 1
ATOM 6054 C C . GLN B 1 308 ? -25.656 23.141 25.734 1 98.19 308 GLN B C 1
ATOM 6056 O O . GLN B 1 308 ? -25.766 23.938 26.672 1 98.19 308 GLN B O 1
ATOM 6061 N N . VAL B 1 309 ? -24.516 22.969 25.078 1 98.69 309 VAL B N 1
ATOM 6062 C CA . VAL B 1 309 ? -23.312 23.656 25.531 1 98.69 309 VAL B CA 1
ATOM 6063 C C . VAL B 1 309 ? -22.766 24.547 24.422 1 98.69 309 VAL B C 1
ATOM 6065 O O . VAL B 1 309 ? -21.656 25.062 24.5 1 98.69 309 VAL B O 1
ATOM 6068 N N . TYR B 1 310 ? -23.5 24.797 23.359 1 98.62 310 TYR B N 1
ATOM 6069 C CA . TYR B 1 310 ? -23.078 25.5 22.156 1 98.62 310 TYR B CA 1
ATOM 6070 C C . TYR B 1 310 ? -22.641 26.922 22.5 1 98.62 310 TYR B C 1
ATOM 6072 O O . TYR B 1 310 ? -21.516 27.312 22.156 1 98.62 310 TYR B O 1
ATOM 6080 N N . ASP B 1 311 ? -23.453 27.656 23.234 1 98.56 311 ASP B N 1
ATOM 6081 C CA . ASP B 1 311 ? -23.172 29.062 23.516 1 98.56 311 ASP B CA 1
ATOM 6082 C C . ASP B 1 311 ? -22.016 29.188 24.5 1 98.56 311 ASP B C 1
ATOM 6084 O O . ASP B 1 311 ? -21.125 30.031 24.328 1 98.56 311 ASP B O 1
ATOM 6088 N N . ALA B 1 312 ? -22.078 28.375 25.516 1 98.69 312 ALA B N 1
ATOM 6089 C CA . ALA B 1 312 ? -21.016 28.422 26.516 1 98.69 312 ALA B CA 1
ATOM 6090 C C . ALA B 1 312 ? -19.656 28.125 25.906 1 98.69 312 ALA B C 1
ATOM 6092 O O . ALA B 1 312 ? -18.672 28.797 26.203 1 98.69 312 ALA B O 1
ATOM 6093 N N . PHE B 1 313 ? -19.594 27.141 25.094 1 98.75 313 PHE B N 1
ATOM 6094 C CA . PHE B 1 313 ? -18.344 26.734 24.484 1 98.75 313 PHE B CA 1
ATOM 6095 C C . PHE B 1 313 ? -17.844 27.812 23.516 1 98.75 313 PHE B C 1
ATOM 6097 O O . PHE B 1 313 ? -16.656 28.172 23.531 1 98.75 313 PHE B O 1
ATOM 6104 N N . THR B 1 314 ? -18.672 28.312 22.641 1 98.5 314 THR B N 1
ATOM 6105 C CA . THR B 1 314 ? -18.297 29.312 21.656 1 98.5 314 THR B CA 1
ATOM 6106 C C . THR B 1 314 ? -17.766 30.578 22.328 1 98.5 314 THR B C 1
ATOM 6108 O O . THR B 1 314 ? -16.812 31.203 21.859 1 98.5 314 THR B O 1
ATOM 6111 N N . ARG B 1 315 ? -18.391 30.922 23.438 1 98.44 315 ARG B N 1
ATOM 6112 C CA . ARG B 1 315 ? -17.953 32.094 24.188 1 98.44 315 ARG B CA 1
ATOM 6113 C C . ARG B 1 315 ? -16.547 31.875 24.75 1 98.44 315 ARG B C 1
ATOM 6115 O O . ARG B 1 315 ? -15.719 32.781 24.734 1 98.44 315 ARG B O 1
ATOM 6122 N N . LYS B 1 316 ? -16.344 30.719 25.297 1 98.62 316 LYS B N 1
ATOM 6123 C CA . LYS B 1 316 ? -15.023 30.406 25.828 1 98.62 316 LYS B CA 1
ATOM 6124 C C . LYS B 1 316 ? -13.945 30.5 24.75 1 98.62 316 LYS B C 1
ATOM 6126 O O . LYS B 1 316 ? -12.844 31 25.016 1 98.62 316 LYS B O 1
ATOM 6131 N N . VAL B 1 317 ? -14.227 30 23.594 1 98.75 317 VAL B N 1
ATOM 6132 C CA . VAL B 1 317 ? -13.273 30.047 22.5 1 98.75 317 VAL B CA 1
ATOM 6133 C C . VAL B 1 317 ? -13.039 31.5 22.078 1 98.75 317 VAL B C 1
ATOM 6135 O O . VAL B 1 317 ? -11.906 31.906 21.828 1 98.75 317 VAL B O 1
ATOM 6138 N N . LEU B 1 318 ? -14.148 32.281 21.984 1 98.69 318 LEU B N 1
ATOM 6139 C CA . LEU B 1 318 ? -14.055 33.688 21.609 1 98.69 318 LEU B CA 1
ATOM 6140 C C . LEU B 1 318 ? -13.141 34.438 22.562 1 98.69 318 LEU B C 1
ATOM 6142 O O . LEU B 1 318 ? -12.32 35.25 22.125 1 98.69 318 LEU B O 1
ATOM 6146 N N . ASP B 1 319 ? -13.273 34.156 23.844 1 98.56 319 ASP B N 1
ATOM 6147 C CA . ASP B 1 319 ? -12.469 34.844 24.859 1 98.56 319 ASP B CA 1
ATOM 6148 C C . ASP B 1 319 ? -10.977 34.594 24.641 1 98.56 319 ASP B C 1
ATOM 6150 O O . ASP B 1 319 ? -10.156 35.469 24.828 1 98.56 319 ASP B O 1
ATOM 6154 N N . ILE B 1 320 ? -10.648 33.406 24.281 1 98.5 320 ILE B N 1
ATOM 6155 C CA . ILE B 1 320 ? -9.25 33.062 24.047 1 98.5 320 ILE B CA 1
ATOM 6156 C C . ILE B 1 320 ? -8.766 33.719 22.766 1 98.5 320 ILE B C 1
ATOM 6158 O O . ILE B 1 320 ? -7.688 34.312 22.734 1 98.5 320 ILE B O 1
ATOM 6162 N N . VAL B 1 321 ? -9.547 33.688 21.734 1 98.12 321 VAL B N 1
ATOM 6163 C CA . VAL B 1 321 ? -9.18 34.188 20.406 1 98.12 321 VAL B CA 1
ATOM 6164 C C . VAL B 1 321 ? -8.922 35.688 20.453 1 98.12 321 VAL B C 1
ATOM 6166 O O . VAL B 1 321 ? -8.047 36.188 19.75 1 98.12 321 VAL B O 1
ATOM 6169 N N . ARG B 1 322 ? -9.609 36.344 21.297 1 97.81 322 ARG B N 1
ATOM 6170 C CA . ARG B 1 322 ? -9.484 37.781 21.422 1 97.81 322 ARG B CA 1
ATOM 6171 C C . ARG B 1 322 ? -8.109 38.188 21.953 1 97.81 322 ARG B C 1
ATOM 6173 O O . ARG B 1 322 ? -7.688 39.344 21.812 1 97.81 322 ARG B O 1
ATOM 6180 N N . THR B 1 323 ? -7.426 37.219 22.469 1 97.94 323 THR B N 1
ATOM 6181 C CA . THR B 1 323 ? -6.098 37.469 23.016 1 97.94 323 THR B CA 1
ATOM 6182 C C . THR B 1 323 ? -5.027 37.281 21.938 1 97.94 323 THR B C 1
ATOM 6184 O O . THR B 1 323 ? -3.855 37.594 22.156 1 97.94 323 THR B O 1
ATOM 6187 N N . PHE B 1 324 ? -5.348 36.781 20.797 1 98.06 324 PHE B N 1
ATOM 6188 C CA . PHE B 1 324 ? -4.391 36.469 19.75 1 98.06 324 PHE B CA 1
ATOM 6189 C C . PHE B 1 324 ? -3.861 37.719 19.078 1 98.06 324 PHE B C 1
ATOM 6191 O O . PHE B 1 324 ? -4.562 38.719 19.016 1 98.06 324 PHE B O 1
ATOM 6198 N N . LYS B 1 325 ? -2.662 37.656 18.672 1 97.94 325 LYS B N 1
ATOM 6199 C CA . LYS B 1 325 ? -2.02 38.719 17.906 1 97.94 325 LYS B CA 1
ATOM 6200 C C . LYS B 1 325 ? -1.503 38.219 16.578 1 97.94 325 LYS B C 1
ATOM 6202 O O . LYS B 1 325 ? -0.54 37.469 16.516 1 97.94 325 LYS B O 1
ATOM 6207 N N . VAL B 1 326 ? -2.1 38.719 15.477 1 98.25 326 VAL B N 1
ATOM 6208 C CA . VAL B 1 326 ? -1.701 38.344 14.125 1 98.25 326 VAL B CA 1
ATOM 6209 C C . VAL B 1 326 ? -0.63 39.312 13.617 1 98.25 326 VAL B C 1
ATOM 6211 O O . VAL B 1 326 ? -0.763 40.531 13.766 1 98.25 326 VAL B O 1
ATOM 6214 N N . GLY B 1 327 ? 0.467 38.781 13.156 1 98 327 GLY B N 1
ATOM 6215 C CA . GLY B 1 327 ? 1.527 39.656 12.664 1 98 327 GLY B CA 1
ATOM 6216 C C . GLY B 1 327 ? 2.705 38.906 12.094 1 98 327 GLY B C 1
ATOM 6217 O O . GLY B 1 327 ? 2.572 37.719 11.719 1 98 327 GLY B O 1
ATOM 6218 N N . ASP B 1 328 ? 3.828 39.594 11.969 1 97.62 328 ASP B N 1
ATOM 6219 C CA . ASP B 1 328 ? 5.062 39.031 11.438 1 97.62 328 ASP B CA 1
ATOM 6220 C C . ASP B 1 328 ? 5.613 37.938 12.367 1 97.62 328 ASP B C 1
ATOM 6222 O O . ASP B 1 328 ? 5.641 38.125 13.586 1 97.62 328 ASP B O 1
ATOM 6226 N N . GLY B 1 329 ? 6.004 36.875 11.812 1 96.75 329 GLY B N 1
ATOM 6227 C CA . GLY B 1 329 ? 6.445 35.719 12.586 1 96.75 329 GLY B CA 1
ATOM 6228 C C . GLY B 1 329 ? 7.695 36 13.406 1 96.75 329 GLY B C 1
ATOM 6229 O O . GLY B 1 329 ? 7.961 35.312 14.398 1 96.75 329 GLY B O 1
ATOM 6230 N N . LEU B 1 330 ? 8.453 36.969 13.039 1 96.06 330 LEU B N 1
ATOM 6231 C CA . LEU B 1 330 ? 9.703 37.281 13.734 1 96.06 330 LEU B CA 1
ATOM 6232 C C . LEU B 1 330 ? 9.453 38.25 14.898 1 96.06 330 LEU B C 1
ATOM 6234 O O . LEU B 1 330 ? 10.344 38.438 15.727 1 96.06 330 LEU B O 1
ATOM 6238 N N . SER B 1 331 ? 8.242 38.75 14.945 1 95.19 331 SER B N 1
ATOM 6239 C CA . SER B 1 331 ? 7.898 39.594 16.062 1 95.19 331 SER B CA 1
ATOM 6240 C C . SER B 1 331 ? 7.684 38.781 17.344 1 95.19 331 SER B C 1
ATOM 6242 O O . SER B 1 331 ? 7.051 37.75 17.312 1 95.19 331 SER B O 1
ATOM 6244 N N . GLU B 1 332 ? 8.062 39.281 18.438 1 92.44 332 GLU B N 1
ATOM 6245 C CA . GLU B 1 332 ? 8.023 38.562 19.719 1 92.44 332 GLU B CA 1
ATOM 6246 C C . GLU B 1 332 ? 6.59 38.438 20.219 1 92.44 332 GLU B C 1
ATOM 6248 O O . GLU B 1 332 ? 6.285 37.531 21.016 1 92.44 332 GLU B O 1
ATOM 6253 N N . THR B 1 333 ? 5.75 39.281 19.797 1 94.44 333 THR B N 1
ATOM 6254 C CA . THR B 1 333 ? 4.402 39.312 20.359 1 94.44 333 THR B CA 1
ATOM 6255 C C . THR B 1 333 ? 3.43 38.531 19.453 1 94.44 333 THR B C 1
ATOM 6257 O O . THR B 1 333 ? 2.307 38.25 19.875 1 94.44 333 THR B O 1
ATOM 6260 N N . THR B 1 334 ? 3.902 38.281 18.266 1 97.25 334 THR B N 1
ATOM 6261 C CA . THR B 1 334 ? 3.025 37.625 17.297 1 97.25 334 THR B CA 1
ATOM 6262 C C . THR B 1 334 ? 2.672 36.219 17.75 1 97.25 334 THR B C 1
ATOM 6264 O O . THR B 1 334 ? 3.557 35.438 18.109 1 97.25 334 THR B O 1
ATOM 6267 N N . THR B 1 335 ? 1.393 35.906 17.797 1 97.5 335 THR B N 1
ATOM 6268 C CA . THR B 1 335 ? 0.953 34.531 18.125 1 97.5 335 THR B CA 1
ATOM 6269 C C . THR B 1 335 ? 0.573 33.781 16.859 1 97.5 335 THR B C 1
ATOM 6271 O O . THR B 1 335 ? 0.62 32.562 16.828 1 97.5 335 THR B O 1
ATOM 6274 N N . HIS B 1 336 ? 0.144 34.469 15.82 1 98.25 336 HIS B N 1
ATOM 6275 C CA . HIS B 1 336 ? -0.265 33.844 14.562 1 98.25 336 HIS B CA 1
ATOM 6276 C C . HIS B 1 336 ? 0.288 34.625 13.375 1 98.25 336 HIS B C 1
ATOM 6278 O O . HIS B 1 336 ? 0.208 35.844 13.336 1 98.25 336 HIS B O 1
ATOM 6284 N N . GLY B 1 337 ? 0.901 33.875 12.445 1 98.31 337 GLY B N 1
ATOM 6285 C CA . GLY B 1 337 ? 1.516 34.5 11.273 1 98.31 337 GLY B CA 1
ATOM 6286 C C . GLY B 1 337 ? 0.588 34.531 10.078 1 98.31 337 GLY B C 1
ATOM 6287 O O . GLY B 1 337 ? -0.624 34.375 10.211 1 98.31 337 GLY B O 1
ATOM 6288 N N . PRO B 1 338 ? 1.148 34.906 8.953 1 98.56 338 PRO B N 1
ATOM 6289 C CA . PRO B 1 338 ? 0.378 34.969 7.707 1 98.56 338 PRO B CA 1
ATOM 6290 C C . PRO B 1 338 ? 0.019 33.562 7.164 1 98.56 338 PRO B C 1
ATOM 6292 O O . PRO B 1 338 ? 0.504 32.562 7.676 1 98.56 338 PRO B O 1
ATOM 6295 N N . LEU B 1 339 ? -0.927 33.531 6.223 1 98.56 339 LEU B N 1
ATOM 6296 C CA . LEU B 1 339 ? -1.025 32.375 5.344 1 98.56 339 LEU B CA 1
ATOM 6297 C C . LEU B 1 339 ? 0.131 32.344 4.352 1 98.56 339 LEU B C 1
ATOM 6299 O O . LEU B 1 339 ? 0.801 33.375 4.141 1 98.56 339 LEU B O 1
ATOM 6303 N N . ILE B 1 340 ? 0.422 31.25 3.721 1 98.31 340 ILE B N 1
ATOM 6304 C CA . ILE B 1 340 ? 1.659 30.984 2.998 1 98.31 340 ILE B CA 1
ATOM 6305 C C . ILE B 1 340 ? 1.725 31.844 1.741 1 98.31 340 ILE B C 1
ATOM 6307 O O . ILE B 1 340 ? 2.807 32.281 1.327 1 98.31 340 ILE B O 1
ATOM 6311 N N . HIS B 1 341 ? 0.606 32.094 1.081 1 96.81 341 HIS B N 1
ATOM 6312 C CA . HIS B 1 341 ? 0.525 32.969 -0.089 1 96.81 341 HIS B CA 1
ATOM 6313 C C . HIS B 1 341 ? -0.875 33.562 -0.247 1 96.81 341 HIS B C 1
ATOM 6315 O O . HIS B 1 341 ? -1.789 33.188 0.5 1 96.81 341 HIS B O 1
ATOM 6321 N N . GLN B 1 342 ? -1 34.375 -1.214 1 97.12 342 GLN B N 1
ATOM 6322 C CA . GLN B 1 342 ? -2.225 35.125 -1.396 1 97.12 342 GLN B CA 1
ATOM 6323 C C . GLN B 1 342 ? -3.398 34.219 -1.758 1 97.12 342 GLN B C 1
ATOM 6325 O O . GLN B 1 342 ? -4.527 34.469 -1.329 1 97.12 342 GLN B O 1
ATOM 6330 N N . ARG B 1 343 ? -3.162 33.25 -2.527 1 96.19 343 ARG B N 1
ATOM 6331 C CA . ARG B 1 343 ? -4.219 32.344 -2.932 1 96.19 343 ARG B CA 1
ATOM 6332 C C . ARG B 1 343 ? -4.852 31.672 -1.719 1 96.19 343 ARG B C 1
ATOM 6334 O O . ARG B 1 343 ? -6.055 31.406 -1.706 1 96.19 343 ARG B O 1
ATOM 6341 N N . ALA B 1 344 ? -4.07 31.328 -0.709 1 97.88 344 ALA B N 1
ATOM 6342 C CA . ALA B 1 344 ? -4.582 30.734 0.524 1 97.88 344 ALA B CA 1
ATOM 6343 C C . ALA B 1 344 ? -5.504 31.703 1.256 1 97.88 344 ALA B C 1
ATOM 6345 O O . ALA B 1 344 ? -6.566 31.312 1.742 1 97.88 344 ALA B O 1
ATOM 6346 N N . ALA B 1 345 ? -5.098 32.938 1.317 1 98.25 345 ALA B N 1
ATOM 6347 C CA . ALA B 1 345 ? -5.926 33.969 1.947 1 98.25 345 ALA B CA 1
ATOM 6348 C C . ALA B 1 345 ? -7.238 34.156 1.193 1 98.25 345 ALA B C 1
ATOM 6350 O O . ALA B 1 345 ? -8.297 34.312 1.807 1 98.25 345 ALA B O 1
ATOM 6351 N N . GLN B 1 346 ? -7.148 34.094 -0.102 1 98.19 346 GLN B N 1
ATOM 6352 C CA . GLN B 1 346 ? -8.336 34.219 -0.936 1 98.19 346 GLN B CA 1
ATOM 6353 C C . GLN B 1 346 ? -9.305 33.062 -0.708 1 98.19 346 GLN B C 1
ATOM 6355 O O . GLN B 1 346 ? -10.523 33.25 -0.684 1 98.19 346 GLN B O 1
ATOM 6360 N N . LYS B 1 347 ? -8.797 31.891 -0.587 1 98 347 LYS B N 1
ATOM 6361 C CA . LYS B 1 347 ? -9.633 30.734 -0.309 1 98 347 LYS B CA 1
ATOM 6362 C C . LYS B 1 347 ? -10.375 30.891 1.017 1 98 347 LYS B C 1
ATOM 6364 O O . LYS B 1 347 ? -11.555 30.578 1.115 1 98 347 LYS B O 1
ATOM 6369 N N . VAL B 1 348 ? -9.672 31.344 2.021 1 98.56 348 VAL B N 1
ATOM 6370 C CA . VAL B 1 348 ? -10.281 31.578 3.326 1 98.56 348 VAL B CA 1
ATOM 6371 C C . VAL B 1 348 ? -11.414 32.594 3.189 1 98.56 348 VAL B C 1
ATOM 6373 O O . VAL B 1 348 ? -12.508 32.375 3.723 1 98.56 348 VAL B O 1
ATOM 6376 N N . ASP B 1 349 ? -11.117 33.625 2.451 1 98.62 349 ASP B N 1
ATOM 6377 C CA . ASP B 1 349 ? -12.125 34.656 2.213 1 98.62 349 ASP B CA 1
ATOM 6378 C C . ASP B 1 349 ? -13.352 34.094 1.512 1 98.62 349 ASP B C 1
ATOM 6380 O O . ASP B 1 349 ? -14.484 34.406 1.869 1 98.62 349 ASP B O 1
ATOM 6384 N N . GLU B 1 350 ? -13.109 33.25 0.57 1 98.62 350 GLU B N 1
ATOM 6385 C CA . GLU B 1 350 ? -14.195 32.625 -0.169 1 98.62 350 GLU B CA 1
ATOM 6386 C C . GLU B 1 350 ? -15.039 31.734 0.747 1 98.62 350 GLU B C 1
ATOM 6388 O O . GLU B 1 350 ? -16.266 31.703 0.624 1 98.62 350 GLU B O 1
ATOM 6393 N N . HIS B 1 351 ? -14.438 31.016 1.653 1 98.69 351 HIS B N 1
ATOM 6394 C CA . HIS B 1 351 ? -15.156 30.156 2.588 1 98.69 351 HIS B CA 1
ATOM 6395 C C . HIS B 1 351 ? -16.031 30.984 3.525 1 98.69 351 HIS B C 1
ATOM 6397 O O . HIS B 1 351 ? -17.172 30.594 3.818 1 98.69 351 HIS B O 1
ATOM 6403 N N . VAL B 1 352 ? -15.516 32.094 3.994 1 98.81 352 VAL B N 1
ATOM 6404 C CA . VAL B 1 352 ? -16.281 32.969 4.871 1 98.81 352 VAL B CA 1
ATOM 6405 C C . VAL B 1 352 ? -17.5 33.5 4.129 1 98.81 352 VAL B C 1
ATOM 6407 O O . VAL B 1 352 ? -18.625 33.438 4.633 1 98.81 352 VAL B O 1
ATOM 6410 N N . LYS B 1 353 ? -17.266 34.031 2.928 1 98.69 353 LYS B N 1
ATOM 6411 C CA . LYS B 1 353 ? -18.328 34.625 2.137 1 98.69 353 LYS B CA 1
ATOM 6412 C C . LYS B 1 353 ? -19.406 33.594 1.806 1 98.69 353 LYS B C 1
ATOM 6414 O O . LYS B 1 353 ? -20.609 33.875 1.862 1 98.69 353 LYS B O 1
ATOM 6419 N N . ASP B 1 354 ? -18.969 32.438 1.455 1 98.75 354 ASP B N 1
ATOM 6420 C CA . ASP B 1 354 ? -19.922 31.375 1.177 1 98.75 354 ASP B CA 1
ATOM 6421 C C . ASP B 1 354 ? -20.766 31.062 2.404 1 98.75 354 ASP B C 1
ATOM 6423 O O . ASP B 1 354 ? -22 30.984 2.307 1 98.75 354 ASP B O 1
ATOM 6427 N N . ALA B 1 355 ? -20.172 30.844 3.557 1 98.75 355 ALA B N 1
ATOM 6428 C CA . ALA B 1 355 ? -20.875 30.516 4.793 1 98.75 355 ALA B CA 1
ATOM 6429 C C . ALA B 1 355 ? -21.875 31.625 5.164 1 98.75 355 ALA B C 1
ATOM 6431 O O . ALA B 1 355 ? -23.031 31.328 5.48 1 98.75 355 ALA B O 1
ATOM 6432 N N . VAL B 1 356 ? -21.438 32.844 5.082 1 98.69 356 VAL B N 1
ATOM 6433 C CA . VAL B 1 356 ? -22.281 33.969 5.457 1 98.69 356 VAL B CA 1
ATOM 6434 C C . VAL B 1 356 ? -23.453 34.094 4.488 1 98.69 356 VAL B C 1
ATOM 6436 O O . VAL B 1 356 ? -24.578 34.344 4.902 1 98.69 356 VAL B O 1
ATOM 6439 N N . SER B 1 357 ? -23.141 33.938 3.242 1 98.56 357 SER B N 1
ATOM 6440 C CA . SER B 1 357 ? -24.203 34 2.234 1 98.56 357 SER B CA 1
ATOM 6441 C C . SER B 1 357 ? -25.25 32.938 2.451 1 98.56 357 SER B C 1
ATOM 6443 O O . SER B 1 357 ? -26.391 33.062 2.016 1 98.56 357 SER B O 1
ATOM 6445 N N . LYS B 1 358 ? -24.891 31.953 3.162 1 98.31 358 LYS B N 1
ATOM 6446 C CA . LYS B 1 358 ? -25.797 30.828 3.375 1 98.31 358 LYS B CA 1
ATOM 6447 C C . LYS B 1 358 ? -26.328 30.812 4.805 1 98.31 358 LYS B C 1
ATOM 6449 O O . LYS B 1 358 ? -26.875 29.812 5.258 1 98.31 358 LYS B O 1
ATOM 6454 N N . GLY B 1 359 ? -26.047 31.828 5.547 1 98.25 359 GLY B N 1
ATOM 6455 C CA . GLY B 1 359 ? -26.781 32.031 6.785 1 98.25 359 GLY B CA 1
ATOM 6456 C C . GLY B 1 359 ? -25.891 32 8.016 1 98.25 359 GLY B C 1
ATOM 6457 O O . GLY B 1 359 ? -26.344 32.25 9.125 1 98.25 359 GLY B O 1
ATOM 6458 N N . ALA B 1 360 ? -24.625 31.719 7.902 1 98.69 360 ALA B N 1
ATOM 6459 C CA . ALA B 1 360 ? -23.719 31.75 9.039 1 98.69 360 ALA B CA 1
ATOM 6460 C C . ALA B 1 360 ? -23.484 33.188 9.531 1 98.69 360 ALA B C 1
ATOM 6462 O O . ALA B 1 360 ? -23.703 34.125 8.789 1 98.69 360 ALA B O 1
ATOM 6463 N N . ARG B 1 361 ? -23.125 33.281 10.773 1 98.62 361 ARG B N 1
ATOM 6464 C CA . ARG B 1 361 ? -22.812 34.594 11.359 1 98.62 361 ARG B CA 1
ATOM 6465 C C . ARG B 1 361 ? -21.344 34.656 11.766 1 98.62 361 ARG B C 1
ATOM 6467 O O . ARG B 1 361 ? -20.797 33.688 12.32 1 98.62 361 ARG B O 1
ATOM 6474 N N . VAL B 1 362 ? -20.766 35.812 11.461 1 98.75 362 VAL B N 1
ATOM 6475 C CA . VAL B 1 362 ? -19.391 36.031 11.883 1 98.75 362 VAL B CA 1
ATOM 6476 C C . VAL B 1 362 ? -19.375 36.5 13.344 1 98.75 362 VAL B C 1
ATOM 6478 O O . VAL B 1 362 ? -19.875 37.562 13.68 1 98.75 362 VAL B O 1
ATOM 6481 N N . LEU B 1 363 ? -18.844 35.75 14.18 1 98.5 363 LEU B N 1
ATOM 6482 C CA . LEU B 1 363 ? -18.719 36.062 15.594 1 98.5 363 LEU B CA 1
ATOM 6483 C C . LEU B 1 363 ? -17.453 36.875 15.859 1 98.5 363 LEU B C 1
ATOM 6485 O O . LEU B 1 363 ? -17.406 37.688 16.781 1 98.5 363 LEU B O 1
ATOM 6489 N N . HIS B 1 364 ? -16.422 36.594 15.109 1 98.5 364 HIS B N 1
ATOM 6490 C CA . HIS B 1 364 ? -15.141 37.281 15.227 1 98.5 364 HIS B CA 1
ATOM 6491 C C . HIS B 1 364 ? -14.383 37.25 13.898 1 98.5 364 HIS B C 1
ATOM 6493 O O . HIS B 1 364 ? -14.43 36.25 13.18 1 98.5 364 HIS B O 1
ATOM 6499 N N . GLY B 1 365 ? -13.703 38.344 13.562 1 98.38 365 GLY B N 1
ATOM 6500 C CA . GLY B 1 365 ? -12.852 38.375 12.383 1 98.38 365 GLY B CA 1
ATOM 6501 C C . GLY B 1 365 ? -13.633 38.344 11.078 1 98.38 365 GLY B C 1
ATOM 6502 O O . GLY B 1 365 ? -14.578 39.125 10.898 1 98.38 365 GLY B O 1
ATOM 6503 N N . GLY B 1 366 ? -13.172 37.562 10.109 1 97.81 366 GLY B N 1
ATOM 6504 C CA . GLY B 1 366 ? -13.898 37.312 8.867 1 97.81 366 GLY B CA 1
ATOM 6505 C C . GLY B 1 366 ? -13.414 38.156 7.707 1 97.81 366 GLY B C 1
ATOM 6506 O O . GLY B 1 366 ? -14.023 38.125 6.637 1 97.81 366 GLY B O 1
ATOM 6507 N N . GLU B 1 367 ? -12.242 38.781 7.93 1 97.94 367 GLU B N 1
ATOM 6508 C CA . GLU B 1 367 ? -11.805 39.688 6.863 1 97.94 367 GLU B CA 1
ATOM 6509 C C . GLU B 1 367 ? -10.305 39.594 6.629 1 97.94 367 GLU B C 1
ATOM 6511 O O . GLU B 1 367 ? -9.547 39.281 7.551 1 97.94 367 GLU B O 1
ATOM 6516 N N . PRO B 1 368 ? -9.891 39.875 5.398 1 98.19 368 PRO B N 1
ATOM 6517 C CA . PRO B 1 368 ? -8.453 40.031 5.176 1 98.19 368 PRO B CA 1
ATOM 6518 C C . PRO B 1 368 ? -7.863 41.188 5.984 1 98.19 368 PRO B C 1
ATOM 6520 O O . PRO B 1 368 ? -8.5 42.219 6.148 1 98.19 368 PRO B O 1
ATOM 6523 N N . LEU B 1 369 ? -6.703 40.969 6.547 1 98.25 369 LEU B N 1
ATOM 6524 C CA . LEU B 1 369 ? -6.004 42.031 7.25 1 98.25 369 LEU B CA 1
ATOM 6525 C C . LEU B 1 369 ? -5.043 42.781 6.316 1 98.25 369 LEU B C 1
ATOM 6527 O O . LEU B 1 369 ? -3.822 42.688 6.48 1 98.25 369 LEU B O 1
ATOM 6531 N N . LYS B 1 370 ? -5.527 43.562 5.504 1 96.5 370 LYS B N 1
ATOM 6532 C CA . LYS B 1 370 ? -4.805 44.219 4.406 1 96.5 370 LYS B CA 1
ATOM 6533 C C . LYS B 1 370 ? -3.68 45.094 4.934 1 96.5 370 LYS B C 1
ATOM 6535 O O . LYS B 1 370 ? -2.646 45.25 4.277 1 96.5 370 LYS B O 1
ATOM 6540 N N . HIS B 1 371 ? -3.836 45.688 6.078 1 97 371 HIS B N 1
ATOM 6541 C CA . HIS B 1 371 ? -2.834 46.594 6.645 1 97 371 HIS B CA 1
ATOM 6542 C C . HIS B 1 371 ? -1.561 45.844 7.008 1 97 371 HIS B C 1
ATOM 6544 O O . HIS B 1 371 ? -0.491 46.438 7.129 1 97 371 HIS B O 1
ATOM 6550 N N . LEU B 1 372 ? -1.654 44.562 7.199 1 97.62 372 LEU B N 1
ATOM 6551 C CA . LEU B 1 372 ? -0.485 43.75 7.504 1 97.62 372 LEU B CA 1
ATOM 6552 C C . LEU B 1 372 ? 0.135 43.188 6.227 1 97.62 372 LEU B C 1
ATOM 6554 O O . LEU B 1 372 ? 1.315 42.844 6.207 1 97.62 372 LEU B O 1
ATOM 6558 N N . GLY B 1 373 ? -0.648 43.031 5.172 1 97.31 373 GLY B N 1
ATOM 6559 C CA . GLY B 1 373 ? -0.192 42.5 3.904 1 97.31 373 GLY B CA 1
ATOM 6560 C C . GLY B 1 373 ? -1.201 41.562 3.256 1 97.31 373 GLY B C 1
ATOM 6561 O O . GLY B 1 373 ? -2.201 41.188 3.877 1 97.31 373 GLY B O 1
ATOM 6562 N N . PRO B 1 374 ? -0.954 41.125 2.029 1 97.88 374 PRO B N 1
ATOM 6563 C CA . PRO B 1 374 ? -1.938 40.375 1.244 1 97.88 374 PRO B CA 1
ATOM 6564 C C . PRO B 1 374 ? -2.117 38.938 1.736 1 97.88 374 PRO B C 1
ATOM 6566 O O . PRO B 1 374 ? -3.119 38.281 1.417 1 97.88 374 PRO B O 1
ATOM 6569 N N . ASN B 1 375 ? -1.17 38.438 2.471 1 98.56 375 ASN B N 1
ATOM 6570 C CA . ASN B 1 375 ? -1.232 37.031 2.891 1 98.56 375 ASN B CA 1
ATOM 6571 C C . ASN B 1 375 ? -1.874 36.875 4.27 1 98.56 375 ASN B C 1
ATOM 6573 O O . ASN B 1 375 ? -1.976 35.781 4.801 1 98.56 375 ASN B O 1
ATOM 6577 N N . PHE B 1 376 ? -2.295 38 4.883 1 98.62 376 PHE B N 1
ATOM 6578 C CA . PHE B 1 376 ? -2.828 37.938 6.238 1 98.62 376 PHE B CA 1
ATOM 6579 C C . PHE B 1 376 ? -4.352 37.906 6.219 1 98.62 376 PHE B C 1
ATOM 6581 O O . PHE B 1 376 ? -4.992 38.562 5.398 1 98.62 376 PHE B O 1
ATOM 6588 N N . PHE B 1 377 ? -4.891 37.094 7.008 1 98.69 377 PHE B N 1
ATOM 6589 C CA . PHE B 1 377 ? -6.324 36.969 7.246 1 98.69 377 PHE B CA 1
ATOM 6590 C C . PHE B 1 377 ? -6.621 36.938 8.742 1 98.69 377 PHE B C 1
ATOM 6592 O O . PHE B 1 377 ? -5.848 36.375 9.516 1 98.69 377 PHE B O 1
ATOM 6599 N N . ASP B 1 378 ? -7.668 37.531 9.141 1 98.31 378 ASP B N 1
ATOM 6600 C CA . ASP B 1 378 ? -8.031 37.594 10.555 1 98.31 378 ASP B CA 1
ATOM 6601 C C . ASP B 1 378 ? -8.445 36.219 11.086 1 98.31 378 ASP B C 1
ATOM 6603 O O . ASP B 1 378 ? -8.961 35.375 10.328 1 98.31 378 ASP B O 1
ATOM 6607 N N . ILE B 1 379 ? -8.125 35.969 12.422 1 98.62 379 ILE B N 1
ATOM 6608 C CA . ILE B 1 379 ? -8.688 34.781 13.086 1 98.62 379 ILE B CA 1
ATOM 6609 C C . ILE B 1 379 ? -10.211 34.844 13.07 1 98.62 379 ILE B C 1
ATOM 6611 O O . ILE B 1 379 ? -10.797 35.844 13.531 1 98.62 379 ILE B O 1
ATOM 6615 N N . THR B 1 380 ? -10.867 33.781 12.531 1 98.81 380 THR B N 1
ATOM 6616 C CA . THR B 1 380 ? -12.281 33.906 12.219 1 98.81 380 THR B CA 1
ATOM 6617 C C . THR B 1 380 ? -13.086 32.844 12.953 1 98.81 380 THR B C 1
ATOM 6619 O O . THR B 1 380 ? -12.711 31.656 12.969 1 98.81 380 THR B O 1
ATOM 6622 N N . LEU B 1 381 ? -14.117 33.25 13.648 1 98.88 381 LEU B N 1
ATOM 6623 C CA . LEU B 1 381 ? -15.117 32.375 14.227 1 98.88 381 LEU B CA 1
ATOM 6624 C C . LEU B 1 381 ? -16.469 32.531 13.523 1 98.88 381 LEU B C 1
ATOM 6626 O O . LEU B 1 381 ? -1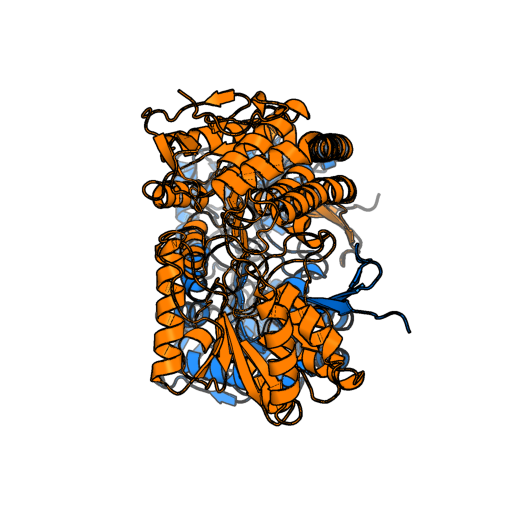7.031 33.625 13.516 1 98.88 381 LEU B O 1
ATOM 6630 N N . LEU B 1 382 ? -16.906 31.469 12.875 1 98.88 382 LEU B N 1
ATOM 6631 C CA . LEU B 1 382 ? -18.234 31.438 12.258 1 98.88 382 LEU B CA 1
ATOM 6632 C C . LEU B 1 382 ? -19.188 30.562 13.07 1 98.88 382 LEU B C 1
ATOM 6634 O O . LEU B 1 382 ? -18.859 29.438 13.422 1 98.88 382 LEU B O 1
ATOM 6638 N N . VAL B 1 383 ? -20.344 31.078 13.391 1 98.62 383 VAL B N 1
ATOM 6639 C CA . VAL B 1 383 ? -21.344 30.328 14.141 1 98.62 383 VAL B CA 1
ATOM 6640 C C . VAL B 1 383 ? -22.594 30.141 13.289 1 98.62 383 VAL B C 1
ATOM 6642 O O . VAL B 1 383 ? -22.734 30.75 12.234 1 98.62 383 VAL B O 1
ATOM 6645 N N . ASP B 1 384 ? -23.484 29.203 13.727 1 98.06 384 ASP B N 1
ATOM 6646 C CA . ASP B 1 384 ? -24.734 28.875 13.039 1 98.06 384 ASP B CA 1
ATOM 6647 C C . ASP B 1 384 ? -24.453 28.297 11.648 1 98.06 384 ASP B C 1
ATOM 6649 O O . ASP B 1 384 ? -25.156 28.625 10.688 1 98.06 384 ASP B O 1
ATOM 6653 N N . MET B 1 385 ? -23.375 27.578 11.609 1 98.44 385 MET B N 1
ATOM 6654 C CA . MET B 1 385 ? -23.031 26.891 10.367 1 98.44 385 MET B CA 1
ATOM 6655 C C . MET B 1 385 ? -24.062 25.812 10.039 1 98.44 385 MET B C 1
ATOM 6657 O O . MET B 1 385 ? -24.734 25.297 10.938 1 98.44 385 MET B O 1
ATOM 6661 N N . ALA B 1 386 ? -24.156 25.453 8.75 1 96.75 386 ALA B N 1
ATOM 6662 C CA . ALA B 1 386 ? -25.109 24.453 8.281 1 96.75 386 ALA B CA 1
ATOM 6663 C C . ALA B 1 386 ? -24.484 23.578 7.191 1 96.75 386 ALA B C 1
ATOM 6665 O O . ALA B 1 386 ? -23.531 23.984 6.523 1 96.75 386 ALA B O 1
ATOM 6666 N N . PRO B 1 387 ? -25.047 22.328 7.066 1 95.25 387 PRO B N 1
ATOM 6667 C CA . PRO B 1 387 ? -24.578 21.484 5.957 1 95.25 387 PRO B CA 1
ATOM 6668 C C . PRO B 1 387 ? -24.734 22.172 4.602 1 95.25 387 PRO B C 1
ATOM 6670 O O . PRO B 1 387 ? -25.641 22.984 4.414 1 95.25 387 PRO B O 1
ATOM 6673 N N . GLY B 1 388 ? -23.875 21.859 3.688 1 95.44 388 GLY B N 1
ATOM 6674 C CA . GLY B 1 388 ? -23.969 22.406 2.338 1 95.44 388 GLY B CA 1
ATOM 6675 C C . GLY B 1 388 ? -23.016 23.547 2.092 1 95.44 388 GLY B C 1
ATOM 6676 O O . GLY B 1 388 ? -22.75 23.906 0.941 1 95.44 388 GLY B O 1
ATOM 6677 N N . MET B 1 389 ? -22.578 24.203 3.18 1 97.94 389 MET B N 1
ATOM 6678 C CA . MET B 1 389 ? -21.562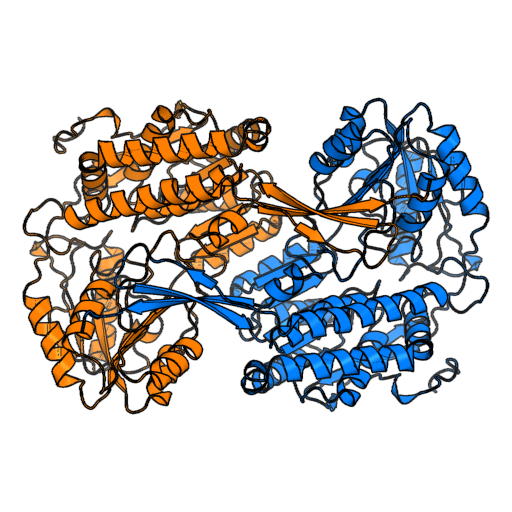 25.234 3.053 1 97.94 389 MET B CA 1
ATOM 6679 C C . MET B 1 389 ? -20.234 24.641 2.576 1 97.94 389 MET B C 1
ATOM 6681 O O . MET B 1 389 ? -19.938 23.484 2.867 1 97.94 389 MET B O 1
ATOM 6685 N N . LYS B 1 390 ? -19.359 25.406 1.824 1 97.88 390 LYS B N 1
ATOM 6686 C CA . LYS B 1 390 ? -18.125 24.922 1.196 1 97.88 390 LYS B CA 1
ATOM 6687 C C . LYS B 1 390 ? -17.203 24.281 2.221 1 97.88 390 LYS B C 1
ATOM 6689 O O . LYS B 1 390 ? -16.531 23.281 1.92 1 97.88 390 LYS B O 1
ATOM 6694 N N . ILE B 1 391 ? -17.203 24.812 3.438 1 97.56 391 ILE B N 1
ATOM 6695 C CA . ILE B 1 391 ? -16.312 24.344 4.492 1 97.56 391 ILE B CA 1
ATOM 6696 C C . ILE B 1 391 ? -16.641 22.891 4.844 1 97.56 391 ILE B C 1
ATOM 6698 O O . ILE B 1 391 ? -15.797 22.172 5.395 1 97.56 391 ILE B O 1
ATOM 6702 N N . CYS B 1 392 ? -17.828 22.391 4.539 1 97.06 392 CYS B N 1
ATOM 6703 C CA . CYS B 1 392 ? -18.25 21.031 4.855 1 97.06 392 CYS B CA 1
ATOM 6704 C C . CYS B 1 392 ? -17.578 20.031 3.941 1 97.06 392 CYS B C 1
ATOM 6706 O O . CYS B 1 392 ? -17.391 18.875 4.32 1 97.06 392 CYS B O 1
ATOM 6708 N N . THR B 1 393 ? -17.094 20.469 2.748 1 95 393 THR B N 1
ATOM 6709 C CA . THR B 1 393 ? -16.562 19.5 1.782 1 95 393 THR B CA 1
ATOM 6710 C C . THR B 1 393 ? -15.141 19.859 1.383 1 95 393 THR B C 1
ATOM 6712 O O . THR B 1 393 ? -14.422 19.031 0.807 1 95 393 THR B O 1
ATOM 6715 N N . GLU B 1 394 ? -14.742 21.062 1.713 1 96.12 394 GLU B N 1
ATOM 6716 C CA . GLU B 1 394 ? -13.406 21.516 1.359 1 96.12 394 GLU B CA 1
ATOM 6717 C C . GLU B 1 394 ? -12.57 21.797 2.605 1 96.12 394 GLU B C 1
ATOM 6719 O O . GLU B 1 394 ? -13.078 22.312 3.596 1 96.12 394 GLU B O 1
ATOM 6724 N N . GLU B 1 395 ? -11.344 21.375 2.564 1 96.56 395 GLU B N 1
ATOM 6725 C CA . GLU B 1 395 ? -10.391 21.766 3.602 1 96.56 395 GLU B CA 1
ATOM 6726 C C . GLU B 1 395 ? -10.055 23.25 3.504 1 96.56 395 GLU B C 1
ATOM 6728 O O . GLU B 1 395 ? -9.633 23.734 2.449 1 96.56 395 GLU B O 1
ATOM 6733 N N . THR B 1 396 ? -10.25 23.938 4.566 1 97.25 396 THR B N 1
ATOM 6734 C CA . THR B 1 396 ? -9.984 25.375 4.566 1 97.25 396 THR B CA 1
ATOM 6735 C C . THR B 1 396 ? -8.484 25.641 4.535 1 97.25 396 THR B C 1
ATOM 6737 O O . THR B 1 396 ? -8 26.406 3.688 1 97.25 396 THR B O 1
ATOM 6740 N N . PHE B 1 397 ? -7.773 24.922 5.418 1 97.81 397 PHE B N 1
ATOM 6741 C CA . PHE B 1 397 ? -6.34 25.125 5.578 1 97.81 397 PHE B CA 1
ATOM 6742 C C . PHE B 1 397 ? -6.031 26.594 5.859 1 97.81 397 PHE B C 1
ATOM 6744 O O . PHE B 1 397 ? -5.199 27.203 5.18 1 97.81 397 PHE B O 1
ATOM 6751 N N . GLY B 1 398 ? -6.703 27.172 6.809 1 98.38 398 GLY B N 1
ATOM 6752 C CA . GLY B 1 398 ? -6.668 28.562 7.219 1 98.38 398 GLY B CA 1
ATOM 6753 C C . GLY B 1 398 ? -7.352 28.812 8.555 1 98.38 398 GLY B C 1
ATOM 6754 O O . GLY B 1 398 ? -7.844 27.875 9.188 1 98.38 398 GLY B O 1
ATOM 6755 N N . PRO B 1 399 ? -7.418 30.016 8.977 1 98.56 399 PRO B N 1
ATOM 6756 C CA . PRO B 1 399 ? -7.77 30.312 10.367 1 98.56 399 PRO B CA 1
ATOM 6757 C C . PRO B 1 399 ? -9.266 30.531 10.57 1 98.56 399 PRO B C 1
ATOM 6759 O O . PRO B 1 399 ? -9.68 31.562 11.117 1 98.56 399 PRO B O 1
ATOM 6762 N N . ILE B 1 400 ? -10.078 29.531 10.211 1 98.75 400 ILE B N 1
ATOM 6763 C CA . ILE B 1 400 ? -11.523 29.594 10.406 1 98.75 400 ILE B CA 1
ATOM 6764 C C . ILE B 1 400 ? -11.961 28.484 11.359 1 98.75 400 ILE B C 1
ATOM 6766 O O . ILE B 1 400 ? -11.742 27.297 11.078 1 98.75 400 ILE B O 1
ATOM 6770 N N . ALA B 1 401 ? -12.516 28.844 12.484 1 98.75 401 ALA B N 1
ATOM 6771 C CA . ALA B 1 401 ? -13.281 27.906 13.289 1 98.75 401 ALA B CA 1
ATOM 6772 C C . ALA B 1 401 ? -14.773 27.969 12.953 1 98.75 401 ALA B C 1
ATOM 6774 O O . ALA B 1 401 ? -15.43 28.984 13.195 1 98.75 401 ALA B O 1
ATOM 6775 N N . ALA B 1 402 ? -15.305 26.938 12.391 1 98.81 402 ALA B N 1
ATOM 6776 C CA . ALA B 1 402 ? -16.688 26.875 11.938 1 98.81 402 ALA B CA 1
ATOM 6777 C C . ALA B 1 402 ? -17.531 26.031 12.891 1 98.81 402 ALA B C 1
ATOM 6779 O O . ALA B 1 402 ? -17.375 24.797 12.945 1 98.81 402 ALA B O 1
ATOM 6780 N N . PHE B 1 403 ? -18.516 26.672 13.617 1 98.88 403 PHE B N 1
ATOM 6781 C CA . PHE B 1 403 ? -19.25 26 14.68 1 98.88 403 PHE B CA 1
ATOM 6782 C C . PHE B 1 403 ? -20.609 25.516 14.18 1 98.88 403 PHE B C 1
ATOM 6784 O O . PHE B 1 403 ? -21.422 26.312 13.695 1 98.88 403 PHE B O 1
ATOM 6791 N N . PHE B 1 404 ? -20.797 24.266 14.234 1 98.81 404 PHE B N 1
ATOM 6792 C CA . PHE B 1 404 ? -22.062 23.594 13.961 1 98.81 404 PHE B CA 1
ATOM 6793 C C . PHE B 1 404 ? -22.688 23.078 15.25 1 98.81 404 PHE B C 1
ATOM 6795 O O . PHE B 1 404 ? -21.984 22.641 16.156 1 98.81 404 PHE B O 1
ATOM 6802 N N . ALA B 1 405 ? -24.016 23.125 15.312 1 98.69 405 ALA B N 1
ATOM 6803 C CA . ALA B 1 405 ? -24.719 22.516 16.438 1 98.69 405 ALA B CA 1
ATOM 6804 C C . ALA B 1 405 ? -25.219 21.125 16.078 1 98.69 405 ALA B C 1
ATOM 6806 O O . ALA B 1 405 ? -25.562 20.859 14.922 1 98.69 405 ALA B O 1
ATOM 6807 N N . PHE B 1 406 ? -25.188 20.203 16.984 1 98.5 406 PHE B N 1
ATOM 6808 C CA . PHE B 1 406 ? -25.828 18.906 16.844 1 98.5 406 PHE B CA 1
ATOM 6809 C C . PHE B 1 406 ? -26.641 18.547 18.078 1 98.5 406 PHE B C 1
ATOM 6811 O O . PHE B 1 406 ? -26.5 19.188 19.125 1 98.5 406 PHE B O 1
ATOM 6818 N N . ASP B 1 407 ? -27.562 17.516 17.953 1 98.5 407 ASP B N 1
ATOM 6819 C CA . ASP B 1 407 ? -28.469 17.203 19.047 1 98.5 407 ASP B CA 1
ATOM 6820 C C . ASP B 1 407 ? -28.094 15.883 19.719 1 98.5 407 ASP B C 1
ATOM 6822 O O . ASP B 1 407 ? -28.109 15.773 20.938 1 98.5 407 ASP B O 1
ATOM 6826 N N . THR B 1 408 ? -27.812 14.859 18.906 1 98.44 408 THR B N 1
ATOM 6827 C CA . THR B 1 408 ? -27.562 13.531 19.453 1 98.44 408 THR B CA 1
ATOM 6828 C C . THR B 1 408 ? -26.203 13.008 19 1 98.44 408 THR B C 1
ATOM 6830 O O . THR B 1 408 ? -25.609 13.539 18.062 1 98.44 408 THR B O 1
ATOM 6833 N N . GLU B 1 409 ? -25.672 12.023 19.75 1 98.5 409 GLU B N 1
ATOM 6834 C CA . GLU B 1 409 ? -24.422 11.352 19.359 1 98.5 409 GLU B CA 1
ATOM 6835 C C . GLU B 1 409 ? -24.484 10.852 17.922 1 98.5 409 GLU B C 1
ATOM 6837 O O . GLU B 1 409 ? -23.531 11.016 17.172 1 98.5 409 GLU B O 1
ATOM 6842 N N . ALA B 1 410 ? -25.594 10.273 17.516 1 98.38 410 ALA B N 1
ATOM 6843 C CA . ALA B 1 410 ? -25.781 9.766 16.156 1 98.38 410 ALA B CA 1
ATOM 6844 C C . ALA B 1 410 ? -25.672 10.891 15.125 1 98.38 410 ALA B C 1
ATOM 6846 O O . ALA B 1 410 ? -25.078 10.711 14.055 1 98.38 410 ALA B O 1
ATOM 6847 N N . ASP B 1 411 ? -26.234 12.031 15.477 1 98 411 ASP B N 1
ATOM 6848 C CA . ASP B 1 411 ? -26.141 13.203 14.609 1 98 411 ASP B CA 1
ATOM 6849 C C . ASP B 1 411 ? -24.688 13.641 14.414 1 98 411 ASP B C 1
ATOM 6851 O O . ASP B 1 411 ? -24.281 13.945 13.297 1 98 411 ASP B O 1
ATOM 6855 N N . ALA B 1 412 ? -23.984 13.719 15.492 1 98.5 412 ALA B N 1
ATOM 6856 C CA . ALA B 1 412 ? -22.594 14.148 15.453 1 98.5 412 ALA B CA 1
ATOM 6857 C C . ALA B 1 412 ? -21.75 13.234 14.57 1 98.5 412 ALA B C 1
ATOM 6859 O O . ALA B 1 412 ? -20.938 13.695 13.766 1 98.5 412 ALA B O 1
ATOM 6860 N N . ILE B 1 413 ? -21.953 11.938 14.695 1 98.62 413 ILE B N 1
ATOM 6861 C CA . ILE B 1 413 ? -21.203 10.945 13.938 1 98.62 413 ILE B CA 1
ATOM 6862 C C . ILE B 1 413 ? -21.531 11.062 12.453 1 98.62 413 ILE B C 1
ATOM 6864 O O . ILE B 1 413 ? -20.641 11.023 11.609 1 98.62 413 ILE B O 1
ATOM 6868 N N . GLU B 1 414 ? -22.797 11.188 12.148 1 98.12 414 GLU B N 1
ATOM 6869 C CA . GLU B 1 414 ? -23.234 11.336 10.766 1 98.12 414 GLU B CA 1
ATOM 6870 C C . GLU B 1 414 ? -22.609 12.57 10.125 1 98.12 414 GLU B C 1
ATOM 6872 O O . GLU B 1 414 ? -22.078 12.5 9.008 1 98.12 414 GLU B O 1
ATOM 6877 N N . MET B 1 415 ? -22.656 13.688 10.82 1 98.06 415 MET B N 1
ATOM 6878 C CA . MET B 1 415 ? -22.078 14.93 10.32 1 98.06 415 MET B CA 1
ATOM 6879 C C . MET B 1 415 ? -20.562 14.797 10.156 1 98.06 415 MET B C 1
ATOM 6881 O O . MET B 1 415 ? -20 15.258 9.164 1 98.06 415 MET B O 1
ATOM 6885 N N . ALA B 1 416 ? -19.938 14.188 11.133 1 98.5 416 ALA B N 1
ATOM 6886 C CA . ALA B 1 416 ? -18.484 14.023 11.133 1 98.5 416 ALA B CA 1
ATOM 6887 C C . ALA B 1 416 ? -18.031 13.188 9.945 1 98.5 416 ALA B C 1
ATOM 6889 O O . ALA B 1 416 ? -17 13.477 9.328 1 98.5 416 ALA B O 1
ATOM 6890 N N . ASN B 1 417 ? -18.766 12.164 9.602 1 97.81 417 ASN B N 1
ATOM 6891 C CA . ASN B 1 417 ? -18.344 11.188 8.602 1 97.81 417 ASN B CA 1
ATOM 6892 C C . ASN B 1 417 ? -18.781 11.602 7.199 1 97.81 417 ASN B C 1
ATOM 6894 O O . ASN B 1 417 ? -18.406 10.969 6.211 1 97.81 417 ASN B O 1
ATOM 6898 N N . ASP B 1 418 ? -19.578 12.68 7.117 1 97 418 ASP B N 1
ATOM 6899 C CA . ASP B 1 418 ? -20.125 13.109 5.832 1 97 418 ASP B CA 1
ATOM 6900 C C . ASP B 1 418 ? -19.078 13.898 5.035 1 97 418 ASP B C 1
ATOM 6902 O O . ASP B 1 418 ? -19.266 15.086 4.766 1 97 418 ASP B O 1
ATOM 6906 N N . THR B 1 419 ? -18.062 13.258 4.633 1 96.56 419 THR B N 1
ATOM 6907 C CA . THR B 1 419 ? -16.984 13.789 3.82 1 96.56 419 THR B CA 1
ATOM 6908 C C . THR B 1 419 ? -16.234 12.656 3.107 1 96.56 419 THR B C 1
ATOM 6910 O O . THR B 1 419 ? -16.297 11.5 3.531 1 96.56 419 THR B O 1
ATOM 6913 N N . GLU B 1 420 ? -15.531 12.938 2.047 1 96.19 420 GLU B N 1
ATOM 6914 C CA . GLU B 1 420 ? -14.828 11.93 1.259 1 96.19 420 GLU B CA 1
ATOM 6915 C C . GLU B 1 420 ? -13.438 11.656 1.825 1 96.19 420 GLU B C 1
ATOM 6917 O O . GLU B 1 420 ? -12.789 10.688 1.438 1 96.19 420 GLU B O 1
ATOM 6922 N N . VAL B 1 421 ? -12.969 12.477 2.738 1 97.69 421 VAL B N 1
ATOM 6923 C CA . VAL B 1 421 ? -11.625 12.367 3.305 1 97.69 421 VAL B CA 1
ATOM 6924 C C . VAL B 1 421 ? -11.719 11.93 4.766 1 97.69 421 VAL B C 1
ATOM 6926 O O . VAL B 1 421 ? -12.789 11.984 5.371 1 97.69 421 VAL B O 1
ATOM 6929 N N . GLY B 1 422 ? -10.648 11.398 5.352 1 98.25 422 GLY B N 1
ATOM 6930 C CA . GLY B 1 422 ? -10.641 10.891 6.711 1 98.25 422 GLY B CA 1
ATOM 6931 C C . GLY B 1 422 ? -9.258 10.844 7.332 1 98.25 422 GLY B C 1
ATOM 6932 O O . GLY B 1 422 ? -8.773 9.773 7.699 1 98.25 422 GLY B O 1
ATOM 6933 N N . LEU B 1 423 ? -8.617 12.039 7.582 1 98.44 423 LEU B N 1
ATOM 6934 C CA . LEU B 1 423 ? -7.273 12.102 8.148 1 98.44 423 LEU B CA 1
ATOM 6935 C C . LEU B 1 423 ? -7.32 12.086 9.672 1 98.44 423 LEU B C 1
ATOM 6937 O O . LEU B 1 423 ? -6.906 11.109 10.297 1 98.44 423 LEU B O 1
ATOM 6941 N N . ALA B 1 424 ? -7.98 13.102 10.242 1 98.75 424 ALA B N 1
ATOM 6942 C CA . ALA B 1 424 ? -8.023 13.227 11.695 1 98.75 424 ALA B CA 1
ATOM 6943 C C . ALA B 1 424 ? -9.422 13.617 12.172 1 98.75 424 ALA B C 1
ATOM 6945 O O . ALA B 1 424 ? -10.219 14.156 11.398 1 98.75 424 ALA B O 1
ATOM 6946 N N . GLY B 1 425 ? -9.719 13.312 13.359 1 98.81 425 GLY B N 1
ATOM 6947 C CA . GLY B 1 425 ? -10.914 13.734 14.078 1 98.81 425 GLY B CA 1
ATOM 6948 C C . GLY B 1 425 ? -10.695 13.852 15.578 1 98.81 425 GLY B C 1
ATOM 6949 O O . GLY B 1 425 ? -9.82 13.188 16.125 1 98.81 425 GLY B O 1
ATOM 6950 N N . TYR B 1 426 ? -11.484 14.688 16.188 1 98.88 426 TYR B N 1
ATOM 6951 C CA . TYR B 1 426 ? -11.352 14.969 17.609 1 98.88 426 TYR B CA 1
ATOM 6952 C C . TYR B 1 426 ? -12.711 14.961 18.297 1 98.88 426 TYR B C 1
ATOM 6954 O O . TYR B 1 426 ? -13.719 15.344 17.703 1 98.88 426 TYR B O 1
ATOM 6962 N N . PHE B 1 427 ? -12.672 14.555 19.562 1 98.88 427 PHE B N 1
ATOM 6963 C CA . PHE B 1 427 ? -13.891 14.773 20.328 1 98.88 427 PHE B CA 1
ATOM 6964 C C . PHE B 1 427 ? -13.578 14.828 21.828 1 98.88 427 PHE B C 1
ATOM 6966 O O . PHE B 1 427 ? -12.516 14.375 22.266 1 98.88 427 PHE B O 1
ATOM 6973 N N . PHE B 1 428 ? -14.477 15.445 22.547 1 98.75 428 PHE B N 1
ATOM 6974 C CA . PHE B 1 428 ? -14.352 15.641 23.984 1 98.75 428 PHE B CA 1
ATOM 6975 C C . PHE B 1 428 ? -15.594 15.141 24.703 1 98.75 428 PHE B C 1
ATOM 6977 O O . PHE B 1 428 ? -16.719 15.547 24.391 1 98.75 428 PHE B O 1
ATOM 6984 N N . SER B 1 429 ? -15.453 14.242 25.578 1 98.44 429 SER B N 1
ATOM 6985 C CA . SER B 1 429 ? -16.484 13.633 26.406 1 98.44 429 SER B CA 1
ATOM 6986 C C . SER B 1 429 ? -15.891 13.008 27.656 1 98.44 429 SER B C 1
ATOM 6988 O O . SER B 1 429 ? -14.758 12.508 27.641 1 98.44 429 SER B O 1
ATOM 6990 N N . GLN B 1 430 ? -16.641 13.016 28.75 1 97.12 430 GLN B N 1
ATOM 6991 C CA . GLN B 1 430 ? -16.203 12.383 29.984 1 97.12 430 GLN B CA 1
ATOM 6992 C C . GLN B 1 430 ? -16.891 11.023 30.172 1 97.12 430 GLN B C 1
ATOM 6994 O O . GLN B 1 430 ? -16.609 10.312 31.141 1 97.12 430 GLN B O 1
ATOM 6999 N N . ASP B 1 431 ? -17.781 10.672 29.25 1 97.81 431 ASP B N 1
ATOM 7000 C CA . ASP B 1 431 ? -18.453 9.375 29.281 1 97.81 431 ASP B CA 1
ATOM 7001 C C . ASP B 1 431 ? -17.547 8.281 28.703 1 97.81 431 ASP B C 1
ATOM 7003 O O . ASP B 1 431 ? -17.266 8.281 27.5 1 97.81 431 ASP B O 1
ATOM 7007 N N . ALA B 1 432 ? -17.172 7.371 29.531 1 97.12 432 ALA B N 1
ATOM 7008 C CA . ALA B 1 432 ? -16.203 6.348 29.156 1 97.12 432 ALA B CA 1
ATOM 7009 C C . ALA B 1 432 ? -16.703 5.5 28 1 97.12 432 ALA B C 1
ATOM 7011 O O . ALA B 1 432 ? -15.945 5.145 27.094 1 97.12 432 ALA B O 1
ATOM 7012 N N . SER B 1 433 ? -18 5.105 28.062 1 98.19 433 SER B N 1
ATOM 7013 C CA . SER B 1 433 ? -18.562 4.289 26.984 1 98.19 433 SER B CA 1
ATOM 7014 C C . SER B 1 433 ? -18.625 5.062 25.688 1 98.19 433 SER B C 1
ATOM 7016 O O . SER B 1 433 ? -18.328 4.516 24.609 1 98.19 433 SER B O 1
ATOM 7018 N N . ARG B 1 434 ? -19 6.328 25.719 1 98.06 434 ARG B N 1
ATOM 7019 C CA . ARG B 1 434 ? -19.078 7.18 24.547 1 98.06 434 ARG B CA 1
ATOM 7020 C C . ARG B 1 434 ? -17.703 7.336 23.891 1 98.06 434 ARG B C 1
ATOM 7022 O O . ARG B 1 434 ? -17.594 7.359 22.656 1 98.06 434 ARG B O 1
ATOM 7029 N N . CYS B 1 435 ? -16.672 7.496 24.703 1 98.31 435 CYS B N 1
ATOM 7030 C CA . CYS B 1 435 ? -15.328 7.68 24.172 1 98.31 435 CYS B CA 1
ATOM 7031 C C . CYS B 1 435 ? -14.945 6.527 23.25 1 98.31 435 CYS B C 1
ATOM 7033 O O . CYS B 1 435 ? -14.328 6.742 22.203 1 98.31 435 CYS B O 1
ATOM 7035 N N . TRP B 1 436 ? -15.352 5.336 23.562 1 98 436 TRP B N 1
ATOM 7036 C CA . TRP B 1 436 ? -15.07 4.184 22.719 1 98 436 TRP B CA 1
ATOM 7037 C C . TRP B 1 436 ? -15.984 4.168 21.5 1 98 436 TRP B C 1
ATOM 7039 O O . TRP B 1 436 ? -15.523 4.008 20.375 1 98 436 TRP B O 1
ATOM 7049 N N . ARG B 1 437 ? -17.344 4.367 21.672 1 98.31 437 ARG B N 1
ATOM 7050 C CA . ARG B 1 437 ? -18.297 4.312 20.578 1 98.31 437 ARG B CA 1
ATOM 7051 C C . ARG B 1 437 ? -17.953 5.328 19.5 1 98.31 437 ARG B C 1
ATOM 7053 O O . ARG B 1 437 ? -17.969 5.004 18.312 1 98.31 437 ARG B O 1
ATOM 7060 N N . VAL B 1 438 ? -17.578 6.523 19.953 1 98.81 438 VAL B N 1
ATOM 7061 C CA . VAL B 1 438 ? -17.328 7.602 19.016 1 98.81 438 VAL B CA 1
ATOM 7062 C C . VAL B 1 438 ? -15.984 7.391 18.312 1 98.81 438 VAL B C 1
ATOM 7064 O O . VAL B 1 438 ? -15.867 7.566 17.109 1 98.81 438 VAL B O 1
ATOM 7067 N N . ALA B 1 439 ? -14.953 7.008 19.062 1 98.81 439 ALA B N 1
ATOM 7068 C CA . ALA B 1 439 ? -13.648 6.738 18.453 1 98.81 439 ALA B CA 1
ATOM 7069 C C . ALA B 1 439 ? -13.758 5.676 17.375 1 98.81 439 ALA B C 1
ATOM 7071 O O . ALA B 1 439 ? -13.18 5.82 16.297 1 98.81 439 ALA B O 1
ATOM 7072 N N . GLU B 1 440 ? -14.516 4.621 17.609 1 98.06 440 GLU B N 1
ATOM 7073 C CA . GLU B 1 440 ? -14.68 3.516 16.672 1 98.06 440 GLU B CA 1
ATOM 7074 C C . GLU B 1 440 ? -15.547 3.928 15.484 1 98.06 440 GLU B C 1
ATOM 7076 O O . GLU B 1 440 ? -15.352 3.434 14.367 1 98.06 440 GLU B O 1
ATOM 7081 N N . ALA B 1 441 ? -16.453 4.844 15.703 1 98.19 441 ALA B N 1
ATOM 7082 C CA . ALA B 1 441 ? -17.438 5.191 14.68 1 98.19 441 ALA B CA 1
ATOM 7083 C C . ALA B 1 441 ? -16.859 6.203 13.695 1 98.19 441 ALA B C 1
ATOM 7085 O O . ALA B 1 441 ? -17.281 6.258 12.539 1 98.19 441 ALA B O 1
ATOM 7086 N N . LEU B 1 442 ? -15.922 7.035 14.148 1 98.75 442 LEU B N 1
ATOM 7087 C CA . LEU B 1 442 ? -15.352 8.047 13.266 1 98.75 442 LEU B CA 1
ATOM 7088 C C . LEU B 1 442 ? -14.555 7.406 12.133 1 98.75 442 LEU B C 1
ATOM 7090 O O . LEU B 1 442 ? -13.773 6.488 12.375 1 98.75 442 LEU B O 1
ATOM 7094 N N . GLU B 1 443 ? -14.797 7.84 10.891 1 98.12 443 GLU B N 1
ATOM 7095 C CA . GLU B 1 443 ? -14.125 7.301 9.711 1 98.12 443 GLU B CA 1
ATOM 7096 C C . GLU B 1 443 ? -12.883 8.117 9.359 1 98.12 443 GLU B C 1
ATOM 7098 O O . GLU B 1 443 ? -12.797 8.68 8.266 1 98.12 443 GLU B O 1
ATOM 7103 N N . VAL B 1 444 ? -11.93 8.141 10.297 1 98.75 444 VAL B N 1
ATOM 7104 C CA . VAL B 1 444 ? -10.664 8.844 10.164 1 98.75 444 VAL B CA 1
ATOM 7105 C C . VAL B 1 444 ? -9.516 7.918 10.586 1 98.75 444 VAL B C 1
ATOM 7107 O O . VAL B 1 444 ? -9.742 6.906 11.25 1 98.75 444 VAL B O 1
ATOM 7110 N N . GLY B 1 445 ? -8.312 8.32 10.156 1 98.62 445 GLY B N 1
ATOM 7111 C CA . GLY B 1 445 ? -7.148 7.52 10.508 1 98.62 445 GLY B CA 1
ATOM 7112 C C . GLY B 1 445 ? -6.621 7.809 11.898 1 98.62 445 GLY B C 1
ATOM 7113 O O . GLY B 1 445 ? -5.949 6.969 12.5 1 98.62 445 GLY B O 1
ATOM 7114 N N . MET B 1 446 ? -6.918 9 12.414 1 98.88 446 MET B N 1
ATOM 7115 C CA . MET B 1 446 ? -6.406 9.406 13.719 1 98.88 446 MET B CA 1
ATOM 7116 C C . MET B 1 446 ? -7.484 10.117 14.531 1 98.88 446 MET B C 1
ATOM 7118 O O . MET B 1 446 ? -8.195 10.977 14.008 1 98.88 446 MET B O 1
ATOM 7122 N N . VAL B 1 447 ? -7.574 9.734 15.789 1 98.94 447 VAL B N 1
ATOM 7123 C CA . VAL B 1 447 ? -8.586 10.32 16.656 1 98.94 447 VAL B CA 1
ATOM 7124 C C . VAL B 1 447 ? -7.93 10.891 17.906 1 98.94 447 VAL B C 1
ATOM 7126 O O . VAL B 1 447 ? -7.137 10.211 18.562 1 98.94 447 VAL B O 1
ATOM 7129 N N . GLY B 1 448 ? -8.211 12.109 18.203 1 98.81 448 GLY B N 1
ATOM 7130 C CA . GLY B 1 448 ? -7.914 12.68 19.516 1 98.81 448 GLY B CA 1
ATOM 7131 C C . GLY B 1 448 ? -9.109 12.664 20.453 1 98.81 448 GLY B C 1
ATOM 7132 O O . GLY B 1 448 ? -10.156 13.234 20.141 1 98.81 448 GLY B O 1
ATOM 7133 N N . VAL B 1 449 ? -9.008 12 21.547 1 98.81 449 VAL B N 1
ATOM 7134 C CA . VAL B 1 449 ? -10.023 11.961 22.594 1 98.81 449 VAL B CA 1
ATOM 7135 C C . VAL B 1 449 ? -9.602 12.852 23.75 1 98.81 449 VAL B C 1
ATOM 7137 O O . VAL B 1 449 ? -8.617 12.562 24.438 1 98.81 449 VAL B O 1
ATOM 7140 N N . ASN B 1 450 ? -10.289 13.953 23.953 1 98.31 450 ASN B N 1
ATOM 7141 C CA . ASN B 1 450 ? -10 14.922 25.016 1 98.31 450 ASN B CA 1
ATOM 7142 C C . ASN B 1 450 ? -8.609 15.523 24.859 1 98.31 450 ASN B C 1
ATOM 7144 O O . ASN B 1 450 ? -7.93 15.789 25.844 1 98.31 450 ASN B O 1
ATOM 7148 N N . VAL B 1 451 ? -8.141 15.609 23.703 1 97.75 451 VAL B N 1
ATOM 7149 C CA . VAL B 1 451 ? -6.883 16.25 23.344 1 97.75 451 VAL B CA 1
ATOM 7150 C C . VAL B 1 451 ? -6.977 16.828 21.922 1 97.75 451 VAL B C 1
ATOM 7152 O O . VAL B 1 451 ? -7.637 16.25 21.062 1 97.75 451 VAL B O 1
ATOM 7155 N N . GLY B 1 452 ? -6.359 17.922 21.734 1 97 452 GLY B N 1
ATOM 7156 C CA . GLY B 1 452 ? -6.492 18.609 20.453 1 97 452 GLY B CA 1
ATOM 7157 C C . GLY B 1 452 ? -5.262 18.484 19.578 1 97 452 GLY B C 1
ATOM 7158 O O . GLY B 1 452 ? -5.305 18.812 18.391 1 97 452 GLY B O 1
ATOM 7159 N N . SER B 1 453 ? -4.16 18 20.078 1 95.69 453 SER B N 1
ATOM 7160 C CA . SER B 1 453 ? -2.91 17.781 19.344 1 95.69 453 SER B CA 1
ATOM 7161 C C . SER B 1 453 ? -2.496 16.312 19.375 1 95.69 453 SER B C 1
ATOM 7163 O O . SER B 1 453 ? -2.221 15.758 20.438 1 95.69 453 SER B O 1
ATOM 7165 N N . ILE B 1 454 ? -2.359 15.695 18.156 1 96.19 454 ILE B N 1
ATOM 7166 C CA . ILE B 1 454 ? -2.209 14.242 18.156 1 96.19 454 ILE B CA 1
ATOM 7167 C C . ILE B 1 454 ? -0.916 13.859 17.453 1 96.19 454 ILE B C 1
ATOM 7169 O O . ILE B 1 454 ? -0.702 12.688 17.125 1 96.19 454 ILE B O 1
ATOM 7173 N N . SER B 1 455 ? 0.006 14.711 17.188 1 94.62 455 SER B N 1
ATOM 7174 C CA . SER B 1 455 ? 1.248 14.398 16.484 1 94.62 455 SER B CA 1
ATOM 7175 C C . SER B 1 455 ? 2.299 13.852 17.453 1 94.62 455 SER B C 1
ATOM 7177 O O . SER B 1 455 ? 2.541 14.43 18.516 1 94.62 455 SER B O 1
ATOM 7179 N N . ASP B 1 456 ? 2.844 12.773 17.234 1 96.88 456 ASP B N 1
ATOM 7180 C CA . ASP B 1 456 ? 3.861 12.062 18 1 96.88 456 ASP B CA 1
ATOM 7181 C C . ASP B 1 456 ? 4.688 11.148 17.094 1 96.88 456 ASP B C 1
ATOM 7183 O O . ASP B 1 456 ? 4.137 10.383 16.297 1 96.88 456 ASP B O 1
ATOM 7187 N N . PRO B 1 457 ? 6.066 11.234 17.172 1 97.62 457 PRO B N 1
ATOM 7188 C CA . PRO B 1 457 ? 6.879 10.359 16.312 1 97.62 457 PRO B CA 1
ATOM 7189 C C . PRO B 1 457 ? 6.609 8.883 16.562 1 97.62 457 PRO B C 1
ATOM 7191 O O . PRO B 1 457 ? 6.812 8.055 15.664 1 97.62 457 PRO B O 1
ATOM 7194 N N . ALA B 1 458 ? 6.102 8.57 17.75 1 97.44 458 ALA B N 1
ATOM 7195 C CA . ALA B 1 458 ? 5.844 7.172 18.109 1 97.44 458 ALA B CA 1
ATOM 7196 C C . ALA B 1 458 ? 4.492 6.715 17.578 1 97.44 458 ALA B C 1
ATOM 7198 O O . ALA B 1 458 ? 4.199 5.516 17.547 1 97.44 458 ALA B O 1
ATOM 7199 N N . ALA B 1 459 ? 3.672 7.629 17.156 1 97.56 459 ALA B N 1
ATOM 7200 C CA . ALA B 1 459 ? 2.312 7.316 16.734 1 97.56 459 ALA B CA 1
ATOM 7201 C C . ALA B 1 459 ? 2.23 7.219 15.211 1 97.56 459 ALA B C 1
ATOM 7203 O O . ALA B 1 459 ? 2.859 8.008 14.492 1 97.56 459 ALA B O 1
ATOM 7204 N N . PRO B 1 460 ? 1.453 6.242 14.695 1 98.19 460 PRO B N 1
ATOM 7205 C CA . PRO B 1 460 ? 1.275 6.184 13.242 1 98.19 460 PRO B CA 1
ATOM 7206 C C . PRO B 1 460 ? 0.387 7.305 12.711 1 98.19 460 PRO B C 1
ATOM 7208 O O . PRO B 1 460 ? -0.79 7.387 13.07 1 98.19 460 PRO B O 1
ATOM 7211 N N . PHE B 1 461 ? 0.98 8.117 11.906 1 98.44 461 PHE B N 1
ATOM 7212 C CA . PHE B 1 461 ? 0.322 9.266 11.297 1 98.44 461 PHE B CA 1
ATOM 7213 C C . PHE B 1 461 ? -0.181 8.93 9.898 1 98.44 461 PHE B C 1
ATOM 7215 O O . PHE B 1 461 ? 0.586 8.469 9.055 1 98.44 461 PHE B O 1
ATOM 7222 N N . GLY B 1 462 ? -1.457 9.07 9.633 1 97.94 462 GLY B N 1
ATOM 7223 C CA . GLY B 1 462 ? -1.997 8.828 8.305 1 97.94 462 GLY B CA 1
ATOM 7224 C C . GLY B 1 462 ? -3.51 8.719 8.289 1 97.94 462 GLY B C 1
ATOM 7225 O O . GLY B 1 462 ? -4.148 8.68 9.344 1 97.94 462 GLY B O 1
ATOM 7226 N N . GLY B 1 463 ? -4.113 8.766 7.133 1 98 463 GLY B N 1
ATOM 7227 C CA . GLY B 1 463 ? -5.559 8.828 6.996 1 98 463 GLY B CA 1
ATOM 7228 C C . GLY B 1 463 ? -6.148 7.602 6.328 1 98 463 GLY B C 1
ATOM 7229 O O . GLY B 1 463 ? -5.453 6.605 6.129 1 98 463 GLY B O 1
ATOM 7230 N N . VAL B 1 464 ? -7.469 7.648 6.18 1 98 464 VAL B N 1
ATOM 7231 C CA . VAL B 1 464 ? -8.273 6.688 5.434 1 98 464 VAL B CA 1
ATOM 7232 C C . VAL B 1 464 ? -9.117 7.414 4.387 1 98 464 VAL B C 1
ATOM 7234 O O . VAL B 1 464 ? -8.953 8.617 4.176 1 98 464 VAL B O 1
ATOM 7237 N N . LYS B 1 465 ? -10 6.672 3.662 1 97.44 465 LYS B N 1
ATOM 7238 C CA . LYS B 1 465 ? -10.781 7.25 2.57 1 97.44 465 LYS B CA 1
ATOM 7239 C C . LYS B 1 465 ? -9.875 7.965 1.568 1 97.44 465 LYS B C 1
ATOM 7241 O O . LYS B 1 465 ? -8.883 7.402 1.113 1 97.44 465 LYS B O 1
ATOM 7246 N N . GLN B 1 466 ? -10.227 9.117 1.149 1 97.88 466 GLN B N 1
ATOM 7247 C CA . GLN B 1 466 ? -9.43 9.789 0.127 1 97.88 466 GLN B CA 1
ATOM 7248 C C . GLN B 1 466 ? -8.383 10.703 0.757 1 97.88 466 GLN B C 1
ATOM 7250 O O . GLN B 1 466 ? -7.832 11.578 0.089 1 97.88 466 GLN B O 1
ATOM 7255 N N . SER B 1 467 ? -8.117 10.5 2.064 1 98.44 467 SER B N 1
ATOM 7256 C CA . SER B 1 467 ? -6.945 11.086 2.709 1 98.44 467 SER B CA 1
ATOM 7257 C C . SER B 1 467 ? -5.699 10.242 2.463 1 98.44 467 SER B C 1
ATOM 7259 O O . SER B 1 467 ? -4.605 10.602 2.904 1 98.44 467 SER B O 1
ATOM 7261 N N . GLY B 1 468 ? -5.879 9.148 1.727 1 97.81 468 GLY B N 1
ATOM 7262 C CA . GLY B 1 468 ? -4.746 8.367 1.259 1 97.81 468 GLY B CA 1
ATOM 7263 C C . GLY B 1 468 ? -4.5 7.117 2.086 1 97.81 468 GLY B C 1
ATOM 7264 O O . GLY B 1 468 ? -5.445 6.516 2.602 1 97.81 468 GLY B O 1
ATOM 7265 N N . PHE B 1 469 ? -3.283 6.621 2.012 1 97.81 469 PHE B N 1
ATOM 7266 C CA . PHE B 1 469 ? -2.902 5.402 2.715 1 97.81 469 PHE B CA 1
ATOM 7267 C C . PHE B 1 469 ? -1.413 5.41 3.041 1 97.81 469 PHE B C 1
ATOM 7269 O O . PHE B 1 469 ? -0.668 6.258 2.547 1 97.81 469 PHE B O 1
ATOM 7276 N N . GLY B 1 470 ? -0.951 4.426 3.912 1 97.44 470 GLY B N 1
ATOM 7277 C CA . GLY B 1 470 ? 0.37 4.449 4.52 1 97.44 470 GLY B CA 1
ATOM 7278 C C . GLY B 1 470 ? 0.397 5.156 5.859 1 97.44 470 GLY B C 1
ATOM 7279 O O . GLY B 1 470 ? -0.55 5.863 6.215 1 97.44 470 GLY B O 1
ATOM 7280 N N . ARG B 1 471 ? 1.369 4.891 6.602 1 98.44 471 ARG B N 1
ATOM 7281 C CA . ARG B 1 471 ? 1.539 5.566 7.887 1 98.44 471 ARG B CA 1
ATOM 7282 C C . ARG B 1 471 ? 2.943 6.145 8.016 1 98.44 471 ARG B C 1
ATOM 7284 O O . ARG B 1 471 ? 3.904 5.586 7.484 1 98.44 471 ARG B O 1
ATOM 7291 N N . GLU B 1 472 ? 3.041 7.199 8.57 1 98.25 472 GLU B N 1
ATOM 7292 C CA . GLU B 1 472 ? 4.293 7.871 8.898 1 98.25 472 GLU B CA 1
ATOM 7293 C C . GLU B 1 472 ? 4.52 7.922 10.406 1 98.25 472 GLU B C 1
ATOM 7295 O O . GLU B 1 472 ? 3.57 8.078 11.172 1 98.25 472 GLU B O 1
ATOM 7300 N N . GLY B 1 473 ? 5.746 7.77 10.844 1 97.75 473 GLY B N 1
ATOM 7301 C CA . GLY B 1 473 ? 6.035 7.629 12.258 1 97.75 473 GLY B CA 1
ATOM 7302 C C . GLY B 1 473 ? 5.816 6.219 12.773 1 97.75 473 GLY B C 1
ATOM 7303 O O . GLY B 1 473 ? 5.461 5.32 12.016 1 97.75 473 GLY B O 1
ATOM 7304 N N . SER B 1 474 ? 6.145 6.023 14.039 1 97.31 474 SER B N 1
ATOM 7305 C CA . SER B 1 474 ? 5.949 4.742 14.711 1 97.31 474 SER B CA 1
ATOM 7306 C C . SER B 1 474 ? 6.73 3.631 14.016 1 97.31 474 SER B C 1
ATOM 7308 O O . SER B 1 474 ? 7.535 3.895 13.117 1 97.31 474 SER B O 1
ATOM 7310 N N . LYS B 1 475 ? 6.555 2.428 14.453 1 96.5 475 LYS B N 1
ATOM 7311 C CA . LYS B 1 475 ? 7.152 1.28 13.781 1 96.5 475 LYS B CA 1
ATOM 7312 C C . LYS B 1 475 ? 6.492 1.03 12.43 1 96.5 475 LYS B C 1
ATOM 7314 O O . LYS B 1 475 ? 7.078 0.394 11.547 1 96.5 475 LYS B O 1
ATOM 7319 N N . TYR B 1 476 ? 5.27 1.566 12.25 1 97.25 476 TYR B N 1
ATOM 7320 C CA . TYR B 1 476 ? 4.562 1.398 10.984 1 97.25 476 TYR B CA 1
ATOM 7321 C C . TYR B 1 476 ? 5.238 2.195 9.875 1 97.25 476 TYR B C 1
ATOM 7323 O O . TYR B 1 476 ? 5.227 1.786 8.711 1 97.25 476 TYR B O 1
ATOM 7331 N N . GLY B 1 477 ? 5.84 3.314 10.258 1 98.19 477 GLY B N 1
ATOM 7332 C CA . GLY B 1 477 ? 6.441 4.199 9.281 1 98.19 477 GLY B CA 1
ATOM 7333 C C . GLY B 1 477 ? 7.637 3.586 8.578 1 98.19 477 GLY B C 1
ATOM 7334 O O . GLY B 1 477 ? 7.832 3.789 7.375 1 98.19 477 GLY B O 1
ATOM 7335 N N . ILE B 1 478 ? 8.516 2.871 9.281 1 98.44 478 ILE B N 1
ATOM 7336 C CA . ILE B 1 478 ? 9.703 2.285 8.664 1 98.44 478 ILE B CA 1
ATOM 7337 C C . ILE B 1 478 ? 9.297 1.102 7.785 1 98.44 478 ILE B C 1
ATOM 7339 O O . ILE B 1 478 ? 9.93 0.836 6.762 1 98.44 478 ILE B O 1
ATOM 7343 N N . ASP B 1 479 ? 8.164 0.429 8.109 1 97.88 479 ASP B N 1
ATOM 7344 C CA . ASP B 1 479 ? 7.684 -0.702 7.324 1 97.88 479 ASP B CA 1
ATOM 7345 C C . ASP B 1 479 ? 7.336 -0.272 5.898 1 97.88 479 ASP B C 1
ATOM 7347 O O . ASP B 1 479 ? 7.426 -1.072 4.965 1 97.88 479 ASP B O 1
ATOM 7351 N N . GLU B 1 480 ? 6.957 1.004 5.734 1 98.12 480 GLU B N 1
ATOM 7352 C CA . GLU B 1 480 ? 6.578 1.54 4.43 1 98.12 480 GLU B CA 1
ATOM 7353 C C . GLU B 1 480 ? 7.762 1.534 3.467 1 98.12 480 GLU B C 1
ATOM 7355 O O . GLU B 1 480 ? 7.582 1.653 2.254 1 98.12 480 GLU B O 1
ATOM 7360 N N . TYR B 1 481 ? 8.992 1.357 3.949 1 98.81 481 TYR B N 1
ATOM 7361 C CA . TYR B 1 481 ? 10.195 1.453 3.137 1 98.81 481 TYR B CA 1
ATOM 7362 C C . TYR B 1 481 ? 10.891 0.1 3.025 1 98.81 481 TYR B C 1
ATOM 7364 O O . TYR B 1 481 ? 12.047 0.021 2.619 1 98.81 481 TYR B O 1
ATOM 7372 N N . LEU B 1 482 ? 10.148 -0.947 3.455 1 98.56 482 LEU B N 1
ATOM 7373 C CA . LEU B 1 482 ? 10.656 -2.314 3.443 1 98.56 482 LEU B CA 1
ATOM 7374 C C . LEU B 1 482 ? 9.797 -3.209 2.559 1 98.56 482 LEU B C 1
ATOM 7376 O O . LEU B 1 482 ? 8.617 -2.92 2.334 1 98.56 482 LEU B O 1
ATOM 7380 N N . VAL B 1 483 ? 10.391 -4.25 2.027 1 98.25 483 VAL B N 1
ATOM 7381 C CA . VAL B 1 483 ? 9.664 -5.367 1.433 1 98.25 483 VAL B CA 1
ATOM 7382 C C . VAL B 1 483 ? 9.914 -6.637 2.238 1 98.25 483 VAL B C 1
ATOM 7384 O O . VAL B 1 483 ? 10.984 -6.793 2.842 1 98.25 483 VAL B O 1
ATOM 7387 N N . THR B 1 484 ? 8.93 -7.48 2.285 1 98.38 484 THR B N 1
ATOM 7388 C CA . THR B 1 484 ? 9.047 -8.781 2.934 1 98.38 484 THR B CA 1
ATOM 7389 C C . THR B 1 484 ? 9.438 -9.852 1.923 1 98.38 484 THR B C 1
ATOM 7391 O O . THR B 1 484 ? 8.75 -10.062 0.925 1 98.38 484 THR B O 1
ATOM 7394 N N . LYS B 1 485 ? 10.555 -10.461 2.145 1 98.69 485 LYS B N 1
ATOM 7395 C CA . LYS B 1 485 ? 10.969 -11.609 1.351 1 98.69 485 LYS B CA 1
ATOM 7396 C C . LYS B 1 485 ? 10.75 -12.914 2.113 1 98.69 485 LYS B C 1
ATOM 7398 O O . LYS B 1 485 ? 11.188 -13.047 3.26 1 98.69 485 LYS B O 1
ATOM 7403 N N . MET B 1 486 ? 10.023 -13.812 1.514 1 98.81 486 MET B N 1
ATOM 7404 C CA . MET B 1 486 ? 9.828 -15.141 2.084 1 98.81 486 MET B CA 1
ATOM 7405 C C . MET B 1 486 ? 10.898 -16.109 1.582 1 98.81 486 MET B C 1
ATOM 7407 O O . MET B 1 486 ? 11.164 -16.172 0.381 1 98.81 486 MET B O 1
ATOM 7411 N N . VAL B 1 487 ? 11.562 -16.828 2.473 1 98.81 487 VAL B N 1
ATOM 7412 C CA . VAL B 1 487 ? 12.539 -17.844 2.127 1 98.81 487 VAL B CA 1
ATOM 7413 C C . VAL B 1 487 ? 12.094 -19.188 2.701 1 98.81 487 VAL B C 1
ATOM 7415 O O . VAL B 1 487 ? 11.977 -19.344 3.918 1 98.81 487 VAL B O 1
ATOM 7418 N N . MET B 1 488 ? 11.758 -20.078 1.874 1 98.69 488 MET B N 1
ATOM 7419 C CA . MET B 1 488 ? 11.453 -21.453 2.258 1 98.69 488 MET B CA 1
ATOM 7420 C C . MET B 1 488 ? 12.633 -22.375 1.957 1 98.69 488 MET B C 1
ATOM 7422 O O . MET B 1 488 ? 13.094 -22.438 0.818 1 98.69 488 MET B O 1
ATOM 7426 N N . THR B 1 489 ? 13.125 -23.078 2.93 1 98.38 489 THR B N 1
ATOM 7427 C CA . THR B 1 489 ? 14.281 -23.953 2.779 1 98.38 489 THR B CA 1
ATOM 7428 C C . THR B 1 489 ? 13.891 -25.422 2.992 1 98.38 489 THR B C 1
ATOM 7430 O O . THR B 1 489 ? 13.297 -25.766 4.02 1 98.38 489 THR B O 1
ATOM 7433 N N . GLY B 1 490 ? 14.195 -26.266 1.941 1 97.38 490 GLY B N 1
ATOM 7434 C CA . GLY B 1 490 ? 14.055 -27.703 2.129 1 97.38 490 GLY B CA 1
ATOM 7435 C C . GLY B 1 490 ? 15.125 -28.297 3.023 1 97.38 490 GLY B C 1
ATOM 7436 O O . GLY B 1 490 ? 16.312 -28 2.869 1 97.38 490 GLY B O 1
ATOM 7437 N N . VAL B 1 491 ? 14.617 -29.062 4.059 1 92.56 491 VAL B N 1
ATOM 7438 C CA . VAL B 1 491 ? 15.539 -29.719 4.973 1 92.56 491 VAL B CA 1
ATOM 7439 C C . VAL B 1 491 ? 15.406 -31.234 4.84 1 92.56 491 VAL B C 1
ATOM 7441 O O . VAL B 1 491 ? 14.391 -31.812 5.234 1 92.56 491 VAL B O 1
ATOM 7444 N N . SER B 1 492 ? 16.25 -31.859 3.992 1 78.19 492 SER B N 1
ATOM 7445 C CA . SER B 1 492 ? 16.188 -33.281 3.727 1 78.19 492 SER B CA 1
ATOM 7446 C C . SER B 1 492 ? 16.609 -34.094 4.949 1 78.19 492 SER B C 1
ATOM 7448 O O . SER B 1 492 ? 17.359 -33.594 5.793 1 78.19 492 SER B O 1
ATOM 7450 N N . GLU B 1 493 ? 15.875 -35.25 5.191 1 70.44 493 GLU B N 1
ATOM 7451 C CA . GLU B 1 493 ? 16.328 -36.188 6.223 1 70.44 493 GLU B CA 1
ATOM 7452 C C . GLU B 1 493 ? 17.703 -36.75 5.895 1 70.44 493 GLU B C 1
ATOM 7454 O O . GLU B 1 493 ? 18.031 -36.969 4.723 1 70.44 493 GLU B O 1
ATOM 7459 N N . SER B 1 494 ? 18.656 -36.594 6.828 1 54.69 494 SER B N 1
ATOM 7460 C CA . SER B 1 494 ? 19.938 -37.281 6.672 1 54.69 494 SER B CA 1
ATOM 7461 C C . SER B 1 494 ? 19.75 -38.781 6.48 1 54.69 494 SER B C 1
ATOM 7463 O O . SER B 1 494 ? 18.766 -39.344 6.957 1 54.69 494 SER B O 1
#

Radius of gyration: 30.0 Å; Cα contacts (8 Å, |Δi|>4): 2552; chains: 2; bounding box: 60×88×73 Å

Foldseek 3Di:
DQPPLPDQPDPVLQAAAWAAQNDGHAEPVNDWDFQAQAQPRHTNYIHHAHALVNLVRLLVLQQVVLVVLQVDDLLVLLQLLLQLLVVLVVRLQNLLSLLCGLQQAASVLSSVLSNLLSVLSNQLSVLLNVQDKDWDCDPDNQKTKIKDKGFQEEEEEEFESNSQRNRVSLQLNLNSSRRYAYEYEGHQSRLRSVSSSVVSSSVSPPGGSRYTYHYHDPVRCVRSLLSNQQPLRHQEYEDEEALVVVVVSVVSNVNNVHFYHFQYADAAEEEEEPQFPLLLSLVLLCVQQCSQQRQDRRHHLEYEYAPVCQVVNLVSNVVVLVCAAEHGNHDPRHNYTFHSHLVLVVLQLVLLVQQVVVPKDWPDFNAAPPVSHRRHGGQTEIEPGDPPRPSQEDRSSHRYHYYDYDHDLVRSLCSRQPYQWAFEYEYGHPDPVSQVVSVVSHQWPYYHYSHNDDDDLQDWGHIDGSSGDFTTHHSRNSSSRIDMDMDMDRRDDD/DQPPQPDQPDPVLQAAAWAAQNDGHAEPVNDWDFQAQAQPRHTRYIHHAHALVNLVRLLVLQQVVLVVLQVDDLLVLLQLLLQLLVLLVVRLQNLLSLLCGLQQAASVLSSVLSNLLSVLSNQLSVLLNVQDKDWDCDPDNQKTKIKDKGFQEEEEEEFDSNSQRNRVSLQLNLNSSRRYAYEYEGHQSRQRSVSSSVVSSSVSPPGGSSYTYHYHDPVRCVRSLLSNQQPLRHQEYEDEEALVVVVVSVVSNVNNVHFYHFQYADAAEEEEEPQFPLLLSLVLLCVQQCSQQRQDRRHHLEYEYAPVCQVVNLVSNVVVLVCAAEHGSHDPRHNYTFHSDLVLQVLLLVLLVQQVVVPKDWPDFNAAPPVSHRRHGGQTEIEPGDPPRPSQEDPSSHRYHYYDYDHDLVRSLCSRQPYQWAFEYEYGHPDPVSQVVSVVSHQWPYYHYSHNDDDDLQDWGHIDGSSGDFTTHHSRNSSSRIDMDMDMDRRDDD

Organism: NCBI:txid1051616

pLDDT: mean 97.12, std 6.93, range [25.22, 99.0]

Solvent-accessible surface area (backbone atoms only — not comparable to full-atom values): 46712 Å² total; per-residue (Å²): 129,84,61,91,64,78,80,45,89,57,62,79,42,72,41,53,44,25,37,43,52,72,36,78,41,71,22,89,84,66,42,63,39,76,28,40,16,30,41,76,65,44,75,69,50,55,35,26,34,28,41,56,68,52,48,52,52,38,48,50,32,10,51,62,26,31,73,56,46,53,69,51,56,36,63,59,43,15,51,35,30,38,42,30,20,50,49,43,63,74,37,33,69,46,53,11,49,48,38,20,44,31,42,6,29,18,42,69,59,25,38,52,39,46,54,55,16,27,42,24,19,43,52,24,24,64,46,21,72,64,76,70,58,48,81,45,82,46,90,51,83,50,37,44,33,37,36,45,68,39,43,59,42,28,29,25,38,39,31,42,43,74,45,32,50,32,48,43,26,49,52,51,23,22,30,43,28,42,26,23,14,30,36,32,41,36,20,54,61,22,39,49,40,43,32,24,50,48,49,42,36,53,72,36,59,57,60,56,8,36,60,19,44,41,40,26,36,82,83,33,38,61,54,37,51,48,44,49,34,46,41,78,73,37,36,30,37,39,40,40,48,52,39,71,57,49,29,50,48,43,31,46,16,16,79,47,42,38,48,70,30,32,39,30,36,25,58,9,27,32,37,37,43,74,66,28,60,56,68,61,45,38,53,18,47,51,56,22,25,43,46,62,29,7,43,42,76,65,20,40,40,37,33,35,26,24,58,91,38,35,67,64,43,52,49,54,41,51,61,56,57,71,69,60,34,78,38,45,13,85,42,90,74,30,67,26,23,24,35,69,39,49,69,53,30,49,50,40,49,50,42,47,52,47,32,43,75,71,62,24,42,74,76,36,66,68,43,71,35,63,93,68,29,72,14,27,56,38,67,20,35,35,35,67,44,60,91,85,32,59,60,60,78,40,62,66,61,31,36,51,48,38,31,28,71,33,84,46,73,68,51,46,51,52,61,52,49,58,48,70,38,8,22,27,32,32,35,24,59,69,47,73,69,53,55,52,55,49,61,71,63,51,64,36,8,27,35,19,38,55,36,35,73,78,86,45,59,67,40,54,43,36,19,27,58,40,1,26,36,56,41,37,27,30,79,57,20,34,52,73,32,41,41,70,29,28,39,34,34,45,54,78,84,130,128,83,63,92,62,78,80,44,88,57,62,79,42,72,42,52,43,25,37,42,51,73,36,77,40,71,21,88,84,65,42,61,41,76,29,39,16,29,42,76,64,44,76,72,48,54,35,26,34,30,41,56,68,52,47,50,52,39,48,50,32,10,51,63,27,32,74,58,45,52,70,52,54,35,64,59,43,14,50,35,30,36,43,30,20,50,50,43,63,76,37,34,69,48,53,10,49,48,38,20,46,33,40,6,30,16,42,69,60,25,38,52,39,47,53,55,16,26,41,24,18,44,52,24,24,64,46,21,72,62,76,68,58,49,82,46,82,46,89,53,82,49,39,43,32,38,36,44,68,39,44,60,42,28,28,27,37,38,32,41,42,76,44,32,50,32,47,42,26,49,53,50,22,23,30,42,29,42,26,24,13,30,36,32,40,35,20,54,60,23,38,50,39,42,33,25,50,48,48,42,36,54,74,37,60,56,60,56,8,36,59,20,44,40,39,26,35,82,83,30,38,60,54,36,50,50,45,48,32,47,40,78,74,37,37,30,39,39,39,41,50,53,39,71,58,50,28,51,48,44,31,45,16,18,80,49,41,38,50,69,31,33,38,31,37,25,57,8,27,30,36,38,42,74,66,28,60,57,69,60,47,36,54,18,46,52,57,21,25,44,45,62,28,7,44,42,75,65,20,41,39,39,32,36,24,24,58,91,39,36,68,64,44,53,50,54,41,50,61,55,56,71,67,60,34,78,38,46,14,85,42,91,74,30,66,25,24,24,36,71,39,50,68,52,30,49,51,41,50,49,45,47,52,48,32,42,75,69,62,25,42,76,77,36,66,68,43,71,35,63,92,68,27,74,13,27,56,39,66,21,36,36,35,67,43,61,90,86,31,58,59,61,77,39,62,67,61,29,36,51,48,36,32,28,71,34,88,46,73,69,50,46,51,51,61,50,49,59,49,72,39,8,22,27,33,32,35,25,59,68,48,71,69,53,54,52,56,51,61,69,64,49,65,34,8,28,34,21,38,54,35,37,72,78,87,45,58,67,40,53,43,35,19,26,58,40,2,26,38,56,41,38,28,28,77,58,20,34,53,72,31,43,40,70,26,29,38,33,33,43,53,77,84,128

Sequence (988 aa):
MISKIHPLHDPFLMRTACYVNGDWVAAGSSKKFSVENPSTLALVAQCPDFDVEDTEAAIEAAHQAFASYRKTPARTRARWLRRWSELMIENVEDLARIITLENGKPLADATAEVHYAASFFEWFSEEAPRIYGETIQASNPSCRIITLKEPIGVCGLIAPWNFPGAMITRKVGPALAAGCTVVVKAPAEAPLTALALAELAHRAGIPKGVVNIITASAHNTIAVGKTLTTHPIIKKVSFTGSTGVGKILMSQSSTTLKKLSLELGGNAPFIVFEDADLDVAAQGLIASKFRISGQTCVCANRILVQRQVYDAFTRKVLDIVRTFKVGDGLSETTTHGPLIHQRAAQKVDEHVKDAVSKGARVLHGGEPLKHLGPNFFDITLLVDMAPGMKICTEETFGPIAAFFAFDTEADAIEMANDTEVGLAGYFFSQDASRCWRVAEALEVGMVGVNVGSISDPAAPFGGVKQSGFGREGSKYGIDEYLVTKMVMTGVSESMISKIHPLHDPFLMRTACYVNGDWVAAGSSKKFSVENPSTLALVAQCPDFDVEDTEAAIEAAHQAFASYRKTPARTRARWLRRWSELMIENVEDLARIITLENGKPLADATAEVHYAASFFEWFSEEAPRIYGETIQASNPSCRIITLKEPIGVCGLIAPWNFPGAMITRKVGPALAAGCTVVVKAPAEAPLTALALAELAHRAGIPKGVVNIITASAHNTIAVGKTLTTHPIIKKVSFTGSTGVGKILMSQSSTTLKKLSLELGGNAPFIVFEDADLDVAAQGLIASKFRISGQTCVCANRILVQRQVYDAFTRKVLDIVRTFKVGDGLSETTTHGPLIHQRAAQKVDEHVKDAVSKGARVLHGGEPLKHLGPNFFDITLLVDMAPGMKICTEETFGPIAAFFAFDTEADAIEMANDTEVGLAGYFFSQDASRCWRVAEALEVGMVGVNVGSISDPAAPFGGVKQSGFGREGSKYGIDEYLVTKMVMTGVSES

Secondary structure (DSSP, 8-state):
--------SSGGG---SEEETTEEE--TT--EEEEE-TTT--EEEEEE---HHHHHHHHHHHHHHHHHHTTS-HHHHHHHHHHHHHHHHHTHHHHHHHHHHHH---HHHHHHHHHHHHHHHHHHHHHGGG----EE--SSTTEEEEEEEEE--EEEEE--SSSTTHHHHHHHHHHHHHT-EEEEE--TTSHHHHHHHHHHHHHHTPPTTTEEEE---HHHHHHHHHHHHH-TTEEEEEEES-HHHHHHHHHHHTTTT-EEEEE----EEEEE-TTS-HHHHHHHHHHHHSGGGG-STT-EEEEEEEGGGHHHHHHHHHHHHTT--B--TTSTT-SB---SSHHHHHHHHHHHHHHHHTT-EEEE--SB-TTT-TT-B--EEEES--TTSGGGTS---SSEEEEEEESSHHHHHHHHH-SSEESEEEEE---HHHHHHHHHHS-SSEEEES-S----TTSPB--EETTEE--BSHHHHHHTTEEEEEEEEE----/--------SSGGG---SEEETTEEE--TT--EEEEE-TTT--EEEEEE---HHHHHHHHHHHHHHHHHHTTS-HHHHHHHHHHHHHHHHHTHHHHHHHHHHHH---HHHHHHHHHHHHHHHHHHHHHGGG----EE--SSTTEEEEEEEEE--EEEEE--SSSTTHHHHHHHHHHHHHT-EEEEE--TTSHHHHHHHHHHHHHHTPPTTTEEEE---HHHHHHHHHHHHH-TTEEEEEEES-HHHHHHHHHHHTTTT-EEEEE----EEEEE-TTS-HHHHHHHHHHHHSGGGG-STT-EEEEEEEGGGHHHHHHHHHHHHTT--B--TTSTT-SB---SSHHHHHHHHHHHHHHHHTT-EEEE--SB-TTT-TT-B--EEEES--TTSGGGTS---SSEEEEEEESSHHHHHHHHH-SSEESEEEEE-S-HHHHHHHHHHS-SSEEEES-S----TTSPB--EETTEE--BSHHHHHHTTEEEEEEEEE----

Nearest PDB structures (foldseek):
  2w8p-assembly1_A  TM=9.851E-01  e=1.523E-64  Homo sapiens
  2w8n-assembly1_A  TM=9.793E-01  e=2.393E-62  Homo sapiens
  4o6r-assembly1_C  TM=9.734E-01  e=1.379E-52  Burkholderia cenocepacia J2315
  6j76-assembly1_B  TM=9.613E-01  e=1.379E-52  Vibrio variabilis
  3k2w-assembly1_D  TM=9.698E-01  e=2.862E-52  Paraglaciecola sp. T6c

InterPro domains:
  IPR010102 Succinate semialdehyde dehydrogenase [TIGR01780] (35-485)
  IPR015590 Aldehyde dehydrogenase domain [PF00171] (24-487)
  IPR016160 Aldehyde dehydrogenase, cysteine active site [PS00070] (290-301)
  IPR016161 Aldehyde/histidinol dehydrogenase [SSF53720] (7-489)
  IPR016162 Aldehyde dehydrogenase, N-terminal [G3DSA:3.40.605.10] (31-481)
  IPR016163 Aldehyde dehydrogenase, C-terminal [G3DSA:3.40.309.10] (268-458)
  IPR029510 Aldehyde dehydrogenase, glutamic acid active site [PS00687] (262-269)
  IPR050740 Aldehyde Dehydrogenase Superfamily [PTHR43353] (12-490)